Protein AF-A0A813VLD6-F1 (afdb_monomer)

Radius of gyration: 37.62 Å; Cα contacts (8 Å, |Δi|>4): 1801; chains: 1; bounding box: 99×88×98 Å

pLDDT: mean 92.69, std 9.96, range [33.44, 98.88]

Foldseek 3Di:
DDPVLVLALLPLFDLVLQQCVVVPPPQFQKFKKFKFQLFFPDQKWFQDDQLVLLVRHQFDQSDDPVSLVVSQVVSCVVPVHGSHPCVLQVCCCPVQVNHFQKWKWAFDGLAMAGGPATGMMMMGNGRSCNSVRVRCFNSNLVSLQLGVLLGQLLLLLLLLLVLCVQFHPSVCSQFQEAEPAQVQADDLVLLLSNLLSSLLRHAHYPSVSVQVSQCPRFVAVDRSHDYAAEDDLCLQCVCPPVCSLVSVVVQCVVPQAEEYEYEQVNPNNLCSLQPRCLPVCVVVLVPGNYAYEYEYADDDVQVVVVSSVVRQCVRQNADQDPSQATDGDRRYAYEYAYPDGSVSSSVNSVSCVVVRHGSNRYGYYYHCNSRPPDDSCSSNMDMDTQWIQGVPVGIDGDWDQDPVCNSRTDHHADWAWAQDPVRHIDIDHPPDDPCCVVVGDGSTDGQDRRSDGPDHHHSVNSSVNNYDPPVVSVVVVVVVCVVCCVVVVVVVVLLVVLLVLLLVLLLQALEPPDGPVVVVLVSVVVLLVVLVWDWDWADLDPPFIKIKTKDDAPDPAAAEEEEAERHFYDDPQVLAPDRQSRLDADPLKRWHTCQQRHSLSLSLLSSLSSVCVVVVHGFNHMYMYMYWYDVVVPCVSILLRVCVDVVNVVSNHAEYEFADFAALALAWEKAQAAWKKWKKKKKFFADKDFQVDPGPRAQVQLVVLLVVLLVVLQVVQVVQQVVQVPDPDHDDPLQTKHKDFDDKDFDDDPGMRTRMIMTIITIGHNQVCQVVVVVVVVVSLVPRDHPDSVRMDMDTPDTRDHFAGADQPDDDQLSVLLVVLCVVVVHHYDYGHHHHDGSVRSVVVVPHRYMHTDQHYSDDGQNVHHRDIGRSVSSVVSSVSSSSSSCSSRVDDD

Solvent-accessible surface area (backbone atoms only — not comparable to full-atom values): 46543 Å² total; per-residue (Å²): 133,62,78,73,61,79,67,30,53,86,68,48,44,59,73,71,49,55,51,41,67,79,68,52,67,82,61,44,36,32,27,32,30,36,29,31,32,70,28,60,86,45,74,51,38,26,41,38,53,56,65,49,51,38,64,76,60,45,43,42,68,41,45,48,72,69,48,49,54,50,41,46,55,51,46,27,66,75,69,74,46,90,54,70,63,56,67,47,54,51,47,33,35,71,77,46,62,12,17,48,51,36,37,32,30,26,49,62,57,16,37,71,40,48,47,65,29,65,46,33,38,35,28,29,73,38,51,79,36,17,54,52,38,68,38,46,41,56,58,59,55,56,33,47,54,24,18,50,27,25,26,54,39,42,53,43,48,52,53,53,41,53,46,13,62,62,32,43,58,53,87,56,54,44,58,38,48,26,36,56,22,47,87,49,36,95,40,72,68,51,24,16,46,30,38,34,21,31,44,47,59,26,34,29,40,74,28,60,51,6,43,52,42,34,40,75,65,17,63,35,88,58,84,63,53,45,77,64,63,63,56,51,62,70,72,41,57,75,55,34,81,93,29,42,62,56,40,54,49,46,53,48,66,79,47,57,53,47,59,36,36,41,63,38,53,84,83,45,44,64,55,36,46,50,50,35,48,37,52,78,40,30,69,62,46,72,70,37,65,33,25,44,25,46,23,44,65,73,80,58,68,60,64,51,50,55,53,48,52,52,46,45,38,71,54,67,33,57,50,67,48,99,67,70,14,41,36,50,33,82,37,49,36,37,29,46,47,47,90,36,35,67,68,52,50,53,51,42,54,50,50,33,51,76,72,40,31,19,48,73,34,50,32,37,26,23,21,35,62,58,59,42,78,71,59,58,62,53,39,38,51,46,71,45,67,9,26,38,25,27,74,94,72,46,79,41,66,34,63,58,70,46,88,94,42,65,88,67,44,55,70,44,26,56,77,38,28,33,76,44,98,84,76,44,65,47,59,43,38,66,73,55,94,71,63,52,58,80,73,51,66,56,57,44,42,67,34,32,46,56,20,38,74,69,59,85,67,38,42,67,57,25,24,62,50,52,55,80,57,67,68,56,53,44,53,50,46,49,49,46,45,49,57,37,42,66,55,42,51,52,49,53,49,51,51,51,53,51,52,50,51,47,27,57,56,31,46,47,61,18,32,54,96,72,46,40,54,68,62,48,52,51,52,52,47,54,50,23,56,76,68,71,30,51,72,50,74,47,76,58,56,99,90,42,56,30,42,38,36,33,48,81,30,94,45,88,58,61,14,41,34,43,48,24,54,62,43,30,73,69,79,67,65,91,69,36,94,54,66,54,46,60,28,52,72,55,98,60,26,32,30,15,62,27,36,66,47,35,50,42,60,49,45,28,54,54,48,16,52,48,54,38,53,73,70,67,58,80,50,46,30,26,38,34,42,37,39,32,39,45,50,83,81,67,18,66,77,17,53,58,48,38,70,73,38,65,78,48,57,72,57,41,70,57,37,36,43,25,70,44,44,56,16,69,42,84,42,34,44,36,20,36,33,43,23,27,51,37,28,38,36,38,39,30,43,29,49,58,47,57,60,91,54,93,73,67,69,29,9,63,62,41,48,51,51,52,51,50,54,50,49,48,52,26,50,53,36,51,50,54,40,62,64,24,62,83,45,102,72,50,55,53,76,31,72,37,46,45,56,42,83,77,45,77,53,65,58,88,49,96,59,43,41,31,45,37,34,38,41,29,33,51,30,34,30,17,39,92,44,41,69,62,49,55,48,47,54,56,54,49,65,72,67,48,82,69,96,55,83,85,36,54,47,78,44,76,78,37,74,67,61,79,51,48,66,39,76,83,83,63,90,45,76,61,56,53,23,48,53,49,35,29,60,78,68,68,56,44,76,42,83,44,36,33,79,51,77,63,71,49,55,56,43,26,64,74,71,43,47,32,34,18,55,31,66,30,48,66,28,74,80,34,66,91,45,75,68,17,49,32,43,50,67,44,53,54,50,29,20,55,51,44,36,49,35,50,50,48,57,15,71,62,82,133

Sequence (894 aa):
MNILMENNILLKTDSYKVSHYKQYPKETICVYAYLESRGGDYPEQVFFGLQYILKKHLVGKVITKEYLEQAIQFWNQHFGYDLVDREMWQYIIEKYDGHLPIRIKAIPEGTVVPTGNVLMTVENTDPKCASLTTYLETILLQVWYPITIATNSREIKKILLRSLKRTGDPRVIKTQLHDFGFRGVSSYETSAIGACAHLTSFYGTDTISGCVLAHKYYSAKEMAANSIPASEHSTMVSWTREKEAEAYCNMLDMYPKGIIACVSDSYDIYNACEHIWGEQLHDKILARDGTLVVRSDSGDPLEVLERLMNILYAKFGGYVNEKGFKVLDKHVRLIQGDGVNMNSIKNIVNSFELNGFSTDNIVFGSGGALLQKFDRDTMRFAMKCSYVEITGMGGLPVAKDPITDRAKRNKPGRLKLVKETNDSYRTLSSLEHNNEYDLAEDQLVTVFENGKLLCEYSFDTIRANCDIDINRLEFMHIISLLRFEIMNDNNNNQNKIAIQRFVEYIQIKTVQPEPDYDCAFKFLKNYAQELGLQYRLIKIDQDRQAAVLTWLSSSTDKSILLNSHIDVVPVFEEHWIVPPFSGEIRDGKIYGRGTQDMKCVGIQYLEAIRRLKTAKYEPKRTIHCLFVPDEEIGGIRGMKVLRTLDEFKDLNVGFVLDEGLASETDVFQVFYGDRCALWIEITVKGNTGHGSRLIENTAAEKAQFIINEMLKYRTNSKECLEKSQTTDKPLQLGNITTVNLTKMSGGVQINVVPDQYTLGFDCRIEPNSYDSFKKFLDDLIQRVPKENNNEITINYLQDSGPLVLTDIEKPSWWLNSFKRTCEEMKCKLNWTIFPAGTDARYLRNVGYPAIGFSPMINTPVLLHDHNEYLHKDVFLHGIEIYVKLIENLTSETI

InterPro domains:
  IPR001261 ArgE/DapE/ACY1/CPG2/YscS, conserved site [PS00758] (560-569)
  IPR002933 Peptidase M20 [PF01546] (561-888)
  IPR010159 N-acyl-L-amino-acid amidohydrolase [TIGR01880] (491-891)
  IPR011650 Peptidase M20, dimerisation domain [PF07687] (673-786)
  IPR013785 Aldolase-type TIM barrel [G3DSA:3.20.20.70] (142-398)
  IPR016471 Nicotinamide phosphoribosyl transferase [NF006629] (5-467)
  IPR016471 Nicotinamide phosphoribosyl transferase [PTHR43816] (5-472)
  IPR016471 Nicotinamide phosphoribosyl transferase [cd01569] (10-413)
  IPR036068 Nicotinate phosphoribosyltransferase-like, C-terminal [SSF51690] (145-474)
  IPR036264 Bacterial exopeptidase dimerisation domain [SSF55031] (678-796)
  IPR041525 Nicotinate/nicotinamide phosphoribosyltransferase [PF04095] (176-433)
  IPR041529 Nicotinamide phosphoribosyltransferase, N-terminal domain [PF18127] (8-104)

Nearest PDB structures (foldseek):
  7enq-assembly2_D  TM=9.693E-01  e=2.690E-62  Homo sapiens
  2gvg-assembly1_C  TM=9.700E-01  e=1.477E-61  Homo sapiens
  4o15-assembly1_B  TM=9.703E-01  e=1.658E-60  Homo sapiens
  4o28-assembly1_A  TM=9.698E-01  e=7.722E-60  Homo sapiens
  7yqo-assembly1_A  TM=9.574E-01  e=3.291E-55  Xanthomonas campestris pv. campestris str. 8004

Secondary structure (DSSP, 8-state):
--HHHHT-GGGSS-GGGGGGGGTSPTTEEEEEEEEEE--SS-SEEE--SHHHHHHHHTSS----HHHHHHHHHHHHHHHSS----HHHHHHHHHHHTT---EEEEEPPTT-EEETTSEEEEEEESSGGGTTHHHHTHHHHHTTHHHHHHHHHHHHHHHHHHHHHHHHS-GGGGGGSEEE--GGGSS-HHHHHHHHHHHTTT-SEES-HHHHHHHHHHH--SS-S-B---B--HHHHHTT-GGGHHHHHHHHHHH--EEEEEEE--SS-HHHIIIIIIIIITHHHHHT-EEEEEEEE-SS-HHHHHHHHHHHHHHHH-EEE-TTS-EEE-TTEEEEE-SS--HHHHHHHHHHHHHTTB-GGGEEEEESHHHHTS--TTTTTEEEEEEEEEETTTEEEE-----TT-GGG----S-EEEEE-TTS-EEEEETT-TTSHHHHSPP--EEEEETTEE-----HHHHHHHH---HHHHHHHHHHHHHHHHHHHHHHHHHHHHHHHHHHHHHTS--BTTS--HHHHHHHHHHHHHHTT-EEEEEE-SSS-EEEEEEE--S--SPEEEEEEE--B----GGG-SS-TTS--EETTEEESTTSSSSHHHHHHHHHHHHHHHHTT---SS-EEEEEES-GGGTSTTTHHHHTTSHHHHTT-EEEEEE-----SSSEEEEEEEEPEEEEEEEEEE---EETTS--SS-HHHHHHHHHHHHHHHHHHHHHHHHHHTTSSSPPPGGGS-EEEEEEEEE-SSTTEE-SEEEEEEEEEE-GGGHHHHHHHHHHHHHHS--SSGGGEEEEEEEE----PPP-SSS--HHHHHHHHHHHHTT-EEEEEEESS--THHHHHTTT--EEE-----S----TTSTT-EEEHHHHHHHHHHHHHHHHHHHS---

Organism: NCBI:txid392033

Mean predicted aligned error: 16.27 Å

Structure (mmCIF, N/CA/C/O backbone):
data_AF-A0A813VLD6-F1
#
_entry.id   AF-A0A813VLD6-F1
#
loop_
_atom_site.group_PDB
_atom_site.id
_atom_site.type_symbol
_atom_site.label_atom_id
_atom_site.label_alt_id
_atom_site.label_comp_id
_atom_site.label_asym_id
_atom_site.label_entity_id
_atom_site.label_seq_id
_atom_site.pdbx_PDB_ins_code
_atom_site.Cartn_x
_atom_site.Cartn_y
_atom_site.Cartn_z
_atom_site.occupancy
_atom_site.B_iso_or_equiv
_atom_site.auth_seq_id
_atom_site.auth_comp_id
_atom_site.auth_asym_id
_atom_site.auth_atom_id
_atom_site.pdbx_PDB_model_num
ATOM 1 N N . MET A 1 1 ? 6.098 -15.857 40.544 1.00 48.97 1 MET A N 1
ATOM 2 C CA . MET A 1 1 ? 5.010 -14.857 40.516 1.00 48.97 1 MET A CA 1
ATOM 3 C C . MET A 1 1 ? 3.717 -15.624 40.761 1.00 48.97 1 MET A C 1
ATOM 5 O O . MET A 1 1 ? 3.499 -16.616 40.082 1.00 48.97 1 MET A O 1
ATOM 9 N N . ASN A 1 2 ? 2.990 -15.317 41.837 1.00 52.06 2 ASN A N 1
ATOM 10 C CA . ASN A 1 2 ? 1.898 -16.159 42.350 1.00 52.06 2 ASN A CA 1
ATOM 11 C C . ASN A 1 2 ? 0.708 -16.161 41.366 1.00 52.06 2 ASN A C 1
ATOM 13 O O . ASN A 1 2 ? 0.367 -15.090 40.873 1.00 52.06 2 ASN A O 1
ATOM 17 N N . ILE A 1 3 ? 0.043 -17.304 41.133 1.00 52.53 3 ILE A N 1
ATOM 18 C CA . ILE A 1 3 ? -1.162 -17.436 40.266 1.00 52.53 3 ILE A CA 1
ATOM 19 C C . ILE A 1 3 ? -2.246 -16.396 40.627 1.00 52.53 3 ILE A C 1
ATOM 21 O O . ILE A 1 3 ? -3.002 -15.931 39.780 1.00 52.53 3 ILE A O 1
ATOM 25 N N . LEU A 1 4 ? -2.273 -15.957 41.889 1.00 55.00 4 LEU A N 1
ATOM 26 C CA . LEU A 1 4 ? -3.161 -14.908 42.395 1.00 55.00 4 LEU A CA 1
ATOM 27 C C . LEU A 1 4 ? -2.963 -13.527 41.733 1.00 55.00 4 LEU A C 1
ATOM 29 O O . LEU A 1 4 ? -3.928 -12.776 41.645 1.00 55.00 4 LEU A O 1
ATOM 33 N N . MET A 1 5 ? -1.764 -13.193 41.235 1.00 68.06 5 MET A N 1
ATOM 34 C CA . MET A 1 5 ? -1.506 -11.904 40.568 1.00 68.06 5 MET A CA 1
ATOM 35 C C . MET A 1 5 ? -2.098 -11.833 39.152 1.00 68.06 5 MET A C 1
ATOM 37 O O . MET A 1 5 ? -2.415 -10.744 38.686 1.00 68.06 5 MET A O 1
ATOM 41 N N . GLU A 1 6 ? -2.289 -12.969 38.474 1.00 74.25 6 GLU A N 1
ATOM 42 C CA . GLU A 1 6 ? -2.760 -13.016 37.079 1.00 74.25 6 GLU A CA 1
ATOM 43 C C . GLU A 1 6 ? -4.218 -12.540 36.922 1.00 74.25 6 GLU A C 1
ATOM 45 O O . GLU A 1 6 ? -4.598 -11.966 35.895 1.00 74.25 6 GLU A O 1
ATOM 50 N N . ASN A 1 7 ? -5.036 -12.728 37.962 1.00 83.81 7 ASN A N 1
ATOM 51 C CA . ASN A 1 7 ? -6.447 -12.331 37.981 1.00 83.81 7 ASN A CA 1
ATOM 52 C C . ASN A 1 7 ? -6.686 -10.928 38.554 1.00 83.81 7 ASN A C 1
ATOM 54 O O . ASN A 1 7 ? -7.815 -10.447 38.527 1.00 83.81 7 ASN A O 1
ATOM 58 N N . ASN A 1 8 ? -5.646 -10.251 39.044 1.00 93.31 8 ASN A N 1
ATOM 59 C CA . ASN A 1 8 ? -5.790 -8.946 39.672 1.00 93.31 8 ASN A CA 1
ATOM 60 C C . ASN A 1 8 ? -6.007 -7.848 38.616 1.00 93.31 8 ASN A C 1
ATOM 62 O O . ASN A 1 8 ? -5.092 -7.496 37.869 1.00 93.31 8 ASN A O 1
ATOM 66 N N . ILE A 1 9 ? -7.219 -7.287 38.557 1.00 95.56 9 ILE A N 1
ATOM 67 C CA . ILE A 1 9 ? -7.588 -6.266 37.564 1.00 95.56 9 ILE A CA 1
ATOM 68 C C . ILE A 1 9 ? -6.741 -4.985 37.675 1.00 95.56 9 ILE A C 1
ATOM 70 O O . ILE A 1 9 ? -6.510 -4.328 36.662 1.00 95.56 9 ILE A O 1
ATOM 74 N N . LEU A 1 10 ? -6.184 -4.676 38.857 1.00 95.25 10 LEU A N 1
ATOM 75 C CA . LEU A 1 10 ? -5.290 -3.523 39.069 1.00 95.25 10 LEU A CA 1
ATOM 76 C C . LEU A 1 10 ? -3.923 -3.681 38.388 1.00 95.25 10 LEU A C 1
ATOM 78 O O . LEU A 1 10 ? -3.129 -2.745 38.372 1.00 95.25 10 LEU A O 1
ATOM 82 N N . LEU A 1 11 ? -3.609 -4.867 37.868 1.00 95.44 11 LEU A N 1
ATOM 83 C CA . LEU A 1 11 ? -2.365 -5.137 37.147 1.00 95.44 11 LEU A CA 1
ATOM 84 C C . LEU A 1 11 ? -2.595 -5.304 35.637 1.00 95.44 11 LEU A C 1
ATOM 86 O O . LEU A 1 11 ? -1.644 -5.505 34.889 1.00 95.44 11 LEU A O 1
ATOM 90 N N . LYS A 1 12 ? -3.846 -5.199 35.165 1.00 95.69 12 LYS A N 1
ATOM 91 C CA . LYS A 1 12 ? -4.223 -5.338 33.745 1.00 95.69 12 LYS A CA 1
ATOM 92 C C . LYS A 1 12 ? -4.357 -3.977 33.064 1.00 95.69 12 LYS A C 1
ATOM 94 O O . LYS A 1 12 ? -5.317 -3.713 32.338 1.00 95.69 12 LYS A O 1
ATOM 99 N N . THR A 1 13 ? -3.404 -3.092 33.330 1.00 96.94 13 THR A N 1
ATOM 100 C CA . THR A 1 13 ? -3.372 -1.755 32.748 1.00 96.94 13 THR A CA 1
ATOM 101 C C . THR A 1 13 ? -1.948 -1.300 32.474 1.00 96.94 13 THR A C 1
ATOM 103 O O . THR A 1 13 ? -1.004 -1.806 33.079 1.00 96.94 13 THR A O 1
ATOM 106 N N . ASP A 1 14 ? -1.791 -0.324 31.588 1.00 97.88 14 ASP A N 1
ATOM 107 C CA . ASP A 1 14 ? -0.508 0.329 31.389 1.00 97.88 14 ASP A CA 1
ATOM 108 C C . ASP A 1 14 ? -0.110 1.153 32.623 1.00 97.88 14 ASP A C 1
ATOM 110 O O . ASP A 1 14 ? -0.930 1.889 33.177 1.00 97.88 14 ASP A O 1
ATOM 114 N N . SER A 1 15 ? 1.171 1.123 33.003 1.00 97.25 15 SER A N 1
ATOM 115 C CA . SER A 1 15 ? 1.675 1.764 34.228 1.00 97.25 15 SER A CA 1
ATOM 116 C C . SER A 1 15 ? 1.238 3.229 34.381 1.00 97.25 15 SER A C 1
ATOM 118 O O . SER A 1 15 ? 0.792 3.640 35.450 1.00 97.25 15 SER A O 1
ATOM 120 N N . TYR A 1 16 ? 1.296 4.032 33.312 1.00 97.06 16 TYR A N 1
ATOM 121 C CA . TYR A 1 16 ? 0.940 5.458 33.369 1.00 97.06 16 TYR A CA 1
ATOM 122 C C . TYR A 1 16 ? -0.515 5.705 33.815 1.00 97.06 16 TYR A C 1
ATOM 124 O O . TYR A 1 16 ? -0.773 6.677 34.535 1.00 97.06 16 TYR A O 1
ATOM 132 N N . LYS A 1 17 ? -1.438 4.777 33.515 1.00 97.69 17 LYS A N 1
ATOM 133 C CA . LYS A 1 17 ? -2.857 4.864 33.897 1.00 97.69 17 LYS A CA 1
ATOM 134 C C . LYS A 1 17 ? -3.083 4.807 35.404 1.00 97.69 17 LYS A C 1
ATOM 136 O O . LYS A 1 17 ? -4.061 5.381 35.878 1.00 97.69 17 LYS A O 1
ATOM 141 N N . VAL A 1 18 ? -2.158 4.217 36.167 1.00 97.00 18 VAL A N 1
ATOM 142 C CA . VAL A 1 18 ? -2.199 4.202 37.642 1.00 97.00 18 VAL A CA 1
ATOM 143 C C . VAL A 1 18 ? -2.201 5.624 38.210 1.00 97.00 18 VAL A C 1
ATOM 145 O O . VAL A 1 18 ? -2.869 5.891 39.202 1.00 97.00 18 VAL A O 1
ATOM 148 N N . SER A 1 19 ? -1.532 6.567 37.541 1.00 96.12 19 SER A N 1
ATOM 149 C CA . SER A 1 19 ? -1.440 7.964 37.982 1.00 96.12 19 SER A CA 1
ATOM 150 C C . SER A 1 19 ? -2.555 8.880 37.454 1.00 96.12 19 SER A C 1
ATOM 152 O O . SER A 1 19 ? -2.673 10.020 37.905 1.00 96.12 19 SER A O 1
ATOM 154 N N . HIS A 1 20 ? -3.383 8.423 36.505 1.00 97.25 20 HIS A N 1
ATOM 155 C CA . HIS A 1 20 ? -4.316 9.291 35.769 1.00 97.25 20 HIS A CA 1
ATOM 156 C C . HIS A 1 20 ? -5.427 9.895 36.624 1.00 97.25 20 HIS A C 1
ATOM 158 O O . HIS A 1 20 ? -5.910 10.978 36.302 1.00 97.25 20 HIS A O 1
ATOM 164 N N . TYR A 1 21 ? -5.817 9.244 37.721 1.00 96.00 21 TYR A N 1
ATOM 165 C CA . TYR A 1 21 ? -6.841 9.777 38.624 1.00 96.00 21 TYR A CA 1
ATOM 166 C C . TYR A 1 21 ? -6.480 11.171 39.171 1.00 96.00 21 TYR A C 1
ATOM 168 O O . TYR A 1 21 ? -7.362 11.999 39.367 1.00 96.00 21 TYR A O 1
ATOM 176 N N . LYS A 1 22 ? -5.180 11.470 39.318 1.00 96.06 22 LYS A N 1
ATOM 177 C CA . LYS A 1 22 ? -4.655 12.790 39.713 1.00 96.06 22 LYS A CA 1
ATOM 178 C C . LYS A 1 22 ? -4.550 13.799 38.561 1.00 96.06 22 LYS A C 1
ATOM 180 O O . LYS A 1 22 ? -4.298 14.971 38.821 1.00 96.06 22 LYS A O 1
ATOM 185 N N . GLN A 1 23 ? -4.668 13.352 37.310 1.00 97.19 23 GLN A N 1
ATOM 186 C CA . GLN A 1 23 ? -4.452 14.173 36.110 1.00 97.19 23 GLN A CA 1
ATOM 187 C C . GLN A 1 23 ? -5.753 14.703 35.505 1.00 97.19 23 GLN A C 1
ATOM 189 O O . GLN A 1 23 ? -5.736 15.718 34.808 1.00 97.19 23 GLN A O 1
ATOM 194 N N . TYR A 1 24 ? -6.877 14.026 35.751 1.00 96.56 24 TYR A N 1
ATOM 195 C CA . TYR A 1 24 ? -8.184 14.552 35.378 1.00 96.56 24 TYR A CA 1
ATOM 196 C C . TYR A 1 24 ? -8.443 15.905 36.058 1.00 96.56 24 TYR A C 1
ATOM 198 O O . TYR A 1 24 ? -7.936 16.147 37.159 1.00 96.56 24 TYR A O 1
ATOM 206 N N . PRO A 1 25 ? -9.242 16.794 35.437 1.00 96.12 25 PRO A N 1
ATOM 207 C CA . PRO A 1 25 ? -9.717 17.993 36.112 1.00 96.12 25 PRO A CA 1
ATOM 208 C C . PRO A 1 25 ? -10.298 17.650 37.488 1.00 96.12 25 PRO A C 1
ATOM 210 O O . PRO A 1 25 ? -10.985 16.636 37.648 1.00 96.12 25 PRO A O 1
ATOM 213 N N . LYS A 1 26 ? -10.016 18.488 38.490 1.00 92.44 26 LYS A N 1
ATOM 214 C CA . LYS A 1 26 ? -10.574 18.303 39.837 1.00 92.44 26 LYS A CA 1
ATOM 215 C C . LYS A 1 26 ? -12.098 18.216 39.758 1.00 92.44 26 LYS A C 1
ATOM 217 O O . LYS A 1 26 ? -12.702 18.923 38.958 1.00 92.44 26 LYS A O 1
ATOM 222 N N . GLU A 1 27 ? -12.692 17.368 40.594 1.00 94.00 27 GLU A N 1
ATOM 223 C CA . GLU A 1 27 ? -14.144 17.134 40.627 1.00 94.00 27 GLU A CA 1
ATOM 224 C C . GLU A 1 27 ? -14.731 16.561 39.319 1.00 94.00 27 GLU A C 1
ATOM 226 O O . GLU A 1 27 ? -15.905 16.776 39.011 1.00 94.00 27 GLU A O 1
ATOM 231 N N . THR A 1 28 ? -13.936 15.826 38.530 1.00 97.31 28 THR A N 1
ATOM 232 C CA . THR A 1 28 ? -14.467 15.021 37.416 1.00 97.31 28 THR A CA 1
ATOM 233 C C . THR A 1 28 ? -15.311 13.872 37.971 1.00 97.31 28 THR A C 1
ATOM 235 O O . THR A 1 28 ? -14.794 13.017 38.686 1.00 97.31 28 THR A O 1
ATOM 238 N N . ILE A 1 29 ? -16.594 13.834 37.609 1.00 97.69 29 ILE A N 1
ATOM 239 C CA . ILE A 1 29 ? -17.581 12.847 38.077 1.00 97.69 29 ILE A CA 1
ATOM 240 C C . ILE A 1 29 ? -17.993 11.845 36.993 1.00 97.69 29 ILE A C 1
ATOM 242 O O . ILE A 1 29 ? -18.506 10.772 37.298 1.00 97.69 29 ILE A O 1
ATOM 246 N N . CYS A 1 30 ? -17.756 12.148 35.718 1.00 98.06 30 CYS A N 1
ATOM 247 C CA . CYS A 1 30 ? -17.991 11.206 34.628 1.00 98.06 30 CYS A CA 1
ATOM 248 C C . CYS A 1 30 ? -16.863 11.278 33.608 1.00 98.06 30 CYS A C 1
ATOM 250 O O . CYS A 1 30 ? -16.437 12.363 33.213 1.00 98.06 30 CYS A O 1
ATOM 252 N N . VAL A 1 31 ? -16.415 10.116 33.153 1.00 98.44 31 VAL A N 1
ATOM 253 C CA . VAL A 1 31 ? -15.569 9.957 31.975 1.00 98.44 31 VAL A CA 1
ATOM 254 C C . VAL A 1 31 ? -16.246 8.938 31.076 1.00 98.44 31 VAL A C 1
ATOM 256 O O . VAL A 1 31 ? -16.531 7.817 31.499 1.00 98.44 31 VAL A O 1
ATOM 259 N N . TYR A 1 32 ? -16.462 9.327 29.825 1.00 98.62 32 TYR A N 1
ATOM 260 C CA . TYR A 1 32 ? -17.053 8.507 28.780 1.00 98.62 32 TYR A CA 1
ATOM 261 C C . TYR A 1 32 ? -16.042 8.340 27.644 1.00 98.62 32 TYR A C 1
ATOM 263 O O . TYR A 1 32 ? -15.501 9.311 27.099 1.00 98.62 32 TYR A O 1
ATOM 271 N N . ALA A 1 33 ? -15.786 7.089 27.282 1.00 98.50 33 ALA A N 1
ATOM 272 C CA . ALA A 1 33 ? -14.866 6.712 26.224 1.00 98.50 33 ALA A CA 1
ATOM 273 C C . ALA A 1 33 ? -15.526 5.759 25.229 1.00 98.50 33 ALA A C 1
ATOM 275 O O . ALA A 1 33 ? -16.508 5.091 25.540 1.00 98.50 33 ALA A O 1
ATOM 276 N N . TYR A 1 34 ? -14.961 5.669 24.032 1.00 98.56 34 TYR A N 1
ATOM 277 C CA . TYR A 1 34 ? -15.459 4.799 22.975 1.00 98.56 34 TYR A CA 1
ATOM 278 C C . TYR A 1 34 ? -14.319 4.103 22.238 1.00 98.56 34 TYR A C 1
ATOM 280 O O . TYR A 1 34 ? -13.198 4.609 22.239 1.00 98.56 34 TYR A O 1
ATOM 288 N N . LEU A 1 35 ? -14.607 2.969 21.600 1.00 98.44 35 LEU A N 1
ATOM 289 C CA . LEU A 1 35 ? -13.694 2.214 20.744 1.00 98.44 35 LEU A CA 1
ATOM 290 C C . LEU A 1 35 ? -14.189 2.213 19.296 1.00 98.44 35 LEU A C 1
ATOM 292 O O . LEU A 1 35 ? -15.370 1.979 19.032 1.00 98.44 35 LEU A O 1
ATOM 296 N N . GLU A 1 36 ? -13.263 2.433 18.365 1.00 97.12 36 GLU A N 1
ATOM 297 C CA . GLU A 1 36 ? -13.474 2.305 16.921 1.00 97.12 36 GLU A CA 1
ATOM 298 C C . GLU A 1 36 ? -12.223 1.734 16.234 1.00 97.12 36 GLU A C 1
ATOM 300 O O . GLU A 1 36 ? -11.099 1.902 16.719 1.00 97.12 36 GLU A O 1
ATOM 305 N N . SER A 1 37 ? -12.411 1.130 15.061 1.00 95.94 37 SER A N 1
ATOM 306 C CA . SER A 1 37 ? -11.375 1.073 14.021 1.00 95.94 37 SER A CA 1
ATOM 307 C C . SER A 1 37 ? -11.436 2.359 13.206 1.00 95.94 37 SER A C 1
ATOM 309 O O . SER A 1 37 ? -12.526 2.816 12.867 1.00 95.94 37 SER A O 1
ATOM 311 N N . ARG A 1 38 ? -10.287 2.930 12.840 1.00 89.81 38 ARG A N 1
ATOM 312 C CA . ARG A 1 38 ? -10.200 4.144 12.003 1.00 89.81 38 ARG A CA 1
ATOM 313 C C . ARG A 1 38 ? -9.948 3.836 10.520 1.00 89.81 38 ARG A C 1
ATOM 315 O O . ARG A 1 38 ? -9.474 4.705 9.793 1.00 89.81 38 ARG A O 1
ATOM 322 N N . GLY A 1 39 ? -10.206 2.600 10.095 1.00 86.56 39 GLY A N 1
ATOM 323 C CA . GLY A 1 39 ? -9.840 2.071 8.778 1.00 86.56 39 GLY A CA 1
ATOM 324 C C . GLY A 1 39 ? -8.565 1.232 8.834 1.00 86.56 39 GLY A C 1
ATOM 325 O O . GLY A 1 39 ? -8.098 0.884 9.914 1.00 86.56 39 GLY A O 1
ATOM 326 N N . GLY A 1 40 ? -7.987 0.922 7.678 1.00 88.75 40 GLY A N 1
ATOM 327 C CA . GLY A 1 40 ? -6.837 0.026 7.560 1.00 88.75 40 GLY A CA 1
ATOM 328 C C . GLY A 1 40 ? -6.993 -0.873 6.342 1.00 88.75 40 GLY A C 1
ATOM 329 O O . GLY A 1 40 ? -7.476 -0.409 5.309 1.00 88.75 40 GLY A O 1
ATOM 330 N N . ASP A 1 41 ? -6.632 -2.143 6.485 1.00 88.25 41 ASP A N 1
ATOM 331 C CA . ASP A 1 41 ? -6.627 -3.107 5.376 1.00 88.25 41 ASP A CA 1
ATOM 332 C C . ASP A 1 41 ? -8.035 -3.529 4.916 1.00 88.25 41 ASP A C 1
ATOM 334 O O . ASP A 1 41 ? -8.203 -4.027 3.802 1.00 88.25 41 ASP A O 1
ATOM 338 N N . TYR A 1 42 ? -9.059 -3.302 5.750 1.00 92.00 42 TYR A N 1
ATOM 339 C CA . TYR A 1 42 ? -10.437 -3.728 5.494 1.00 92.00 42 TYR A CA 1
ATOM 340 C C . TYR A 1 42 ? -11.434 -2.559 5.574 1.00 92.00 42 TYR A C 1
ATOM 342 O O . TYR A 1 42 ? -11.306 -1.697 6.449 1.00 92.00 42 TYR A O 1
ATOM 350 N N . PRO A 1 43 ? -12.460 -2.523 4.700 1.00 87.12 43 PRO A N 1
ATOM 351 C CA . PRO A 1 43 ? -13.473 -1.465 4.704 1.00 87.12 43 PRO A CA 1
ATOM 352 C C . PRO A 1 43 ? -14.520 -1.629 5.821 1.00 87.12 43 PRO A C 1
ATOM 354 O O . PRO A 1 43 ? -15.092 -0.642 6.288 1.00 87.12 43 PRO A O 1
ATOM 357 N N . GLU A 1 44 ? -14.754 -2.858 6.278 1.00 94.06 44 GLU A N 1
ATOM 358 C CA . GLU A 1 44 ? -15.693 -3.225 7.342 1.00 94.06 44 GLU A CA 1
ATOM 359 C C . GLU A 1 44 ? -15.052 -4.219 8.315 1.00 94.06 44 GLU A C 1
ATOM 361 O O . GLU A 1 44 ? -13.991 -4.771 8.032 1.00 94.06 44 GLU A O 1
ATOM 366 N N . GLN A 1 45 ? -15.682 -4.425 9.469 1.00 96.62 45 GLN A N 1
ATOM 367 C CA . GLN A 1 45 ? -15.155 -5.250 10.554 1.00 96.62 45 GLN A CA 1
ATOM 368 C C . GLN A 1 45 ? -16.243 -6.107 11.200 1.00 96.62 45 GLN A C 1
ATOM 370 O O . GLN A 1 45 ? -17.387 -5.670 11.325 1.00 96.62 45 GLN A O 1
ATOM 375 N N . VAL A 1 46 ? -15.878 -7.312 11.637 1.00 98.12 46 VAL A N 1
ATOM 376 C CA . VAL A 1 46 ? -16.743 -8.222 12.402 1.00 98.12 46 VAL A CA 1
ATOM 377 C C . VAL A 1 46 ? -16.495 -8.004 13.890 1.00 98.12 46 VAL A C 1
ATOM 379 O O . VAL A 1 46 ? -15.427 -8.347 14.394 1.00 98.12 46 VAL A O 1
ATOM 382 N N . PHE A 1 47 ? -17.465 -7.450 14.619 1.00 98.56 47 PHE A N 1
ATOM 383 C CA . PHE A 1 47 ? -17.298 -7.238 16.056 1.00 98.56 47 PHE A CA 1
ATOM 384 C C . PHE A 1 47 ? -17.362 -8.569 16.822 1.00 98.56 47 PHE A C 1
ATOM 386 O O . PHE A 1 47 ? -18.406 -9.211 16.849 1.00 98.56 47 PHE A O 1
ATOM 393 N N . PHE A 1 48 ? -16.264 -9.002 17.441 1.00 98.62 48 PHE A N 1
ATOM 394 C CA . PHE A 1 48 ? -16.181 -10.280 18.154 1.00 98.62 48 PHE A CA 1
ATOM 395 C C . PHE A 1 48 ? -15.128 -10.227 19.270 1.00 98.62 48 PHE A C 1
ATOM 397 O O . PHE A 1 48 ? -14.104 -9.562 19.123 1.00 98.62 48 PHE A O 1
ATOM 404 N N . GLY A 1 49 ? -15.358 -10.948 20.371 1.00 98.38 49 GLY A N 1
ATOM 405 C CA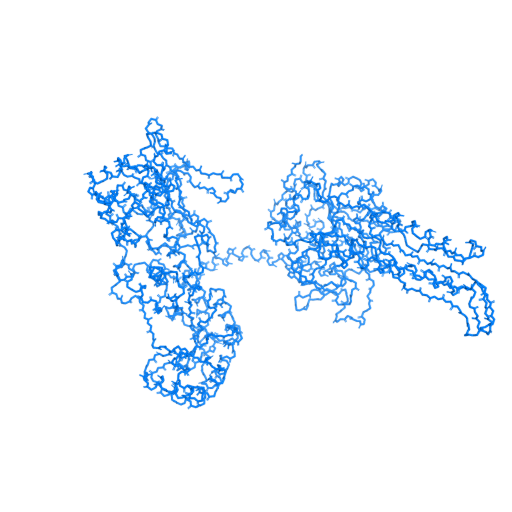 . GLY A 1 49 ? -14.369 -11.172 21.435 1.00 98.38 49 GLY A CA 1
ATOM 406 C C . GLY A 1 49 ? -14.556 -10.358 22.720 1.00 98.38 49 GLY A C 1
ATOM 407 O O . GLY A 1 49 ? -13.852 -10.607 23.700 1.00 98.38 49 GLY A O 1
ATOM 408 N N . LEU A 1 50 ? -15.494 -9.406 22.768 1.00 98.69 50 LEU A N 1
ATOM 409 C CA . LEU A 1 50 ? -15.718 -8.587 23.963 1.00 98.69 50 LEU A CA 1
ATOM 410 C C . LEU A 1 50 ? -16.271 -9.429 25.124 1.00 98.69 50 LEU A C 1
ATOM 412 O O . LEU A 1 50 ? -15.774 -9.331 26.238 1.00 98.69 50 LEU A O 1
ATOM 416 N N . GLN A 1 51 ? -17.249 -10.297 24.879 1.00 98.62 51 GLN A N 1
ATOM 417 C CA . GLN A 1 51 ? -17.864 -11.197 25.854 1.00 98.62 51 GLN A CA 1
ATOM 418 C C . GLN A 1 51 ? -16.828 -12.079 26.552 1.00 98.62 51 GLN A C 1
ATOM 420 O O . GLN A 1 51 ? -16.916 -12.271 27.766 1.00 98.62 51 GLN A O 1
ATOM 425 N N . TYR A 1 52 ? -15.825 -12.571 25.817 1.00 98.50 52 TYR A N 1
ATOM 426 C CA . TYR A 1 52 ? -14.682 -13.270 26.401 1.00 98.50 52 TYR A CA 1
ATOM 427 C C . TYR A 1 52 ? -13.945 -12.389 27.422 1.00 98.50 52 TYR A C 1
ATOM 429 O O . TYR A 1 52 ? -13.782 -12.793 28.576 1.00 98.50 52 TYR A O 1
ATOM 437 N N . ILE A 1 53 ? -13.562 -11.170 27.023 1.00 98.25 53 ILE A N 1
ATOM 438 C CA . ILE A 1 53 ? -12.851 -10.212 27.884 1.00 98.25 53 ILE A CA 1
ATOM 439 C C . ILE A 1 53 ? -13.694 -9.875 29.121 1.00 98.25 53 ILE A C 1
ATOM 441 O O . ILE A 1 53 ? -13.187 -9.913 30.243 1.00 98.25 53 ILE A O 1
ATOM 445 N N . LEU A 1 54 ? -14.990 -9.606 28.939 1.00 98.44 54 LEU A N 1
ATOM 446 C CA . LEU A 1 54 ? -15.910 -9.278 30.026 1.00 98.44 54 LEU A CA 1
ATOM 447 C C . LEU A 1 54 ? -16.015 -10.427 31.031 1.00 98.44 54 LEU A C 1
ATOM 449 O O . LEU A 1 54 ? -15.756 -10.228 32.217 1.00 98.44 54 LEU A O 1
ATOM 453 N N . LYS A 1 55 ? -16.341 -11.640 30.566 1.00 97.75 55 LYS A N 1
ATOM 454 C CA . LYS A 1 55 ? -16.495 -12.821 31.428 1.00 97.75 55 LYS A CA 1
ATOM 455 C C . LYS A 1 55 ? -15.201 -13.193 32.147 1.00 97.75 55 LYS A C 1
ATOM 457 O O . LYS A 1 55 ? -15.254 -13.607 33.300 1.00 97.75 55 LYS A O 1
ATOM 462 N N . LYS A 1 56 ? -14.051 -13.075 31.477 1.00 96.31 56 LYS A N 1
ATOM 463 C CA . LYS A 1 56 ? -12.760 -13.471 32.052 1.00 96.31 56 LYS A CA 1
ATOM 464 C C . LYS A 1 56 ? -12.201 -12.439 33.033 1.00 96.31 56 LYS A C 1
ATOM 466 O O . LYS A 1 56 ? -11.493 -12.827 33.960 1.00 96.31 56 LYS A O 1
ATOM 471 N N . HIS A 1 57 ? -12.455 -11.145 32.823 1.00 96.50 57 HIS A N 1
ATOM 472 C CA . HIS A 1 57 ? -11.719 -10.091 33.532 1.00 96.50 57 HIS A CA 1
ATOM 473 C C . HIS A 1 57 ? -12.572 -9.071 34.288 1.00 96.50 57 HIS A C 1
ATOM 475 O O . HIS A 1 57 ? -12.026 -8.410 35.167 1.00 96.50 57 HIS A O 1
ATOM 481 N N . LEU A 1 58 ? -13.852 -8.891 33.949 1.00 97.50 58 LEU A N 1
ATOM 482 C CA . LEU A 1 58 ? -14.674 -7.801 34.497 1.00 97.50 58 LEU A CA 1
ATOM 483 C C . LEU A 1 58 ? -15.915 -8.288 35.262 1.00 97.50 58 LEU A C 1
ATOM 485 O O . LEU A 1 58 ? -16.414 -7.562 36.120 1.00 97.50 58 LEU A O 1
ATOM 489 N N . VAL A 1 59 ? -16.438 -9.476 34.947 1.00 97.44 59 VAL A N 1
ATOM 490 C CA . VAL A 1 59 ? -17.633 -10.031 35.599 1.00 97.44 59 VAL A CA 1
ATOM 491 C C . VAL A 1 59 ? -17.314 -10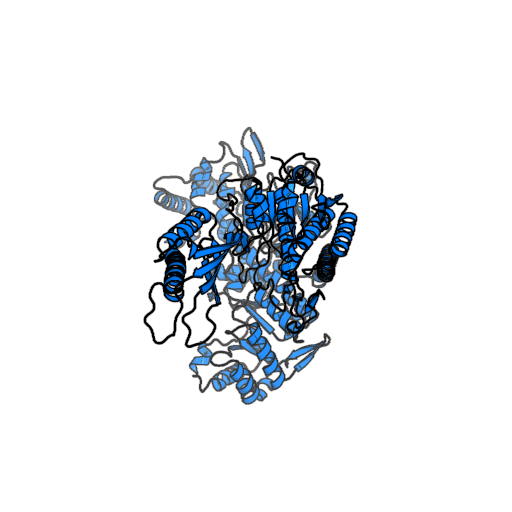.529 37.008 1.00 97.44 59 VAL A C 1
ATOM 493 O O . VAL A 1 59 ? -16.339 -11.243 37.230 1.00 97.44 59 VAL A O 1
ATOM 496 N N . GLY A 1 60 ? -18.200 -10.205 37.947 1.00 96.31 60 GLY A N 1
ATOM 497 C CA . GLY A 1 60 ? -18.121 -10.625 39.339 1.00 96.31 60 GLY A CA 1
ATOM 498 C C . GLY A 1 60 ? -17.189 -9.758 40.185 1.00 96.31 60 GLY A C 1
ATOM 499 O O . GLY A 1 60 ? -16.952 -8.581 39.904 1.00 96.31 60 GLY A O 1
ATOM 500 N N . LYS A 1 61 ? -16.672 -10.368 41.253 1.00 96.12 61 LYS A N 1
ATOM 501 C CA . LYS A 1 61 ? -15.767 -9.741 42.215 1.00 96.12 61 LYS A CA 1
ATOM 502 C C . LYS A 1 61 ? -14.329 -9.799 41.709 1.00 96.12 61 LYS A C 1
ATOM 504 O O . LYS A 1 61 ? -13.641 -10.803 41.886 1.00 96.12 61 LYS A O 1
ATOM 509 N N . VAL A 1 62 ? -13.885 -8.716 41.078 1.00 96.06 62 VAL A N 1
ATOM 510 C CA . VAL A 1 62 ? -12.573 -8.639 40.406 1.00 96.06 62 VAL A CA 1
ATOM 511 C C . VAL A 1 62 ? -11.509 -7.903 41.223 1.00 96.06 62 VAL A C 1
ATOM 513 O O . VAL A 1 62 ? -10.331 -7.922 40.869 1.00 96.06 62 VAL A O 1
ATOM 516 N N . ILE A 1 63 ? -11.908 -7.276 42.333 1.00 96.06 63 ILE A N 1
ATOM 517 C CA . ILE A 1 63 ? -11.007 -6.655 43.306 1.00 96.06 63 ILE A CA 1
ATOM 518 C C . ILE A 1 63 ? -11.397 -7.060 44.734 1.00 96.06 63 ILE A C 1
ATOM 520 O O . ILE A 1 63 ? -12.567 -7.057 45.112 1.00 96.06 63 ILE A O 1
ATOM 524 N N . THR A 1 64 ? -10.402 -7.432 45.535 1.00 96.06 64 THR A N 1
ATOM 525 C CA . THR A 1 64 ? -10.528 -7.765 46.962 1.00 96.06 64 THR A CA 1
ATOM 526 C C . THR A 1 64 ? -9.519 -6.951 47.773 1.00 96.06 64 THR A C 1
ATOM 528 O O . THR A 1 64 ? -8.645 -6.300 47.197 1.00 96.06 64 THR A O 1
ATOM 531 N N . LYS A 1 65 ? -9.601 -6.993 49.109 1.00 95.94 65 LYS A N 1
ATOM 532 C CA . LYS A 1 65 ? -8.611 -6.317 49.967 1.00 95.94 65 LYS A CA 1
ATOM 533 C C . LYS A 1 65 ? -7.203 -6.859 49.718 1.00 95.94 65 LYS A C 1
ATOM 535 O O . LYS A 1 65 ? -6.266 -6.087 49.553 1.00 95.94 65 LYS A O 1
ATOM 540 N N . GLU A 1 66 ? -7.082 -8.174 49.571 1.00 94.62 66 GLU A N 1
ATOM 541 C CA . GLU A 1 66 ? -5.819 -8.858 49.297 1.00 94.62 66 GLU A CA 1
ATOM 542 C C . GLU A 1 66 ? -5.250 -8.456 47.929 1.00 94.62 66 GLU A C 1
ATOM 544 O O . GLU A 1 66 ? -4.053 -8.210 47.800 1.00 94.62 66 GLU A O 1
ATOM 549 N N . TYR A 1 67 ? -6.096 -8.351 46.899 1.00 95.44 67 TYR A N 1
ATOM 550 C CA . TYR A 1 67 ? -5.673 -7.882 45.576 1.00 95.44 67 TYR A CA 1
ATOM 551 C C . TYR A 1 67 ? -5.250 -6.411 45.587 1.00 95.44 67 TYR A C 1
ATOM 553 O O . TYR A 1 67 ? -4.270 -6.064 44.925 1.00 95.44 67 TYR A O 1
ATOM 561 N N . LEU A 1 68 ? -5.933 -5.555 46.350 1.00 95.81 68 LEU A N 1
ATOM 562 C CA . LEU A 1 68 ? -5.543 -4.156 46.504 1.00 95.81 68 LEU A CA 1
ATOM 563 C C . LEU A 1 68 ? -4.174 -4.036 47.188 1.00 95.81 68 LEU A C 1
ATOM 565 O O . LEU A 1 68 ? -3.295 -3.352 46.669 1.00 95.81 68 LEU A O 1
ATOM 569 N N . GLU A 1 69 ? -3.954 -4.746 48.294 1.00 94.69 69 GLU A N 1
ATOM 570 C CA . GLU A 1 69 ? -2.666 -4.758 49.002 1.00 94.69 69 GLU A CA 1
ATOM 571 C C . GLU A 1 69 ? -1.521 -5.265 48.115 1.00 94.69 69 GLU A C 1
ATOM 573 O O . GLU A 1 69 ? -0.458 -4.643 48.051 1.00 94.69 69 GLU A O 1
ATOM 578 N N . GLN A 1 70 ? -1.752 -6.345 47.363 1.00 92.62 70 GLN A N 1
ATOM 579 C CA . GLN A 1 70 ? -0.773 -6.876 46.410 1.00 92.62 70 GLN A CA 1
ATOM 580 C C . GLN A 1 70 ? -0.449 -5.877 45.296 1.00 92.62 70 GLN A C 1
ATOM 582 O O . GLN A 1 70 ? 0.720 -5.695 44.953 1.00 92.62 70 GLN A O 1
ATOM 587 N N . ALA A 1 71 ? -1.466 -5.222 44.730 1.00 93.94 71 ALA A N 1
ATOM 588 C CA . ALA A 1 71 ? -1.269 -4.228 43.682 1.00 93.94 71 ALA A CA 1
ATOM 589 C C . ALA A 1 71 ? -0.503 -3.009 44.208 1.00 93.94 71 ALA A C 1
ATOM 591 O O . ALA A 1 71 ? 0.409 -2.535 43.540 1.00 93.94 71 ALA A O 1
ATOM 592 N N . ILE A 1 72 ? -0.811 -2.539 45.419 1.00 94.50 72 ILE A N 1
ATOM 593 C CA . ILE A 1 72 ? -0.065 -1.464 46.086 1.00 94.50 72 ILE A CA 1
ATOM 594 C C . ILE A 1 72 ? 1.402 -1.854 46.254 1.00 94.50 72 ILE A C 1
ATOM 596 O O . ILE A 1 72 ? 2.284 -1.075 45.905 1.00 94.50 72 ILE A O 1
ATOM 600 N N . GLN A 1 73 ? 1.684 -3.062 46.750 1.00 93.94 73 GLN A N 1
ATOM 601 C CA . GLN A 1 73 ? 3.060 -3.527 46.902 1.00 93.94 73 GLN A CA 1
ATOM 602 C C . GLN A 1 73 ? 3.799 -3.541 45.557 1.00 93.94 73 GLN A C 1
ATOM 604 O O . GLN A 1 73 ? 4.922 -3.042 45.473 1.00 93.94 73 GLN A O 1
ATOM 609 N N . PHE A 1 74 ? 3.162 -4.072 44.510 1.00 94.56 74 PHE A N 1
ATOM 610 C CA . PHE A 1 74 ? 3.726 -4.115 43.164 1.00 94.56 74 PHE A CA 1
ATOM 611 C C . PHE A 1 74 ? 3.999 -2.710 42.612 1.00 94.56 74 PHE A C 1
ATOM 613 O O . PHE A 1 74 ? 5.116 -2.419 42.187 1.00 94.56 74 PHE A O 1
ATOM 620 N N . TRP A 1 75 ? 3.010 -1.815 42.654 1.00 95.25 75 TRP A N 1
ATOM 621 C CA . TRP A 1 75 ? 3.137 -0.468 42.102 1.00 95.25 75 TRP A CA 1
ATOM 622 C C . TRP A 1 75 ? 4.137 0.389 42.882 1.00 95.25 75 TRP A C 1
ATOM 624 O O . TRP A 1 75 ? 4.926 1.098 42.262 1.00 95.25 75 TRP A O 1
ATOM 634 N N . ASN A 1 76 ? 4.192 0.266 44.210 1.00 94.69 76 ASN A N 1
ATOM 635 C CA . ASN A 1 76 ? 5.190 0.962 45.026 1.00 94.69 76 ASN A CA 1
ATOM 636 C C . ASN A 1 76 ? 6.614 0.532 44.665 1.00 94.69 76 ASN A C 1
ATOM 638 O O . ASN A 1 76 ? 7.511 1.369 44.617 1.00 94.69 76 ASN A O 1
ATOM 642 N N . GLN A 1 77 ? 6.827 -0.757 44.390 1.00 95.12 77 GLN A N 1
ATOM 643 C CA . GLN A 1 77 ? 8.118 -1.242 43.900 1.00 95.12 77 GLN A CA 1
ATOM 644 C C . GLN A 1 77 ? 8.403 -0.749 42.477 1.00 95.12 77 GLN A C 1
ATOM 646 O O . GLN A 1 77 ? 9.525 -0.344 42.192 1.00 95.12 77 GLN A O 1
ATOM 651 N N . HIS A 1 78 ? 7.396 -0.751 41.598 1.00 96.00 78 HIS A N 1
ATOM 652 C CA . HIS A 1 78 ? 7.542 -0.329 40.205 1.00 96.00 78 HIS A CA 1
ATOM 653 C C . HIS A 1 78 ? 7.875 1.165 40.061 1.00 96.00 78 HIS A C 1
ATOM 655 O O . HIS A 1 78 ? 8.704 1.525 39.230 1.00 96.00 78 HIS A O 1
ATOM 661 N N . PHE A 1 79 ? 7.258 2.032 40.870 1.00 95.81 79 PHE A N 1
ATOM 662 C CA . PHE A 1 79 ? 7.442 3.487 40.802 1.00 95.81 79 PHE A CA 1
ATOM 663 C C . PHE A 1 79 ? 8.423 4.051 41.836 1.00 95.81 79 PHE A C 1
ATOM 665 O O . PHE A 1 79 ? 8.883 5.181 41.685 1.00 95.81 79 PHE A O 1
ATOM 672 N N . GLY A 1 80 ? 8.735 3.300 42.894 1.00 94.19 80 GLY A N 1
ATOM 673 C CA . GLY A 1 80 ? 9.536 3.767 44.030 1.00 94.19 80 GLY A CA 1
ATOM 674 C C . GLY A 1 80 ? 8.768 4.633 45.040 1.00 94.19 80 GLY A C 1
ATOM 675 O O . GLY A 1 80 ? 9.360 5.092 46.014 1.00 94.19 80 GLY A O 1
ATOM 676 N N . TYR A 1 81 ? 7.470 4.874 44.828 1.00 91.19 81 TYR A N 1
ATOM 677 C CA . TYR A 1 81 ? 6.577 5.619 45.724 1.00 91.19 81 TYR A CA 1
ATOM 678 C C . TYR A 1 81 ? 5.102 5.278 45.444 1.00 91.19 81 TYR A C 1
ATOM 680 O O . TYR A 1 81 ? 4.786 4.649 44.434 1.00 91.19 81 TYR A O 1
ATOM 688 N N . ASP A 1 82 ? 4.199 5.681 46.345 1.00 90.50 82 ASP A N 1
ATOM 689 C CA . ASP A 1 82 ? 2.775 5.331 46.268 1.00 90.50 82 ASP A CA 1
ATOM 690 C C . ASP A 1 82 ? 1.984 6.223 45.301 1.00 90.50 82 ASP A C 1
ATOM 692 O O . ASP A 1 82 ? 1.835 7.435 45.498 1.00 90.50 82 ASP A O 1
ATOM 696 N N . LEU A 1 83 ? 1.465 5.591 44.249 1.00 93.38 83 LEU A N 1
ATOM 697 C CA . LEU A 1 83 ? 0.644 6.202 43.205 1.00 93.38 83 LEU A CA 1
ATOM 698 C C . LEU A 1 83 ? -0.750 5.587 43.089 1.00 93.38 83 LEU A C 1
ATOM 700 O O . LEU A 1 83 ? -1.527 6.052 42.261 1.00 93.38 83 LEU A O 1
ATOM 704 N N . VAL A 1 84 ? -1.078 4.557 43.867 1.00 94.38 84 VAL A N 1
ATOM 705 C CA . VAL A 1 84 ? -2.352 3.851 43.706 1.00 94.38 84 VAL A CA 1
ATOM 706 C C . VAL A 1 84 ? -3.485 4.693 44.290 1.00 94.38 84 VAL A C 1
ATOM 708 O O . VAL A 1 84 ? -3.389 5.199 45.407 1.00 94.38 84 VAL A O 1
ATOM 711 N N . ASP A 1 85 ? -4.594 4.808 43.558 1.00 95.75 85 ASP A N 1
ATOM 712 C CA . ASP A 1 85 ? -5.832 5.410 44.061 1.00 95.75 85 ASP A CA 1
ATOM 713 C C . ASP A 1 85 ? -6.519 4.481 45.078 1.00 95.75 85 ASP A C 1
ATOM 715 O O . ASP A 1 85 ? -7.485 3.773 44.779 1.00 95.75 85 ASP A O 1
ATOM 719 N N . ARG A 1 86 ? -5.960 4.426 46.291 1.00 95.69 86 ARG A N 1
ATOM 720 C CA . ARG A 1 86 ? -6.461 3.568 47.372 1.00 95.69 86 ARG A CA 1
ATOM 721 C C . ARG A 1 86 ? -7.911 3.883 47.710 1.00 95.69 86 ARG A C 1
ATOM 723 O O . ARG A 1 86 ? -8.662 2.965 48.015 1.00 95.69 86 ARG A O 1
ATOM 730 N N . GLU A 1 87 ? -8.293 5.155 47.654 1.00 96.00 87 GLU A N 1
ATOM 731 C CA . GLU A 1 87 ? -9.632 5.609 48.018 1.00 96.00 87 GLU A CA 1
ATOM 732 C C . GLU A 1 87 ? -10.681 5.065 47.051 1.00 96.00 87 GLU A C 1
ATOM 734 O O . GLU A 1 87 ? -11.646 4.445 47.499 1.00 96.00 87 GLU A O 1
ATOM 739 N N . MET A 1 88 ? -10.476 5.215 45.737 1.00 97.31 88 MET A N 1
ATOM 740 C CA . MET A 1 88 ? -11.399 4.667 44.741 1.00 97.31 88 MET A CA 1
ATOM 741 C C . MET A 1 88 ? -11.489 3.140 44.845 1.00 97.31 88 MET A C 1
ATOM 743 O O . MET A 1 88 ? -12.588 2.586 44.885 1.00 97.31 88 MET A O 1
ATOM 747 N N . TRP A 1 89 ? -10.353 2.437 44.905 1.00 97.88 89 TRP A N 1
ATOM 748 C CA . TRP A 1 89 ? -10.364 0.972 44.932 1.00 97.88 89 TRP A CA 1
ATOM 749 C C . TRP A 1 89 ? -10.965 0.410 46.223 1.00 97.88 89 TRP A C 1
ATOM 751 O O . TRP A 1 89 ? -11.752 -0.536 46.161 1.00 97.88 89 TRP A O 1
ATOM 761 N N . GLN A 1 90 ? -10.672 1.015 47.376 1.00 98.12 90 GLN A N 1
ATOM 762 C CA . GLN A 1 90 ? -11.304 0.655 48.645 1.00 98.12 90 GLN A CA 1
ATOM 763 C C . GLN A 1 90 ? -12.814 0.924 48.606 1.00 98.12 90 GLN A C 1
ATOM 765 O O . GLN A 1 90 ? -13.601 0.076 49.023 1.00 98.12 90 GLN A O 1
ATOM 770 N N . TYR A 1 91 ? -13.233 2.051 48.026 1.00 98.44 91 TYR A N 1
ATOM 771 C CA . TYR A 1 91 ? -14.645 2.376 47.841 1.00 98.44 91 TYR A CA 1
ATOM 772 C C . TYR A 1 91 ? -15.374 1.350 46.959 1.00 98.44 91 TYR A C 1
ATOM 774 O O . TYR A 1 91 ? -16.492 0.951 47.283 1.00 98.44 91 TYR A O 1
ATOM 782 N N . ILE A 1 92 ? -14.744 0.865 45.883 1.00 98.56 92 ILE A N 1
ATOM 783 C CA . ILE A 1 92 ? -15.301 -0.206 45.039 1.00 98.56 92 ILE A CA 1
ATOM 784 C C . ILE A 1 92 ? -15.448 -1.512 45.836 1.00 98.56 92 ILE A C 1
ATOM 786 O O . ILE A 1 92 ? -16.478 -2.182 45.737 1.00 98.56 92 ILE A O 1
ATOM 790 N N . ILE A 1 93 ? -14.457 -1.868 46.661 1.00 98.38 93 ILE A N 1
ATOM 791 C CA . ILE A 1 93 ? -14.528 -3.051 47.533 1.00 98.38 93 ILE A CA 1
ATOM 792 C C . ILE A 1 93 ? -15.693 -2.926 48.524 1.00 98.38 93 ILE A C 1
ATOM 794 O O . ILE A 1 93 ? -16.452 -3.874 48.695 1.00 98.38 93 ILE A O 1
ATOM 798 N N . GLU A 1 94 ? -15.847 -1.775 49.171 1.00 98.25 94 GLU A N 1
ATOM 799 C CA . GLU A 1 94 ? -16.822 -1.583 50.250 1.00 98.25 94 GLU A CA 1
ATOM 800 C C . GLU A 1 94 ? -18.253 -1.392 49.747 1.00 98.25 94 GLU A C 1
ATOM 802 O O . GLU A 1 94 ? -19.181 -1.988 50.291 1.00 98.25 94 GLU A O 1
ATOM 807 N N . LYS A 1 95 ? -18.448 -0.568 48.713 1.00 98.38 95 LYS A N 1
ATOM 808 C CA . LYS A 1 95 ? -19.783 -0.229 48.205 1.00 98.38 95 LYS A CA 1
ATOM 809 C C . LYS A 1 95 ? -20.317 -1.252 47.207 1.00 98.38 95 LYS A C 1
ATOM 811 O O . LYS A 1 95 ? -21.518 -1.510 47.191 1.00 98.38 95 LYS A O 1
ATOM 816 N N . TYR A 1 96 ? -19.444 -1.804 46.365 1.00 98.06 96 TYR A N 1
ATOM 817 C CA . TYR A 1 96 ? -19.827 -2.682 45.257 1.00 98.06 96 TYR A CA 1
ATOM 818 C C . TYR A 1 96 ? -19.368 -4.134 45.454 1.00 98.06 96 TYR A C 1
ATOM 820 O O . TYR A 1 96 ? -19.437 -4.926 44.519 1.00 98.06 96 TYR A O 1
ATOM 828 N N . ASP A 1 97 ? -18.882 -4.507 46.644 1.00 98.00 97 ASP A N 1
ATOM 829 C CA . ASP A 1 97 ? -18.299 -5.832 46.917 1.00 98.00 97 ASP A CA 1
ATOM 830 C C . ASP A 1 97 ? -17.247 -6.235 45.864 1.00 98.00 97 ASP A C 1
ATOM 832 O O . ASP A 1 97 ? -17.184 -7.372 45.399 1.00 98.00 97 ASP A O 1
ATOM 836 N N . GLY A 1 98 ? -16.453 -5.263 45.406 1.00 97.44 98 GLY A N 1
ATOM 837 C CA . GLY A 1 98 ? -15.420 -5.481 44.396 1.00 97.44 98 GLY A CA 1
ATOM 838 C C . GLY A 1 98 ? -15.918 -5.657 42.955 1.00 97.44 98 GLY A C 1
ATOM 839 O O . GLY A 1 98 ? -15.138 -6.065 42.093 1.00 97.44 98 GLY A O 1
ATOM 840 N N . HIS A 1 99 ? -17.188 -5.356 42.677 1.00 98.50 99 HIS A N 1
ATOM 841 C CA . HIS A 1 99 ? -17.743 -5.286 41.324 1.00 98.50 99 HIS A CA 1
ATOM 842 C C . HIS A 1 99 ? -17.479 -3.903 40.720 1.00 98.50 99 HIS A C 1
ATOM 844 O O . HIS A 1 99 ? -17.707 -2.884 41.367 1.00 98.50 99 HIS A O 1
ATOM 850 N N . LEU A 1 100 ? -17.009 -3.839 39.473 1.00 98.31 100 LEU A N 1
ATOM 851 C CA . LEU A 1 100 ? -16.634 -2.565 38.850 1.00 98.31 100 LEU A CA 1
ATOM 852 C C . LEU A 1 100 ? -17.872 -1.718 38.503 1.00 98.31 100 LEU A C 1
ATOM 854 O O . LEU A 1 100 ? -18.676 -2.176 37.685 1.00 98.31 100 LEU A O 1
ATOM 858 N N . PRO A 1 101 ? -18.016 -0.483 39.026 1.00 98.44 101 PRO A N 1
ATOM 859 C CA . PRO A 1 101 ? -19.123 0.421 38.704 1.00 98.44 101 PRO A CA 1
ATOM 860 C C . PRO A 1 101 ? -18.911 1.103 37.342 1.00 98.44 101 PRO A C 1
ATOM 862 O O . PRO A 1 101 ? -18.655 2.304 37.236 1.00 98.44 101 PRO A O 1
ATOM 865 N N . ILE A 1 102 ? -18.979 0.297 36.285 1.00 98.62 102 ILE A N 1
ATOM 866 C CA . ILE A 1 102 ? -18.833 0.691 34.883 1.00 98.62 102 ILE A CA 1
ATOM 867 C C . ILE A 1 102 ? -20.041 0.184 34.100 1.00 98.62 102 ILE A C 1
ATOM 869 O O . ILE A 1 102 ? -20.538 -0.914 34.361 1.00 98.62 102 ILE A O 1
ATOM 873 N N . ARG A 1 103 ? -20.465 0.956 33.102 1.00 98.81 103 ARG A N 1
ATOM 874 C CA . ARG A 1 103 ? -21.384 0.544 32.045 1.00 98.81 103 ARG A CA 1
ATOM 875 C C . ARG A 1 103 ? -20.620 0.432 30.732 1.00 98.81 103 ARG A C 1
ATOM 877 O O . ARG A 1 103 ? -19.915 1.360 30.339 1.00 98.81 103 ARG A O 1
ATOM 884 N N . ILE A 1 104 ? -20.799 -0.689 30.040 1.00 98.88 104 ILE A N 1
ATOM 885 C CA . ILE A 1 104 ? -20.290 -0.898 28.685 1.00 98.88 104 ILE A CA 1
ATOM 886 C C . ILE A 1 104 ? -21.475 -1.156 27.769 1.00 98.88 104 ILE A C 1
ATOM 888 O O . ILE A 1 104 ? -22.243 -2.098 27.986 1.00 98.88 104 ILE A O 1
ATOM 892 N N . LYS A 1 105 ? -21.597 -0.332 26.729 1.00 98.81 105 LYS A N 1
ATOM 893 C CA . LYS A 1 105 ? -22.461 -0.631 25.588 1.00 98.81 105 LYS A CA 1
ATOM 894 C C . LYS A 1 105 ? -21.618 -1.104 24.421 1.00 98.81 105 LYS A C 1
ATOM 896 O O . LYS A 1 105 ? -20.527 -0.576 24.220 1.00 98.81 105 LYS A O 1
ATOM 901 N N . ALA A 1 106 ? -22.113 -2.060 23.652 1.00 98.75 106 ALA A N 1
ATOM 902 C CA . ALA A 1 106 ? -21.449 -2.528 22.447 1.00 98.75 106 ALA A CA 1
ATOM 903 C C . ALA A 1 106 ? -22.465 -2.991 21.403 1.00 98.75 106 ALA A C 1
ATOM 905 O O . ALA A 1 106 ? -23.589 -3.362 21.744 1.00 98.75 106 ALA A O 1
ATOM 906 N N . ILE A 1 107 ? -22.063 -2.977 20.134 1.00 98.06 107 ILE A N 1
ATOM 907 C CA . ILE A 1 107 ? -22.828 -3.636 19.075 1.00 98.06 107 ILE A CA 1
ATOM 908 C C . ILE A 1 107 ? -22.863 -5.157 19.355 1.00 98.06 107 ILE A C 1
ATOM 910 O O . ILE A 1 107 ? -21.874 -5.695 19.863 1.00 98.06 107 ILE A O 1
ATOM 914 N N . PRO A 1 108 ? -23.968 -5.876 19.073 1.00 98.12 108 PRO A N 1
ATOM 915 C CA . PRO A 1 108 ? -24.018 -7.330 19.222 1.00 98.12 108 PRO A CA 1
ATOM 916 C C . PRO A 1 108 ? -22.860 -8.052 18.518 1.00 98.12 108 PRO A C 1
ATOM 918 O O . PRO A 1 108 ? -22.496 -7.701 17.392 1.00 98.12 108 PRO A O 1
ATOM 921 N N . GLU A 1 109 ? -22.287 -9.081 19.152 1.00 98.44 109 GLU A N 1
ATOM 922 C CA . GLU A 1 109 ? -21.184 -9.833 18.539 1.00 98.44 109 GLU A CA 1
ATOM 923 C C . GLU A 1 109 ? -21.619 -10.561 17.258 1.00 98.44 109 GLU A C 1
ATOM 925 O O . GLU A 1 109 ? -22.753 -11.023 17.120 1.00 98.44 109 GLU A O 1
ATOM 930 N N . GLY A 1 110 ? -20.702 -10.634 16.297 1.00 97.69 110 GLY A N 1
ATOM 931 C CA . GLY A 1 110 ? -20.930 -11.088 14.928 1.00 97.69 110 GLY A CA 1
ATOM 932 C C . GLY A 1 110 ? -21.469 -9.999 13.996 1.00 97.69 110 GLY A C 1
ATOM 933 O O . GLY A 1 110 ? -21.467 -10.189 12.784 1.00 97.69 110 GLY A O 1
ATOM 934 N N . THR A 1 111 ? -21.884 -8.836 14.507 1.00 97.12 111 THR A N 1
ATOM 935 C CA . THR A 1 111 ? -22.347 -7.746 13.635 1.00 97.12 111 THR A CA 1
ATOM 936 C C . THR A 1 111 ? -21.202 -7.203 12.783 1.00 97.12 111 THR A C 1
ATOM 938 O O . THR A 1 111 ? -20.093 -6.968 13.273 1.00 97.12 111 THR A O 1
ATOM 941 N N . VAL A 1 112 ? -21.489 -6.976 11.501 1.00 96.19 112 VAL A N 1
ATOM 942 C CA . VAL A 1 112 ? -20.557 -6.399 10.530 1.00 96.19 112 VAL A CA 1
ATOM 943 C C . VAL A 1 112 ? -20.793 -4.897 10.442 1.00 96.19 112 VAL A C 1
ATOM 945 O O . VAL A 1 112 ? -21.889 -4.461 10.099 1.00 96.19 112 VAL A O 1
ATOM 948 N N . VAL A 1 113 ? -19.770 -4.103 10.746 1.00 96.00 113 VAL A N 1
ATOM 949 C CA . VAL A 1 113 ? -19.870 -2.639 10.814 1.00 96.00 113 VAL A CA 1
ATOM 950 C C . VAL A 1 113 ? -18.783 -2.010 9.936 1.00 96.00 113 VAL A C 1
ATOM 952 O O . VAL A 1 113 ? -17.627 -2.424 10.029 1.00 96.00 113 VAL A O 1
ATOM 955 N N . PRO A 1 114 ? -19.082 -0.994 9.107 1.00 95.75 114 PRO A N 1
ATOM 956 C CA . PRO A 1 114 ? -18.047 -0.245 8.399 1.00 95.75 114 PRO A CA 1
ATOM 957 C C . PRO A 1 114 ? -17.028 0.367 9.367 1.00 95.75 114 PRO A C 1
ATOM 959 O O . PRO A 1 114 ? -17.386 0.810 10.464 1.00 95.75 114 PRO A O 1
ATOM 962 N N . THR A 1 115 ? -15.760 0.420 8.963 1.00 95.25 115 THR A N 1
ATOM 963 C CA . THR A 1 115 ? -14.720 1.100 9.749 1.00 95.25 115 THR A CA 1
ATOM 964 C C . THR A 1 115 ? -15.032 2.595 9.916 1.00 95.25 115 THR A C 1
ATOM 966 O O . THR A 1 115 ? -15.832 3.177 9.187 1.00 95.25 115 THR A O 1
ATOM 969 N N . GLY A 1 116 ? -14.445 3.228 10.932 1.00 94.38 116 GLY A N 1
ATOM 970 C CA . GLY A 1 116 ? -14.737 4.614 11.311 1.00 94.38 116 GLY A CA 1
ATOM 971 C C . GLY A 1 116 ? -15.984 4.783 12.184 1.00 94.38 116 GLY A C 1
ATOM 972 O O . GLY A 1 116 ? -16.353 5.923 12.481 1.00 94.38 116 GLY A O 1
ATOM 973 N N . ASN A 1 117 ? -16.614 3.680 12.602 1.00 97.19 117 ASN A N 1
ATOM 974 C CA . ASN A 1 117 ? -17.782 3.677 13.474 1.00 97.19 117 ASN A CA 1
ATOM 975 C C . ASN A 1 117 ? -17.483 3.191 14.897 1.00 97.19 117 ASN A C 1
ATOM 977 O O . ASN A 1 117 ? -16.623 2.333 15.107 1.00 97.19 117 ASN A O 1
ATOM 981 N N . VAL A 1 118 ? -18.236 3.723 15.865 1.00 98.19 118 VAL A N 1
ATOM 982 C CA . VAL A 1 118 ? -18.211 3.280 17.259 1.00 98.19 118 VAL A CA 1
ATOM 983 C C . VAL A 1 118 ? -18.711 1.840 17.368 1.00 98.19 118 VAL A C 1
ATOM 985 O O . VAL A 1 118 ? -19.755 1.490 16.827 1.00 98.19 118 VAL A O 1
ATOM 988 N N . LEU A 1 119 ? -17.954 1.006 18.077 1.00 98.56 119 LEU A N 1
ATOM 989 C CA . LEU A 1 119 ? -18.300 -0.397 18.333 1.00 98.56 119 LEU A CA 1
ATOM 990 C C . LEU A 1 119 ? -18.656 -0.646 19.794 1.00 98.56 119 LEU A C 1
ATOM 992 O O . LEU A 1 119 ? -19.441 -1.537 20.103 1.00 98.56 119 LEU A O 1
ATOM 996 N N . MET A 1 120 ? -18.042 0.124 20.690 1.00 98.62 120 MET A N 1
ATOM 997 C CA . MET A 1 120 ? -18.176 -0.017 22.131 1.00 98.62 120 MET A CA 1
ATOM 998 C C . MET A 1 120 ? -18.013 1.346 22.798 1.00 98.62 120 MET A C 1
ATOM 1000 O O . MET A 1 120 ? -17.172 2.142 22.382 1.00 98.62 120 MET A O 1
ATOM 1004 N N . THR A 1 121 ? -18.774 1.594 23.859 1.00 98.81 121 THR A N 1
ATOM 1005 C CA . THR A 1 121 ? -18.656 2.773 24.722 1.00 98.81 121 THR A CA 1
ATOM 1006 C C . THR A 1 121 ? -18.546 2.335 26.173 1.00 98.81 121 THR A C 1
ATOM 1008 O O . THR A 1 121 ? -19.219 1.386 26.571 1.00 98.81 121 THR A O 1
ATOM 1011 N N . VAL A 1 122 ? -17.737 3.033 26.961 1.00 98.81 122 VAL A N 1
ATOM 1012 C CA . VAL A 1 122 ? -17.435 2.724 28.361 1.00 98.81 122 VAL A CA 1
ATOM 1013 C C . VAL A 1 122 ? -17.626 3.993 29.181 1.00 98.81 122 VAL A C 1
ATOM 1015 O O . VAL A 1 122 ? -17.071 5.035 28.833 1.00 98.81 122 VAL A O 1
ATOM 1018 N N . GLU A 1 123 ? -18.390 3.910 30.263 1.00 98.56 123 GLU A N 1
ATOM 1019 C CA . GLU A 1 123 ? -18.577 5.013 31.209 1.00 98.56 123 GLU A CA 1
ATOM 1020 C C . GLU A 1 123 ? -18.652 4.505 32.648 1.00 98.56 123 GLU A C 1
ATOM 1022 O O . GLU A 1 123 ? -19.096 3.383 32.900 1.00 98.56 123 GLU A O 1
ATOM 1027 N N . ASN A 1 124 ? -18.235 5.328 33.606 1.00 98.75 124 ASN A N 1
ATOM 1028 C CA . ASN A 1 124 ? -18.426 5.036 35.019 1.00 98.75 124 ASN A CA 1
ATOM 1029 C C . ASN A 1 124 ? -19.877 5.294 35.436 1.00 98.75 124 ASN A C 1
ATOM 1031 O O . ASN A 1 124 ? -20.520 6.230 34.966 1.00 98.75 124 ASN A O 1
ATOM 1035 N N . THR A 1 125 ? -20.392 4.465 36.341 1.00 98.56 125 THR A N 1
ATOM 1036 C CA . THR A 1 125 ? -21.758 4.586 36.884 1.00 98.56 125 THR A CA 1
ATOM 1037 C C . THR A 1 125 ? -21.787 5.229 38.270 1.00 98.56 125 THR A C 1
ATOM 1039 O O . THR A 1 125 ? -22.859 5.592 38.752 1.00 98.56 125 THR A O 1
ATOM 1042 N N . ASP A 1 126 ? -20.623 5.394 38.907 1.00 98.38 126 ASP A N 1
ATOM 1043 C CA . ASP A 1 126 ? -20.459 6.105 40.174 1.00 98.38 126 ASP A CA 1
ATOM 1044 C C . ASP A 1 126 ? -19.494 7.294 40.010 1.00 98.38 126 ASP A C 1
ATOM 1046 O O . ASP A 1 126 ? -18.387 7.096 39.491 1.00 98.38 126 ASP A O 1
ATOM 1050 N N . PRO A 1 127 ? -19.862 8.504 40.477 1.00 97.56 127 PRO A N 1
ATOM 1051 C CA . PRO A 1 127 ? -19.013 9.694 40.443 1.00 97.56 127 PRO A CA 1
ATOM 1052 C C . PRO A 1 127 ? -17.606 9.524 41.020 1.00 97.56 127 PRO A C 1
ATOM 1054 O O . PRO A 1 127 ? -16.662 10.122 40.513 1.00 97.56 127 PRO A O 1
ATOM 1057 N N . LYS A 1 128 ? -17.431 8.681 42.046 1.00 97.31 128 LYS A N 1
ATOM 1058 C CA . LYS A 1 128 ? -16.117 8.440 42.667 1.00 97.31 128 LYS A CA 1
ATOM 1059 C C . LYS A 1 128 ? -15.194 7.553 41.834 1.00 97.31 128 LYS A C 1
ATOM 1061 O O . LYS A 1 128 ? -14.050 7.343 42.215 1.00 97.31 128 LYS A O 1
ATOM 1066 N N . CYS A 1 129 ? -15.689 7.004 40.728 1.00 97.88 129 CYS A N 1
ATOM 1067 C CA . CYS A 1 129 ? -14.976 6.036 39.897 1.00 97.88 129 CYS A CA 1
ATOM 1068 C C . CYS A 1 129 ? -14.705 6.571 38.484 1.00 97.88 129 CYS A C 1
ATOM 1070 O O . CYS A 1 129 ? -14.534 5.790 37.554 1.00 97.88 129 CYS A O 1
ATOM 1072 N N . ALA A 1 130 ? -14.677 7.893 38.291 1.00 97.19 130 ALA A N 1
ATOM 1073 C CA . ALA A 1 130 ? -14.509 8.512 36.976 1.00 97.19 130 ALA A CA 1
ATOM 1074 C C . ALA A 1 130 ? -13.228 8.062 36.243 1.00 97.19 130 ALA A C 1
ATOM 1076 O O . ALA A 1 130 ? -13.251 7.767 35.048 1.00 97.19 130 ALA A O 1
ATOM 1077 N N . SER A 1 131 ? -12.111 7.928 36.960 1.00 96.62 131 SER A N 1
ATOM 1078 C CA . SER A 1 131 ? -10.831 7.481 36.394 1.00 96.62 131 SER A CA 1
ATOM 1079 C C . SER A 1 131 ? -10.833 6.006 35.954 1.00 96.62 131 SER A C 1
ATOM 1081 O O . SER A 1 131 ? -10.032 5.624 35.095 1.00 96.62 131 SER A O 1
ATOM 1083 N N . LEU A 1 132 ? -11.759 5.185 36.470 1.00 98.25 132 LEU A N 1
ATOM 1084 C CA . LEU A 1 132 ? -11.863 3.758 36.153 1.00 98.25 132 LEU A CA 1
ATOM 1085 C C . LEU A 1 132 ? -12.154 3.515 34.663 1.00 98.25 132 LEU A C 1
ATOM 1087 O O . LEU A 1 132 ? -11.645 2.548 34.096 1.00 98.25 132 LEU A O 1
ATOM 1091 N N . THR A 1 133 ? -12.903 4.409 34.005 1.00 98.44 133 THR A N 1
ATOM 1092 C CA . THR A 1 133 ? -13.265 4.282 32.582 1.00 98.44 133 THR A CA 1
ATOM 1093 C C . THR A 1 133 ? -12.039 4.091 31.686 1.00 98.44 133 THR A C 1
ATOM 1095 O O . THR A 1 133 ? -12.005 3.175 30.864 1.00 98.44 133 THR A O 1
ATOM 1098 N N . THR A 1 134 ? -11.014 4.938 31.825 1.00 97.31 134 THR A N 1
ATOM 1099 C CA . THR A 1 134 ? -9.801 4.851 30.989 1.00 97.31 134 THR A CA 1
ATOM 1100 C C . THR A 1 134 ? -8.721 3.968 31.595 1.00 97.31 134 THR A C 1
ATOM 1102 O O . THR A 1 134 ? -7.803 3.566 30.875 1.00 97.31 134 THR A O 1
ATOM 1105 N N . TYR A 1 135 ? -8.837 3.610 32.876 1.00 98.38 135 TYR A N 1
ATOM 1106 C CA . TYR A 1 135 ? -8.010 2.577 33.494 1.00 98.38 135 TYR A CA 1
ATOM 1107 C C . TYR A 1 135 ? -8.206 1.220 32.801 1.00 98.38 135 TYR A C 1
ATOM 1109 O O . TYR A 1 135 ? -7.238 0.499 32.568 1.00 98.38 135 TYR A O 1
ATOM 1117 N N . LEU A 1 136 ? -9.443 0.908 32.396 1.00 98.44 136 LEU A N 1
ATOM 1118 C CA . LEU A 1 136 ? -9.803 -0.332 31.697 1.00 98.44 136 LEU A CA 1
ATOM 1119 C C . LEU A 1 136 ? -9.485 -0.330 30.193 1.00 98.44 136 LEU A C 1
ATOM 1121 O O . LEU A 1 136 ? -9.657 -1.358 29.540 1.00 98.44 136 LEU A O 1
ATOM 1125 N N . GLU A 1 137 ? -9.007 0.786 29.629 1.00 98.50 137 GLU A N 1
ATOM 1126 C CA . GLU A 1 137 ? -8.696 0.883 28.195 1.00 98.50 137 GLU A CA 1
ATOM 1127 C C . GLU A 1 137 ? -7.762 -0.238 27.739 1.00 98.50 137 GLU A C 1
ATOM 1129 O O . GLU A 1 137 ? -8.025 -0.866 26.722 1.00 98.50 137 GLU A O 1
ATOM 1134 N N . THR A 1 138 ? -6.703 -0.517 28.499 1.00 98.00 138 THR A N 1
ATOM 1135 C CA . THR A 1 138 ? -5.656 -1.469 28.110 1.00 98.00 138 THR A CA 1
ATOM 1136 C C . THR A 1 138 ? -6.217 -2.869 27.874 1.00 98.00 138 THR A C 1
ATOM 1138 O O . THR A 1 138 ? -5.943 -3.474 26.842 1.00 98.00 138 THR A O 1
ATOM 1141 N N . ILE A 1 139 ? -7.032 -3.372 28.809 1.00 97.94 139 ILE A N 1
ATOM 1142 C CA . ILE A 1 139 ? -7.604 -4.720 28.726 1.00 97.94 139 ILE A CA 1
ATOM 1143 C C . ILE A 1 139 ? -8.747 -4.793 27.710 1.00 97.94 139 ILE A C 1
ATOM 1145 O O . ILE A 1 139 ? -8.854 -5.771 26.978 1.00 97.94 139 ILE A O 1
ATOM 1149 N N . LEU A 1 140 ? -9.572 -3.747 27.609 1.00 98.56 140 LEU A N 1
ATOM 1150 C CA . LEU A 1 140 ? -10.684 -3.715 26.660 1.00 98.56 140 LEU A CA 1
ATOM 1151 C C . LEU A 1 140 ? -10.208 -3.540 25.214 1.00 98.56 140 LEU A C 1
ATOM 1153 O O . LEU A 1 140 ? -10.773 -4.144 24.305 1.00 98.56 140 LEU A O 1
ATOM 1157 N N . LEU A 1 141 ? -9.150 -2.757 24.983 1.00 98.44 141 LEU A N 1
ATOM 1158 C CA . LEU A 1 141 ? -8.612 -2.510 23.646 1.00 98.44 141 LEU A CA 1
ATOM 1159 C C . LEU A 1 141 ? -8.049 -3.783 23.008 1.00 98.44 141 LEU A C 1
ATOM 1161 O O . LEU A 1 141 ? -8.033 -3.857 21.784 1.00 98.44 141 LEU A O 1
ATOM 1165 N N . GLN A 1 142 ? -7.673 -4.804 23.790 1.00 98.44 142 GLN A N 1
ATOM 1166 C CA . GLN A 1 142 ? -7.243 -6.115 23.277 1.00 98.44 142 GLN A CA 1
ATOM 1167 C C . GLN A 1 142 ? -8.300 -6.810 22.403 1.00 98.44 142 GLN A C 1
ATOM 1169 O O . GLN A 1 142 ? -7.945 -7.691 21.622 1.00 98.44 142 GLN A O 1
ATOM 1174 N N . VAL A 1 143 ? -9.565 -6.367 22.444 1.00 98.62 143 VAL A N 1
ATOM 1175 C CA . VAL A 1 143 ? -10.618 -6.803 21.511 1.00 98.62 143 VAL A CA 1
ATOM 1176 C C . VAL A 1 143 ? -10.259 -6.547 20.038 1.00 98.62 143 VAL A C 1
ATOM 1178 O O . VAL A 1 143 ? -10.819 -7.191 19.155 1.00 98.62 143 VAL A O 1
ATOM 1181 N N . TRP A 1 144 ? -9.284 -5.672 19.750 1.00 98.62 144 TRP A N 1
ATOM 1182 C CA . TRP A 1 144 ? -8.757 -5.468 18.396 1.00 98.62 144 TRP A CA 1
ATOM 1183 C C . TRP A 1 144 ? -8.344 -6.790 17.729 1.00 98.62 144 TRP A C 1
ATOM 1185 O O . TRP A 1 144 ? -8.576 -6.971 16.534 1.00 98.62 144 TRP A O 1
ATOM 1195 N N . TYR A 1 145 ? -7.760 -7.718 18.497 1.00 98.81 145 TYR A N 1
ATOM 1196 C CA . TYR A 1 145 ? -7.226 -8.975 17.981 1.00 98.81 145 TYR A CA 1
ATOM 1197 C C . TYR A 1 145 ? -8.334 -9.900 17.450 1.00 98.81 145 TYR A C 1
ATOM 1199 O O . TYR A 1 145 ? -8.339 -10.162 16.245 1.00 98.81 145 TYR A O 1
ATOM 1207 N N . PRO A 1 146 ? -9.323 -10.343 18.258 1.00 98.75 146 PRO A N 1
ATOM 1208 C CA . PRO A 1 146 ? -10.412 -11.180 17.756 1.00 98.75 146 PRO A CA 1
ATOM 1209 C C . PRO A 1 146 ? -11.225 -10.512 16.639 1.00 98.75 146 PRO A C 1
ATOM 1211 O O . PRO A 1 146 ? -11.611 -11.204 15.698 1.00 98.75 146 PRO A O 1
ATOM 1214 N N . ILE A 1 147 ? -11.426 -9.186 16.677 1.00 98.75 147 ILE A N 1
ATOM 1215 C CA . ILE A 1 147 ? -12.094 -8.463 15.581 1.00 98.75 147 ILE A CA 1
ATOM 1216 C C . ILE A 1 147 ? -11.298 -8.590 14.277 1.00 98.75 147 ILE A C 1
ATOM 1218 O O . ILE A 1 147 ? -11.870 -8.895 13.229 1.00 98.75 147 ILE A O 1
ATOM 1222 N N . THR A 1 148 ? -9.980 -8.388 14.328 1.00 98.69 148 THR A N 1
ATOM 1223 C CA . THR A 1 148 ? -9.118 -8.448 13.138 1.00 98.69 148 THR A CA 1
ATOM 1224 C C . THR A 1 148 ? -9.102 -9.855 12.540 1.00 98.69 148 THR A C 1
ATOM 1226 O O . THR A 1 148 ? -9.286 -10.006 11.333 1.00 98.69 148 THR A O 1
ATOM 1229 N N . ILE A 1 149 ? -8.980 -10.900 13.368 1.00 98.69 149 ILE A N 1
ATOM 1230 C CA . ILE A 1 149 ? -8.964 -12.292 12.889 1.00 98.69 149 ILE A CA 1
ATOM 1231 C C . ILE A 1 149 ? -10.319 -12.716 12.301 1.00 98.69 149 ILE A C 1
ATOM 1233 O O . ILE A 1 149 ? -10.359 -13.333 11.229 1.00 98.69 149 ILE A O 1
ATOM 1237 N N . ALA A 1 150 ? -11.430 -12.370 12.963 1.00 98.69 150 ALA A N 1
ATOM 1238 C CA . ALA A 1 150 ? -12.775 -12.650 12.457 1.00 98.69 150 ALA A CA 1
ATOM 1239 C C . ALA A 1 150 ? -13.027 -11.925 11.124 1.00 98.69 150 ALA A C 1
ATOM 1241 O O . ALA A 1 150 ? -13.549 -12.518 10.179 1.00 98.69 150 ALA A O 1
ATOM 1242 N N . THR A 1 151 ? -12.581 -10.669 11.018 1.00 98.44 151 THR A N 1
ATOM 1243 C CA . THR A 1 151 ? -12.684 -9.865 9.792 1.00 98.44 151 THR A CA 1
ATOM 1244 C C . THR A 1 151 ? -11.861 -10.465 8.656 1.00 98.44 151 THR A C 1
ATOM 1246 O O . THR A 1 151 ? -12.411 -10.727 7.590 1.00 98.44 151 THR A O 1
ATOM 1249 N N . ASN A 1 152 ? -10.579 -10.764 8.885 1.00 98.06 152 ASN A N 1
ATOM 1250 C CA . ASN A 1 152 ? -9.708 -11.381 7.883 1.00 98.06 152 ASN A CA 1
ATOM 1251 C C . ASN A 1 152 ? -10.277 -12.719 7.382 1.00 98.06 152 ASN A C 1
ATOM 1253 O O . ASN A 1 152 ? -10.364 -12.954 6.177 1.00 98.06 152 ASN A O 1
ATOM 1257 N N . SER A 1 153 ? -10.733 -13.575 8.301 1.00 98.38 153 SER A N 1
ATOM 1258 C CA . SER A 1 153 ? -11.358 -14.852 7.944 1.00 98.38 153 SER A CA 1
ATOM 1259 C C . SER A 1 153 ? -12.607 -14.636 7.085 1.00 98.38 153 SER A C 1
ATOM 1261 O O . SER A 1 153 ? -12.782 -15.299 6.062 1.00 98.38 153 SER A O 1
ATOM 1263 N N . ARG A 1 154 ? -13.448 -13.659 7.432 1.00 97.56 154 ARG A N 1
ATOM 1264 C CA . ARG A 1 154 ? -14.642 -13.335 6.649 1.00 97.56 154 ARG A CA 1
ATOM 1265 C C . ARG A 1 154 ? -14.311 -12.771 5.265 1.00 97.56 154 ARG A C 1
ATOM 1267 O O . ARG A 1 154 ? -14.990 -13.117 4.300 1.00 97.56 154 ARG A O 1
ATOM 1274 N N . GLU A 1 155 ? -13.270 -11.954 5.125 1.00 95.94 155 GLU A N 1
ATOM 1275 C CA . GLU A 1 155 ? -12.820 -11.454 3.817 1.00 95.94 155 GLU A CA 1
ATOM 1276 C C . GLU A 1 155 ? -12.277 -12.574 2.926 1.00 95.94 155 GLU A C 1
ATOM 1278 O O . GLU A 1 155 ? -12.643 -12.664 1.750 1.00 95.94 155 GLU A O 1
ATOM 1283 N N . ILE A 1 156 ? -11.500 -13.505 3.487 1.00 97.50 156 ILE A N 1
ATOM 1284 C CA . ILE A 1 156 ? -11.072 -14.704 2.756 1.00 97.50 156 ILE A CA 1
ATOM 1285 C C . ILE A 1 156 ? -12.290 -15.541 2.340 1.00 97.50 156 ILE A C 1
ATOM 1287 O O . ILE A 1 156 ? -12.374 -15.981 1.191 1.00 97.50 156 ILE A O 1
ATOM 1291 N N . LYS A 1 157 ? -13.289 -15.690 3.222 1.00 97.31 157 LYS A N 1
ATOM 1292 C CA . LYS A 1 157 ? -14.554 -16.368 2.901 1.00 97.31 157 LYS A CA 1
ATOM 1293 C C . LYS A 1 157 ? -15.264 -15.713 1.716 1.00 97.31 157 LYS A C 1
ATOM 1295 O O . LYS A 1 157 ? -15.746 -16.432 0.848 1.00 97.31 157 LYS A O 1
ATOM 1300 N N . LYS A 1 158 ? -15.286 -14.376 1.608 1.00 95.06 158 LYS A N 1
ATOM 1301 C CA . LYS A 1 158 ? -15.849 -13.677 0.432 1.00 95.06 158 LYS A CA 1
ATOM 1302 C C . LYS A 1 158 ? -15.099 -14.010 -0.858 1.00 95.06 158 LYS A C 1
ATOM 1304 O O . LYS A 1 158 ? -15.741 -14.199 -1.889 1.00 95.06 158 LYS A O 1
ATOM 1309 N N . ILE A 1 159 ? -13.765 -14.062 -0.819 1.00 94.88 159 ILE A N 1
ATOM 1310 C CA . ILE A 1 159 ? -12.930 -14.396 -1.986 1.00 94.88 159 ILE A CA 1
ATOM 1311 C C . ILE A 1 159 ? -13.242 -15.818 -2.464 1.00 94.88 159 ILE A C 1
ATOM 1313 O O . ILE A 1 159 ? -13.582 -16.016 -3.631 1.00 94.88 159 ILE A O 1
ATOM 1317 N N . LEU A 1 160 ? -13.202 -16.782 -1.543 1.00 96.94 160 LEU A N 1
ATOM 1318 C CA . LEU A 1 160 ? -13.469 -18.192 -1.828 1.00 96.94 160 LEU A CA 1
ATOM 1319 C C . LEU A 1 160 ? -14.905 -18.414 -2.304 1.00 96.94 160 LEU A C 1
ATOM 1321 O O . LEU A 1 160 ? -15.121 -19.099 -3.297 1.00 96.94 160 LEU A O 1
ATOM 1325 N N . LEU A 1 161 ? -15.890 -17.783 -1.658 1.00 95.38 161 LEU A N 1
ATOM 1326 C CA . LEU A 1 161 ? -17.299 -17.928 -2.019 1.00 95.38 161 LEU A CA 1
ATOM 1327 C C . LEU A 1 161 ? -17.591 -17.395 -3.427 1.00 95.38 161 LEU A C 1
ATOM 1329 O O . LEU A 1 161 ? -18.355 -18.014 -4.165 1.00 95.38 161 LEU A O 1
ATOM 1333 N N . ARG A 1 162 ? -16.965 -16.279 -3.825 1.00 92.19 162 ARG A N 1
ATOM 1334 C CA . ARG A 1 162 ? -17.065 -15.760 -5.200 1.00 92.19 162 ARG A CA 1
ATOM 1335 C C . ARG A 1 162 ? -16.479 -16.739 -6.205 1.00 92.19 162 ARG A C 1
ATOM 1337 O O . ARG A 1 162 ? -17.117 -17.003 -7.219 1.00 92.19 162 ARG A O 1
ATOM 1344 N N . SER A 1 163 ? -15.293 -17.271 -5.920 1.00 94.44 163 SER A N 1
ATOM 1345 C CA . SER A 1 163 ? -14.642 -18.216 -6.823 1.00 94.44 163 SER A CA 1
ATOM 1346 C C . SER A 1 163 ? -15.445 -19.516 -6.937 1.00 94.44 163 SER A C 1
ATOM 1348 O O . SER A 1 163 ? -15.829 -19.879 -8.040 1.00 94.44 163 SER A O 1
ATOM 1350 N N . LEU A 1 164 ? -15.879 -20.117 -5.822 1.00 95.56 164 LEU A N 1
ATOM 1351 C CA . LEU A 1 164 ? -16.775 -21.282 -5.823 1.00 95.56 164 LEU A CA 1
ATOM 1352 C C . LEU A 1 164 ? -18.093 -21.012 -6.552 1.00 95.56 164 LEU A C 1
ATOM 1354 O O . LEU A 1 164 ? -18.586 -21.863 -7.284 1.00 95.56 164 LEU A O 1
ATOM 1358 N N . LYS A 1 165 ? -18.685 -19.822 -6.417 1.00 92.75 165 LYS A N 1
ATOM 1359 C CA . LYS A 1 165 ? -19.904 -19.504 -7.170 1.00 92.75 165 LYS A CA 1
ATOM 1360 C C . LYS A 1 165 ? -19.661 -19.483 -8.678 1.00 92.75 165 LYS A C 1
ATOM 1362 O O . LYS A 1 165 ? -20.541 -19.931 -9.410 1.00 92.75 165 LYS A O 1
ATOM 1367 N N . ARG A 1 166 ? -18.493 -19.037 -9.138 1.00 93.12 166 ARG A N 1
ATOM 1368 C CA . ARG A 1 166 ? -18.138 -19.037 -10.564 1.00 93.12 166 ARG A CA 1
ATOM 1369 C C . ARG A 1 166 ? -17.691 -20.402 -11.073 1.00 93.12 166 ARG A C 1
ATOM 1371 O O . ARG A 1 166 ? -18.063 -20.771 -12.177 1.00 93.12 166 ARG A O 1
ATOM 1378 N N . THR A 1 167 ? -16.945 -21.156 -10.271 1.00 95.88 167 THR A N 1
ATOM 1379 C CA . THR A 1 167 ? -16.187 -22.313 -10.764 1.00 95.88 167 THR A CA 1
ATOM 1380 C C . THR A 1 167 ? -16.588 -23.646 -10.134 1.00 95.88 167 THR A C 1
ATOM 1382 O O . THR A 1 167 ? -16.269 -24.686 -10.702 1.00 95.88 167 THR A O 1
ATOM 1385 N N . GLY A 1 168 ? -17.279 -23.664 -8.989 1.00 95.44 168 GLY A N 1
ATOM 1386 C CA . GLY A 1 168 ? -17.520 -24.876 -8.190 1.00 95.44 168 GLY A CA 1
ATOM 1387 C C . GLY A 1 168 ? -18.809 -24.869 -7.364 1.00 95.44 168 GLY A C 1
ATOM 1388 O O . GLY A 1 168 ? -19.831 -24.351 -7.816 1.00 95.44 168 GLY A O 1
ATOM 1389 N N . ASP A 1 169 ? -18.795 -25.432 -6.157 1.00 94.56 169 ASP A N 1
ATOM 1390 C CA . ASP A 1 169 ? -19.962 -25.550 -5.279 1.00 94.56 169 ASP A CA 1
ATOM 1391 C C . ASP A 1 169 ? -19.845 -24.670 -4.018 1.00 94.56 169 ASP A C 1
ATOM 1393 O O . ASP A 1 169 ? -19.150 -25.024 -3.067 1.00 94.56 169 ASP A O 1
ATOM 1397 N N . PRO A 1 170 ? -20.590 -23.553 -3.913 1.00 93.38 170 PRO A N 1
ATOM 1398 C CA . PRO A 1 170 ? -20.595 -22.702 -2.721 1.00 93.38 170 PRO A CA 1
ATOM 1399 C C . PRO A 1 170 ? -20.918 -23.419 -1.401 1.00 93.38 170 PRO A C 1
ATOM 1401 O O . PRO A 1 170 ? -20.565 -22.907 -0.338 1.00 93.38 170 PRO A O 1
ATOM 1404 N N . ARG A 1 171 ? -21.573 -24.589 -1.429 1.00 93.25 171 ARG A N 1
ATOM 1405 C CA . ARG A 1 171 ? -21.943 -25.342 -0.218 1.00 93.25 171 ARG A CA 1
ATOM 1406 C C . ARG A 1 171 ? -20.724 -25.841 0.562 1.00 93.25 171 ARG A C 1
ATOM 1408 O O . ARG A 1 171 ? -20.836 -26.046 1.770 1.00 93.25 171 ARG A O 1
ATOM 1415 N N . VAL A 1 172 ? -19.562 -25.977 -0.082 1.00 93.75 172 VAL A N 1
ATOM 1416 C CA . VAL A 1 172 ? -18.325 -26.451 0.568 1.00 93.75 172 VAL A CA 1
ATOM 1417 C C . VAL A 1 172 ? -17.578 -25.352 1.334 1.00 93.75 172 VAL A C 1
ATOM 1419 O O . VAL A 1 172 ? -16.606 -25.641 2.027 1.00 93.75 172 VAL A O 1
ATOM 1422 N N . ILE A 1 173 ? -18.033 -24.091 1.269 1.00 94.94 173 ILE A N 1
ATOM 1423 C CA . ILE A 1 173 ? -17.321 -22.921 1.818 1.00 94.94 173 ILE A CA 1
ATOM 1424 C C . ILE A 1 173 ? -16.893 -23.075 3.283 1.00 94.94 173 ILE A C 1
ATOM 1426 O O . ILE A 1 173 ? -15.854 -22.556 3.683 1.00 94.94 173 ILE A O 1
ATOM 1430 N N . LYS A 1 174 ? -17.674 -23.800 4.091 1.00 93.75 174 LYS A N 1
ATOM 1431 C CA . LYS A 1 174 ? -17.439 -23.951 5.534 1.00 93.75 174 LYS A CA 1
ATOM 1432 C C . LYS A 1 174 ? -16.082 -24.579 5.863 1.00 93.75 174 LYS A C 1
ATOM 1434 O O . LYS A 1 174 ? -15.560 -24.306 6.938 1.00 93.75 174 LYS A O 1
ATOM 1439 N N . THR A 1 175 ? -15.514 -25.381 4.966 1.00 93.69 175 THR A N 1
ATOM 1440 C CA . THR A 1 175 ? -14.273 -26.143 5.194 1.00 93.69 175 THR A CA 1
ATOM 1441 C C . THR A 1 175 ? -13.155 -25.765 4.220 1.00 93.69 175 THR A C 1
ATOM 1443 O O . THR A 1 175 ? -12.186 -26.500 4.080 1.00 93.69 175 THR A O 1
ATOM 1446 N N . GLN A 1 176 ? -13.290 -24.640 3.515 1.00 96.50 176 GLN A N 1
ATOM 1447 C CA . GLN A 1 176 ? -12.352 -24.232 2.461 1.00 96.50 176 GLN A CA 1
ATOM 1448 C C . GLN A 1 176 ? -11.100 -23.515 2.972 1.00 96.50 176 GLN A C 1
ATOM 1450 O O . GLN A 1 176 ? -10.107 -23.434 2.253 1.00 96.50 176 GLN A O 1
ATOM 1455 N N . LEU A 1 177 ? -11.132 -23.025 4.210 1.00 98.25 177 LEU A N 1
ATOM 1456 C CA . LEU A 1 177 ? -9.964 -22.526 4.920 1.00 98.25 177 LEU A CA 1
ATOM 1457 C C . LEU A 1 177 ? -9.886 -23.224 6.277 1.00 98.25 177 LEU A C 1
ATOM 1459 O O . LEU A 1 177 ? -10.839 -23.166 7.054 1.00 98.25 177 LEU A O 1
ATOM 1463 N N . HIS A 1 178 ? -8.759 -23.878 6.531 1.00 98.50 178 HIS A N 1
ATOM 1464 C CA . HIS A 1 178 ? -8.453 -24.615 7.746 1.00 98.50 178 HIS A CA 1
ATOM 1465 C C . HIS A 1 178 ? -7.375 -23.882 8.537 1.00 98.50 178 HIS A C 1
ATOM 1467 O O . HIS A 1 178 ? -6.366 -23.430 7.989 1.00 98.50 178 HIS A O 1
ATOM 1473 N N . ASP A 1 179 ? -7.587 -23.760 9.838 1.00 98.50 179 ASP A N 1
ATOM 1474 C CA . ASP A 1 179 ? -6.648 -23.100 10.735 1.00 98.50 179 ASP A CA 1
ATOM 1475 C C . ASP A 1 179 ? -5.523 -24.049 11.191 1.00 98.50 179 ASP A C 1
ATOM 1477 O O . ASP A 1 179 ? -5.765 -25.024 11.902 1.00 98.50 179 ASP A O 1
ATOM 1481 N N . PHE A 1 180 ? -4.284 -23.724 10.800 1.00 97.75 180 PHE A N 1
ATOM 1482 C CA . PHE A 1 180 ? -3.032 -24.393 11.195 1.00 97.75 180 PHE A CA 1
ATOM 1483 C C . PHE A 1 180 ? -2.200 -23.556 12.189 1.00 97.75 180 PHE A C 1
ATOM 1485 O O . PHE A 1 180 ? -0.999 -23.773 12.376 1.00 97.75 180 PHE A O 1
ATOM 1492 N N . GLY A 1 181 ? -2.805 -22.540 12.804 1.00 97.19 181 GLY A N 1
ATOM 1493 C CA . GLY A 1 181 ? -2.112 -21.453 13.486 1.00 97.19 181 GLY A CA 1
ATOM 1494 C C . GLY A 1 181 ? -1.632 -21.746 14.902 1.00 97.19 181 GLY A C 1
ATOM 1495 O O . GLY A 1 181 ? -0.831 -20.963 15.408 1.00 97.19 181 GLY A O 1
ATOM 1496 N N . PHE A 1 182 ? -2.040 -22.852 15.536 1.00 98.06 182 PHE A N 1
ATOM 1497 C CA . PHE A 1 182 ? -1.756 -23.112 16.956 1.00 98.06 182 PHE A CA 1
ATOM 1498 C C . PHE A 1 182 ? -0.272 -22.943 17.327 1.00 98.06 182 PHE A C 1
ATOM 1500 O O . PHE A 1 182 ? 0.066 -22.236 18.273 1.00 98.06 182 PHE A O 1
ATOM 1507 N N . ARG A 1 183 ? 0.636 -23.539 16.549 1.00 96.38 183 ARG A N 1
ATOM 1508 C CA . ARG A 1 183 ? 2.087 -23.463 16.804 1.00 96.38 183 ARG A CA 1
ATOM 1509 C C . ARG A 1 183 ? 2.712 -22.106 16.450 1.00 96.38 183 ARG A C 1
ATOM 1511 O O . ARG A 1 183 ? 3.845 -21.843 16.829 1.00 96.38 183 ARG A O 1
ATOM 1518 N N . GLY A 1 184 ? 2.008 -21.288 15.666 1.00 95.25 184 GLY A N 1
ATOM 1519 C CA . GLY A 1 184 ? 2.521 -20.052 15.076 1.00 95.25 184 GLY A CA 1
ATOM 1520 C C . GLY A 1 184 ? 2.136 -18.780 15.826 1.00 95.25 184 GLY A C 1
ATOM 1521 O O . GLY A 1 184 ? 2.499 -17.700 15.367 1.00 95.25 184 GLY A O 1
ATOM 1522 N N . VAL A 1 185 ? 1.391 -18.883 16.930 1.00 98.00 185 VAL A N 1
ATOM 1523 C CA . VAL A 1 185 ? 0.949 -17.728 17.723 1.00 98.00 185 VAL A CA 1
ATOM 1524 C C . VAL A 1 185 ? 1.804 -17.489 18.970 1.00 98.00 185 VAL A C 1
ATOM 1526 O O . VAL A 1 185 ? 2.513 -18.369 19.448 1.00 98.00 185 VAL A O 1
ATOM 1529 N N . SER A 1 186 ? 1.694 -16.286 19.532 1.00 97.44 186 SER A N 1
ATOM 1530 C CA . SER A 1 186 ? 2.507 -15.807 20.656 1.00 97.44 186 SER A CA 1
ATOM 1531 C C . SER A 1 186 ? 2.204 -16.445 22.015 1.00 97.44 186 SER A C 1
ATOM 1533 O O . SER A 1 186 ? 3.037 -16.373 22.917 1.00 97.44 186 SER A O 1
ATOM 1535 N N . SER A 1 187 ? 1.019 -17.032 22.208 1.00 97.75 187 SER A N 1
ATOM 1536 C CA . SER A 1 187 ? 0.638 -17.673 23.471 1.00 97.75 187 SER A CA 1
ATOM 1537 C C . SER A 1 187 ? -0.520 -18.659 23.297 1.00 97.75 187 SER A C 1
ATOM 1539 O O . SER A 1 187 ? -1.251 -18.617 22.304 1.00 97.75 187 SER A O 1
ATOM 1541 N N . TYR A 1 188 ? -0.744 -19.508 24.306 1.00 97.50 188 TYR A N 1
ATOM 1542 C CA . TYR A 1 188 ? -1.918 -20.383 24.349 1.00 97.50 188 TYR A CA 1
ATOM 1543 C C . TYR A 1 188 ? -3.231 -19.584 24.340 1.00 97.50 188 TYR A C 1
ATOM 1545 O O . TYR A 1 188 ? -4.165 -19.937 23.625 1.00 97.50 188 TYR A O 1
ATOM 1553 N N . GLU A 1 189 ? -3.309 -18.480 25.085 1.00 97.44 189 GLU A N 1
ATOM 1554 C CA . GLU A 1 189 ? -4.498 -17.624 25.093 1.00 97.44 189 GLU A CA 1
ATOM 1555 C C . GLU A 1 189 ? -4.744 -16.985 23.719 1.00 97.44 189 GLU A C 1
ATOM 1557 O O . GLU A 1 189 ? -5.871 -17.019 23.226 1.00 97.44 189 GLU A O 1
ATOM 1562 N N . THR A 1 190 ? -3.685 -16.507 23.058 1.00 98.44 190 THR A N 1
ATOM 1563 C CA . THR A 1 190 ? -3.745 -16.005 21.677 1.00 98.44 190 THR A CA 1
ATOM 1564 C C . THR A 1 190 ? -4.296 -17.077 20.736 1.00 98.44 190 THR A C 1
ATOM 1566 O O . THR A 1 190 ? -5.185 -16.783 19.942 1.00 98.44 190 THR A O 1
ATOM 1569 N N . SER A 1 191 ? -3.838 -18.332 20.868 1.00 98.44 191 SER A N 1
ATOM 1570 C CA . SER A 1 191 ? -4.326 -19.445 20.038 1.00 98.44 191 SER A CA 1
ATOM 1571 C C . SER A 1 191 ? -5.828 -19.659 20.202 1.00 98.44 191 SER A C 1
ATOM 1573 O O . SER A 1 191 ? -6.543 -19.800 19.217 1.00 98.44 191 SER A O 1
ATOM 1575 N N . ALA A 1 192 ? -6.315 -19.603 21.444 1.00 98.56 192 ALA A N 1
ATOM 1576 C CA . ALA A 1 192 ? -7.713 -19.836 21.759 1.00 98.56 192 ALA A CA 1
ATOM 1577 C C . ALA A 1 192 ? -8.602 -18.721 21.192 1.00 98.56 192 ALA A C 1
ATOM 1579 O O . ALA A 1 192 ? -9.623 -18.996 20.564 1.00 98.56 192 ALA A O 1
ATOM 1580 N N . ILE A 1 193 ? -8.205 -17.459 21.388 1.00 98.69 193 ILE A N 1
ATOM 1581 C CA . ILE A 1 193 ? -8.964 -16.291 20.922 1.00 98.69 193 ILE A CA 1
ATOM 1582 C C . ILE A 1 193 ? -8.959 -16.229 19.392 1.00 98.69 193 ILE A C 1
ATOM 1584 O O . ILE A 1 193 ? -10.019 -16.084 18.784 1.00 98.69 193 ILE A O 1
ATOM 1588 N N . GLY A 1 194 ? -7.782 -16.368 18.776 1.00 98.62 194 GLY A N 1
ATOM 1589 C CA . GLY A 1 194 ? -7.608 -16.282 17.329 1.00 98.62 194 GLY A CA 1
ATOM 1590 C C . GLY A 1 194 ? -8.358 -17.390 16.598 1.00 98.62 194 GLY A C 1
ATOM 1591 O O . GLY A 1 194 ? -9.149 -17.107 15.700 1.00 98.62 194 GLY A O 1
ATOM 1592 N N . ALA A 1 195 ? -8.194 -18.641 17.030 1.00 98.56 195 ALA A N 1
ATOM 1593 C CA . ALA A 1 195 ? -8.915 -19.759 16.433 1.00 98.56 195 ALA A CA 1
ATOM 1594 C C . ALA A 1 195 ? -10.429 -19.608 16.617 1.00 98.56 195 ALA A C 1
ATOM 1596 O O . ALA A 1 195 ? -11.175 -19.713 15.650 1.00 98.56 195 ALA A O 1
ATOM 1597 N N . CYS A 1 196 ? -10.908 -19.255 17.817 1.00 98.62 196 CYS A N 1
ATOM 1598 C CA . CYS A 1 196 ? -12.337 -19.017 18.033 1.00 98.62 196 CYS A CA 1
ATOM 1599 C C . CYS A 1 196 ? -12.889 -17.895 17.132 1.00 98.62 196 CYS A C 1
ATOM 1601 O O . CYS A 1 196 ? -14.014 -18.003 16.645 1.00 98.62 196 CYS A O 1
ATOM 1603 N N . ALA A 1 197 ? -12.102 -16.846 16.869 1.00 98.75 197 ALA A N 1
ATOM 1604 C CA . ALA A 1 197 ? -12.463 -15.772 15.947 1.00 98.75 197 ALA A CA 1
ATOM 1605 C C . ALA A 1 197 ? -12.520 -16.248 14.489 1.00 98.75 197 ALA A C 1
ATOM 1607 O O . ALA A 1 197 ? -13.477 -15.934 13.782 1.00 98.75 197 ALA A O 1
ATOM 1608 N N . HIS A 1 198 ? -11.558 -17.057 14.041 1.00 98.62 198 HIS A N 1
ATOM 1609 C CA . HIS A 1 198 ? -11.590 -17.684 12.718 1.00 98.62 198 HIS A CA 1
ATOM 1610 C C . HIS A 1 198 ? -12.838 -18.563 12.526 1.00 98.62 198 HIS A C 1
ATOM 1612 O O . HIS A 1 198 ? -13.514 -18.499 11.491 1.00 98.62 198 HIS A O 1
ATOM 1618 N N . LEU A 1 199 ? -13.206 -19.313 13.569 1.00 98.06 199 LEU A N 1
ATOM 1619 C CA . LEU A 1 199 ? -14.367 -20.197 13.567 1.00 98.06 199 LEU A CA 1
ATOM 1620 C C . LEU A 1 199 ? -15.712 -19.466 13.434 1.00 98.06 199 LEU A C 1
ATOM 1622 O O . LEU A 1 199 ? -16.725 -20.110 13.168 1.00 98.06 199 LEU A O 1
ATOM 1626 N N . THR A 1 200 ? -15.760 -18.138 13.550 1.00 97.38 200 THR A N 1
ATOM 1627 C CA . THR A 1 200 ? -16.966 -17.369 13.189 1.00 97.38 200 THR A CA 1
ATOM 1628 C C . THR A 1 200 ? -17.300 -17.493 11.696 1.00 97.38 200 THR A C 1
ATOM 1630 O O . THR A 1 200 ? -18.465 -17.431 11.313 1.00 97.38 200 THR A O 1
ATOM 1633 N N . SER A 1 201 ? -16.294 -17.730 10.846 1.00 97.00 201 SER A N 1
ATOM 1634 C CA . SER A 1 201 ? -16.442 -17.814 9.387 1.00 97.00 201 SER A CA 1
ATOM 1635 C C . SER A 1 201 ? -16.356 -19.243 8.842 1.00 97.00 201 SER A C 1
ATOM 1637 O O . SER A 1 201 ? -17.099 -19.575 7.911 1.00 97.00 201 SER A O 1
ATOM 1639 N N . PHE A 1 202 ? -15.489 -20.080 9.423 1.00 97.38 202 PHE A N 1
ATOM 1640 C CA . PHE A 1 202 ? -15.183 -21.439 8.956 1.00 97.38 202 PHE A CA 1
ATOM 1641 C C . PHE A 1 202 ? -15.348 -22.497 10.061 1.00 97.38 202 PHE A C 1
ATOM 1643 O O . PHE A 1 202 ? -15.608 -22.186 11.222 1.00 97.38 202 PHE A O 1
ATOM 1650 N N . TYR A 1 203 ? -15.246 -23.769 9.673 1.00 96.00 203 TYR A N 1
ATOM 1651 C CA . TYR A 1 203 ? -15.492 -24.947 10.512 1.00 96.00 203 TYR A CA 1
ATOM 1652 C C . TYR A 1 203 ? -14.294 -25.916 10.544 1.00 96.00 203 TYR A C 1
ATOM 1654 O O . TYR A 1 203 ? -14.439 -27.019 11.070 1.00 96.00 203 TYR A O 1
ATOM 1662 N N . GLY A 1 204 ? -13.139 -25.532 9.989 1.00 96.88 204 GLY A N 1
ATOM 1663 C CA . GLY A 1 204 ? -11.909 -26.331 9.988 1.00 96.88 204 GLY A CA 1
ATOM 1664 C C . GLY A 1 204 ? -10.827 -25.723 10.881 1.00 96.88 204 GLY A C 1
ATOM 1665 O O . GLY A 1 204 ? -10.457 -24.565 10.695 1.00 96.88 204 GLY A O 1
ATOM 1666 N N . THR A 1 205 ? -10.317 -26.474 11.859 1.00 97.94 205 THR A N 1
ATOM 1667 C CA . THR A 1 205 ? -9.182 -26.035 12.693 1.00 97.94 205 THR A CA 1
ATOM 1668 C C . THR A 1 205 ? -8.428 -27.217 13.295 1.00 97.94 205 THR A C 1
ATOM 1670 O O . THR A 1 205 ? -9.042 -28.190 13.734 1.00 97.94 205 THR A O 1
ATOM 1673 N N . ASP A 1 206 ? -7.105 -27.091 13.383 1.00 98.06 206 ASP A N 1
ATOM 1674 C CA . ASP A 1 206 ? -6.246 -27.926 14.234 1.00 98.06 206 ASP A CA 1
ATOM 1675 C C . ASP A 1 206 ? -5.887 -27.218 15.556 1.00 98.06 206 ASP A C 1
ATOM 1677 O O . ASP A 1 206 ? -5.304 -27.806 16.471 1.00 98.06 206 ASP A O 1
ATOM 1681 N N . THR A 1 207 ? -6.274 -25.949 15.703 1.00 98.00 207 THR A N 1
ATOM 1682 C CA . THR A 1 207 ? -6.088 -25.146 16.914 1.00 98.00 207 THR A CA 1
ATOM 1683 C C . THR A 1 207 ? -7.222 -25.414 17.907 1.00 98.00 207 THR A C 1
ATOM 1685 O O . THR A 1 207 ? -8.133 -24.607 18.108 1.00 98.00 207 THR A O 1
ATOM 1688 N N . ILE A 1 208 ? -7.164 -26.575 18.568 1.00 96.25 208 ILE A N 1
ATOM 1689 C CA . ILE A 1 208 ? -8.233 -27.082 19.451 1.00 96.25 208 ILE A CA 1
ATOM 1690 C C . ILE A 1 208 ? -8.651 -26.110 20.567 1.00 96.25 208 ILE A C 1
ATOM 1692 O O . ILE A 1 208 ? -9.801 -26.113 21.014 1.00 96.25 208 ILE A O 1
ATOM 1696 N N . SER A 1 209 ? -7.735 -25.245 21.006 1.00 97.75 209 SER A N 1
ATOM 1697 C CA . SER A 1 209 ? -7.987 -24.231 22.030 1.00 97.75 209 SER A CA 1
ATOM 1698 C C . SER A 1 209 ? -9.116 -23.263 21.638 1.00 97.75 209 SER A C 1
ATOM 1700 O O . SER A 1 209 ? -9.837 -22.790 22.520 1.00 97.75 209 SER A O 1
ATOM 1702 N N . GLY A 1 210 ? -9.342 -23.031 20.337 1.00 97.81 210 GLY A N 1
ATOM 1703 C CA . GLY A 1 210 ? -10.466 -22.243 19.826 1.00 97.81 210 GLY A CA 1
ATOM 1704 C C . GLY A 1 210 ? -11.826 -22.878 20.102 1.00 97.81 210 GLY A C 1
ATOM 1705 O O . GLY A 1 210 ? -12.732 -22.204 20.592 1.00 97.81 210 GLY A O 1
ATOM 1706 N N . CYS A 1 211 ? -11.959 -24.189 19.879 1.00 97.06 211 CYS A N 1
ATOM 1707 C CA . CYS A 1 211 ? -13.182 -24.936 20.193 1.00 97.06 211 CYS A CA 1
ATOM 1708 C C . CYS A 1 211 ? -13.487 -24.907 21.698 1.00 97.06 211 CYS A C 1
ATOM 1710 O O . CYS A 1 211 ? -14.636 -24.722 22.102 1.00 97.06 211 CYS A O 1
ATOM 1712 N N . VAL A 1 212 ? -12.449 -25.027 22.534 1.00 96.81 212 VAL A N 1
ATOM 1713 C CA . VAL A 1 212 ? -12.583 -24.942 23.996 1.00 96.81 212 VAL A CA 1
ATOM 1714 C C . VAL A 1 212 ? -13.076 -23.556 24.423 1.00 96.81 212 VAL A C 1
ATOM 1716 O O . VAL A 1 212 ? -13.959 -23.458 25.278 1.00 96.81 212 VAL A O 1
ATOM 1719 N N . LEU A 1 213 ? -12.546 -22.482 23.826 1.00 98.00 213 LEU A N 1
ATOM 1720 C CA . LEU A 1 213 ? -12.988 -21.116 24.117 1.00 98.00 213 LEU A CA 1
ATOM 1721 C C . LEU A 1 213 ? -14.441 -20.892 23.682 1.00 98.00 213 LEU A C 1
ATOM 1723 O O . LEU A 1 213 ? -15.226 -20.372 24.479 1.00 98.00 213 LEU A O 1
ATOM 1727 N N . ALA A 1 214 ? -14.813 -21.331 22.475 1.00 97.25 214 ALA A N 1
ATOM 1728 C CA . ALA A 1 214 ? -16.178 -21.235 21.957 1.00 97.25 214 ALA A CA 1
ATOM 1729 C C . ALA A 1 214 ? -17.188 -21.923 22.890 1.00 97.25 214 ALA A C 1
ATOM 1731 O O . ALA A 1 214 ? -18.223 -21.348 23.232 1.00 97.25 214 ALA A O 1
ATOM 1732 N N . HIS A 1 215 ? -16.864 -23.123 23.377 1.00 95.38 215 HIS A N 1
ATOM 1733 C CA . HIS A 1 215 ? -17.711 -23.830 24.332 1.00 95.38 215 HIS A CA 1
ATOM 1734 C C . HIS A 1 215 ? -17.792 -23.096 25.681 1.00 95.38 215 HIS A C 1
ATOM 1736 O O . HIS A 1 215 ? -18.884 -22.834 26.181 1.00 95.38 215 HIS A O 1
ATOM 1742 N N . LYS A 1 216 ? -16.644 -22.702 26.250 1.00 95.81 216 LYS A N 1
ATOM 1743 C CA . LYS A 1 216 ? -16.568 -22.110 27.595 1.00 95.81 216 LYS A CA 1
ATOM 1744 C C . LYS A 1 216 ? -17.196 -20.717 27.696 1.00 95.81 216 LYS A C 1
ATOM 1746 O O . LYS A 1 216 ? -17.821 -20.409 28.708 1.00 95.81 216 LYS A O 1
ATOM 1751 N N . TYR A 1 217 ? -16.990 -19.853 26.703 1.00 97.44 217 TYR A N 1
ATOM 1752 C CA . TYR A 1 217 ? -17.371 -18.437 26.791 1.00 97.44 217 TYR A CA 1
ATOM 1753 C C . TYR A 1 217 ? -18.557 -18.050 25.910 1.00 97.44 217 TYR A C 1
ATOM 1755 O O . TYR A 1 217 ? -19.180 -17.023 26.189 1.00 97.44 217 TYR A O 1
ATOM 1763 N N . TYR A 1 218 ? -18.898 -18.867 24.913 1.00 97.31 218 TYR A N 1
ATOM 1764 C CA . TYR A 1 218 ? -19.959 -18.593 23.940 1.00 97.31 218 TYR A CA 1
ATOM 1765 C C . TYR A 1 218 ? -21.010 -19.701 23.859 1.00 97.31 218 TYR A C 1
ATOM 1767 O O . TYR A 1 218 ? -21.836 -19.691 22.950 1.00 97.31 218 TYR A O 1
ATOM 1775 N N . SER A 1 219 ? -21.013 -20.641 24.808 1.00 92.94 219 SER A N 1
ATOM 1776 C CA . SER A 1 219 ? -22.078 -21.639 24.952 1.00 92.94 219 SER A CA 1
ATOM 1777 C C . SER A 1 219 ? -22.365 -22.396 23.643 1.00 92.94 219 SER A C 1
ATOM 1779 O O . SER A 1 219 ? -23.523 -22.644 23.305 1.00 92.94 219 SER A O 1
ATOM 1781 N N . ALA A 1 220 ? -21.314 -22.716 22.873 1.00 88.44 220 ALA A N 1
ATOM 1782 C CA . ALA A 1 220 ? -21.426 -23.499 21.642 1.00 88.44 220 ALA A CA 1
ATOM 1783 C C . ALA A 1 220 ? -22.067 -24.862 21.958 1.00 88.44 220 ALA A C 1
ATOM 1785 O O . ALA A 1 220 ? -21.506 -25.649 22.731 1.00 88.44 220 ALA A O 1
ATOM 1786 N N . LYS A 1 221 ? -23.267 -25.096 21.406 1.00 78.12 221 LYS A N 1
ATOM 1787 C CA . LYS A 1 221 ? -24.092 -26.282 21.695 1.00 78.12 221 LYS A CA 1
ATOM 1788 C C . LYS A 1 221 ? -23.517 -27.544 21.066 1.00 78.12 221 LYS A C 1
ATOM 1790 O O . LYS A 1 221 ? -23.559 -28.610 21.671 1.00 78.12 221 LYS A O 1
ATOM 1795 N N . GLU A 1 222 ? -22.985 -27.398 19.861 1.00 84.25 222 GLU A N 1
ATOM 1796 C CA . GLU A 1 222 ? -22.306 -28.447 19.113 1.00 84.25 222 GLU A CA 1
ATOM 1797 C C . GLU A 1 222 ? -20.806 -28.155 19.039 1.00 84.25 222 GLU A C 1
ATOM 1799 O O . GLU A 1 222 ? -20.337 -27.070 19.401 1.00 84.25 222 GLU A O 1
ATOM 1804 N N . MET A 1 223 ? -20.039 -29.138 18.566 1.00 90.12 223 MET A N 1
ATOM 1805 C CA . MET A 1 223 ? -18.620 -28.941 18.305 1.00 90.12 223 MET A CA 1
ATOM 1806 C C . MET A 1 223 ? -18.433 -27.771 17.330 1.00 90.12 223 MET A C 1
ATOM 1808 O O . MET A 1 223 ? -18.979 -27.772 16.227 1.00 90.12 223 MET A O 1
ATOM 1812 N N . ALA A 1 224 ? -17.655 -26.766 17.740 1.00 89.88 224 ALA A N 1
ATOM 1813 C CA . ALA A 1 224 ? -17.502 -25.543 16.961 1.00 89.88 224 ALA A CA 1
ATOM 1814 C C . ALA A 1 224 ? -16.849 -25.814 15.597 1.00 89.88 224 ALA A C 1
ATOM 1816 O O . ALA A 1 224 ? -17.214 -25.171 14.614 1.00 89.88 224 ALA A O 1
ATOM 1817 N N . ALA A 1 225 ? -15.918 -26.762 15.516 1.00 94.69 225 ALA A N 1
ATOM 1818 C CA . ALA A 1 225 ? -15.192 -27.085 14.296 1.00 94.69 225 ALA A CA 1
ATOM 1819 C C . ALA A 1 225 ? -14.633 -28.506 14.319 1.00 94.69 225 ALA A C 1
ATOM 1821 O O . ALA A 1 225 ? -14.480 -29.105 15.381 1.00 94.69 225 ALA A O 1
ATOM 1822 N N . ASN A 1 226 ? -14.314 -29.022 13.138 1.00 94.38 226 ASN A N 1
ATOM 1823 C CA . ASN A 1 226 ? -13.813 -30.374 12.944 1.00 94.38 226 ASN A CA 1
ATOM 1824 C C . ASN A 1 226 ? -12.409 -30.355 12.327 1.00 94.38 226 ASN A C 1
ATOM 1826 O O . ASN A 1 226 ? -11.973 -29.358 11.751 1.00 94.38 226 ASN A O 1
ATOM 1830 N N . SER A 1 227 ? -11.737 -31.499 12.415 1.00 96.38 227 SER A N 1
ATOM 1831 C CA . SER A 1 227 ? -10.526 -31.804 11.657 1.00 96.38 227 SER A CA 1
ATOM 1832 C C . SER A 1 227 ? -10.597 -33.231 11.110 1.00 96.38 227 SER A C 1
ATOM 1834 O O . SER A 1 227 ? -11.565 -33.955 11.364 1.00 96.38 227 SER A O 1
ATOM 1836 N N . ILE A 1 228 ? -9.599 -33.613 10.324 1.00 96.06 228 ILE A N 1
ATOM 1837 C CA . ILE A 1 228 ? -9.459 -34.930 9.705 1.00 96.06 228 ILE A CA 1
ATOM 1838 C C . ILE A 1 228 ? -8.092 -35.524 10.059 1.00 96.06 228 ILE A C 1
ATOM 1840 O O . ILE A 1 228 ? -7.165 -34.774 10.368 1.00 96.06 228 ILE A O 1
ATOM 1844 N N . PRO A 1 229 ? -7.918 -36.855 9.993 1.00 97.62 229 PRO A N 1
ATOM 1845 C CA . PRO A 1 229 ? -6.591 -37.447 10.066 1.00 97.62 229 PRO A CA 1
ATOM 1846 C C . PRO A 1 229 ? -5.674 -36.865 8.984 1.00 97.62 229 PRO A C 1
ATOM 1848 O O . PRO A 1 229 ? -5.982 -36.913 7.790 1.00 97.62 229 PRO A O 1
ATOM 1851 N N . ALA A 1 230 ? -4.541 -36.320 9.411 1.00 97.62 230 ALA A N 1
ATOM 1852 C CA . ALA A 1 230 ? -3.547 -35.722 8.538 1.00 97.62 230 ALA A CA 1
ATOM 1853 C C . ALA A 1 230 ? -2.147 -36.168 8.956 1.00 97.62 230 ALA A C 1
ATOM 1855 O O . ALA A 1 230 ? -1.852 -36.289 10.145 1.00 97.62 230 ALA A O 1
ATOM 1856 N N . SER A 1 231 ? -1.277 -36.406 7.982 1.00 97.62 231 SER A N 1
ATOM 1857 C CA . SER A 1 231 ? 0.140 -36.642 8.247 1.00 97.62 231 SER A CA 1
ATOM 1858 C C . SER A 1 231 ? 0.920 -35.335 8.378 1.00 97.62 231 SER A C 1
ATOM 1860 O O . SER A 1 231 ? 0.598 -34.347 7.716 1.00 97.62 231 SER A O 1
ATOM 1862 N N . GLU A 1 232 ? 2.040 -35.384 9.087 1.00 96.62 232 GLU A N 1
ATOM 1863 C CA . GLU A 1 232 ? 3.109 -34.383 9.007 1.00 96.62 232 GLU A CA 1
ATOM 1864 C C . GLU A 1 232 ? 4.424 -35.031 8.552 1.00 96.62 232 GLU A C 1
ATOM 1866 O O . GLU A 1 232 ? 4.535 -36.260 8.525 1.00 96.62 232 GLU A O 1
ATOM 1871 N N . HIS A 1 233 ? 5.439 -34.227 8.221 1.00 97.50 233 HIS A N 1
ATOM 1872 C CA . HIS A 1 233 ? 6.694 -34.750 7.672 1.00 97.50 233 HIS A CA 1
ATOM 1873 C C . HIS A 1 233 ? 7.334 -35.824 8.555 1.00 97.50 233 HIS A C 1
ATOM 1875 O O . HIS A 1 233 ? 7.822 -36.812 8.022 1.00 97.50 233 HIS A O 1
ATOM 1881 N N . SER A 1 234 ? 7.279 -35.700 9.888 1.00 97.81 234 SER A N 1
ATOM 1882 C CA . SER A 1 234 ? 7.849 -36.699 10.810 1.00 97.81 234 SER A CA 1
ATOM 1883 C C . SER A 1 234 ? 7.276 -38.108 10.581 1.00 97.81 234 SER A C 1
ATOM 1885 O O . SER A 1 234 ? 8.014 -39.096 10.566 1.00 97.81 234 SER A O 1
ATOM 1887 N N . THR A 1 235 ? 5.968 -38.200 10.326 1.00 98.00 235 THR A N 1
ATOM 1888 C CA . THR A 1 235 ? 5.257 -39.457 10.051 1.00 98.00 235 THR A CA 1
ATOM 1889 C C . THR A 1 235 ? 5.566 -40.044 8.674 1.00 98.00 235 THR A C 1
ATOM 1891 O O . THR A 1 235 ? 5.356 -41.236 8.482 1.00 98.00 235 THR A O 1
ATOM 1894 N N . MET A 1 236 ? 6.100 -39.239 7.747 1.00 97.94 236 MET A N 1
ATOM 1895 C CA . MET A 1 236 ? 6.537 -39.685 6.420 1.00 97.94 236 MET A CA 1
ATOM 1896 C C . MET A 1 236 ? 8.018 -40.064 6.415 1.00 97.94 236 MET A C 1
ATOM 1898 O O . MET A 1 236 ? 8.376 -41.183 6.059 1.00 97.94 236 MET A O 1
ATOM 1902 N N . VAL A 1 237 ? 8.892 -39.179 6.899 1.00 97.31 237 VAL A N 1
ATOM 1903 C CA . VAL A 1 237 ? 10.349 -39.381 6.827 1.00 97.31 237 VAL A CA 1
ATOM 1904 C C . VAL A 1 237 ? 10.864 -40.464 7.775 1.00 97.31 237 VAL A C 1
ATOM 1906 O O . VAL A 1 237 ? 11.937 -41.016 7.540 1.00 97.31 237 VAL A O 1
ATOM 1909 N N . SER A 1 238 ? 10.113 -40.803 8.831 1.00 97.88 238 SER A N 1
ATOM 1910 C CA . SER A 1 238 ? 10.457 -41.906 9.745 1.00 97.88 238 SER A CA 1
ATOM 1911 C C . SER A 1 238 ? 10.444 -43.284 9.077 1.00 97.88 238 SER A C 1
ATOM 1913 O O . SER A 1 238 ? 11.081 -44.202 9.590 1.00 97.88 238 SER A O 1
ATOM 1915 N N . TRP A 1 239 ? 9.790 -43.421 7.920 1.00 97.94 239 TRP A N 1
ATOM 1916 C CA . TRP A 1 239 ? 9.830 -44.636 7.105 1.00 97.94 239 TRP A CA 1
ATOM 1917 C C . TRP A 1 239 ? 11.068 -44.716 6.207 1.00 97.94 239 TRP A C 1
ATOM 1919 O O . TRP A 1 239 ? 11.348 -45.792 5.698 1.00 97.94 239 TRP A O 1
ATOM 1929 N N . THR A 1 240 ? 11.846 -43.633 6.107 1.00 97.25 240 THR A N 1
ATOM 1930 C CA . THR A 1 240 ? 12.919 -43.390 5.127 1.00 97.25 240 THR A CA 1
ATOM 1931 C C . THR A 1 240 ? 12.417 -43.106 3.711 1.00 97.25 240 THR A C 1
ATOM 1933 O O . THR A 1 240 ? 11.265 -43.361 3.360 1.00 97.25 240 THR A O 1
ATOM 1936 N N . ARG A 1 241 ? 13.303 -42.542 2.880 1.00 97.38 241 ARG A N 1
ATOM 1937 C CA . ARG A 1 241 ? 12.981 -42.114 1.512 1.00 97.38 241 ARG A CA 1
ATOM 1938 C C . ARG A 1 241 ? 12.581 -43.281 0.621 1.00 97.38 241 ARG A C 1
ATOM 1940 O O . ARG A 1 241 ? 11.670 -43.163 -0.187 1.00 97.38 241 ARG A O 1
ATOM 1947 N N . GLU A 1 242 ? 13.249 -44.413 0.790 1.00 97.19 242 GLU A N 1
ATOM 1948 C CA . GLU A 1 242 ? 13.030 -45.628 0.008 1.00 97.19 242 GLU A CA 1
ATOM 1949 C C . GLU A 1 242 ? 11.647 -46.241 0.262 1.00 97.19 242 GLU A C 1
ATOM 1951 O O . GLU A 1 242 ? 11.160 -47.004 -0.568 1.00 97.19 242 GLU A O 1
ATOM 1956 N N . LYS A 1 243 ? 11.010 -45.896 1.388 1.00 98.00 243 LYS A N 1
ATOM 1957 C CA . LYS A 1 243 ? 9.708 -46.424 1.805 1.00 98.00 243 LYS A CA 1
ATOM 1958 C C . LYS A 1 243 ? 8.621 -45.356 1.885 1.00 98.00 243 LYS A C 1
ATOM 1960 O O . LYS A 1 243 ? 7.609 -45.560 2.553 1.00 98.00 243 LYS A O 1
ATOM 1965 N N . GLU A 1 244 ? 8.789 -44.239 1.180 1.00 98.19 244 GLU A N 1
ATOM 1966 C CA . GLU A 1 244 ? 7.765 -43.190 1.091 1.00 98.19 244 GLU A CA 1
ATOM 1967 C C . GLU A 1 244 ? 6.413 -43.763 0.613 1.00 98.19 244 GLU A C 1
ATOM 1969 O O . GLU A 1 244 ? 5.370 -43.479 1.200 1.00 98.19 244 GLU A O 1
ATOM 1974 N N . ALA A 1 245 ? 6.431 -44.675 -0.366 1.00 98.25 245 ALA A N 1
ATOM 1975 C CA . ALA A 1 245 ? 5.232 -45.375 -0.829 1.00 98.25 245 ALA A CA 1
ATOM 1976 C C . ALA A 1 245 ? 4.594 -46.285 0.238 1.00 98.25 245 ALA A C 1
ATOM 1978 O O . ALA A 1 245 ? 3.368 -46.377 0.308 1.00 98.25 245 ALA A O 1
ATOM 1979 N N . GLU A 1 246 ? 5.390 -46.933 1.098 1.00 98.62 246 GLU A N 1
ATOM 1980 C CA . GLU A 1 246 ? 4.870 -47.738 2.215 1.00 98.62 246 GLU A CA 1
ATOM 1981 C C . GLU A 1 246 ? 4.212 -46.836 3.272 1.00 98.62 246 GLU A C 1
ATOM 1983 O O . GLU A 1 246 ? 3.133 -47.167 3.764 1.00 98.62 246 GLU A O 1
ATOM 1988 N N . ALA A 1 247 ? 4.801 -45.670 3.567 1.00 98.50 247 ALA A N 1
ATOM 1989 C CA . ALA A 1 247 ? 4.233 -44.684 4.491 1.00 98.50 247 ALA A CA 1
ATOM 1990 C C . ALA A 1 247 ? 2.869 -44.166 4.000 1.00 98.50 247 ALA A C 1
ATOM 1992 O O . ALA A 1 247 ? 1.885 -44.124 4.747 1.00 98.50 247 ALA A O 1
ATOM 1993 N N . TYR A 1 248 ? 2.795 -43.839 2.711 1.00 98.56 248 TYR A N 1
ATOM 1994 C CA . TYR A 1 248 ? 1.575 -43.452 2.010 1.00 98.56 248 TYR A CA 1
ATOM 1995 C C . TYR A 1 248 ? 0.523 -44.569 1.989 1.00 98.56 248 TYR A C 1
ATOM 1997 O O . TYR A 1 248 ? -0.640 -44.327 2.318 1.00 98.56 248 TYR A O 1
ATOM 2005 N N . CYS A 1 249 ? 0.916 -45.811 1.697 1.00 98.31 249 CYS A N 1
ATOM 2006 C CA . CYS A 1 249 ? 0.020 -46.967 1.753 1.00 98.31 249 CYS A CA 1
ATOM 2007 C C . CYS A 1 249 ? -0.536 -47.189 3.169 1.00 98.31 249 CYS A C 1
ATOM 2009 O O . CYS A 1 249 ? -1.739 -47.399 3.334 1.00 98.31 249 CYS A O 1
ATOM 2011 N N . ASN A 1 250 ? 0.306 -47.042 4.197 1.00 98.31 250 ASN A N 1
ATOM 2012 C CA . ASN A 1 250 ? -0.090 -47.171 5.596 1.00 98.31 250 ASN A CA 1
ATOM 2013 C C . ASN A 1 250 ? -1.152 -46.132 6.002 1.00 98.31 250 ASN A C 1
ATOM 2015 O O . ASN A 1 250 ? -2.091 -46.473 6.721 1.00 98.31 250 ASN A O 1
ATOM 2019 N N . MET A 1 251 ? -1.067 -44.889 5.508 1.00 98.00 251 MET A N 1
ATOM 2020 C CA . MET A 1 251 ? -2.135 -43.895 5.705 1.00 98.00 251 MET A CA 1
ATOM 2021 C C . MET A 1 251 ? -3.466 -44.357 5.102 1.00 98.00 251 MET A C 1
ATOM 2023 O O . MET A 1 251 ? -4.517 -44.191 5.723 1.00 98.00 251 MET A O 1
ATOM 2027 N N . LEU A 1 252 ? -3.437 -44.975 3.917 1.00 97.69 252 LEU A N 1
ATOM 2028 C CA . LEU A 1 252 ? -4.645 -45.514 3.292 1.00 97.69 252 LEU A CA 1
ATOM 2029 C C . LEU A 1 252 ? -5.210 -46.713 4.076 1.00 97.69 252 LEU A C 1
ATOM 2031 O O . LEU A 1 252 ? -6.430 -46.835 4.176 1.00 97.69 252 LEU A O 1
ATOM 2035 N N . ASP A 1 253 ? -4.349 -47.562 4.645 1.00 97.25 253 ASP A N 1
ATOM 2036 C CA . ASP A 1 253 ? -4.737 -48.762 5.399 1.00 97.25 253 ASP A CA 1
ATOM 2037 C C . ASP A 1 253 ? -5.298 -48.461 6.790 1.00 97.25 253 ASP A C 1
ATOM 2039 O O . ASP A 1 253 ? -6.298 -49.055 7.195 1.00 97.25 253 ASP A O 1
ATOM 2043 N N . MET A 1 254 ? -4.685 -47.531 7.524 1.00 97.38 254 MET A N 1
ATOM 2044 C CA . MET A 1 254 ? -5.142 -47.160 8.870 1.00 97.38 254 MET A CA 1
ATOM 2045 C C . MET A 1 254 ? -6.432 -46.340 8.841 1.00 97.38 254 MET A C 1
ATOM 2047 O O . MET A 1 254 ? -7.224 -46.388 9.783 1.00 97.38 254 MET A O 1
ATOM 2051 N N . TYR A 1 255 ? -6.674 -45.630 7.739 1.00 96.50 255 TYR A N 1
ATOM 2052 C CA . TYR A 1 255 ? -7.857 -44.800 7.542 1.00 96.50 255 TYR A CA 1
ATOM 2053 C C . TYR A 1 255 ? -8.576 -45.201 6.247 1.00 96.50 255 TYR A C 1
ATOM 2055 O O . TYR A 1 255 ? -8.563 -44.443 5.274 1.00 96.50 255 TYR A O 1
ATOM 2063 N N . PRO A 1 256 ? -9.218 -46.384 6.190 1.00 91.38 256 PRO A N 1
ATOM 2064 C CA . PRO A 1 256 ? -9.776 -46.943 4.952 1.00 91.38 256 PRO A CA 1
ATOM 2065 C C . PRO A 1 256 ? -11.023 -46.205 4.441 1.00 91.38 256 PRO A C 1
ATOM 2067 O O . PRO A 1 256 ? -11.444 -46.419 3.305 1.00 91.38 256 PRO A O 1
ATOM 2070 N N . LYS A 1 257 ? -11.622 -45.345 5.274 1.00 95.25 257 LYS A N 1
ATOM 2071 C CA . LYS A 1 257 ? -12.810 -44.547 4.958 1.00 95.25 257 LYS A CA 1
ATOM 2072 C C . LYS A 1 257 ? -12.604 -43.083 5.317 1.00 95.25 257 LYS A C 1
ATOM 2074 O O . LYS A 1 257 ? -11.802 -42.764 6.193 1.00 95.25 257 LYS A O 1
ATOM 2079 N N . GLY A 1 258 ? -13.398 -42.216 4.700 1.00 95.50 258 GLY A N 1
ATOM 2080 C CA . GLY A 1 258 ? -13.403 -40.786 4.986 1.00 95.50 258 GLY A CA 1
ATOM 2081 C C . GLY A 1 258 ? -12.242 -40.031 4.342 1.00 95.50 258 GLY A C 1
ATOM 2082 O O . GLY A 1 258 ? -11.546 -40.532 3.455 1.00 95.50 258 GLY A O 1
ATOM 2083 N N . ILE A 1 259 ? -12.080 -38.779 4.760 1.00 97.44 259 ILE A N 1
ATOM 2084 C CA . ILE A 1 259 ? -11.100 -37.857 4.189 1.00 97.44 259 ILE A CA 1
ATOM 2085 C C . ILE A 1 259 ? -9.801 -37.953 4.990 1.00 97.44 259 ILE A C 1
ATOM 2087 O O . ILE A 1 259 ? -9.840 -37.904 6.219 1.00 97.44 259 ILE A O 1
ATOM 2091 N N . ILE A 1 260 ? -8.668 -38.061 4.299 1.00 98.06 260 ILE A N 1
ATOM 2092 C CA . ILE A 1 260 ? -7.333 -37.973 4.900 1.00 98.06 260 ILE A CA 1
ATOM 2093 C C . ILE A 1 260 ? -6.488 -36.946 4.160 1.00 98.06 260 ILE A C 1
ATOM 2095 O O . ILE A 1 260 ? -6.631 -36.810 2.948 1.00 98.06 260 ILE A O 1
ATOM 2099 N N . ALA A 1 261 ? -5.589 -36.260 4.861 1.00 97.94 261 ALA A N 1
ATOM 2100 C CA . ALA A 1 261 ? -4.601 -35.386 4.232 1.00 97.94 261 ALA A CA 1
ATOM 2101 C C . ALA A 1 261 ? -3.186 -35.967 4.345 1.00 97.94 261 ALA A C 1
ATOM 2103 O O . ALA A 1 261 ? -2.748 -36.342 5.435 1.00 97.94 261 ALA A O 1
ATOM 2104 N N . CYS A 1 262 ? -2.454 -36.015 3.231 1.00 98.25 262 CYS A N 1
ATOM 2105 C CA . CYS A 1 262 ? -1.089 -36.539 3.194 1.00 98.25 262 CYS A CA 1
ATOM 2106 C C . CYS A 1 262 ? -0.103 -35.501 2.653 1.00 98.25 262 CYS A C 1
ATOM 2108 O O . CYS A 1 262 ? -0.206 -35.085 1.497 1.00 98.25 262 CYS A O 1
ATOM 2110 N N . VAL A 1 263 ? 0.869 -35.109 3.481 1.00 98.06 263 VAL A N 1
ATOM 2111 C CA . VAL A 1 263 ? 1.983 -34.244 3.070 1.00 98.06 263 VAL A CA 1
ATOM 2112 C C . VAL A 1 263 ? 2.851 -35.014 2.091 1.00 98.06 263 VAL A C 1
ATOM 2114 O O . VAL A 1 263 ? 3.341 -36.093 2.419 1.00 98.06 263 VAL A O 1
ATOM 2117 N N . SER A 1 264 ? 2.937 -34.503 0.866 1.00 98.06 264 SER A N 1
ATOM 2118 C CA . SER A 1 264 ? 3.476 -35.253 -0.271 1.00 98.06 264 SER A CA 1
ATOM 2119 C C . SER A 1 264 ? 4.787 -34.686 -0.814 1.00 98.06 264 SER A C 1
ATOM 2121 O O . SER A 1 264 ? 5.303 -35.185 -1.801 1.00 98.06 264 SER A O 1
ATOM 2123 N N . ASP A 1 265 ? 5.349 -33.659 -0.183 1.00 96.38 265 ASP A N 1
ATOM 2124 C CA . ASP A 1 265 ? 6.590 -32.984 -0.578 1.00 96.38 265 ASP A CA 1
ATOM 2125 C C . ASP A 1 265 ? 7.758 -33.257 0.379 1.00 96.38 265 ASP A C 1
ATOM 2127 O O . ASP A 1 265 ? 8.698 -32.473 0.463 1.00 96.38 265 ASP A O 1
ATOM 2131 N N . SER A 1 266 ? 7.736 -34.386 1.096 1.00 97.06 266 SER A N 1
ATOM 2132 C CA . SER A 1 266 ? 8.850 -34.744 1.988 1.00 97.06 266 SER A CA 1
ATOM 2133 C C . SER A 1 266 ? 10.168 -34.945 1.225 1.00 97.06 266 SER A C 1
ATOM 2135 O O . SER A 1 266 ? 11.237 -34.700 1.785 1.00 97.06 266 SER A O 1
ATOM 2137 N N . TYR A 1 267 ? 10.096 -35.364 -0.045 1.00 96.94 267 TYR A N 1
ATOM 2138 C CA . TYR A 1 267 ? 11.262 -35.509 -0.923 1.00 96.94 267 TYR A CA 1
ATOM 2139 C C . TYR A 1 267 ? 11.050 -34.893 -2.310 1.00 96.94 267 TYR A C 1
ATOM 2141 O O . TYR A 1 267 ? 11.870 -34.085 -2.739 1.00 96.94 267 TYR A O 1
ATOM 2149 N N . ASP A 1 268 ? 9.991 -35.289 -3.023 1.00 97.62 268 ASP A N 1
ATOM 2150 C CA . ASP A 1 268 ? 9.643 -34.767 -4.351 1.00 97.62 268 ASP A CA 1
ATOM 2151 C C . ASP A 1 268 ? 8.138 -34.932 -4.592 1.00 97.62 268 ASP A C 1
ATOM 2153 O O . ASP A 1 268 ? 7.643 -36.041 -4.816 1.00 97.62 268 ASP A O 1
ATOM 2157 N N . ILE A 1 269 ? 7.411 -33.814 -4.559 1.00 97.81 269 ILE A N 1
ATOM 2158 C CA . ILE A 1 269 ? 5.952 -33.820 -4.681 1.00 97.81 269 ILE A CA 1
ATOM 2159 C C . ILE A 1 269 ? 5.452 -34.259 -6.052 1.00 97.81 269 ILE A C 1
ATOM 2161 O O . ILE A 1 269 ? 4.370 -34.841 -6.157 1.00 97.81 269 ILE A O 1
ATOM 2165 N N . TYR A 1 270 ? 6.235 -34.022 -7.103 1.00 98.25 270 TYR A N 1
ATOM 2166 C CA . TYR A 1 270 ? 5.853 -34.404 -8.453 1.00 98.25 270 TYR A CA 1
ATOM 2167 C C . TYR A 1 270 ? 5.977 -35.913 -8.618 1.00 98.25 270 TYR A C 1
ATOM 2169 O O . TYR A 1 270 ? 5.029 -36.545 -9.075 1.00 98.25 270 TYR A O 1
ATOM 2177 N N . ASN A 1 271 ? 7.076 -36.505 -8.140 1.00 98.25 271 ASN A N 1
ATOM 2178 C CA . ASN A 1 271 ? 7.228 -37.959 -8.094 1.00 98.25 271 ASN A CA 1
ATOM 2179 C C . ASN A 1 271 ? 6.155 -38.621 -7.212 1.00 98.25 271 ASN A C 1
ATOM 2181 O O . ASN A 1 271 ? 5.554 -39.620 -7.613 1.00 98.25 271 ASN A O 1
ATOM 2185 N N . ALA A 1 272 ? 5.880 -38.053 -6.033 1.00 98.44 272 ALA A N 1
ATOM 2186 C CA . ALA A 1 272 ? 4.843 -38.558 -5.140 1.00 98.44 272 ALA A CA 1
ATOM 2187 C C . ALA A 1 272 ? 3.469 -38.580 -5.826 1.00 98.44 272 ALA A C 1
ATOM 2189 O O . ALA A 1 272 ? 2.777 -39.594 -5.779 1.00 98.44 272 ALA A O 1
ATOM 2190 N N . CYS A 1 273 ? 3.085 -37.501 -6.513 1.00 98.44 273 CYS A N 1
ATOM 2191 C CA . CYS A 1 273 ? 1.792 -37.420 -7.192 1.00 98.44 273 CYS A CA 1
ATOM 2192 C C . CYS A 1 273 ? 1.724 -38.260 -8.470 1.00 98.44 273 CYS A C 1
ATOM 2194 O O . CYS A 1 273 ? 0.709 -38.910 -8.712 1.00 98.44 273 CYS A O 1
ATOM 2196 N N . GLU A 1 274 ? 2.779 -38.259 -9.282 1.00 98.50 274 GLU A N 1
ATOM 2197 C CA . GLU A 1 274 ? 2.773 -38.907 -10.593 1.00 98.50 274 GLU A CA 1
ATOM 2198 C C . GLU A 1 274 ? 2.960 -40.424 -10.498 1.00 98.50 274 GLU A C 1
ATOM 2200 O O . GLU A 1 274 ? 2.207 -41.164 -11.130 1.00 98.50 274 GLU A O 1
ATOM 2205 N N . HIS A 1 275 ? 3.916 -40.883 -9.687 1.00 98.38 275 HIS A N 1
ATOM 2206 C CA . HIS A 1 275 ? 4.357 -42.280 -9.671 1.00 98.38 275 HIS A CA 1
ATOM 2207 C C . HIS A 1 275 ? 3.918 -43.046 -8.425 1.00 98.38 275 HIS A C 1
ATOM 2209 O O . HIS A 1 275 ? 3.646 -44.243 -8.497 1.00 98.38 275 HIS A O 1
ATOM 2215 N N . ILE A 1 276 ? 3.826 -42.400 -7.261 1.00 98.62 276 ILE A N 1
ATOM 2216 C CA . ILE A 1 276 ? 3.390 -43.112 -6.053 1.00 98.62 276 ILE A CA 1
ATOM 2217 C C . ILE A 1 276 ? 1.865 -43.118 -5.975 1.00 98.62 276 ILE A C 1
ATOM 2219 O O . ILE A 1 276 ? 1.246 -44.177 -6.062 1.00 98.62 276 ILE A O 1
ATOM 2223 N N . TRP A 1 277 ? 1.242 -41.945 -5.874 1.00 98.50 277 TRP A N 1
ATOM 2224 C CA . TRP A 1 277 ? -0.212 -41.818 -5.860 1.00 98.50 277 TRP A CA 1
ATOM 2225 C C . TRP A 1 277 ? -0.826 -42.203 -7.205 1.00 98.50 277 TRP A C 1
ATOM 2227 O O . TRP A 1 277 ? -1.757 -43.003 -7.235 1.00 98.50 277 TRP A O 1
ATOM 2237 N N . GLY A 1 278 ? -0.291 -41.670 -8.305 1.00 98.00 278 GLY A N 1
ATOM 2238 C CA . GLY A 1 278 ? -0.841 -41.846 -9.649 1.00 98.00 278 GLY A CA 1
ATOM 2239 C C . GLY A 1 278 ? -0.595 -43.207 -10.304 1.00 98.00 278 GLY A C 1
ATOM 2240 O O . GLY A 1 278 ? -1.246 -43.499 -11.303 1.00 98.00 278 GLY A O 1
ATOM 2241 N N . GLU A 1 279 ? 0.301 -44.046 -9.768 1.00 98.06 279 GLU A N 1
ATOM 2242 C CA . GLU A 1 279 ? 0.591 -45.379 -10.328 1.00 98.06 279 GLU A CA 1
ATOM 2243 C C . GLU A 1 279 ? 0.586 -46.465 -9.243 1.00 98.06 279 GLU A C 1
ATOM 2245 O O . GLU A 1 279 ? -0.306 -47.310 -9.236 1.00 98.06 279 GLU A O 1
ATOM 2250 N N . GLN A 1 280 ? 1.528 -46.442 -8.292 1.00 98.38 280 GLN A N 1
ATOM 2251 C CA . GLN A 1 280 ? 1.689 -47.533 -7.312 1.00 98.38 280 GLN A CA 1
ATOM 2252 C C . GLN A 1 280 ? 0.469 -47.734 -6.400 1.00 98.38 280 GLN A C 1
ATOM 2254 O O . GLN A 1 280 ? 0.121 -48.866 -6.065 1.00 98.38 280 GLN A O 1
ATOM 2259 N N . LEU A 1 281 ? -0.172 -46.640 -5.978 1.00 98.50 281 LEU A N 1
ATOM 2260 C CA . LEU A 1 281 ? -1.303 -46.639 -5.045 1.00 98.50 281 LEU A CA 1
ATOM 2261 C C . LEU A 1 281 ? -2.626 -46.227 -5.707 1.00 98.50 281 LEU A C 1
ATOM 2263 O O . LEU A 1 281 ? -3.640 -46.116 -5.016 1.00 98.50 281 LEU A O 1
ATOM 2267 N N . HIS A 1 282 ? -2.633 -46.047 -7.029 1.00 98.50 282 HIS A N 1
ATOM 2268 C CA . HIS A 1 282 ? -3.764 -45.529 -7.798 1.00 98.50 282 HIS A CA 1
ATOM 2269 C C . HIS A 1 282 ? -5.054 -46.326 -7.566 1.00 98.50 282 HIS A C 1
ATOM 2271 O O . HIS A 1 282 ? -6.058 -45.787 -7.095 1.00 98.50 282 HIS A O 1
ATOM 2277 N N . ASP A 1 283 ? -5.012 -47.638 -7.807 1.00 97.88 283 ASP A N 1
ATOM 2278 C CA . ASP A 1 283 ? -6.191 -48.504 -7.686 1.00 97.88 283 ASP A CA 1
ATOM 2279 C C . ASP A 1 283 ? -6.678 -48.599 -6.238 1.00 97.88 283 ASP A C 1
ATOM 2281 O O . ASP A 1 283 ? -7.879 -48.672 -5.972 1.00 97.88 283 ASP A O 1
ATOM 2285 N N . LYS A 1 284 ? -5.744 -48.530 -5.282 1.00 97.75 284 LYS A N 1
ATOM 2286 C CA . LYS A 1 284 ? -6.070 -48.498 -3.858 1.00 97.75 284 LYS A CA 1
ATOM 2287 C C . LYS A 1 284 ? -6.809 -47.214 -3.498 1.00 97.75 284 LYS A C 1
ATOM 2289 O O . LYS A 1 284 ? -7.737 -47.285 -2.704 1.00 97.75 284 LYS A O 1
ATOM 2294 N N . ILE A 1 285 ? -6.433 -46.068 -4.072 1.00 98.00 285 ILE A N 1
ATOM 2295 C CA . ILE A 1 285 ? -7.130 -44.792 -3.866 1.00 98.00 285 ILE A CA 1
ATOM 2296 C C . ILE A 1 285 ? -8.539 -44.843 -4.460 1.00 98.00 285 ILE A C 1
ATOM 2298 O O . ILE A 1 285 ? -9.492 -44.504 -3.761 1.00 98.00 285 ILE A O 1
ATOM 2302 N N . LEU A 1 286 ? -8.688 -45.311 -5.703 1.00 97.44 286 LEU A N 1
ATOM 2303 C CA . LEU A 1 286 ? -9.993 -45.394 -6.372 1.00 97.44 286 LEU A CA 1
ATOM 2304 C C . LEU A 1 286 ? -10.953 -46.405 -5.726 1.00 97.44 286 LEU A C 1
ATOM 2306 O O . LEU A 1 286 ? -12.168 -46.273 -5.859 1.00 97.44 286 LEU A O 1
ATOM 2310 N N . ALA A 1 287 ? -10.429 -47.403 -5.012 1.00 96.62 287 ALA A N 1
ATOM 2311 C CA . ALA A 1 287 ? -11.231 -48.368 -4.263 1.00 96.62 287 ALA A CA 1
ATOM 2312 C C . ALA A 1 287 ? -11.725 -47.846 -2.897 1.00 96.62 287 ALA A C 1
ATOM 2314 O O . ALA A 1 287 ? -12.465 -48.554 -2.207 1.00 96.62 287 ALA A O 1
ATOM 2315 N N . ARG A 1 288 ? -11.314 -46.645 -2.464 1.00 96.19 288 ARG A N 1
ATOM 2316 C CA . ARG A 1 288 ? -11.667 -46.106 -1.140 1.00 96.19 288 ARG A CA 1
ATOM 2317 C C . ARG A 1 288 ? -13.089 -45.574 -1.082 1.00 96.19 288 ARG A C 1
ATOM 2319 O O . ARG A 1 288 ? -13.562 -44.875 -1.967 1.00 96.19 288 ARG A O 1
ATOM 2326 N N . ASP A 1 289 ? -13.709 -45.765 0.076 1.00 95.94 289 ASP A N 1
ATOM 2327 C CA . ASP A 1 289 ? -14.895 -45.016 0.496 1.00 95.94 289 ASP A CA 1
ATOM 2328 C C . ASP A 1 289 ? -14.456 -43.707 1.181 1.00 95.94 289 ASP A C 1
ATOM 2330 O O . ASP A 1 289 ? -14.585 -43.529 2.396 1.00 95.94 289 ASP A O 1
ATOM 2334 N N . GLY A 1 290 ? -13.796 -42.827 0.421 1.00 95.50 290 GLY A N 1
ATOM 2335 C CA . GLY A 1 290 ? -13.155 -41.636 0.974 1.00 95.50 290 GLY A CA 1
ATOM 2336 C C . GLY A 1 290 ? -12.325 -40.832 -0.024 1.00 95.50 290 GLY A C 1
ATOM 2337 O O . GLY A 1 290 ? -12.214 -41.189 -1.192 1.00 95.50 290 GLY A O 1
ATOM 2338 N N . THR A 1 291 ? -11.712 -39.755 0.464 1.00 97.88 291 THR A N 1
ATOM 2339 C CA . THR A 1 291 ? -10.925 -38.817 -0.351 1.00 97.88 291 THR A CA 1
ATOM 2340 C C . THR A 1 291 ? -9.526 -38.662 0.233 1.00 97.88 291 THR A C 1
ATOM 2342 O O . THR A 1 291 ? -9.365 -38.378 1.419 1.00 97.88 291 THR A O 1
ATOM 2345 N N . LEU A 1 292 ? -8.508 -38.837 -0.601 1.00 98.38 292 LEU A N 1
ATOM 2346 C CA . LEU A 1 292 ? -7.142 -38.414 -0.331 1.00 98.38 292 LEU A CA 1
ATOM 2347 C C . LEU A 1 292 ? -7.007 -36.925 -0.661 1.00 98.38 292 LEU A C 1
ATOM 2349 O O . LEU A 1 292 ? -7.323 -36.490 -1.764 1.00 98.38 292 LEU A O 1
ATOM 2353 N N . VAL A 1 293 ? -6.500 -36.143 0.281 1.00 98.31 293 VAL A N 1
ATOM 2354 C CA . VAL A 1 293 ? -6.136 -34.745 0.073 1.00 98.31 293 VAL A CA 1
ATOM 2355 C C . VAL A 1 293 ? -4.615 -34.660 0.039 1.00 98.31 293 VAL A C 1
ATOM 2357 O O . VAL A 1 293 ? -3.949 -34.813 1.062 1.00 98.31 293 VAL A O 1
ATOM 2360 N N . VAL A 1 294 ? -4.053 -34.450 -1.145 1.00 98.38 294 VAL A N 1
ATOM 2361 C CA . VAL A 1 294 ? -2.610 -34.286 -1.323 1.00 98.38 294 VAL A CA 1
ATOM 2362 C C . VAL A 1 294 ? -2.218 -32.894 -0.836 1.00 98.38 294 VAL A C 1
ATOM 2364 O O . VAL A 1 294 ? -2.782 -31.892 -1.279 1.00 98.38 294 VAL A O 1
ATOM 2367 N N . ARG A 1 295 ? -1.273 -32.836 0.105 1.00 98.12 295 ARG A N 1
ATOM 2368 C CA . ARG A 1 295 ? -0.789 -31.594 0.706 1.00 98.12 295 ARG A CA 1
ATOM 2369 C C . ARG A 1 295 ? 0.586 -31.208 0.170 1.00 98.12 295 ARG A C 1
ATOM 2371 O O . ARG A 1 295 ? 1.529 -31.985 0.314 1.00 98.12 295 ARG A O 1
ATOM 2378 N N . SER A 1 296 ? 0.686 -29.989 -0.354 1.00 93.75 296 SER A N 1
ATOM 2379 C CA . SER A 1 296 ? 1.939 -29.277 -0.631 1.00 93.75 296 SER A CA 1
ATOM 2380 C C . SER A 1 296 ? 2.280 -28.317 0.513 1.00 93.75 296 SER A C 1
ATOM 2382 O O . SER A 1 296 ? 1.406 -27.593 1.007 1.00 93.75 296 SER A O 1
ATOM 2384 N N . ASP A 1 297 ? 3.547 -28.309 0.933 1.00 91.44 297 ASP A N 1
ATOM 2385 C CA . ASP A 1 297 ? 4.064 -27.515 2.058 1.00 91.44 297 ASP A CA 1
ATOM 2386 C C . ASP A 1 297 ? 5.373 -26.768 1.713 1.00 91.44 297 ASP A C 1
ATOM 2388 O O . ASP A 1 297 ? 6.053 -26.255 2.599 1.00 91.44 297 ASP A O 1
ATOM 2392 N N . SER A 1 298 ? 5.732 -26.685 0.426 1.00 89.75 298 SER A N 1
ATOM 2393 C CA . SER A 1 298 ? 6.934 -26.007 -0.070 1.00 89.75 298 SER A CA 1
ATOM 2394 C C . SER A 1 298 ? 6.824 -25.629 -1.556 1.00 89.75 298 SER A C 1
ATOM 2396 O O . SER A 1 298 ? 5.964 -26.133 -2.284 1.00 89.75 298 SER A O 1
ATOM 2398 N N . GLY A 1 299 ? 7.715 -24.739 -2.009 1.00 90.00 299 GLY A N 1
ATOM 2399 C CA . GLY A 1 299 ? 7.757 -24.222 -3.385 1.00 90.00 299 GLY A CA 1
ATOM 2400 C C . GLY A 1 299 ? 6.860 -23.001 -3.615 1.00 90.00 299 GLY A C 1
ATOM 2401 O O . GLY A 1 299 ? 6.198 -22.523 -2.695 1.00 90.00 299 GLY A O 1
ATOM 2402 N N . ASP A 1 300 ? 6.859 -22.465 -4.840 1.00 90.25 300 ASP A N 1
ATOM 2403 C CA . ASP A 1 300 ? 5.919 -21.403 -5.214 1.00 90.25 300 ASP A CA 1
ATOM 2404 C C . ASP A 1 300 ? 4.499 -21.987 -5.338 1.00 90.25 300 ASP A C 1
ATOM 2406 O O . ASP A 1 300 ? 4.285 -22.880 -6.163 1.00 90.25 300 ASP A O 1
ATOM 2410 N N . PRO A 1 301 ? 3.509 -21.511 -4.556 1.00 89.81 301 PRO A N 1
ATOM 2411 C CA . PRO A 1 301 ? 2.181 -22.112 -4.564 1.00 89.81 301 PRO A CA 1
ATOM 2412 C C . PRO A 1 301 ? 1.482 -22.080 -5.926 1.00 89.81 301 PRO A C 1
ATOM 2414 O O . PRO A 1 301 ? 0.694 -22.978 -6.205 1.00 89.81 301 PRO A O 1
ATOM 2417 N N . LEU A 1 302 ? 1.722 -21.073 -6.775 1.00 88.69 302 LEU A N 1
ATOM 2418 C CA . LEU A 1 302 ? 1.051 -20.991 -8.076 1.00 88.69 302 LEU A CA 1
ATOM 2419 C C . LEU A 1 302 ? 1.624 -22.026 -9.043 1.00 88.69 302 LEU A C 1
ATOM 2421 O O . LEU A 1 302 ? 0.856 -22.784 -9.634 1.00 88.69 302 LEU A O 1
ATOM 2425 N N . GLU A 1 303 ? 2.952 -22.095 -9.152 1.00 89.38 303 GLU A N 1
ATOM 2426 C CA . GLU A 1 303 ? 3.639 -23.054 -10.023 1.00 89.38 303 GLU A CA 1
ATOM 2427 C C . GLU A 1 303 ? 3.364 -24.501 -9.593 1.00 89.38 303 GLU A C 1
ATOM 2429 O O . GLU A 1 303 ? 2.982 -25.346 -10.410 1.00 89.38 303 GLU A O 1
ATOM 2434 N N . VAL A 1 304 ? 3.515 -24.782 -8.293 1.00 93.94 304 VAL A N 1
ATOM 2435 C CA . VAL A 1 304 ? 3.332 -26.127 -7.744 1.00 93.94 304 VAL A CA 1
ATOM 2436 C C . VAL A 1 304 ? 1.897 -26.590 -7.974 1.00 93.94 304 VAL A C 1
ATOM 2438 O O . VAL A 1 304 ? 1.689 -27.653 -8.557 1.00 93.94 304 VAL A O 1
ATOM 2441 N N . LEU A 1 305 ? 0.893 -25.803 -7.575 1.00 95.75 305 LEU A N 1
ATOM 2442 C CA . LEU A 1 305 ? -0.503 -26.238 -7.663 1.00 95.75 305 LEU A CA 1
ATOM 2443 C C . LEU A 1 305 ? -0.979 -26.420 -9.105 1.00 95.75 305 LEU A C 1
ATOM 2445 O O . LEU A 1 305 ? -1.722 -27.363 -9.370 1.00 95.75 305 LEU A O 1
ATOM 2449 N N . GLU A 1 306 ? -0.548 -25.574 -10.043 1.00 92.19 306 GLU A N 1
ATOM 2450 C CA . GLU A 1 306 ? -0.884 -25.746 -11.460 1.00 92.19 306 GLU A CA 1
ATOM 2451 C C . GLU A 1 306 ? -0.338 -27.075 -11.998 1.00 92.19 306 GLU A C 1
ATOM 2453 O O . GLU A 1 306 ? -1.065 -27.864 -12.616 1.00 92.19 306 GLU A O 1
ATOM 2458 N N . ARG A 1 307 ? 0.932 -27.374 -11.709 1.00 96.19 307 ARG A N 1
ATOM 2459 C CA . ARG A 1 307 ? 1.559 -28.626 -12.132 1.00 96.19 307 ARG A CA 1
ATOM 2460 C C . ARG A 1 307 ? 0.914 -29.842 -11.467 1.00 96.19 307 ARG A C 1
ATOM 2462 O O . ARG A 1 307 ? 0.654 -30.832 -12.150 1.00 96.19 307 ARG A O 1
ATOM 2469 N N . LEU A 1 308 ? 0.599 -29.767 -10.174 1.00 97.69 308 LEU A N 1
ATOM 2470 C CA . LEU A 1 308 ? -0.094 -30.842 -9.460 1.00 97.69 308 LEU A CA 1
ATOM 2471 C C . LEU A 1 308 ? -1.494 -31.093 -10.014 1.00 97.69 308 LEU A C 1
ATOM 2473 O O . LEU A 1 308 ? -1.863 -32.249 -10.209 1.00 97.69 308 LEU A O 1
ATOM 2477 N N . MET A 1 309 ? -2.255 -30.041 -10.323 1.00 97.31 309 MET A N 1
ATOM 2478 C CA . MET A 1 309 ? -3.569 -30.183 -10.952 1.00 97.31 309 MET A CA 1
ATOM 2479 C C . MET A 1 309 ? -3.475 -30.930 -12.283 1.00 97.31 309 MET A C 1
ATOM 2481 O O . MET A 1 309 ? -4.266 -31.840 -12.524 1.00 97.31 309 MET A O 1
ATOM 2485 N N . ASN A 1 310 ? -2.487 -30.606 -13.119 1.00 96.50 310 ASN A N 1
ATOM 2486 C CA . ASN A 1 310 ? -2.272 -31.300 -14.387 1.00 96.50 310 ASN A CA 1
ATOM 2487 C C . ASN A 1 310 ? -1.884 -32.775 -14.193 1.00 96.50 310 ASN A C 1
ATOM 2489 O O . ASN A 1 310 ? -2.463 -33.641 -14.850 1.00 96.50 310 ASN A O 1
ATOM 2493 N N . ILE A 1 311 ? -0.958 -33.075 -13.274 1.00 98.25 311 ILE A N 1
ATOM 2494 C CA . ILE A 1 311 ? -0.534 -34.454 -12.971 1.00 98.25 311 ILE A CA 1
ATOM 2495 C C . ILE A 1 311 ? -1.717 -35.276 -12.454 1.00 98.25 311 ILE A C 1
ATOM 2497 O O . ILE A 1 311 ? -2.025 -36.338 -12.994 1.00 98.25 311 ILE A O 1
ATOM 2501 N N . LEU A 1 312 ? -2.410 -34.782 -11.426 1.00 98.25 312 LEU A N 1
ATOM 2502 C CA . LEU A 1 312 ? -3.503 -35.516 -10.794 1.00 98.25 312 LEU A CA 1
ATOM 2503 C C . LEU A 1 312 ? -4.684 -35.695 -11.747 1.00 98.25 312 LEU A C 1
ATOM 2505 O O . LEU A 1 312 ? -5.255 -36.781 -11.796 1.00 98.25 312 LEU A O 1
ATOM 2509 N N . TYR A 1 313 ? -5.020 -34.683 -12.552 1.00 97.56 313 TYR A N 1
ATOM 2510 C CA . TYR A 1 313 ? -6.083 -34.811 -13.549 1.00 97.56 313 TYR A CA 1
ATOM 2511 C C . TYR A 1 313 ? -5.703 -35.798 -14.662 1.00 97.56 313 TYR A C 1
ATOM 2513 O O . TYR A 1 313 ? -6.565 -36.524 -15.145 1.00 97.56 313 TYR A O 1
ATOM 2521 N N . ALA A 1 314 ? -4.426 -35.875 -15.052 1.00 97.81 314 ALA A N 1
ATOM 2522 C CA . ALA A 1 314 ? -3.960 -36.859 -16.028 1.00 97.81 314 ALA A CA 1
ATOM 2523 C C . ALA A 1 314 ? -3.980 -38.299 -15.484 1.00 97.81 314 ALA A C 1
ATOM 2525 O O . ALA A 1 314 ? -4.296 -39.219 -16.235 1.00 97.81 314 ALA A O 1
ATOM 2526 N N . LYS A 1 315 ? -3.653 -38.499 -14.199 1.00 98.19 315 LYS A N 1
ATOM 2527 C CA . LYS A 1 315 ? -3.590 -39.832 -13.574 1.00 98.19 315 LYS A CA 1
ATOM 2528 C C . LYS A 1 315 ? -4.957 -40.347 -13.122 1.00 98.19 315 LYS A C 1
ATOM 2530 O O . LYS A 1 315 ? -5.307 -41.472 -13.444 1.00 98.19 315 LYS A O 1
ATOM 2535 N N . PHE A 1 316 ? -5.734 -39.524 -12.420 1.00 98.19 316 PHE A N 1
ATOM 2536 C CA . PHE A 1 316 ? -7.018 -39.924 -11.828 1.00 98.19 316 PHE A CA 1
ATOM 2537 C C . PHE A 1 316 ? -8.232 -39.540 -12.679 1.00 98.19 316 PHE A C 1
ATOM 2539 O O . PHE A 1 316 ? -9.327 -40.060 -12.468 1.00 98.19 316 PHE A O 1
ATOM 2546 N N . GLY A 1 317 ? -8.068 -38.618 -13.628 1.00 97.00 317 GLY A N 1
ATOM 2547 C CA . GLY A 1 317 ? -9.182 -38.059 -14.378 1.00 97.00 317 GLY A CA 1
ATOM 2548 C C . GLY A 1 317 ? -10.059 -37.125 -13.542 1.00 97.00 317 GLY A C 1
ATOM 2549 O O . GLY A 1 317 ? -9.660 -36.545 -12.527 1.00 97.00 317 GLY A O 1
ATOM 2550 N N . GLY A 1 318 ? -11.286 -36.949 -14.015 1.00 96.38 318 GLY A N 1
ATOM 2551 C CA . GLY A 1 318 ? -12.264 -36.054 -13.424 1.00 96.38 318 GLY A CA 1
ATOM 2552 C C . GLY A 1 318 ? -13.420 -35.801 -14.379 1.00 96.38 318 GLY A C 1
ATOM 2553 O O . GLY A 1 318 ? -13.635 -36.541 -15.338 1.00 96.38 318 GLY A O 1
ATOM 2554 N N . TYR A 1 319 ? -14.161 -34.729 -14.139 1.00 97.25 319 TYR A N 1
ATOM 2555 C CA . TYR A 1 319 ? -15.246 -34.288 -15.012 1.00 97.25 319 TYR A CA 1
ATOM 2556 C C . TYR A 1 319 ? -15.214 -32.770 -15.177 1.00 97.25 319 TYR A C 1
ATOM 2558 O O . TYR A 1 319 ? -14.505 -32.067 -14.461 1.00 97.25 319 TYR A O 1
ATOM 2566 N N . VAL A 1 320 ? -15.964 -32.256 -16.147 1.00 97.31 320 VAL A N 1
ATOM 2567 C CA . VAL A 1 320 ? -16.233 -30.821 -16.274 1.00 97.31 320 VAL A CA 1
ATOM 2568 C C . VAL A 1 320 ? -17.612 -30.571 -15.679 1.00 97.31 320 VAL A C 1
ATOM 2570 O O . VAL A 1 320 ? -18.573 -31.241 -16.057 1.00 97.31 320 VAL A O 1
ATOM 2573 N N . ASN A 1 321 ? -17.709 -29.674 -14.701 1.00 96.50 321 ASN A N 1
ATOM 2574 C CA . ASN A 1 321 ? -18.978 -29.373 -14.044 1.00 96.50 321 ASN A CA 1
ATOM 2575 C C . ASN A 1 321 ? -19.895 -28.507 -14.930 1.00 96.50 321 ASN A C 1
ATOM 2577 O O . ASN A 1 321 ? -19.510 -28.047 -16.004 1.00 96.50 321 ASN A O 1
ATOM 2581 N N . GLU A 1 322 ? -21.117 -28.245 -14.461 1.00 95.38 322 GLU A N 1
ATOM 2582 C CA . GLU A 1 322 ? -22.115 -27.429 -15.175 1.00 95.38 322 GLU A CA 1
ATOM 2583 C C . GLU A 1 322 ? -21.662 -25.986 -15.470 1.00 95.38 322 GLU A C 1
ATOM 2585 O O . GLU A 1 322 ? -22.253 -25.316 -16.313 1.00 95.38 322 GLU A O 1
ATOM 2590 N N . LYS A 1 323 ? -20.601 -25.513 -14.801 1.00 94.31 323 LYS A N 1
ATOM 2591 C CA . LYS A 1 323 ? -20.018 -24.176 -14.974 1.00 94.31 323 LYS A CA 1
ATOM 2592 C C . LYS A 1 323 ? -18.851 -24.159 -15.966 1.00 94.31 323 LYS A C 1
ATOM 2594 O O . LYS A 1 323 ? -18.275 -23.102 -16.193 1.00 94.31 323 LYS A O 1
ATOM 2599 N N . GLY A 1 324 ? -18.499 -25.304 -16.555 1.00 95.56 324 GLY A N 1
ATOM 2600 C CA . GLY A 1 324 ? -17.426 -25.420 -17.545 1.00 95.56 324 GLY A CA 1
ATOM 2601 C C . GLY A 1 324 ? -16.025 -25.622 -16.961 1.00 95.56 324 GLY A C 1
ATOM 2602 O O . GLY A 1 324 ? -15.053 -25.545 -17.707 1.00 95.56 324 GLY A O 1
ATOM 2603 N N . PHE A 1 325 ? -15.900 -25.914 -15.661 1.00 97.81 325 PHE A N 1
ATOM 2604 C CA . PHE A 1 325 ? -14.605 -26.076 -14.992 1.00 97.81 325 PHE A CA 1
ATOM 2605 C C . PHE A 1 325 ? -14.294 -27.537 -14.672 1.00 97.81 325 PHE A C 1
ATOM 2607 O O . PHE A 1 325 ? -15.171 -28.310 -14.279 1.00 97.81 325 PHE A O 1
ATOM 2614 N N . LYS A 1 326 ? -13.019 -27.910 -14.806 1.00 97.94 326 LYS A N 1
A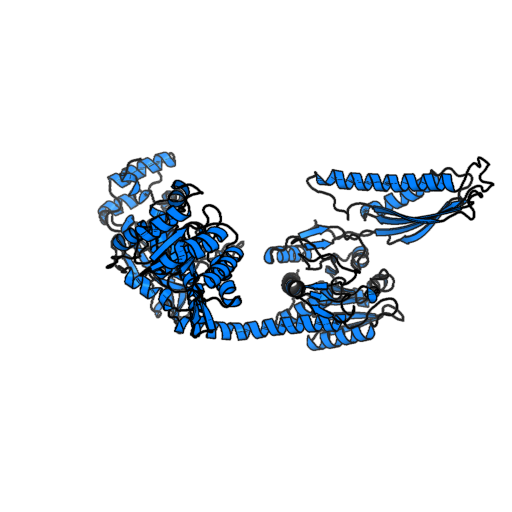TOM 2615 C CA . LYS A 1 326 ? -12.502 -29.240 -14.477 1.00 97.94 326 LYS A CA 1
ATOM 2616 C C . LYS A 1 326 ? -12.521 -29.468 -12.965 1.00 97.94 326 LYS A C 1
ATOM 2618 O O . LYS A 1 326 ? -11.964 -28.679 -12.199 1.00 97.94 326 LYS A O 1
ATOM 2623 N N . VAL A 1 327 ? -13.107 -30.583 -12.551 1.00 98.19 327 VAL A N 1
ATOM 2624 C CA . VAL A 1 327 ? -13.135 -31.097 -11.179 1.00 98.19 327 VAL A CA 1
ATOM 2625 C C . VAL A 1 327 ? -12.465 -32.470 -11.180 1.00 98.19 327 VAL A C 1
ATOM 2627 O O . VAL A 1 327 ? -12.822 -33.323 -11.991 1.00 98.19 327 VAL A O 1
ATOM 2630 N N . LEU A 1 328 ? -11.490 -32.676 -10.297 1.00 98.19 328 LEU A N 1
ATOM 2631 C CA . LEU A 1 328 ? -10.806 -33.948 -10.081 1.00 98.19 328 LEU A CA 1
ATOM 2632 C C . LEU A 1 328 ? -11.794 -35.027 -9.638 1.00 98.19 328 LEU A C 1
ATOM 2634 O O . LEU A 1 328 ? -12.805 -34.742 -8.978 1.00 98.19 328 LEU A O 1
ATOM 2638 N N . ASP A 1 329 ? -11.453 -36.279 -9.935 1.00 97.94 329 ASP A N 1
ATOM 2639 C CA . ASP A 1 329 ? -12.147 -37.432 -9.370 1.00 97.94 329 ASP A CA 1
ATOM 2640 C C . ASP A 1 329 ? -12.337 -37.276 -7.849 1.00 97.94 329 ASP A C 1
ATOM 2642 O O . ASP A 1 329 ? -11.467 -36.769 -7.140 1.00 97.94 329 ASP A O 1
ATOM 2646 N N . LYS A 1 330 ? -13.510 -37.655 -7.334 1.00 96.69 330 LYS A N 1
ATOM 2647 C CA . LYS A 1 330 ? -13.909 -37.424 -5.934 1.00 96.69 330 LYS A CA 1
ATOM 2648 C C . LYS A 1 330 ? -12.944 -38.026 -4.902 1.00 96.69 330 LYS A C 1
ATOM 2650 O O . LYS A 1 330 ? -12.957 -37.592 -3.749 1.00 96.69 330 LYS A O 1
ATOM 2655 N N . HIS A 1 331 ? -12.136 -39.014 -5.286 1.00 98.06 331 HIS A N 1
ATOM 2656 C CA . HIS A 1 331 ? -11.187 -39.661 -4.386 1.00 98.06 331 HIS A CA 1
ATOM 2657 C C . HIS A 1 331 ? -9.907 -38.840 -4.178 1.00 98.06 331 HIS A C 1
ATOM 2659 O O . HIS A 1 331 ? -9.150 -39.181 -3.273 1.00 98.06 331 HIS A O 1
ATOM 2665 N N . VAL A 1 332 ? -9.661 -37.761 -4.940 1.00 98.06 332 VAL A N 1
ATOM 2666 C CA . VAL A 1 332 ? -8.442 -36.939 -4.808 1.00 98.06 332 VAL A CA 1
ATOM 2667 C C . VAL A 1 332 ? -8.739 -35.437 -4.791 1.00 98.06 332 VAL A C 1
ATOM 2669 O O . VAL A 1 332 ? -9.456 -34.915 -5.641 1.00 98.06 332 VAL A O 1
ATOM 2672 N N . ARG A 1 333 ? -8.161 -34.710 -3.833 1.00 98.06 333 ARG A N 1
ATOM 2673 C CA . ARG A 1 333 ? -8.193 -33.239 -3.727 1.00 98.06 333 ARG A CA 1
ATOM 2674 C C . ARG A 1 333 ? -6.821 -32.691 -3.339 1.00 98.06 333 ARG A C 1
ATOM 2676 O O . ARG A 1 333 ? -5.931 -33.458 -2.984 1.00 98.06 333 ARG A O 1
ATOM 2683 N N . LEU A 1 334 ? -6.661 -31.372 -3.389 1.00 98.06 334 LEU A N 1
ATOM 2684 C CA . LEU A 1 334 ? -5.458 -30.664 -2.955 1.00 98.06 334 LEU A CA 1
ATOM 2685 C C . LEU A 1 334 ? -5.703 -29.871 -1.669 1.00 98.06 334 LEU A C 1
ATOM 2687 O O . LEU A 1 334 ? -6.784 -29.318 -1.462 1.00 98.06 334 LEU A O 1
ATOM 2691 N N . ILE A 1 335 ? -4.668 -29.755 -0.839 1.00 97.81 335 ILE A N 1
ATOM 2692 C CA . ILE A 1 335 ? -4.572 -28.725 0.197 1.00 97.81 335 ILE A CA 1
ATOM 2693 C C . ILE A 1 335 ? -3.223 -28.016 0.111 1.00 97.81 335 ILE A C 1
ATOM 2695 O O . ILE A 1 335 ? -2.178 -28.652 0.188 1.00 97.81 335 ILE A O 1
ATOM 2699 N N . GLN A 1 336 ? -3.242 -26.691 -0.003 1.00 96.88 336 GLN A N 1
ATOM 2700 C CA . GLN A 1 336 ? -2.031 -25.880 0.142 1.00 96.88 336 GLN A CA 1
ATOM 2701 C C . GLN A 1 336 ? -1.911 -25.446 1.603 1.00 96.88 336 GLN A C 1
ATOM 2703 O O . GLN A 1 336 ? -2.830 -24.802 2.110 1.00 96.88 336 GLN A O 1
ATOM 2708 N N . GLY A 1 337 ? -0.818 -25.813 2.277 1.00 90.19 337 GLY A N 1
ATOM 2709 C CA . GLY A 1 337 ? -0.587 -25.501 3.697 1.00 90.19 337 GLY A CA 1
ATOM 2710 C C . GLY A 1 337 ? 0.467 -24.422 3.959 1.00 90.19 337 GLY A C 1
ATOM 2711 O O . GLY A 1 337 ? 0.409 -23.750 4.991 1.00 90.19 337 GLY A O 1
ATOM 2712 N N . ASP A 1 338 ? 1.396 -24.225 3.022 1.00 89.44 338 ASP A N 1
ATOM 2713 C CA . ASP A 1 338 ? 2.503 -23.275 3.165 1.00 89.44 338 ASP A CA 1
ATOM 2714 C C . ASP A 1 338 ? 2.251 -21.950 2.429 1.00 89.44 338 ASP A C 1
ATOM 2716 O O . ASP A 1 338 ? 1.542 -21.894 1.422 1.00 89.44 338 ASP A O 1
ATOM 2720 N N . GLY A 1 339 ? 2.793 -20.852 2.963 1.00 86.44 339 GLY A N 1
ATOM 2721 C CA . GLY A 1 339 ? 2.691 -19.520 2.353 1.00 86.44 339 GLY A CA 1
ATOM 2722 C C . GLY A 1 339 ? 1.275 -18.921 2.288 1.00 86.44 339 GLY A C 1
ATOM 2723 O O . GLY A 1 339 ? 1.105 -17.802 1.797 1.00 86.44 339 GLY A O 1
ATOM 2724 N N . VAL A 1 340 ? 0.258 -19.610 2.816 1.00 95.00 340 VAL A N 1
ATOM 2725 C CA . VAL A 1 340 ? -1.153 -19.242 2.646 1.00 95.00 340 VAL A CA 1
ATOM 2726 C C . VAL A 1 340 ? -1.538 -18.018 3.470 1.00 95.00 340 VAL A C 1
ATOM 2728 O O . VAL A 1 340 ? -1.537 -18.026 4.699 1.00 95.00 340 VAL A O 1
ATOM 2731 N N . ASN A 1 341 ? -1.961 -16.977 2.768 1.00 94.62 341 ASN A N 1
ATOM 2732 C CA . ASN A 1 341 ? -2.580 -15.748 3.255 1.00 94.62 341 ASN A CA 1
ATOM 2733 C C . ASN A 1 341 ? -3.657 -15.261 2.261 1.00 94.62 341 ASN A C 1
ATOM 2735 O O . ASN A 1 341 ? -3.772 -15.792 1.154 1.00 94.62 341 ASN A O 1
ATOM 2739 N N . MET A 1 342 ? -4.413 -14.216 2.613 1.00 93.75 342 MET A N 1
ATOM 2740 C CA . MET A 1 342 ? -5.502 -13.685 1.778 1.00 93.75 342 MET A CA 1
ATOM 2741 C C . MET A 1 342 ? -5.085 -13.380 0.324 1.00 93.75 342 MET A C 1
ATOM 2743 O O . MET A 1 342 ? -5.815 -13.733 -0.604 1.00 93.75 342 MET A O 1
ATOM 2747 N N . ASN A 1 343 ? -3.911 -12.776 0.109 1.00 91.06 343 ASN A N 1
ATOM 2748 C CA . ASN A 1 343 ? -3.424 -12.434 -1.232 1.00 91.06 343 ASN A CA 1
ATOM 2749 C C . ASN A 1 343 ? -3.044 -13.685 -2.030 1.00 91.06 343 ASN A C 1
ATOM 2751 O O . ASN A 1 343 ? -3.443 -13.814 -3.184 1.00 91.06 343 ASN A O 1
ATOM 2755 N N . SER A 1 344 ? -2.334 -14.633 -1.412 1.00 93.88 344 SER A N 1
ATOM 2756 C CA . SER A 1 344 ? -1.999 -15.899 -2.079 1.00 93.88 344 SER A CA 1
ATOM 2757 C C . SER A 1 344 ? -3.252 -16.702 -2.444 1.00 93.88 344 SER A C 1
ATOM 2759 O O . SER A 1 344 ? -3.340 -17.181 -3.566 1.00 93.88 344 SER A O 1
ATOM 2761 N N . ILE A 1 345 ? -4.270 -16.760 -1.570 1.00 97.06 345 ILE A N 1
ATOM 2762 C CA . ILE A 1 345 ? -5.541 -17.439 -1.859 1.00 97.06 345 ILE A CA 1
ATOM 2763 C C . ILE A 1 345 ? -6.207 -16.792 -3.069 1.00 97.06 345 ILE A C 1
ATOM 2765 O O . ILE A 1 345 ? -6.594 -17.494 -3.997 1.00 97.06 345 ILE A O 1
ATOM 2769 N N . LYS A 1 346 ? -6.295 -15.455 -3.092 1.00 92.94 346 LYS A N 1
ATOM 2770 C CA . LYS A 1 346 ? -6.845 -14.707 -4.228 1.00 92.94 346 LYS A CA 1
ATOM 2771 C C . LYS A 1 346 ? -6.118 -15.043 -5.533 1.00 92.94 346 LYS A C 1
ATOM 2773 O O . LYS A 1 346 ? -6.772 -15.274 -6.544 1.00 92.94 346 LYS A O 1
ATOM 2778 N N . ASN A 1 347 ? -4.788 -15.086 -5.509 1.00 91.12 347 ASN A N 1
ATOM 2779 C CA . ASN A 1 347 ? -3.989 -15.393 -6.693 1.00 91.12 347 ASN A CA 1
ATOM 2780 C C . ASN A 1 347 ? -4.181 -16.846 -7.149 1.00 91.12 347 ASN A C 1
ATOM 2782 O O . ASN A 1 347 ? -4.373 -17.082 -8.338 1.00 91.12 347 ASN A O 1
ATOM 2786 N N . ILE A 1 348 ? -4.199 -17.801 -6.213 1.00 94.69 348 ILE A N 1
ATOM 2787 C CA . ILE A 1 348 ? -4.375 -19.228 -6.507 1.00 94.69 348 ILE A CA 1
ATOM 2788 C C . ILE A 1 348 ? -5.745 -19.482 -7.130 1.00 94.69 348 ILE A C 1
ATOM 2790 O O . ILE A 1 348 ? -5.823 -20.088 -8.195 1.00 94.69 348 ILE A O 1
ATOM 2794 N N . VAL A 1 349 ? -6.828 -18.979 -6.529 1.00 95.81 349 VAL A N 1
ATOM 2795 C CA . VAL A 1 349 ? -8.172 -19.224 -7.076 1.00 95.81 349 VAL A CA 1
ATOM 2796 C C . VAL A 1 349 ? -8.392 -18.536 -8.425 1.00 95.81 349 VAL A C 1
ATOM 2798 O O . VAL A 1 349 ? -9.088 -19.084 -9.274 1.00 95.81 349 VAL A O 1
ATOM 2801 N N . ASN A 1 350 ? -7.760 -17.379 -8.658 1.00 90.44 350 ASN A N 1
ATOM 2802 C CA . ASN A 1 350 ? -7.770 -16.731 -9.970 1.00 90.44 350 ASN A CA 1
ATOM 2803 C C . ASN A 1 350 ? -6.988 -17.545 -11.013 1.00 90.44 350 ASN A C 1
ATOM 2805 O O . ASN A 1 350 ? -7.448 -17.669 -12.143 1.00 90.44 350 ASN A O 1
ATOM 2809 N N . SER A 1 351 ? -5.832 -18.110 -10.648 1.00 90.12 351 SER A N 1
ATOM 2810 C CA . SER A 1 351 ? -5.063 -18.988 -11.541 1.00 90.12 351 SER A CA 1
ATOM 2811 C C . SER A 1 351 ? -5.845 -20.257 -11.889 1.00 90.12 351 SER A C 1
ATOM 2813 O O . SER A 1 351 ? -5.924 -20.627 -13.058 1.00 90.12 351 SER A O 1
ATOM 2815 N N . PHE A 1 352 ? -6.497 -20.883 -10.904 1.00 94.50 352 PHE A N 1
ATOM 2816 C CA . PHE A 1 352 ? -7.369 -22.037 -11.138 1.00 94.50 352 PHE A CA 1
ATOM 2817 C C . PHE A 1 352 ? -8.471 -21.688 -12.140 1.00 94.50 352 PHE A C 1
ATOM 2819 O O . PHE A 1 352 ? -8.658 -22.411 -13.114 1.00 94.50 352 PHE A O 1
ATOM 2826 N N . GLU A 1 353 ? -9.139 -20.549 -11.950 1.00 91.12 353 GLU A N 1
ATOM 2827 C CA . GLU A 1 353 ? -10.186 -20.077 -12.855 1.00 91.12 353 GLU A CA 1
ATOM 2828 C C . GLU A 1 353 ? -9.655 -19.832 -14.282 1.00 91.12 353 GLU A C 1
ATOM 2830 O O . GLU A 1 353 ? -10.235 -20.331 -15.244 1.00 91.12 353 GLU A O 1
ATOM 2835 N N . LEU A 1 354 ? -8.519 -19.145 -14.439 1.00 88.81 354 LEU A N 1
ATOM 2836 C CA . LEU A 1 354 ? -7.905 -18.887 -15.751 1.00 88.81 354 LEU A CA 1
ATOM 2837 C C . LEU A 1 354 ? -7.483 -20.171 -16.478 1.00 88.81 354 LEU A C 1
ATOM 2839 O O . LEU A 1 354 ? -7.609 -20.258 -17.697 1.00 88.81 354 LEU A O 1
ATOM 2843 N N . ASN A 1 355 ? -7.031 -21.175 -15.729 1.00 88.25 355 ASN A N 1
ATOM 2844 C CA . ASN A 1 355 ? -6.612 -22.472 -16.256 1.00 88.25 355 ASN A CA 1
ATOM 2845 C C . ASN A 1 355 ? -7.771 -23.484 -16.390 1.00 88.25 355 ASN A C 1
ATOM 2847 O O . ASN A 1 355 ? -7.557 -24.654 -16.720 1.00 88.25 355 ASN A O 1
ATOM 2851 N N . GLY A 1 356 ? -9.017 -23.052 -16.157 1.00 93.44 356 GLY A N 1
ATOM 2852 C CA . GLY A 1 356 ? -10.211 -23.882 -16.321 1.00 93.44 356 GLY A CA 1
ATOM 2853 C C . GLY 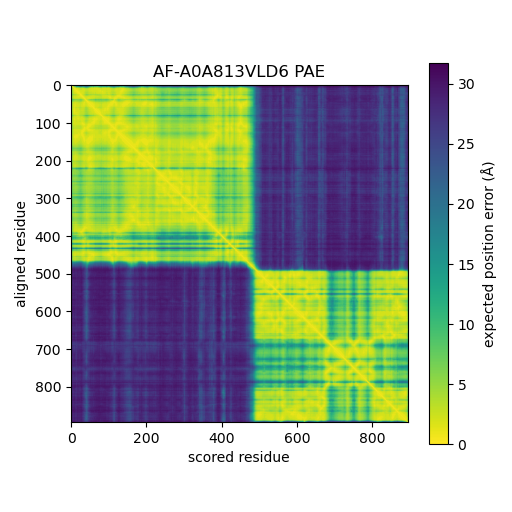A 1 356 ? -10.399 -24.944 -15.233 1.00 93.44 356 GLY A C 1
ATOM 2854 O O . GLY A 1 356 ? -11.122 -25.919 -15.446 1.00 93.44 356 GLY A O 1
ATOM 2855 N N . PHE A 1 357 ? -9.775 -24.776 -14.067 1.00 97.06 357 PHE A N 1
ATOM 2856 C CA . PHE A 1 357 ? -9.952 -25.623 -12.890 1.00 97.06 357 PHE A CA 1
ATOM 2857 C C . PHE A 1 357 ? -10.967 -25.035 -11.912 1.00 97.06 357 PHE A C 1
ATOM 2859 O O . PHE A 1 357 ? -11.013 -23.835 -11.650 1.00 97.06 357 PHE A O 1
ATOM 2866 N N . SER A 1 358 ? -11.775 -25.914 -11.328 1.00 98.00 358 SER A N 1
ATOM 2867 C CA . SER A 1 358 ? -12.707 -25.538 -10.274 1.00 98.00 358 SER A CA 1
ATOM 2868 C C . SER A 1 358 ? -11.993 -25.319 -8.942 1.00 98.00 358 SER A C 1
ATOM 2870 O O . SER A 1 358 ? -11.070 -26.060 -8.593 1.00 98.00 358 SER A O 1
ATOM 2872 N N . THR A 1 359 ? -12.483 -24.371 -8.144 1.00 97.44 359 THR A N 1
ATOM 2873 C CA . THR A 1 359 ? -12.073 -24.206 -6.741 1.00 97.44 359 THR A CA 1
ATOM 2874 C C . THR A 1 359 ? -12.478 -25.403 -5.875 1.00 97.44 359 THR A C 1
ATOM 2876 O O . THR A 1 359 ? -11.874 -25.618 -4.832 1.00 97.44 359 THR A O 1
ATOM 2879 N N . ASP A 1 360 ? -13.412 -26.253 -6.325 1.00 96.81 360 ASP A N 1
ATOM 2880 C CA . ASP A 1 360 ? -13.772 -27.511 -5.644 1.00 96.81 360 ASP A CA 1
ATOM 2881 C C . ASP A 1 360 ? -12.579 -28.458 -5.440 1.00 96.81 360 ASP A C 1
ATOM 2883 O O . ASP A 1 360 ? -12.639 -29.379 -4.624 1.00 96.81 360 ASP A O 1
ATOM 2887 N N . ASN A 1 361 ? -11.511 -28.266 -6.216 1.00 97.81 361 ASN A N 1
ATOM 2888 C CA . ASN A 1 361 ? -10.330 -29.119 -6.201 1.00 97.81 361 ASN A CA 1
ATOM 2889 C C . ASN A 1 361 ? -9.380 -28.839 -5.041 1.00 97.81 361 ASN A C 1
ATOM 2891 O O . ASN A 1 361 ? -8.535 -29.686 -4.753 1.00 97.81 361 ASN A O 1
ATOM 2895 N N . ILE A 1 362 ? -9.493 -27.676 -4.399 1.00 97.38 362 ILE A N 1
ATOM 2896 C CA . ILE A 1 362 ? -8.517 -27.210 -3.421 1.00 97.38 362 ILE A CA 1
ATOM 2897 C C . ILE A 1 362 ? -9.188 -26.731 -2.136 1.00 97.38 362 ILE A C 1
ATOM 2899 O O . ILE A 1 362 ? -10.266 -26.143 -2.151 1.00 97.38 362 ILE A O 1
ATOM 2903 N N . VAL A 1 363 ? -8.523 -26.988 -1.015 1.00 97.31 363 VAL A N 1
ATOM 2904 C CA . VAL A 1 363 ? -8.753 -26.319 0.268 1.00 97.31 363 VAL A CA 1
ATOM 2905 C C . VAL A 1 363 ? -7.450 -25.663 0.726 1.00 97.31 363 VAL A C 1
ATOM 2907 O O . VAL A 1 363 ? -6.365 -25.991 0.247 1.00 97.31 363 VAL A O 1
ATOM 2910 N N . PHE A 1 364 ? -7.532 -24.716 1.650 1.00 98.25 364 PHE A N 1
ATOM 2911 C CA . PHE A 1 364 ? -6.372 -23.959 2.111 1.00 98.25 364 PHE A CA 1
ATOM 2912 C C . PHE A 1 364 ? -6.135 -24.198 3.596 1.00 98.25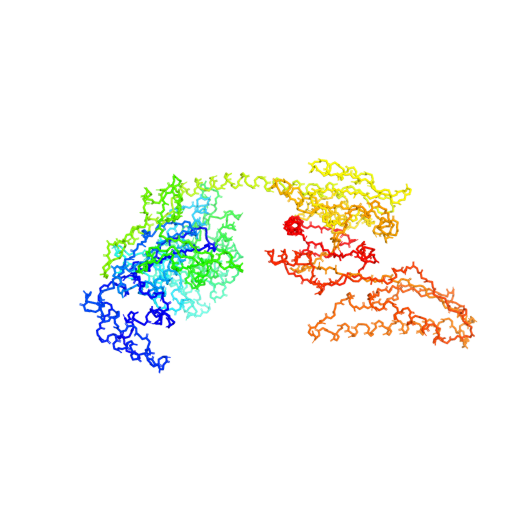 364 PHE A C 1
ATOM 2914 O O . PHE A 1 364 ? -7.075 -24.143 4.379 1.00 98.25 364 PHE A O 1
ATOM 2921 N N . GLY A 1 365 ? -4.888 -24.420 3.996 1.00 97.38 365 GLY A N 1
ATOM 2922 C CA . GLY A 1 365 ? -4.454 -24.406 5.388 1.00 97.38 365 GLY A CA 1
ATOM 2923 C C . GLY A 1 365 ? -3.623 -23.158 5.651 1.00 97.38 365 GLY A C 1
ATOM 2924 O O . GLY A 1 365 ? -2.682 -22.894 4.913 1.00 97.38 365 GLY A O 1
ATOM 2925 N N . SER A 1 366 ? -3.953 -22.365 6.671 1.00 97.62 366 SER A N 1
ATOM 2926 C CA . SER A 1 366 ? -3.187 -21.154 6.997 1.00 97.62 366 SER A CA 1
ATOM 2927 C C . SER A 1 366 ? -2.849 -21.086 8.480 1.00 97.62 366 SER A C 1
ATOM 2929 O O . SER A 1 366 ? -3.705 -21.280 9.339 1.00 97.62 366 SER A O 1
ATOM 2931 N N . GLY A 1 367 ? -1.571 -20.831 8.772 1.00 96.06 367 GLY A N 1
ATOM 2932 C CA . GLY A 1 367 ? -1.031 -20.792 10.129 1.00 96.06 367 GLY A CA 1
ATOM 2933 C C . GLY A 1 367 ? -0.780 -19.373 10.642 1.00 96.06 367 GLY A C 1
ATOM 2934 O O . GLY A 1 367 ? -1.701 -18.615 10.938 1.00 96.06 367 GLY A O 1
ATOM 2935 N N . GLY A 1 368 ? 0.495 -18.985 10.748 1.00 93.06 368 GLY A N 1
ATOM 2936 C CA . GLY A 1 368 ? 0.886 -17.682 11.304 1.00 93.06 368 GLY A CA 1
ATOM 2937 C C . GLY A 1 368 ? 0.316 -16.477 10.542 1.00 93.06 368 GLY A C 1
ATOM 2938 O O . GLY A 1 368 ? 0.022 -15.451 11.149 1.00 93.06 368 GLY A O 1
ATOM 2939 N N . ALA A 1 369 ? 0.098 -16.593 9.229 1.00 95.00 369 ALA A N 1
ATOM 2940 C CA . ALA A 1 369 ? -0.549 -15.539 8.446 1.00 95.00 369 ALA A CA 1
ATOM 2941 C C . ALA A 1 369 ? -2.057 -15.397 8.728 1.00 95.00 369 ALA A C 1
ATOM 2943 O O . ALA A 1 369 ? -2.614 -14.338 8.456 1.00 95.00 369 ALA A O 1
ATOM 2944 N N . LEU A 1 370 ? -2.703 -16.428 9.283 1.00 97.88 370 LEU A N 1
ATOM 2945 C CA . LEU A 1 370 ? -4.106 -16.386 9.688 1.00 97.88 370 LEU A CA 1
ATOM 2946 C C . LEU A 1 370 ? -4.286 -15.824 11.094 1.00 97.88 370 LEU A C 1
ATOM 2948 O O . LEU A 1 370 ? -5.240 -15.087 11.305 1.00 97.88 370 LEU A O 1
ATOM 2952 N N . LEU A 1 371 ? -3.398 -16.172 12.036 1.00 98.19 371 LEU A N 1
ATOM 2953 C CA . LEU A 1 371 ? -3.596 -15.870 13.461 1.00 98.19 371 LEU A CA 1
ATOM 2954 C C . LEU A 1 371 ? -2.566 -14.919 14.093 1.00 98.19 371 LEU A C 1
ATOM 2956 O O . LEU A 1 371 ? -2.841 -14.407 15.174 1.00 98.19 371 LEU A O 1
ATOM 2960 N N . GLN A 1 372 ? -1.395 -14.678 13.493 1.00 97.50 372 GLN A N 1
ATOM 2961 C CA . GLN A 1 372 ? -0.281 -13.988 14.174 1.00 97.50 372 GLN A CA 1
ATOM 2962 C C . GLN A 1 372 ? 0.258 -12.750 13.448 1.00 97.50 372 GLN A C 1
ATOM 2964 O O . GLN A 1 372 ? 0.712 -11.821 14.114 1.00 97.50 372 GLN A O 1
ATOM 2969 N N . LYS A 1 373 ? 0.244 -12.708 12.111 1.00 95.75 373 LYS A N 1
ATOM 2970 C CA . LYS A 1 373 ? 0.797 -11.590 11.316 1.00 95.75 373 LYS A CA 1
ATOM 2971 C C . LYS A 1 373 ? -0.138 -10.367 11.272 1.00 95.75 373 LYS A C 1
ATOM 2973 O O . LYS A 1 373 ? -0.374 -9.809 10.207 1.00 95.75 373 LYS A O 1
ATOM 2978 N N . PHE A 1 374 ? -0.659 -9.971 12.430 1.00 96.19 374 PHE A N 1
ATOM 2979 C CA . PHE A 1 374 ? -1.542 -8.824 12.614 1.00 96.19 374 PHE A CA 1
ATOM 2980 C C . PHE A 1 374 ? -1.117 -8.021 13.837 1.00 96.19 374 PHE A C 1
ATOM 2982 O O . PHE A 1 374 ? -0.649 -8.581 14.831 1.00 96.19 374 PHE A O 1
ATOM 2989 N N . ASP A 1 375 ? -1.347 -6.716 13.783 1.00 97.06 375 ASP A N 1
ATOM 2990 C CA . ASP A 1 375 ? -1.191 -5.816 14.916 1.00 97.06 375 ASP A CA 1
ATOM 2991 C C . ASP A 1 375 ? -2.422 -4.904 15.053 1.00 97.06 375 ASP A C 1
ATOM 2993 O O . ASP A 1 375 ? -3.335 -4.902 14.223 1.00 97.06 375 ASP A O 1
ATOM 2997 N N . ARG A 1 376 ? -2.476 -4.125 16.138 1.00 96.69 376 ARG A N 1
ATOM 2998 C CA . ARG A 1 376 ? -3.595 -3.207 16.410 1.00 96.69 376 ARG A CA 1
ATOM 2999 C C . ARG A 1 376 ? -3.801 -2.194 15.274 1.00 96.69 376 ARG A C 1
ATOM 3001 O O . ARG A 1 376 ? -4.920 -1.707 15.076 1.00 96.69 376 ARG A O 1
ATOM 3008 N N . ASP A 1 377 ? -2.733 -1.836 14.568 1.00 93.62 377 ASP A N 1
ATOM 3009 C CA . ASP A 1 377 ? -2.731 -0.821 13.524 1.00 93.62 377 ASP A CA 1
ATOM 3010 C C . ASP A 1 377 ? -3.128 -1.354 12.143 1.00 93.62 377 ASP A C 1
ATOM 3012 O O . ASP A 1 377 ? -3.581 -0.538 11.337 1.00 93.62 377 ASP A O 1
ATOM 3016 N N . THR A 1 378 ? -3.141 -2.676 11.918 1.00 94.31 378 THR A N 1
ATOM 3017 C CA . THR A 1 378 ? -3.778 -3.319 10.744 1.00 94.31 378 THR A CA 1
ATOM 3018 C C . THR A 1 378 ? -5.175 -2.742 10.478 1.00 94.31 378 THR A C 1
ATOM 3020 O O . THR A 1 378 ? -5.538 -2.445 9.341 1.00 94.31 378 THR A O 1
ATOM 3023 N N . MET A 1 379 ? -5.953 -2.519 11.542 1.00 95.38 379 MET A N 1
ATOM 3024 C CA . MET A 1 379 ? -7.266 -1.864 11.492 1.00 95.38 379 MET A CA 1
ATOM 3025 C C . MET A 1 379 ? -7.320 -0.582 12.341 1.00 95.38 379 MET A C 1
ATOM 3027 O O . MET A 1 379 ? -8.399 -0.108 12.704 1.00 95.38 379 MET A O 1
ATOM 3031 N N . ARG A 1 380 ? -6.161 -0.007 12.692 1.00 95.25 380 ARG A N 1
ATOM 3032 C CA . ARG A 1 380 ? -6.016 1.288 13.389 1.00 95.25 380 ARG A CA 1
ATOM 3033 C C . ARG A 1 380 ? -6.941 1.447 14.605 1.00 95.25 380 ARG A C 1
ATOM 3035 O O . ARG A 1 380 ? -7.536 2.512 14.801 1.00 95.25 380 ARG A O 1
ATOM 3042 N N . PHE A 1 381 ? -7.084 0.394 15.414 1.00 97.44 381 PHE A N 1
ATOM 3043 C CA . PHE A 1 381 ? -8.014 0.377 16.548 1.00 97.44 381 PHE A CA 1
ATOM 3044 C C . PHE A 1 381 ? -7.614 1.363 17.635 1.00 97.44 381 PHE A C 1
ATOM 3046 O O . PHE A 1 381 ? -6.465 1.391 18.066 1.00 97.44 381 PHE A O 1
ATOM 3053 N N . ALA A 1 382 ? -8.561 2.139 18.145 1.00 95.00 382 ALA A N 1
ATOM 3054 C CA . ALA A 1 382 ? -8.298 3.063 19.234 1.00 95.00 382 ALA A CA 1
ATOM 3055 C C . ALA A 1 382 ? -9.504 3.188 20.160 1.00 95.00 382 ALA A C 1
ATOM 3057 O O . ALA A 1 382 ? -10.629 3.338 19.694 1.00 95.00 382 ALA A O 1
ATOM 3058 N N . MET A 1 383 ? -9.241 3.233 21.468 1.00 97.12 383 MET A N 1
ATOM 3059 C CA . MET A 1 383 ? -10.212 3.676 22.465 1.00 97.12 383 MET A CA 1
ATOM 3060 C C . MET A 1 383 ? -9.890 5.105 22.908 1.00 97.12 383 MET A C 1
ATOM 3062 O O . MET A 1 383 ? -8.719 5.436 23.087 1.00 97.12 383 MET A O 1
ATOM 3066 N N . LYS A 1 384 ? -10.870 6.005 22.997 1.00 96.12 384 LYS A N 1
ATOM 3067 C CA . LYS A 1 384 ? -10.634 7.426 23.300 1.00 96.12 384 LYS A CA 1
ATOM 3068 C C . LYS A 1 384 ? -11.741 7.999 24.174 1.00 96.12 384 LYS A C 1
ATOM 3070 O O . LYS A 1 384 ? -12.906 7.692 23.961 1.00 96.12 384 LYS A O 1
ATOM 3075 N N . CYS A 1 385 ? -11.368 8.870 25.110 1.00 97.62 385 CYS A N 1
ATOM 3076 C CA . CYS A 1 385 ? -12.319 9.725 25.816 1.00 97.62 385 CYS A CA 1
ATOM 3077 C C . CYS A 1 385 ? -12.964 10.701 24.820 1.00 97.62 385 CYS A C 1
ATOM 3079 O O . CYS A 1 385 ? -12.246 11.315 24.022 1.00 97.62 385 CYS A O 1
ATOM 3081 N N . SER A 1 386 ? -14.289 10.818 24.858 1.00 97.44 386 SER A N 1
ATOM 3082 C CA . SER A 1 386 ? -15.056 11.741 24.010 1.00 97.44 386 SER A CA 1
ATOM 3083 C C . SER A 1 386 ? -15.987 12.664 24.795 1.00 97.44 386 SER A C 1
ATOM 3085 O O . SER A 1 386 ? -16.421 13.686 24.265 1.00 97.44 386 SER A O 1
ATOM 3087 N N . TYR A 1 387 ? -16.268 12.361 26.064 1.00 98.00 387 TYR A N 1
ATOM 3088 C CA . TYR A 1 387 ? -17.090 13.199 26.934 1.00 98.00 387 TYR A CA 1
ATOM 3089 C C . TYR A 1 387 ? -16.639 13.073 28.393 1.00 98.00 387 TYR A C 1
ATOM 3091 O O . TYR A 1 387 ? -16.269 11.987 28.844 1.00 98.00 387 TYR A O 1
ATOM 3099 N N . VAL A 1 388 ? -16.680 14.179 29.132 1.00 97.75 388 VAL A N 1
ATOM 3100 C CA . VAL A 1 388 ? -16.458 14.215 30.584 1.00 97.75 388 VAL A CA 1
ATOM 3101 C C . VAL A 1 388 ? -17.530 15.059 31.260 1.00 97.75 388 VAL A C 1
ATOM 3103 O O . VAL A 1 388 ? -18.105 15.944 30.637 1.00 97.75 388 VAL A O 1
ATOM 3106 N N . GLU A 1 389 ? -17.779 14.821 32.540 1.00 97.56 389 GLU A N 1
ATOM 3107 C CA . GLU A 1 389 ? -18.628 15.680 33.365 1.00 97.56 389 GLU A CA 1
ATOM 3108 C C . GLU A 1 389 ? -17.865 16.102 34.612 1.00 97.56 389 GLU A C 1
ATOM 3110 O O . GLU A 1 389 ? -17.267 15.262 35.290 1.00 97.56 389 GLU A O 1
ATOM 3115 N N . ILE A 1 390 ? -17.864 17.404 34.889 1.00 96.62 390 ILE A N 1
ATOM 3116 C CA . ILE A 1 390 ? -17.109 18.009 35.988 1.00 96.62 390 ILE A CA 1
ATOM 3117 C C . ILE A 1 390 ? -18.077 18.825 36.839 1.00 96.62 390 ILE A C 1
ATOM 3119 O O . ILE A 1 390 ? -18.853 19.631 36.310 1.00 96.62 390 ILE A O 1
ATOM 3123 N N . THR A 1 391 ? -18.024 18.644 38.158 1.00 94.25 391 THR A N 1
ATOM 3124 C CA . THR A 1 391 ? -18.869 19.393 39.097 1.00 94.25 391 THR A CA 1
ATOM 3125 C C . THR A 1 391 ? -18.713 20.898 38.869 1.00 94.25 391 THR A C 1
ATOM 3127 O O . THR A 1 391 ? -17.609 21.436 38.878 1.00 94.25 391 THR A O 1
ATOM 3130 N N . GLY A 1 392 ? -19.831 21.590 38.640 1.00 90.44 392 GLY A N 1
ATOM 3131 C CA . GLY A 1 392 ? -19.863 23.033 38.376 1.00 90.44 392 GLY A CA 1
ATOM 3132 C C . GLY A 1 392 ? -19.613 23.453 36.919 1.00 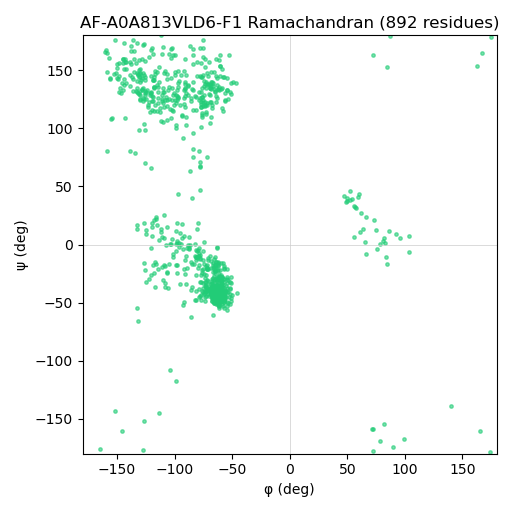90.44 392 GLY A C 1
ATOM 3133 O O . GLY A 1 392 ? -19.981 24.569 36.568 1.00 90.44 392 GLY A O 1
ATOM 3134 N N . MET A 1 393 ? -19.063 22.585 36.058 1.00 90.12 393 MET A N 1
ATOM 3135 C CA . MET A 1 393 ? -18.918 22.846 34.611 1.00 90.12 393 MET A CA 1
ATOM 3136 C C . MET A 1 393 ? -19.924 22.066 33.752 1.00 90.12 393 MET A C 1
ATOM 3138 O O . MET A 1 393 ? -20.133 22.411 32.592 1.00 90.12 393 MET A O 1
ATOM 3142 N N . GLY A 1 394 ? -20.552 21.030 34.315 1.00 91.94 394 GLY A N 1
ATOM 3143 C CA . GLY A 1 394 ? -21.487 20.170 33.597 1.00 91.94 394 GLY A CA 1
ATOM 3144 C C . GLY A 1 394 ? -20.790 19.253 32.590 1.00 91.94 394 GLY A C 1
ATOM 3145 O O . GLY A 1 394 ? -19.601 18.945 32.714 1.00 91.94 394 GLY A O 1
ATOM 3146 N N . GLY A 1 395 ? -21.564 18.779 31.615 1.00 92.06 395 GLY A N 1
ATOM 3147 C CA . GLY A 1 395 ? -21.109 17.875 30.566 1.00 92.06 395 GLY A CA 1
ATOM 3148 C C . GLY A 1 395 ? -20.317 18.579 29.472 1.00 92.06 395 GLY A C 1
ATOM 3149 O O . GLY A 1 395 ? -20.816 19.515 28.851 1.00 92.06 395 GLY A O 1
ATOM 3150 N N . LEU A 1 396 ? -19.109 18.095 29.191 1.00 93.81 396 LEU A N 1
ATOM 3151 C CA . LEU A 1 396 ? -18.195 18.667 28.210 1.00 93.81 396 LEU A CA 1
ATOM 3152 C C . LEU A 1 396 ? -17.814 17.626 27.146 1.00 93.81 396 LEU A C 1
ATOM 3154 O O . LEU A 1 396 ? -17.249 16.578 27.478 1.00 93.81 396 LEU A O 1
ATOM 3158 N N . PRO A 1 397 ? -18.060 17.898 25.852 1.00 94.31 397 PRO A N 1
ATOM 3159 C CA . PRO A 1 397 ? -17.482 17.101 24.781 1.00 94.31 397 PRO A CA 1
ATOM 3160 C C . PRO A 1 397 ? -15.967 17.334 24.704 1.00 94.31 397 PRO A C 1
ATOM 3162 O O . PRO A 1 397 ? -15.500 18.470 24.767 1.00 94.31 397 PRO A O 1
ATOM 3165 N N . VAL A 1 398 ? -15.187 16.270 24.513 1.00 94.25 398 VAL A N 1
ATOM 3166 C CA . VAL A 1 398 ? -13.724 16.354 24.391 1.00 94.25 398 VAL A CA 1
ATOM 3167 C C . VAL A 1 398 ? -13.228 15.624 23.149 1.00 94.25 398 VAL A C 1
ATOM 3169 O O . VAL A 1 398 ? -13.730 14.563 22.788 1.00 94.25 398 VAL A O 1
ATOM 3172 N N . ALA A 1 399 ? -12.222 16.184 22.481 1.00 89.06 399 ALA A N 1
ATOM 3173 C CA . ALA A 1 399 ? -11.548 15.548 21.356 1.00 89.06 399 ALA A CA 1
ATOM 3174 C C . ALA A 1 399 ? -10.091 16.016 21.255 1.00 89.06 399 ALA A C 1
ATOM 3176 O O . ALA A 1 399 ? -9.761 17.157 21.567 1.00 89.06 399 ALA A O 1
ATOM 3177 N N . LYS A 1 400 ? -9.224 15.123 20.784 1.00 83.94 400 LYS A N 1
ATOM 3178 C CA . LYS A 1 400 ? -7.898 15.427 20.260 1.00 83.94 400 LYS A CA 1
ATOM 3179 C C . LYS A 1 400 ? -7.994 15.719 18.761 1.00 83.94 400 LYS A C 1
ATOM 3181 O O . LYS A 1 400 ? -8.636 14.971 18.023 1.00 83.94 400 LYS A O 1
ATOM 3186 N N . ASP A 1 401 ? -7.287 16.749 18.311 1.00 83.56 401 ASP A N 1
ATOM 3187 C CA . ASP A 1 401 ? -7.186 17.125 16.896 1.00 83.56 401 ASP A CA 1
ATOM 3188 C C . ASP A 1 401 ? -5.740 17.537 16.553 1.00 83.56 401 ASP A C 1
ATOM 3190 O O . ASP A 1 401 ? -5.394 18.718 16.605 1.00 83.56 401 ASP A O 1
ATOM 3194 N N . PRO A 1 402 ? -4.834 16.567 16.317 1.00 72.19 402 PRO A N 1
ATOM 3195 C CA . PRO A 1 402 ? -3.429 16.868 16.059 1.00 72.19 402 PRO A CA 1
ATOM 3196 C C . PRO A 1 402 ? -3.241 17.576 14.711 1.00 72.19 402 PRO A C 1
ATOM 3198 O O . PRO A 1 402 ? -3.560 17.017 13.663 1.00 72.19 402 PRO A O 1
ATOM 3201 N N . ILE A 1 403 ? -2.639 18.770 14.725 1.00 66.81 403 ILE A N 1
ATOM 3202 C CA . ILE A 1 403 ? -2.379 19.574 13.513 1.00 66.81 403 ILE A CA 1
ATOM 3203 C C . ILE A 1 403 ? -1.516 18.810 12.495 1.00 66.81 403 ILE A C 1
ATOM 3205 O O . ILE A 1 403 ? -1.725 18.934 11.291 1.00 66.81 403 ILE A O 1
ATOM 3209 N N . THR A 1 404 ? -0.579 17.993 12.977 1.00 51.66 404 THR A N 1
ATOM 3210 C CA . THR A 1 404 ? 0.364 17.213 12.163 1.00 51.66 404 THR A CA 1
ATOM 3211 C C . THR A 1 404 ? -0.218 15.915 11.603 1.00 51.66 404 THR A C 1
ATOM 3213 O O . THR A 1 404 ? 0.420 15.278 10.772 1.00 51.66 404 THR A O 1
ATOM 3216 N N . ASP A 1 405 ? -1.405 15.495 12.054 1.00 58.81 405 ASP A N 1
ATOM 3217 C CA . ASP A 1 405 ? -2.041 14.250 11.621 1.00 58.81 405 ASP A CA 1
ATOM 3218 C C . ASP A 1 405 ? -3.554 14.306 11.882 1.00 58.81 405 ASP A C 1
ATOM 3220 O O . ASP A 1 405 ? -4.077 13.767 12.868 1.00 58.81 405 ASP A O 1
ATOM 3224 N N . ARG A 1 406 ? -4.276 14.967 10.969 1.00 72.69 406 ARG A N 1
ATOM 3225 C CA . ARG A 1 406 ? -5.738 15.102 11.055 1.00 72.69 406 ARG A CA 1
ATOM 3226 C C . ARG A 1 406 ? -6.467 13.756 10.999 1.00 72.69 406 ARG A C 1
ATOM 3228 O O . ARG A 1 406 ? -7.575 13.655 11.523 1.00 72.69 406 ARG A O 1
ATOM 3235 N N . ALA A 1 407 ? -5.853 12.698 10.456 1.00 63.19 407 ALA A N 1
ATOM 3236 C CA . ALA A 1 407 ? -6.437 11.354 10.457 1.00 63.19 407 ALA A CA 1
ATOM 3237 C C . ALA A 1 407 ? -6.541 10.760 11.876 1.00 63.19 407 ALA A C 1
ATOM 3239 O O . ALA A 1 407 ? -7.283 9.803 12.109 1.00 63.19 407 ALA A O 1
ATOM 3240 N N . LYS A 1 408 ? -5.836 11.336 12.864 1.00 73.12 408 LYS A N 1
ATOM 3241 C CA . LYS A 1 408 ? -5.932 10.926 14.269 1.00 73.12 408 LYS A CA 1
ATOM 3242 C C . LYS A 1 408 ? -7.038 11.621 15.064 1.00 73.12 408 LYS A C 1
ATOM 3244 O O . LYS A 1 408 ? -7.208 11.224 16.230 1.00 73.12 408 LYS A O 1
ATOM 3249 N N . ARG A 1 409 ? -7.784 12.567 14.478 1.00 81.50 409 ARG A N 1
ATOM 3250 C CA . ARG A 1 409 ? -8.922 13.244 15.121 1.00 81.50 409 ARG A CA 1
ATOM 3251 C C . ARG A 1 409 ? -9.945 12.221 15.633 1.00 81.50 409 ARG A C 1
ATOM 3253 O O . ARG A 1 409 ? -10.261 11.262 14.935 1.00 81.50 409 ARG A O 1
ATOM 3260 N N . ASN A 1 410 ? -10.410 12.363 16.874 1.00 84.81 410 ASN A N 1
ATOM 3261 C CA . ASN A 1 410 ? -11.461 11.509 17.450 1.00 84.81 410 ASN A CA 1
ATOM 3262 C C . ASN A 1 410 ? -12.802 12.251 17.523 1.00 84.81 410 ASN A C 1
ATOM 3264 O O . ASN A 1 410 ? -12.865 13.474 17.399 1.00 84.81 410 ASN A O 1
ATOM 3268 N N . LYS A 1 411 ? -13.876 11.485 17.710 1.00 92.31 411 LYS A N 1
ATOM 3269 C CA . LYS A 1 411 ? -15.245 11.994 17.762 1.00 92.31 411 LYS A CA 1
ATOM 3270 C C . LYS A 1 411 ? -15.520 12.609 19.144 1.00 92.31 411 LYS A C 1
ATOM 3272 O O . LYS A 1 411 ? -15.314 11.906 20.132 1.00 92.31 411 LYS A O 1
ATOM 3277 N N . PRO A 1 412 ? -15.943 13.882 19.236 1.00 93.75 412 PRO A N 1
ATOM 3278 C CA . PRO A 1 412 ? -16.367 14.500 20.493 1.00 93.75 412 PRO A CA 1
ATOM 3279 C C . PRO A 1 412 ? -17.812 14.132 20.866 1.00 93.75 412 PRO A C 1
ATOM 3281 O O . PRO A 1 412 ? -18.626 13.832 19.994 1.00 93.75 412 PRO A O 1
ATOM 3284 N N . GLY A 1 413 ? -18.145 14.222 22.155 1.00 95.25 413 GLY A N 1
ATOM 3285 C CA . GLY A 1 413 ? -19.495 14.031 22.697 1.00 95.25 413 GLY A CA 1
ATOM 3286 C C . GLY A 1 413 ? -19.831 12.588 23.090 1.00 95.25 413 GLY A C 1
ATOM 3287 O O . GLY A 1 413 ? -18.980 11.692 23.066 1.00 95.25 413 GLY A O 1
ATOM 3288 N N . ARG A 1 414 ? -21.093 12.369 23.47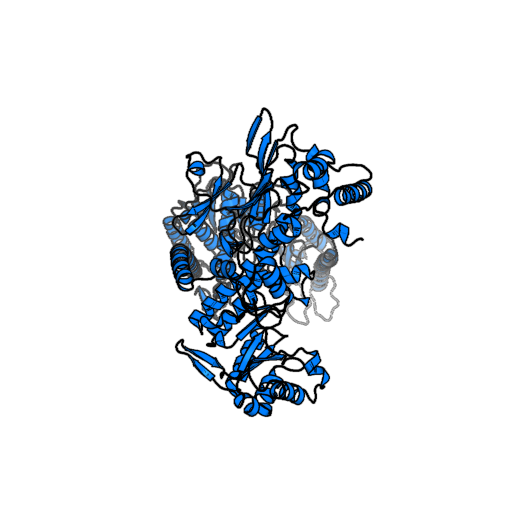4 1.00 96.38 414 ARG A N 1
ATOM 3289 C CA . ARG A 1 414 ? -21.660 11.019 23.622 1.00 96.38 414 ARG A CA 1
ATOM 3290 C C . ARG A 1 414 ? -22.004 10.481 22.235 1.00 96.38 414 ARG A C 1
ATOM 3292 O O . ARG A 1 414 ? -22.380 11.256 21.357 1.00 96.38 414 ARG A O 1
ATOM 3299 N N . LEU A 1 415 ? -21.837 9.178 22.029 1.00 96.94 415 LEU A N 1
ATOM 3300 C CA . LEU A 1 415 ? -21.977 8.552 20.718 1.00 96.94 415 LEU A CA 1
ATOM 3301 C C . LEU A 1 415 ? -23.098 7.512 20.723 1.00 96.94 415 LEU A C 1
ATOM 3303 O O . LEU A 1 415 ? -23.236 6.750 21.682 1.00 96.94 415 LEU A O 1
ATOM 3307 N N . LYS A 1 416 ? -23.841 7.460 19.618 1.00 97.00 416 LYS A N 1
ATOM 3308 C CA . LYS A 1 416 ? -24.738 6.360 19.250 1.00 97.00 416 LYS A CA 1
ATOM 3309 C C . LYS A 1 416 ? -24.246 5.732 17.955 1.00 97.00 416 LYS A C 1
ATOM 3311 O O . LYS A 1 416 ? -23.685 6.425 17.103 1.00 97.00 416 LYS A O 1
ATOM 3316 N N . LEU A 1 417 ? -24.482 4.438 17.788 1.00 97.38 417 LEU A N 1
ATOM 3317 C CA . LEU A 1 417 ? -24.401 3.809 16.473 1.00 97.38 417 LEU A CA 1
ATOM 3318 C C . LEU A 1 417 ? -25.819 3.724 15.919 1.00 97.38 417 LEU A C 1
ATOM 3320 O O . LEU A 1 417 ? -26.693 3.216 16.607 1.00 97.38 417 LEU A O 1
ATOM 3324 N N . VAL A 1 418 ? -26.060 4.207 14.707 1.00 95.50 418 VAL A N 1
ATOM 3325 C CA . VAL A 1 418 ? -27.390 4.193 14.084 1.00 95.50 418 VAL A CA 1
ATOM 3326 C C . VAL A 1 418 ? -27.368 3.332 12.830 1.00 95.50 418 VAL A C 1
ATOM 3328 O O . VAL A 1 418 ? -26.343 3.248 12.145 1.00 95.50 418 VAL A O 1
ATOM 3331 N N . LYS A 1 419 ? -28.490 2.668 12.548 1.00 92.31 419 LYS A N 1
ATOM 3332 C CA . LYS A 1 419 ? -28.672 1.883 11.327 1.00 92.31 419 LYS A CA 1
ATOM 3333 C C . LYS A 1 419 ? -29.304 2.762 10.250 1.00 92.31 419 LYS A C 1
ATOM 3335 O O . LYS A 1 419 ? -30.341 3.377 10.475 1.00 92.31 419 LYS A O 1
ATOM 3340 N N . GLU A 1 420 ? -28.669 2.816 9.092 1.00 86.31 420 GLU A N 1
ATOM 3341 C CA . GLU A 1 420 ? -29.116 3.573 7.927 1.00 86.31 420 GLU A CA 1
ATOM 3342 C C . GLU A 1 420 ? -30.132 2.767 7.099 1.00 86.31 420 GLU A C 1
ATOM 3344 O O . GLU A 1 420 ? -30.224 1.541 7.194 1.00 86.31 420 GLU A O 1
ATOM 3349 N N . THR A 1 421 ? -30.873 3.451 6.224 1.00 76.81 421 THR A N 1
ATOM 3350 C CA . THR A 1 421 ? -31.917 2.841 5.367 1.00 76.81 421 THR A CA 1
ATOM 3351 C C . THR A 1 421 ? -31.399 1.759 4.414 1.00 76.81 421 THR A C 1
ATOM 3353 O O . THR A 1 421 ? -32.163 0.910 3.964 1.00 76.81 421 THR A O 1
ATOM 3356 N N . ASN A 1 422 ? -30.101 1.765 4.112 1.00 72.00 422 ASN A N 1
ATOM 3357 C CA . ASN A 1 422 ? -29.425 0.768 3.283 1.00 72.00 422 ASN A CA 1
ATOM 3358 C C . ASN A 1 422 ? -28.790 -0.373 4.101 1.00 72.00 422 ASN A C 1
ATOM 3360 O O . ASN A 1 422 ? -27.900 -1.049 3.582 1.00 72.00 422 ASN A O 1
ATOM 3364 N N . ASP A 1 423 ? -29.196 -0.550 5.366 1.00 74.56 423 ASP A N 1
ATOM 3365 C CA . ASP A 1 423 ? -28.603 -1.470 6.349 1.00 74.56 423 ASP A CA 1
ATOM 3366 C C . ASP A 1 423 ? -27.121 -1.197 6.689 1.00 74.56 423 ASP A C 1
ATOM 3368 O O . ASP A 1 423 ? -26.480 -2.017 7.347 1.00 74.56 423 ASP A O 1
ATOM 3372 N N . SER A 1 424 ? -26.555 -0.064 6.264 1.00 85.81 424 SER A N 1
ATOM 3373 C CA . SER A 1 424 ? -25.240 0.390 6.730 1.00 85.81 424 SER A CA 1
ATOM 3374 C C . SER A 1 424 ? -25.339 0.952 8.149 1.00 85.81 424 SER A C 1
ATOM 3376 O O . SER A 1 424 ? -26.426 1.217 8.656 1.00 85.81 424 SER A O 1
ATOM 3378 N N . TYR A 1 425 ? -24.193 1.195 8.779 1.00 94.06 425 TYR A N 1
ATOM 3379 C CA . TYR A 1 425 ? -24.118 1.873 10.069 1.00 94.06 425 TYR A CA 1
ATOM 3380 C C . TYR A 1 425 ? -23.404 3.217 9.963 1.00 94.06 425 TYR A C 1
ATOM 3382 O O . TYR A 1 425 ? -22.462 3.369 9.174 1.00 94.06 425 TYR A O 1
ATOM 3390 N N . ARG A 1 426 ? -23.820 4.163 10.807 1.00 94.81 426 ARG A N 1
ATOM 3391 C CA . ARG A 1 426 ? -23.153 5.451 11.006 1.00 94.81 426 ARG A CA 1
ATOM 3392 C C . ARG A 1 426 ? -23.090 5.799 12.490 1.00 94.81 426 ARG A C 1
ATOM 3394 O O . ARG A 1 426 ? -24.002 5.507 13.254 1.00 94.81 426 ARG A O 1
ATOM 3401 N N . THR A 1 427 ? -22.000 6.429 12.908 1.00 96.00 427 THR A N 1
ATOM 3402 C CA . THR A 1 427 ? -21.846 6.960 14.263 1.00 96.00 427 THR A CA 1
ATOM 3403 C C . THR A 1 427 ? -22.388 8.368 14.322 1.00 96.00 427 THR A C 1
ATOM 3405 O O . THR A 1 427 ? -21.975 9.212 13.529 1.00 96.00 427 THR A O 1
ATOM 3408 N N . LEU A 1 428 ? -23.254 8.604 15.297 1.00 94.12 428 LEU A N 1
ATOM 3409 C CA . LEU A 1 428 ? -23.911 9.874 15.539 1.00 94.12 428 LEU A CA 1
ATOM 3410 C C . LEU A 1 428 ? -23.372 10.486 16.835 1.00 94.12 428 LEU A C 1
ATOM 3412 O O . LEU A 1 428 ? -23.332 9.811 17.868 1.00 94.12 428 LEU A O 1
ATOM 3416 N N . SER A 1 429 ? -22.940 11.747 16.784 1.00 94.19 429 SER A N 1
ATOM 3417 C CA . SER A 1 429 ? -22.466 12.482 17.967 1.00 94.19 429 SER A CA 1
ATOM 3418 C C . SER A 1 429 ? -23.588 13.304 18.599 1.00 94.19 429 SER A C 1
ATOM 3420 O O . SER A 1 429 ? -24.405 13.899 17.901 1.00 94.19 429 SER A O 1
ATOM 3422 N N . SER A 1 430 ? -23.571 13.429 19.928 1.00 91.38 430 SER A N 1
ATOM 3423 C CA . SER A 1 430 ? -24.474 14.310 20.681 1.00 91.38 430 SER A CA 1
ATOM 3424 C C . SER A 1 430 ? -24.313 15.804 20.362 1.00 91.38 430 SER A C 1
ATOM 3426 O O . SER A 1 430 ? -25.012 16.624 20.946 1.00 91.38 430 SER A O 1
ATOM 3428 N N . LEU A 1 431 ? -23.361 16.179 19.502 1.00 87.44 431 LEU A N 1
ATOM 3429 C CA . LEU A 1 431 ? -23.154 17.553 19.036 1.00 87.44 431 LEU A CA 1
ATOM 3430 C C . LEU A 1 431 ? -23.821 17.858 17.690 1.00 87.44 431 LEU A C 1
ATOM 3432 O O . LEU A 1 431 ? -23.718 18.984 17.210 1.00 87.44 431 LEU A O 1
ATOM 3436 N N . GLU A 1 432 ? -24.467 16.883 17.051 1.00 80.00 432 GLU A N 1
ATOM 3437 C CA . GLU A 1 432 ? -25.123 17.106 15.761 1.00 80.00 432 GLU A CA 1
ATOM 3438 C C . GLU A 1 432 ? -26.376 17.990 15.911 1.00 80.00 432 GLU A C 1
ATOM 3440 O O . GLU A 1 432 ? -27.242 17.750 16.750 1.00 80.00 432 GLU A O 1
ATOM 3445 N N . HIS A 1 433 ? -26.472 19.045 15.093 1.00 57.72 433 HIS A N 1
ATOM 3446 C CA . HIS A 1 433 ? -27.339 20.211 15.332 1.00 57.72 433 HIS A CA 1
ATOM 3447 C C . HIS A 1 433 ? -28.839 20.047 14.990 1.00 57.72 433 HIS A C 1
ATOM 3449 O O . HIS A 1 433 ? -29.547 21.045 14.892 1.00 57.72 433 HIS A O 1
ATOM 3455 N N . ASN A 1 434 ? -29.359 18.822 14.859 1.00 68.75 434 ASN A N 1
ATOM 3456 C CA . ASN A 1 434 ? -30.692 18.576 14.277 1.00 68.75 434 ASN A CA 1
ATOM 3457 C C . ASN A 1 434 ? -31.651 17.730 15.145 1.00 68.75 434 ASN A C 1
ATOM 3459 O O . ASN A 1 434 ? -32.599 17.163 14.609 1.00 68.75 434 ASN A O 1
ATOM 3463 N N . ASN A 1 435 ? -31.412 17.582 16.457 1.00 75.81 435 ASN A N 1
ATOM 3464 C CA . ASN A 1 435 ? -32.138 16.653 17.360 1.00 75.81 435 ASN A CA 1
ATOM 3465 C C . ASN A 1 435 ? -32.125 15.173 16.915 1.00 75.81 435 ASN A C 1
ATOM 3467 O O . ASN A 1 435 ? -32.769 14.324 17.530 1.00 75.81 435 ASN A O 1
ATOM 3471 N N . GLU A 1 436 ? -31.372 14.843 15.864 1.00 85.44 436 GLU A N 1
ATOM 3472 C CA . GLU A 1 436 ? -31.250 13.494 15.320 1.00 85.44 436 GLU A CA 1
ATOM 3473 C C . GLU A 1 436 ? -30.709 12.531 16.376 1.00 85.44 436 GLU A C 1
ATOM 3475 O O . GLU A 1 436 ? -31.194 11.410 16.504 1.00 85.44 436 GLU A O 1
ATOM 3480 N N . TYR A 1 437 ? -29.762 13.000 17.195 1.00 88.69 437 TYR A N 1
ATOM 3481 C CA . TYR A 1 437 ? -29.188 12.211 18.275 1.00 88.69 437 TYR A CA 1
ATOM 3482 C C . TYR A 1 437 ? -30.236 11.718 19.267 1.00 88.69 437 TYR A C 1
ATOM 3484 O O . TYR A 1 437 ? -30.198 10.552 19.656 1.00 88.69 437 TYR A O 1
ATOM 3492 N N . ASP A 1 438 ? -31.184 12.563 19.660 1.00 87.56 438 ASP A N 1
ATOM 3493 C CA . ASP A 1 438 ? -32.189 12.203 20.660 1.00 87.56 438 ASP A CA 1
ATOM 3494 C C . ASP A 1 438 ? -33.239 11.243 20.094 1.00 87.56 438 ASP A C 1
ATOM 3496 O O . ASP A 1 438 ? -33.668 10.325 20.792 1.00 87.56 438 ASP A O 1
ATOM 3500 N N . LEU A 1 439 ? -33.595 11.410 18.817 1.00 88.69 439 LEU A N 1
ATOM 3501 C CA . LEU A 1 439 ? -34.599 10.595 18.129 1.00 88.69 439 LEU A CA 1
ATOM 3502 C C . LEU A 1 439 ? -34.060 9.249 17.630 1.00 88.69 439 LEU A C 1
ATOM 3504 O O . LEU A 1 439 ? -34.834 8.306 17.474 1.00 88.69 439 LEU A O 1
ATOM 3508 N N . ALA A 1 440 ? -32.758 9.148 17.358 1.00 90.44 440 ALA A N 1
ATOM 3509 C CA . ALA A 1 440 ? -32.183 7.952 16.765 1.00 90.44 440 ALA A CA 1
ATOM 3510 C C . ALA A 1 440 ? -32.093 6.777 17.752 1.00 90.44 440 ALA A C 1
ATOM 3512 O O . ALA A 1 440 ? -31.670 6.922 18.909 1.00 90.44 440 ALA A O 1
ATOM 3513 N N . GLU A 1 441 ? -32.433 5.588 17.254 1.00 94.00 441 GLU A N 1
ATOM 3514 C CA . GLU A 1 441 ? -32.271 4.326 17.968 1.00 94.00 441 GLU A CA 1
ATOM 3515 C C . GLU A 1 441 ? -30.791 3.924 18.012 1.00 94.00 441 GLU A C 1
ATOM 3517 O O . GLU A 1 441 ? -30.147 3.718 16.980 1.00 94.00 441 GLU A O 1
ATOM 3522 N N . ASP A 1 442 ? -30.257 3.802 19.226 1.00 96.75 442 ASP A N 1
ATOM 3523 C CA . ASP A 1 442 ? -28.888 3.352 19.458 1.00 96.75 442 ASP A CA 1
ATOM 3524 C C . ASP A 1 442 ? -28.794 1.838 19.253 1.00 96.75 442 ASP A C 1
ATOM 3526 O O . ASP A 1 442 ? -29.433 1.060 19.957 1.00 96.75 442 ASP A O 1
ATOM 3530 N N . GLN A 1 443 ? -27.974 1.425 18.295 1.00 97.62 443 GLN A N 1
ATOM 3531 C CA . GLN A 1 443 ? -27.693 0.023 18.002 1.00 97.62 443 GLN A CA 1
ATOM 3532 C C . GLN A 1 443 ? -26.698 -0.582 19.005 1.00 97.62 443 GLN A C 1
ATOM 3534 O O . GLN A 1 443 ? -26.525 -1.801 19.043 1.00 97.62 443 GLN A O 1
ATOM 3539 N N . LEU A 1 444 ? -26.030 0.244 19.822 1.00 98.31 444 LEU A N 1
ATOM 3540 C CA . LEU A 1 444 ? -25.219 -0.246 20.931 1.00 98.31 444 LEU A CA 1
ATOM 3541 C C . LEU A 1 444 ? -26.127 -0.658 22.095 1.00 98.31 444 LEU A C 1
ATOM 3543 O O . LEU A 1 444 ? -26.851 0.159 22.666 1.00 98.31 444 LEU A O 1
ATOM 3547 N N . VAL A 1 445 ? -26.024 -1.916 22.516 1.00 98.06 445 VAL A N 1
ATOM 3548 C CA . VAL A 1 445 ? -26.774 -2.447 23.660 1.00 98.06 445 VAL A CA 1
ATOM 3549 C C . VAL A 1 445 ? -25.894 -2.488 24.901 1.00 98.06 445 VAL A C 1
ATOM 3551 O O . VAL A 1 445 ? -24.690 -2.724 24.805 1.00 98.06 445 VAL A O 1
ATOM 3554 N N . THR A 1 446 ? -26.466 -2.262 26.084 1.00 98.62 446 THR A N 1
ATOM 3555 C CA . THR A 1 446 ? -25.718 -2.389 27.342 1.00 98.62 446 THR A CA 1
ATOM 3556 C C . THR A 1 446 ? -25.386 -3.856 27.594 1.00 98.62 446 THR A C 1
ATOM 3558 O O . THR A 1 446 ? -26.248 -4.628 27.998 1.00 98.62 446 THR A O 1
ATOM 3561 N N . VAL A 1 447 ? -24.128 -4.236 27.376 1.00 98.56 447 VAL A N 1
ATOM 3562 C CA . VAL A 1 447 ? -23.653 -5.620 27.527 1.00 98.56 447 VAL A CA 1
ATOM 3563 C C . VAL A 1 447 ? -23.124 -5.908 28.928 1.00 98.56 447 VAL A C 1
ATOM 3565 O O . VAL A 1 447 ? -23.151 -7.054 29.371 1.00 98.56 447 VAL A O 1
ATOM 3568 N N . PHE A 1 448 ? -22.664 -4.882 29.644 1.00 98.75 448 PHE A N 1
ATOM 3569 C CA . PHE A 1 448 ? -22.128 -5.002 30.996 1.00 98.75 448 PHE A CA 1
ATOM 3570 C C . PHE A 1 448 ? -22.506 -3.786 31.831 1.00 98.75 448 PHE A C 1
ATOM 3572 O O . PHE A 1 448 ? -22.395 -2.650 31.367 1.00 98.75 448 PHE A O 1
ATOM 3579 N N . GLU A 1 449 ? -22.905 -4.020 33.076 1.00 98.62 449 GLU A N 1
ATOM 3580 C CA . GLU A 1 449 ? -23.131 -2.957 34.049 1.00 98.62 449 GLU A CA 1
ATOM 3581 C C . GLU A 1 449 ? -22.816 -3.447 35.465 1.00 98.62 449 GLU A C 1
ATOM 3583 O O . GLU A 1 449 ? -23.290 -4.503 35.886 1.00 98.62 449 GLU A O 1
ATOM 3588 N N . ASN A 1 450 ? -22.030 -2.670 36.214 1.00 98.31 450 ASN A N 1
ATOM 3589 C CA . ASN A 1 450 ? -21.797 -2.867 37.650 1.00 98.31 450 ASN A CA 1
ATOM 3590 C C . ASN A 1 450 ? -21.349 -4.299 38.020 1.00 98.31 450 ASN A C 1
ATOM 3592 O O . ASN A 1 450 ? -21.883 -4.912 38.945 1.00 98.31 450 ASN A O 1
ATOM 3596 N N . GLY A 1 451 ? -20.395 -4.856 37.264 1.00 97.62 451 GLY A N 1
ATOM 3597 C CA . GLY A 1 451 ? -19.855 -6.206 37.477 1.00 97.62 451 GLY A CA 1
ATOM 3598 C C . GLY A 1 451 ? -20.700 -7.351 36.919 1.00 97.62 451 GLY A C 1
ATOM 3599 O O . GLY A 1 451 ? -20.340 -8.511 37.115 1.00 97.62 451 GLY A O 1
ATOM 3600 N N . LYS A 1 452 ? -21.811 -7.070 36.231 1.00 98.25 452 LYS A N 1
ATOM 3601 C CA . LYS A 1 452 ? -22.705 -8.094 35.673 1.00 98.25 452 LYS A CA 1
ATOM 3602 C C . LYS A 1 452 ? -22.720 -8.042 34.154 1.00 98.25 452 LYS A C 1
ATOM 3604 O O . LYS A 1 452 ? -22.821 -6.970 33.563 1.00 98.25 452 LYS A O 1
ATOM 3609 N N . LEU A 1 453 ? -22.669 -9.218 33.533 1.00 98.06 453 LEU A N 1
ATOM 3610 C CA . LEU A 1 453 ? -22.968 -9.380 32.114 1.00 98.06 453 LEU A CA 1
ATOM 3611 C C . LEU A 1 453 ? -24.491 -9.328 31.929 1.00 98.06 453 LEU A C 1
ATOM 3613 O O . LEU A 1 453 ? -25.212 -10.050 32.615 1.00 98.06 453 LEU A O 1
ATOM 3617 N N . LEU A 1 454 ? -24.970 -8.467 31.034 1.00 98.06 454 LEU A N 1
ATOM 3618 C CA . LEU A 1 454 ? -26.400 -8.260 30.773 1.00 98.06 454 LEU A CA 1
ATOM 3619 C C . LEU A 1 454 ? -26.858 -8.870 29.445 1.00 98.06 454 LEU A C 1
ATOM 3621 O O . LEU A 1 454 ? -28.037 -9.181 29.286 1.00 98.06 454 LEU A O 1
ATOM 3625 N N . CYS A 1 455 ? -25.935 -9.056 28.503 1.00 95.00 455 CYS A N 1
ATOM 3626 C CA . CYS A 1 455 ? -26.202 -9.705 27.226 1.00 95.00 455 CYS A CA 1
ATOM 3627 C C . CYS A 1 455 ? -25.188 -10.820 27.001 1.00 95.00 455 CYS A C 1
ATOM 3629 O O . CYS A 1 455 ? -23.985 -10.606 27.152 1.00 95.00 455 CYS A O 1
ATOM 3631 N N . GLU A 1 456 ? -25.678 -11.990 26.604 1.00 95.38 456 GLU A N 1
ATOM 3632 C CA . GLU A 1 456 ? -24.842 -13.122 26.229 1.00 95.38 456 GLU A CA 1
ATOM 3633 C C . GLU A 1 456 ? -25.234 -13.618 24.837 1.00 95.38 456 GLU A C 1
ATOM 3635 O O . GLU A 1 456 ? -26.395 -13.939 24.581 1.00 95.38 456 GLU A O 1
ATOM 3640 N N . TYR A 1 457 ? -24.255 -13.684 23.941 1.00 96.38 457 TYR A N 1
ATOM 3641 C CA . TYR A 1 457 ? -24.411 -14.198 22.589 1.00 96.38 457 TYR A CA 1
ATOM 3642 C C . TYR A 1 457 ? -23.876 -15.624 22.518 1.00 96.38 457 TYR A C 1
ATOM 3644 O O . TYR A 1 457 ? -22.751 -15.904 22.950 1.00 96.38 457 TYR A O 1
ATOM 3652 N N . SER A 1 458 ? -24.686 -16.526 21.960 1.00 96.94 458 SER A N 1
ATOM 3653 C CA . SER A 1 458 ? -24.230 -17.877 21.642 1.00 96.94 458 SER A CA 1
ATOM 3654 C C . SER A 1 458 ? -23.315 -17.859 20.418 1.00 96.94 458 SER A C 1
ATOM 3656 O O . SER A 1 458 ? -23.461 -17.001 19.544 1.00 96.94 458 SER A O 1
ATOM 3658 N N . PHE A 1 459 ? -22.401 -18.821 20.318 1.00 96.94 459 PHE A N 1
ATOM 3659 C CA . PHE A 1 459 ? -21.493 -18.910 19.175 1.00 96.94 459 PHE A CA 1
ATOM 3660 C C . PHE A 1 459 ? -22.248 -19.070 17.843 1.00 96.94 459 PHE A C 1
ATOM 3662 O O . PHE A 1 459 ? -21.860 -18.481 16.834 1.00 96.94 459 PHE A O 1
ATOM 3669 N N . ASP A 1 460 ? -23.377 -19.784 17.853 1.00 94.12 460 ASP A N 1
ATOM 3670 C CA . ASP A 1 460 ? -24.241 -19.956 16.680 1.00 94.12 460 ASP A CA 1
ATOM 3671 C C . ASP A 1 460 ? -24.910 -18.639 16.261 1.00 94.12 460 ASP A C 1
ATOM 3673 O O . ASP A 1 460 ? -24.986 -18.329 15.073 1.00 94.12 460 ASP A O 1
ATOM 3677 N N . THR A 1 461 ? -25.336 -17.823 17.232 1.00 95.12 461 THR A N 1
ATOM 3678 C CA . THR A 1 461 ? -25.861 -16.473 16.971 1.00 95.12 461 THR A CA 1
ATOM 3679 C C . THR A 1 461 ? -24.798 -15.589 16.324 1.00 95.12 461 THR A C 1
ATOM 3681 O O . THR A 1 461 ? -25.085 -14.902 15.349 1.00 95.12 461 THR A O 1
ATOM 3684 N N . ILE A 1 462 ? -23.562 -15.635 16.824 1.00 97.00 462 ILE A N 1
ATOM 3685 C CA . ILE A 1 462 ? -22.445 -14.846 16.286 1.00 97.00 462 ILE A CA 1
ATOM 3686 C C . ILE A 1 462 ? -22.155 -15.247 14.839 1.00 97.00 462 ILE A C 1
ATOM 3688 O O . ILE A 1 462 ? -22.060 -14.377 13.975 1.00 97.00 462 ILE A O 1
ATOM 3692 N N . ARG A 1 463 ? -22.081 -16.555 14.561 1.00 95.56 463 ARG A N 1
ATOM 3693 C CA . ARG A 1 463 ? -21.917 -17.085 13.200 1.00 95.56 463 ARG A CA 1
ATOM 3694 C C . ARG A 1 463 ? -23.017 -16.605 12.263 1.00 95.56 463 ARG A C 1
ATOM 3696 O O . ARG A 1 463 ? -22.709 -16.165 11.162 1.00 95.56 463 ARG A O 1
ATOM 3703 N N . ALA A 1 464 ? -24.274 -16.666 12.702 1.00 94.06 464 ALA A N 1
ATOM 3704 C CA . ALA A 1 464 ? -25.411 -16.205 11.911 1.00 94.06 464 ALA A CA 1
ATOM 3705 C C . ALA A 1 464 ? -25.342 -14.695 11.626 1.00 94.06 464 ALA A C 1
ATOM 3707 O O . ALA A 1 464 ? -25.596 -14.276 10.500 1.00 94.06 464 ALA A O 1
ATOM 3708 N N . ASN A 1 465 ? -24.941 -13.889 12.614 1.00 94.50 465 ASN A N 1
ATOM 3709 C CA . ASN A 1 465 ? -24.810 -12.438 12.469 1.00 94.50 465 ASN A CA 1
ATOM 3710 C C . ASN A 1 465 ? -23.729 -12.042 11.449 1.00 94.50 465 ASN A C 1
ATOM 3712 O O . ASN A 1 465 ? -23.913 -11.070 10.715 1.00 94.50 465 ASN A O 1
ATOM 3716 N N . CYS A 1 466 ? -22.615 -12.783 11.390 1.00 93.12 466 CYS A N 1
ATOM 3717 C CA . CYS A 1 466 ? -21.510 -12.483 10.477 1.00 93.12 466 CYS A CA 1
ATOM 3718 C C . CYS A 1 466 ? -21.536 -13.282 9.169 1.00 93.12 466 CYS A C 1
ATOM 3720 O O . CYS A 1 466 ? -20.616 -13.128 8.355 1.00 93.12 466 CYS A O 1
ATOM 3722 N N . ASP A 1 467 ? -22.530 -14.147 8.949 1.00 90.62 467 ASP A N 1
ATOM 3723 C CA . ASP A 1 467 ? -22.567 -14.962 7.739 1.00 90.62 467 ASP A CA 1
ATOM 3724 C C . ASP A 1 467 ? -22.721 -14.094 6.482 1.00 90.62 467 ASP A C 1
ATOM 3726 O O . ASP A 1 467 ? -23.095 -12.917 6.513 1.00 90.62 467 ASP A O 1
ATOM 3730 N N . ILE A 1 468 ? -22.350 -14.668 5.346 1.00 88.75 468 ILE A N 1
ATOM 3731 C CA . ILE A 1 468 ? -22.402 -13.980 4.063 1.00 88.75 468 ILE A CA 1
ATOM 3732 C C . ILE A 1 468 ? -23.624 -14.490 3.315 1.00 88.75 468 ILE A C 1
ATOM 3734 O O . ILE A 1 468 ? -23.623 -15.608 2.804 1.00 88.75 468 ILE A O 1
ATOM 3738 N N . ASP A 1 469 ? -24.642 -13.641 3.186 1.00 79.75 469 ASP A N 1
ATOM 3739 C CA . ASP A 1 469 ? -25.696 -13.872 2.204 1.00 79.75 469 ASP A CA 1
ATOM 3740 C C . ASP A 1 469 ? -25.099 -13.700 0.802 1.00 79.75 469 ASP A C 1
ATOM 3742 O O . ASP A 1 469 ? -24.737 -12.599 0.382 1.00 79.75 469 ASP A O 1
ATOM 3746 N N . ILE A 1 470 ? -24.970 -14.812 0.082 1.00 71.12 470 ILE A N 1
ATOM 3747 C CA . ILE A 1 470 ? -24.353 -14.860 -1.243 1.00 71.12 470 ILE A CA 1
ATOM 3748 C C . ILE A 1 470 ? -25.133 -14.056 -2.293 1.00 71.12 470 ILE A C 1
ATOM 3750 O O . ILE A 1 470 ? -24.529 -13.518 -3.221 1.00 71.12 470 ILE A O 1
ATOM 3754 N N . ASN A 1 471 ? -26.456 -13.941 -2.144 1.00 67.25 471 ASN A N 1
ATOM 3755 C CA . ASN A 1 471 ? -27.305 -13.177 -3.056 1.00 67.25 471 ASN A CA 1
ATOM 3756 C C . ASN A 1 471 ? -27.150 -11.682 -2.780 1.00 67.25 471 ASN A C 1
ATOM 3758 O O . ASN A 1 471 ? -27.023 -10.881 -3.705 1.00 67.25 471 ASN A O 1
ATOM 3762 N N . ARG A 1 472 ? -27.057 -11.306 -1.501 1.00 65.69 472 ARG A N 1
ATOM 3763 C CA . ARG A 1 472 ? -26.733 -9.936 -1.095 1.00 65.69 472 ARG A CA 1
ATOM 3764 C C . ARG A 1 472 ? -25.305 -9.547 -1.468 1.00 65.69 472 ARG A C 1
ATOM 3766 O O . ARG A 1 472 ? -25.092 -8.413 -1.880 1.00 65.69 472 ARG A O 1
ATOM 3773 N N . LEU A 1 473 ? -24.338 -10.464 -1.376 1.00 63.81 473 LEU A N 1
ATOM 3774 C CA . LEU A 1 473 ? -22.962 -10.243 -1.829 1.00 63.81 473 LEU A CA 1
ATOM 3775 C C . LEU A 1 473 ? -22.934 -9.908 -3.324 1.00 63.81 473 LEU A C 1
ATOM 3777 O O . LEU A 1 473 ? -22.175 -9.032 -3.722 1.00 63.81 473 LEU A O 1
ATOM 3781 N N . GLU A 1 474 ? -23.770 -10.559 -4.135 1.00 57.56 474 GLU A N 1
ATOM 3782 C CA . GLU A 1 474 ? -23.935 -10.229 -5.550 1.00 57.56 474 GLU A CA 1
ATOM 3783 C C . GLU A 1 474 ? -24.689 -8.935 -5.774 1.00 57.56 474 GLU A C 1
ATOM 3785 O O . GLU A 1 474 ? -24.229 -8.138 -6.568 1.00 57.56 474 GLU A O 1
ATOM 3790 N N . PHE A 1 475 ? -25.787 -8.668 -5.072 1.00 53.69 475 PHE A N 1
ATOM 3791 C CA . PHE A 1 475 ? -26.495 -7.397 -5.212 1.00 53.69 475 PHE A CA 1
ATOM 3792 C C . PHE A 1 475 ? -25.610 -6.215 -4.798 1.00 53.69 475 PHE A C 1
ATOM 3794 O O . PHE A 1 475 ? -25.575 -5.198 -5.477 1.00 53.69 475 PHE A O 1
ATOM 3801 N N . MET A 1 476 ? -24.816 -6.365 -3.734 1.00 50.31 476 MET A N 1
ATOM 3802 C CA . MET A 1 476 ? -23.798 -5.397 -3.330 1.00 50.31 476 MET A CA 1
ATOM 3803 C C . MET A 1 476 ? -22.601 -5.388 -4.273 1.00 50.31 476 MET A C 1
ATOM 3805 O O . MET A 1 476 ? -22.010 -4.332 -4.432 1.00 50.31 476 MET A O 1
ATOM 3809 N N . HIS A 1 477 ? -22.235 -6.504 -4.911 1.00 46.59 477 HIS A N 1
ATOM 3810 C CA . HIS A 1 477 ? -21.213 -6.524 -5.955 1.00 46.59 477 HIS A CA 1
ATOM 3811 C C . HIS A 1 477 ? -21.724 -5.891 -7.239 1.00 46.59 477 HIS A C 1
ATOM 3813 O O . HIS A 1 477 ? -20.938 -5.214 -7.854 1.00 46.59 477 HIS A O 1
ATOM 3819 N N . ILE A 1 478 ? -22.999 -6.024 -7.599 1.00 45.59 478 ILE A N 1
ATOM 3820 C CA . ILE A 1 478 ? -23.668 -5.399 -8.743 1.00 45.59 478 ILE A CA 1
ATOM 3821 C C . ILE A 1 478 ? -23.898 -3.922 -8.453 1.00 45.59 478 ILE A C 1
ATOM 3823 O O . ILE A 1 478 ? -23.655 -3.112 -9.319 1.00 45.59 478 ILE A O 1
ATOM 3827 N N . ILE A 1 479 ? -24.272 -3.520 -7.236 1.00 43.69 479 ILE A N 1
ATOM 3828 C CA . ILE A 1 479 ? -24.330 -2.106 -6.829 1.00 43.69 479 ILE A CA 1
ATOM 3829 C C . ILE A 1 479 ? -22.928 -1.520 -6.705 1.00 43.69 479 ILE A C 1
ATOM 3831 O O . ILE A 1 479 ? -22.715 -0.373 -7.077 1.00 43.69 479 ILE A O 1
ATOM 3835 N N . SER A 1 480 ? -21.965 -2.282 -6.190 1.00 39.59 480 SER A N 1
ATOM 3836 C CA . SER A 1 480 ? -20.558 -1.900 -6.191 1.00 39.59 480 SER A CA 1
ATOM 3837 C C . SER A 1 480 ? -20.035 -1.868 -7.607 1.00 39.59 480 SER A C 1
ATOM 3839 O O . SER A 1 480 ? -19.253 -0.987 -7.854 1.00 39.59 480 SER A O 1
ATOM 3841 N N . LEU A 1 481 ? -20.444 -2.752 -8.513 1.00 37.72 481 LEU A N 1
ATOM 3842 C CA . LEU A 1 481 ? -20.095 -2.780 -9.929 1.00 37.72 481 LEU A CA 1
ATOM 3843 C C . LEU A 1 481 ? -20.872 -1.726 -10.685 1.00 37.72 481 LEU A C 1
ATOM 3845 O O . LEU A 1 481 ? -20.344 -1.292 -11.663 1.00 37.72 481 LEU A O 1
ATOM 3849 N N . LEU A 1 482 ? -22.031 -1.249 -10.243 1.00 34.81 482 LEU A N 1
ATOM 3850 C CA . LEU A 1 482 ? -22.752 -0.132 -10.851 1.00 34.81 482 LEU A CA 1
ATOM 3851 C C . LEU A 1 482 ? -22.154 1.183 -10.354 1.00 34.81 482 LEU A C 1
ATOM 3853 O O . LEU A 1 482 ? -21.948 2.096 -11.133 1.00 34.81 482 LEU A O 1
ATOM 3857 N N . ARG A 1 483 ? -21.794 1.290 -9.069 1.00 36.34 483 ARG A N 1
ATOM 3858 C CA . ARG A 1 483 ? -21.027 2.425 -8.522 1.00 36.34 483 ARG A CA 1
ATOM 3859 C C . ARG A 1 483 ? -19.593 2.439 -9.049 1.00 36.34 483 ARG A C 1
ATOM 3861 O O . ARG A 1 483 ? -19.060 3.511 -9.300 1.00 36.34 483 ARG A O 1
ATOM 3868 N N . PHE A 1 484 ? -18.992 1.267 -9.233 1.00 37.81 484 PHE A N 1
ATOM 3869 C CA . PHE A 1 484 ? -17.674 1.084 -9.821 1.00 37.81 484 PHE A CA 1
ATOM 3870 C C . PHE A 1 484 ? -17.774 1.249 -11.330 1.00 37.81 484 PHE A C 1
ATOM 3872 O O . PHE A 1 484 ? -17.056 2.080 -11.800 1.00 37.81 484 PHE A O 1
ATOM 3879 N N . GLU A 1 485 ? -18.692 0.670 -12.096 1.00 33.44 485 GLU A N 1
ATOM 3880 C CA . GLU A 1 485 ? -18.918 0.950 -13.534 1.00 33.44 485 GLU A CA 1
ATOM 3881 C C . GLU A 1 485 ? -19.188 2.438 -13.755 1.00 33.44 485 GLU A C 1
ATOM 3883 O O . GLU A 1 485 ? -18.520 3.041 -14.578 1.00 33.44 485 GLU A O 1
ATOM 3888 N N . ILE A 1 486 ? -20.002 3.108 -12.935 1.00 36.88 486 ILE A N 1
ATOM 3889 C CA . ILE A 1 486 ? -20.168 4.570 -13.026 1.00 36.88 486 ILE A CA 1
ATOM 3890 C C . ILE A 1 486 ? -18.845 5.327 -12.747 1.00 36.88 486 ILE A C 1
ATOM 3892 O O . ILE A 1 486 ? -18.616 6.391 -13.322 1.00 36.88 486 ILE A O 1
ATOM 3896 N N . MET A 1 487 ? -17.931 4.802 -11.921 1.00 35.22 487 MET A N 1
ATOM 3897 C CA . MET A 1 487 ? -16.599 5.392 -11.664 1.00 35.22 487 MET A CA 1
ATOM 3898 C C . MET A 1 487 ? -15.475 4.864 -12.593 1.00 35.22 487 MET A C 1
ATOM 3900 O O . MET A 1 487 ? -14.465 5.533 -12.790 1.00 35.22 487 MET A O 1
ATOM 3904 N N . ASN A 1 488 ? -15.645 3.696 -13.203 1.00 37.44 488 ASN A N 1
ATOM 3905 C CA . ASN A 1 488 ? -14.612 2.842 -13.787 1.00 37.44 488 ASN A CA 1
ATOM 3906 C C . ASN A 1 488 ? -14.836 2.674 -15.295 1.00 37.44 488 ASN A C 1
ATOM 3908 O O . ASN A 1 488 ? -13.849 2.535 -16.004 1.00 37.44 488 ASN A O 1
ATOM 3912 N N . ASP A 1 489 ? -16.059 2.829 -15.822 1.00 39.69 489 ASP A N 1
ATOM 3913 C CA . ASP A 1 489 ? -16.257 3.239 -17.223 1.00 39.69 489 ASP A CA 1
ATOM 3914 C C . ASP A 1 489 ? -15.684 4.634 -17.438 1.00 39.69 489 ASP A C 1
ATOM 3916 O O . ASP A 1 489 ? -15.025 4.878 -18.443 1.00 39.69 489 ASP A O 1
ATOM 3920 N N . ASN A 1 490 ? -15.839 5.536 -16.464 1.00 44.50 490 ASN A N 1
ATOM 3921 C CA . ASN A 1 490 ? -15.216 6.853 -16.539 1.00 44.50 490 ASN A CA 1
ATOM 3922 C C . ASN A 1 490 ? -13.680 6.749 -16.546 1.00 44.50 490 ASN A C 1
ATOM 3924 O O . ASN A 1 490 ? -13.055 7.293 -17.452 1.00 44.50 490 ASN A O 1
ATOM 3928 N N . ASN A 1 491 ? -13.055 5.988 -15.638 1.00 49.09 491 ASN A N 1
ATOM 3929 C CA . ASN A 1 491 ? -11.592 5.824 -15.636 1.00 49.09 491 ASN A CA 1
ATOM 3930 C C . ASN A 1 491 ? -11.046 4.964 -16.797 1.00 49.09 491 ASN A C 1
ATOM 3932 O O . ASN A 1 491 ? -10.038 5.339 -17.395 1.00 49.09 491 ASN A O 1
ATOM 3936 N N . ASN A 1 492 ? -11.692 3.858 -17.187 1.00 56.31 492 ASN A N 1
ATOM 3937 C CA . ASN A 1 492 ? -11.244 3.041 -18.325 1.00 56.31 492 ASN A CA 1
ATOM 3938 C C . ASN A 1 492 ? -11.415 3.771 -19.658 1.00 56.31 492 ASN A C 1
ATOM 3940 O O . ASN A 1 492 ? -10.548 3.653 -20.525 1.00 56.31 492 ASN A O 1
ATOM 3944 N N . ASN A 1 493 ? -12.490 4.543 -19.834 1.00 68.44 493 ASN A N 1
ATOM 3945 C CA . ASN A 1 493 ? -12.646 5.387 -21.014 1.00 68.44 493 ASN A CA 1
ATOM 3946 C C . ASN A 1 493 ? -11.592 6.506 -21.021 1.00 68.44 493 ASN A C 1
ATOM 3948 O O . ASN A 1 493 ? -10.928 6.718 -22.031 1.00 68.44 493 ASN A O 1
ATOM 3952 N N . GLN A 1 494 ? -11.338 7.153 -19.876 1.00 76.25 494 GLN A N 1
ATOM 3953 C CA . GLN A 1 494 ? -10.265 8.146 -19.760 1.00 76.25 494 GLN A CA 1
ATOM 3954 C C . GLN A 1 494 ? -8.877 7.569 -20.077 1.00 76.25 494 GLN A C 1
ATOM 3956 O O . GLN A 1 494 ? -8.104 8.247 -20.751 1.00 76.25 494 GLN A O 1
ATOM 3961 N N . ASN A 1 495 ? -8.566 6.346 -19.637 1.00 87.31 495 ASN A N 1
ATOM 3962 C CA . ASN A 1 495 ? -7.297 5.673 -19.924 1.00 87.31 495 ASN A CA 1
ATOM 3963 C C . ASN A 1 495 ? -7.169 5.284 -21.405 1.00 87.31 495 ASN A C 1
ATOM 3965 O O . ASN A 1 495 ? -6.117 5.502 -22.003 1.00 87.31 495 ASN A O 1
ATOM 3969 N N . LYS A 1 496 ? -8.239 4.758 -22.020 1.00 85.06 496 LYS A N 1
ATOM 3970 C CA . LYS A 1 496 ? -8.258 4.436 -23.457 1.00 85.06 496 LYS A CA 1
ATOM 3971 C C . LYS A 1 496 ? -8.051 5.679 -24.320 1.00 85.06 496 LYS A C 1
ATOM 3973 O O . LYS A 1 496 ? -7.235 5.640 -25.232 1.00 85.06 496 LYS A O 1
ATOM 3978 N N . ILE A 1 497 ? -8.735 6.780 -23.999 1.00 89.56 497 ILE A N 1
ATOM 3979 C CA . ILE A 1 497 ? -8.580 8.065 -24.697 1.00 89.56 497 ILE A CA 1
ATOM 3980 C C . ILE A 1 497 ? -7.139 8.580 -24.573 1.00 89.56 497 ILE A C 1
ATOM 3982 O O . ILE A 1 497 ? -6.559 9.001 -25.570 1.00 89.56 497 ILE A O 1
ATOM 3986 N N . ALA A 1 498 ? -6.547 8.504 -23.376 1.00 94.62 498 ALA A N 1
ATOM 3987 C CA . ALA A 1 498 ? -5.174 8.950 -23.147 1.00 94.62 498 ALA A CA 1
ATOM 3988 C C . ALA A 1 498 ? -4.156 8.169 -23.993 1.00 94.62 498 ALA A C 1
ATOM 3990 O O . ALA A 1 498 ? -3.302 8.769 -24.642 1.00 94.62 498 ALA A O 1
ATOM 3991 N N . ILE A 1 499 ? -4.275 6.836 -24.026 1.00 95.06 499 ILE A N 1
ATOM 3992 C CA . ILE A 1 499 ? -3.414 5.976 -24.851 1.00 95.06 499 ILE A CA 1
ATOM 3993 C C . ILE A 1 499 ? -3.619 6.280 -26.339 1.00 95.06 499 ILE A C 1
ATOM 3995 O O . ILE A 1 499 ? -2.645 6.437 -27.068 1.00 95.06 499 ILE A O 1
ATOM 3999 N N . GLN A 1 500 ? -4.871 6.404 -26.784 1.00 94.62 500 GLN A N 1
ATOM 4000 C CA . GLN A 1 500 ? -5.195 6.680 -28.182 1.00 94.62 500 GLN A CA 1
ATOM 4001 C C . GLN A 1 500 ? -4.591 8.010 -28.655 1.00 94.62 500 GLN A C 1
ATOM 4003 O O . GLN A 1 500 ? -3.969 8.057 -29.711 1.00 94.62 500 GLN A O 1
ATOM 4008 N N . ARG A 1 501 ? -4.692 9.075 -27.853 1.00 95.94 501 ARG A N 1
ATOM 4009 C CA . ARG A 1 501 ? -4.090 10.377 -28.181 1.00 95.94 501 ARG A CA 1
ATOM 4010 C C . ARG A 1 501 ? -2.575 10.346 -28.211 1.00 95.94 501 ARG A C 1
ATOM 4012 O O . ARG A 1 501 ? -1.965 11.033 -29.023 1.00 95.94 501 ARG A O 1
ATOM 4019 N N . PHE A 1 502 ? -1.968 9.565 -27.327 1.00 98.12 502 PHE A N 1
ATOM 4020 C CA . PHE A 1 502 ? -0.528 9.380 -27.351 1.00 98.12 502 PHE A CA 1
ATOM 4021 C C . PHE A 1 502 ? -0.083 8.671 -28.637 1.00 98.12 502 PHE A C 1
ATOM 4023 O O . PHE A 1 502 ? 0.825 9.153 -29.309 1.00 98.12 502 PHE A O 1
ATOM 4030 N N . VAL A 1 503 ? -0.784 7.606 -29.036 1.00 97.50 503 VAL A N 1
ATOM 4031 C CA . VAL A 1 503 ? -0.568 6.912 -30.318 1.00 97.50 503 VAL A CA 1
ATOM 4032 C C . VAL A 1 503 ? -0.744 7.861 -31.507 1.00 97.50 503 VAL A C 1
ATOM 4034 O O . VAL A 1 503 ? 0.123 7.917 -32.375 1.00 97.50 503 VAL A O 1
ATOM 4037 N N . GLU A 1 504 ? -1.812 8.659 -31.531 1.00 97.19 504 GLU A N 1
ATOM 4038 C CA . GLU A 1 504 ? -2.048 9.658 -32.584 1.00 97.19 504 GLU A CA 1
ATOM 4039 C C . GLU A 1 504 ? -0.921 10.693 -32.665 1.00 97.19 504 GLU A C 1
ATOM 4041 O O . GLU A 1 504 ? -0.493 11.059 -33.758 1.00 97.19 504 GLU A O 1
ATOM 4046 N N . TYR A 1 505 ? -0.393 11.141 -31.524 1.00 97.69 505 TYR A N 1
ATOM 4047 C CA . TYR A 1 505 ? 0.695 12.115 -31.497 1.00 97.69 505 TYR A CA 1
ATOM 4048 C C . TYR A 1 505 ? 2.048 11.518 -31.929 1.00 97.69 505 TYR A C 1
ATOM 4050 O O . TYR A 1 505 ? 2.849 12.201 -32.577 1.00 97.69 505 TYR A O 1
ATOM 4058 N N . ILE A 1 506 ? 2.296 10.232 -31.645 1.00 97.25 506 ILE A N 1
ATOM 4059 C CA . ILE A 1 506 ? 3.456 9.481 -32.165 1.00 97.25 506 ILE A CA 1
ATOM 4060 C C . ILE A 1 506 ? 3.421 9.420 -33.698 1.00 97.25 506 ILE A C 1
ATOM 4062 O O . ILE A 1 506 ? 4.461 9.577 -34.336 1.00 97.25 506 ILE A O 1
ATOM 4066 N N . GLN A 1 507 ? 2.235 9.251 -34.292 1.00 97.31 507 GLN A N 1
ATOM 4067 C CA . GLN A 1 507 ? 2.062 9.137 -35.746 1.00 97.31 507 GLN A CA 1
ATOM 4068 C C . GLN A 1 507 ? 2.402 10.413 -36.525 1.00 97.31 507 GLN A C 1
ATOM 4070 O O . GLN A 1 507 ? 2.653 10.352 -37.731 1.00 97.31 507 GLN A O 1
ATOM 4075 N N . ILE A 1 508 ? 2.459 11.566 -35.855 1.00 97.50 508 ILE A N 1
ATOM 4076 C CA . ILE A 1 508 ? 2.880 12.828 -36.468 1.00 97.50 508 ILE A CA 1
ATOM 4077 C C . ILE A 1 508 ? 4.404 12.829 -36.616 1.00 97.50 508 ILE A C 1
ATOM 4079 O O . ILE A 1 508 ? 5.132 12.890 -35.627 1.00 97.50 508 ILE A O 1
ATOM 4083 N N . LYS A 1 509 ? 4.916 12.777 -37.845 1.00 95.75 509 LYS A N 1
ATOM 4084 C CA . LYS A 1 509 ? 6.356 12.639 -38.113 1.00 95.75 509 LYS A CA 1
ATOM 4085 C C . LYS A 1 509 ? 7.107 13.966 -37.958 1.00 95.75 509 LYS A C 1
ATOM 4087 O O . LYS A 1 509 ? 7.455 14.623 -38.931 1.00 95.75 509 LYS A O 1
ATOM 4092 N N . THR A 1 510 ? 7.413 14.334 -36.721 1.00 96.06 510 THR A N 1
ATOM 4093 C CA . THR A 1 510 ? 8.250 15.495 -36.366 1.00 96.06 510 THR A CA 1
ATOM 4094 C C . THR A 1 510 ? 9.741 15.143 -36.385 1.00 96.06 510 THR A C 1
ATOM 4096 O O . THR A 1 510 ? 10.501 15.547 -35.514 1.00 96.06 510 THR A O 1
ATOM 4099 N N . VAL A 1 511 ? 10.161 14.342 -37.367 1.00 95.56 511 VAL A N 1
ATOM 4100 C CA . VAL A 1 511 ? 11.520 13.798 -37.450 1.00 95.56 511 VAL A CA 1
ATOM 4101 C C . VAL A 1 511 ? 12.481 14.785 -38.112 1.00 95.56 511 VAL A C 1
ATOM 4103 O O . VAL A 1 511 ? 12.183 15.343 -39.166 1.00 95.56 511 VAL A O 1
ATOM 4106 N N . GLN A 1 512 ? 13.650 14.989 -37.514 1.00 92.44 512 GLN A N 1
ATOM 4107 C CA . GLN A 1 512 ? 14.704 15.814 -38.107 1.00 92.44 512 GLN A CA 1
ATOM 4108 C C . GLN A 1 512 ? 15.255 15.172 -39.400 1.00 92.44 512 GLN A C 1
ATOM 4110 O O . GLN A 1 512 ? 15.294 13.944 -39.499 1.00 92.44 512 GLN A O 1
ATOM 4115 N N . PRO A 1 513 ? 15.710 15.954 -40.402 1.00 91.19 513 PRO A N 1
ATOM 4116 C CA . PRO A 1 513 ? 15.848 17.417 -40.421 1.00 91.19 513 PRO A CA 1
ATOM 4117 C C . PRO A 1 513 ? 14.605 18.195 -40.905 1.00 91.19 513 PRO A C 1
ATOM 4119 O O . PRO A 1 513 ? 14.633 19.424 -40.914 1.00 91.19 513 PRO A O 1
ATOM 4122 N N . GLU A 1 514 ? 13.535 17.514 -41.329 1.0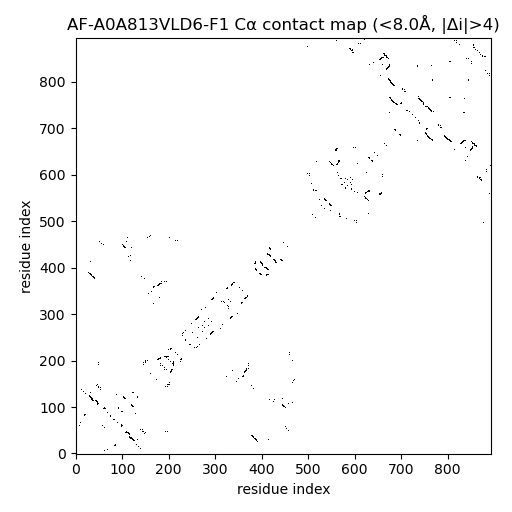0 91.88 514 GLU A N 1
ATOM 4123 C CA . GLU A 1 514 ? 12.316 18.130 -41.888 1.00 91.88 514 GLU A CA 1
ATOM 4124 C C . GLU A 1 514 ? 11.067 17.762 -41.057 1.00 91.88 514 GLU A C 1
ATOM 4126 O O . GLU A 1 514 ? 10.186 17.040 -41.528 1.00 91.88 514 GLU A O 1
ATOM 4131 N N . PRO A 1 515 ? 10.980 18.221 -39.796 1.00 94.25 515 PRO A N 1
ATOM 4132 C CA . PRO A 1 515 ? 9.887 17.868 -38.898 1.00 94.25 515 PRO A CA 1
ATOM 4133 C C . PRO A 1 515 ? 8.550 18.490 -39.328 1.00 94.25 515 PRO A C 1
ATOM 4135 O O . PRO A 1 515 ? 8.452 19.692 -39.577 1.00 94.25 515 PRO A O 1
ATOM 4138 N N . ASP A 1 516 ? 7.481 17.689 -39.317 1.00 95.31 516 ASP A N 1
ATOM 4139 C CA . ASP A 1 516 ? 6.108 18.144 -39.576 1.00 95.31 516 ASP A CA 1
ATOM 4140 C C . ASP A 1 516 ? 5.493 18.858 -38.354 1.00 95.31 516 ASP A C 1
ATOM 4142 O O . ASP A 1 516 ? 4.616 18.342 -37.647 1.00 95.31 516 ASP A O 1
ATOM 4146 N N . TYR A 1 517 ? 5.993 20.063 -38.070 1.00 95.06 517 TYR A N 1
ATOM 4147 C CA . TYR A 1 517 ? 5.496 20.893 -36.973 1.00 95.06 517 TYR A CA 1
ATOM 4148 C C . TYR A 1 517 ? 4.058 21.369 -37.190 1.00 95.06 517 TYR A C 1
ATOM 4150 O O . TYR A 1 517 ? 3.318 21.521 -36.219 1.00 95.06 517 TYR A O 1
ATOM 4158 N N . ASP A 1 518 ? 3.625 21.561 -38.437 1.00 94.81 518 ASP A N 1
ATOM 4159 C CA . ASP A 1 518 ? 2.279 22.048 -38.746 1.00 94.81 518 ASP A CA 1
ATOM 4160 C C . ASP A 1 518 ? 1.204 21.055 -38.292 1.00 94.81 518 ASP A C 1
ATOM 4162 O O . ASP A 1 518 ? 0.221 21.443 -37.644 1.00 94.81 518 ASP A O 1
ATOM 4166 N N . CYS A 1 519 ? 1.396 19.758 -38.561 1.00 96.31 519 CYS A N 1
ATOM 4167 C CA . CYS A 1 519 ? 0.491 18.725 -38.064 1.00 96.31 519 CYS A CA 1
ATOM 4168 C C . CYS A 1 519 ? 0.509 18.643 -36.532 1.00 96.31 519 CYS A C 1
ATOM 4170 O O . CYS A 1 519 ? -0.559 18.521 -35.920 1.00 96.31 519 CYS A O 1
ATOM 4172 N N . ALA A 1 520 ? 1.680 18.780 -35.901 1.00 96.94 520 ALA A N 1
ATOM 4173 C CA . ALA A 1 520 ? 1.798 18.785 -34.444 1.00 96.94 520 ALA A CA 1
ATOM 4174 C C . ALA A 1 520 ? 1.057 19.982 -33.822 1.00 96.94 520 ALA A C 1
ATOM 4176 O O . ALA A 1 520 ? 0.240 19.812 -32.916 1.00 96.94 520 ALA A O 1
ATOM 4177 N N . PHE A 1 521 ? 1.241 21.190 -34.358 1.00 97.75 521 PHE A N 1
ATOM 4178 C CA . PHE A 1 521 ? 0.536 22.389 -33.906 1.00 97.75 521 PHE A CA 1
ATOM 4179 C C . PHE A 1 521 ? -0.971 22.288 -34.110 1.00 97.75 521 PHE A C 1
ATOM 4181 O O . PHE A 1 521 ? -1.732 22.707 -33.234 1.00 97.75 521 PHE A O 1
ATOM 4188 N N . LYS A 1 522 ? -1.423 21.694 -35.218 1.00 97.19 522 LYS A N 1
ATOM 4189 C CA . LYS A 1 522 ? -2.844 21.430 -35.462 1.00 97.19 522 LYS A CA 1
ATOM 4190 C C . LYS A 1 522 ? -3.425 20.461 -34.431 1.00 97.19 522 LYS A C 1
ATOM 4192 O O . LYS A 1 522 ? -4.499 20.737 -33.896 1.00 97.19 522 LYS A O 1
ATOM 4197 N N . PHE A 1 523 ? -2.723 19.369 -34.126 1.00 97.88 523 PHE A N 1
ATOM 4198 C CA . PHE A 1 523 ? -3.122 18.420 -33.082 1.00 97.88 523 PHE A CA 1
ATOM 4199 C C . PHE A 1 523 ? -3.241 19.117 -31.721 1.00 97.88 523 PHE A C 1
ATOM 4201 O O . PHE A 1 523 ? -4.298 19.075 -31.090 1.00 97.88 523 PHE A O 1
ATOM 4208 N N . LEU A 1 524 ? -2.201 19.851 -31.316 1.00 98.06 524 LEU A N 1
ATOM 4209 C CA . LEU A 1 524 ? -2.164 20.577 -30.046 1.00 98.06 524 LEU A CA 1
ATOM 4210 C C . LEU A 1 524 ? -3.252 21.654 -29.958 1.00 98.06 524 LEU A C 1
ATOM 4212 O O . LEU A 1 524 ? -3.877 21.813 -28.912 1.00 98.06 524 LEU A O 1
ATOM 4216 N N . LYS A 1 525 ? -3.532 22.369 -31.054 1.00 97.69 525 LYS A N 1
ATOM 4217 C CA . LYS A 1 525 ? -4.612 23.363 -31.121 1.00 97.69 525 LYS A CA 1
ATOM 4218 C C . LYS A 1 525 ? -5.982 22.730 -30.908 1.00 97.69 525 LYS A C 1
ATOM 4220 O O . LYS A 1 525 ? -6.766 23.249 -30.114 1.00 97.69 525 LYS A O 1
ATOM 4225 N N . ASN A 1 526 ? -6.268 21.627 -31.599 1.00 96.12 526 ASN A N 1
ATOM 4226 C CA . ASN A 1 526 ? -7.527 20.901 -31.437 1.00 96.12 526 ASN A CA 1
ATOM 4227 C C . ASN A 1 526 ? -7.675 20.403 -29.997 1.00 96.12 526 ASN A C 1
ATOM 4229 O O . ASN A 1 526 ? -8.740 20.541 -29.395 1.00 96.12 526 ASN A O 1
ATOM 4233 N N . TYR A 1 527 ? -6.585 19.896 -29.421 1.00 95.88 527 TYR A N 1
ATOM 4234 C CA . TYR A 1 527 ? -6.611 19.394 -28.060 1.00 95.88 527 TYR A CA 1
ATOM 4235 C C . TYR A 1 527 ? -6.820 20.528 -27.034 1.00 95.88 527 TYR A C 1
ATOM 4237 O O . TYR A 1 527 ? -7.652 20.421 -26.133 1.00 95.88 527 TYR A O 1
ATOM 4245 N N . ALA A 1 528 ? -6.162 21.675 -27.220 1.00 96.62 528 ALA A N 1
ATOM 4246 C CA . ALA A 1 528 ? -6.380 22.865 -26.401 1.00 96.62 528 ALA A CA 1
ATOM 4247 C C . ALA A 1 528 ? -7.845 23.325 -26.423 1.00 96.62 528 ALA A C 1
ATOM 4249 O O . ALA A 1 528 ? -8.403 23.653 -25.376 1.00 96.62 528 ALA A O 1
ATOM 4250 N N . GLN A 1 529 ? -8.473 23.325 -27.604 1.00 95.31 529 GLN A N 1
ATOM 4251 C CA . GLN A 1 529 ? -9.879 23.693 -27.768 1.00 95.31 529 GLN A CA 1
ATOM 4252 C C . GLN A 1 529 ? -10.807 22.740 -27.014 1.00 95.31 529 GLN A C 1
ATOM 4254 O O . GLN A 1 529 ? -11.701 23.207 -26.311 1.00 95.31 529 GLN A O 1
ATOM 4259 N N . GLU A 1 530 ? -10.567 21.430 -27.104 1.00 93.06 530 GLU A N 1
ATOM 4260 C CA . GLU A 1 530 ? -11.350 20.425 -26.379 1.00 93.06 530 GLU A CA 1
ATOM 4261 C C . GLU A 1 530 ? -11.266 20.623 -24.859 1.00 93.06 530 GLU A C 1
ATOM 4263 O O . GLU A 1 530 ? -12.270 20.557 -24.152 1.00 93.06 530 GLU A O 1
ATOM 4268 N N . LEU A 1 531 ? -10.070 20.929 -24.352 1.00 94.19 531 LEU A N 1
ATOM 4269 C CA . LEU A 1 531 ? -9.844 21.179 -22.930 1.00 94.19 531 LEU A CA 1
ATOM 4270 C C . LEU A 1 531 ? -10.280 22.582 -22.484 1.00 94.19 531 LEU A C 1
ATOM 4272 O O . LEU A 1 531 ? -10.234 22.882 -21.290 1.00 94.19 531 LEU A O 1
ATOM 4276 N N . GLY A 1 532 ? -10.672 23.471 -23.398 1.00 95.75 532 GLY A N 1
ATOM 4277 C CA . GLY A 1 532 ? -10.940 24.876 -23.088 1.00 95.75 532 GLY A CA 1
ATOM 4278 C C . GLY A 1 532 ? -9.709 25.596 -22.521 1.00 95.75 532 GLY A C 1
ATOM 4279 O O . GLY A 1 532 ? -9.805 26.279 -21.499 1.00 95.75 532 GLY A O 1
ATOM 4280 N N . LEU A 1 533 ? -8.540 25.367 -23.119 1.00 97.62 533 LEU A N 1
ATOM 4281 C CA . LEU A 1 533 ? -7.287 26.074 -22.845 1.00 97.62 533 LEU A CA 1
ATOM 4282 C C . LEU A 1 533 ? -7.080 27.183 -23.880 1.00 97.62 533 LEU A C 1
ATOM 4284 O O . LEU A 1 533 ? -7.478 27.051 -25.038 1.00 97.62 533 LEU A O 1
ATOM 4288 N N . GLN A 1 534 ? -6.423 28.274 -23.485 1.00 97.81 534 GLN A N 1
ATOM 4289 C CA . GLN A 1 534 ? -6.002 29.281 -24.460 1.00 97.81 534 GLN A CA 1
ATOM 4290 C C . GLN A 1 534 ? -4.836 28.732 -25.277 1.00 97.81 534 GLN A C 1
ATOM 4292 O O . GLN A 1 534 ? -3.896 28.193 -24.704 1.00 97.81 534 GLN A O 1
ATOM 4297 N N . TYR A 1 535 ? -4.880 28.897 -26.595 1.00 98.19 535 TYR A N 1
ATOM 4298 C CA . TYR A 1 535 ? -3.839 28.428 -27.504 1.00 98.19 535 TYR A CA 1
ATOM 4299 C C . TYR A 1 535 ? -3.244 29.600 -28.280 1.00 98.19 535 TYR A C 1
ATOM 4301 O O . TYR A 1 535 ? -3.985 30.387 -28.875 1.00 98.19 535 TYR A O 1
ATOM 4309 N N . ARG A 1 536 ? -1.912 29.690 -28.322 1.00 97.31 536 ARG A N 1
ATOM 4310 C CA . ARG A 1 536 ? -1.194 30.638 -29.182 1.00 97.31 536 ARG A CA 1
ATOM 4311 C C . ARG A 1 536 ? 0.094 30.036 -29.729 1.00 97.31 536 ARG A C 1
ATOM 4313 O O . ARG A 1 536 ? 0.720 29.210 -29.070 1.00 97.31 536 ARG A O 1
ATOM 4320 N N . LEU A 1 537 ? 0.495 30.507 -30.905 1.00 97.75 537 LEU A N 1
ATOM 4321 C CA . LEU A 1 537 ? 1.814 30.254 -31.476 1.00 97.75 537 LEU A CA 1
ATOM 4322 C C . LEU A 1 537 ? 2.696 31.482 -31.257 1.00 97.75 537 LEU A C 1
ATOM 4324 O O . LEU A 1 537 ? 2.293 32.595 -31.593 1.00 97.75 537 LEU A O 1
ATOM 4328 N N . ILE A 1 538 ? 3.890 31.275 -30.711 1.00 97.44 538 ILE A N 1
ATOM 4329 C CA . ILE A 1 538 ? 4.933 32.295 -30.601 1.00 97.44 538 ILE A CA 1
ATOM 4330 C C . ILE A 1 538 ? 5.903 32.069 -31.753 1.00 97.44 538 ILE A C 1
ATOM 4332 O O . ILE A 1 538 ? 6.455 30.980 -31.899 1.00 97.44 538 ILE A O 1
ATOM 4336 N N . LYS A 1 539 ? 6.092 33.084 -32.597 1.00 96.88 539 LYS A N 1
ATOM 4337 C CA . LYS A 1 539 ? 7.053 33.020 -33.698 1.00 96.88 539 LYS A CA 1
ATOM 4338 C C . LYS A 1 539 ? 8.467 33.168 -33.138 1.00 96.88 539 LYS A C 1
ATOM 4340 O O . LYS A 1 539 ? 8.748 34.171 -32.493 1.00 96.88 539 LYS A O 1
ATOM 4345 N N . ILE A 1 540 ? 9.333 32.187 -33.387 1.00 94.62 540 ILE A N 1
ATOM 4346 C CA . ILE A 1 540 ? 10.724 32.212 -32.912 1.00 94.62 540 ILE A CA 1
ATOM 4347 C C . ILE A 1 540 ? 11.623 32.843 -33.974 1.00 94.62 540 ILE A C 1
ATOM 4349 O O . ILE A 1 540 ? 12.377 33.771 -33.689 1.00 94.62 540 ILE A O 1
ATOM 4353 N N . ASP A 1 541 ? 11.504 32.371 -35.214 1.00 91.94 541 ASP A N 1
ATOM 4354 C CA . ASP A 1 541 ? 12.193 32.930 -36.374 1.00 91.94 541 ASP A CA 1
ATOM 4355 C C . ASP A 1 541 ? 11.321 32.826 -37.642 1.00 91.94 541 ASP A C 1
ATOM 4357 O O . ASP A 1 541 ? 10.095 32.761 -37.549 1.00 91.94 541 ASP A O 1
ATOM 4361 N N . GLN A 1 542 ? 11.916 32.916 -38.838 1.00 86.19 542 GLN A N 1
ATOM 4362 C CA . GLN A 1 542 ? 11.166 32.845 -40.099 1.00 86.19 542 GLN A CA 1
ATOM 4363 C C . GLN A 1 542 ? 10.465 31.495 -40.310 1.00 86.19 542 GLN A C 1
ATOM 4365 O O . GLN A 1 542 ? 9.370 31.500 -40.870 1.00 86.19 542 GLN A O 1
ATOM 4370 N N . ASP A 1 543 ? 11.042 30.404 -39.801 1.00 86.75 543 ASP A N 1
ATOM 4371 C CA . ASP A 1 543 ? 10.654 29.026 -40.123 1.00 86.75 543 ASP A CA 1
ATOM 4372 C C . ASP A 1 543 ? 10.122 28.255 -38.902 1.00 86.75 543 ASP A C 1
ATOM 4374 O O . ASP A 1 543 ? 9.524 27.194 -39.055 1.00 86.75 543 ASP A O 1
ATOM 4378 N N . ARG A 1 544 ? 10.346 28.757 -37.677 1.00 91.50 544 ARG A N 1
ATOM 4379 C CA . ARG A 1 544 ? 9.992 28.066 -36.427 1.00 91.50 544 ARG A CA 1
ATOM 4380 C C . ARG A 1 544 ? 9.019 28.844 -35.556 1.00 91.50 544 ARG A C 1
ATOM 4382 O O . ARG A 1 544 ? 9.096 30.068 -35.401 1.00 91.50 544 ARG A O 1
ATOM 4389 N N . GLN A 1 545 ? 8.151 28.090 -34.891 1.00 96.25 545 GLN A N 1
ATOM 4390 C CA . GLN A 1 545 ? 7.206 28.583 -33.896 1.00 96.25 545 GLN A CA 1
ATOM 4391 C C . GLN A 1 545 ? 7.204 27.659 -32.674 1.00 96.25 545 GLN A C 1
ATOM 4393 O O . GLN A 1 545 ? 7.595 26.504 -32.780 1.00 96.25 545 GLN A O 1
ATOM 4398 N N . ALA A 1 546 ? 6.742 28.153 -31.529 1.00 97.75 546 ALA A N 1
ATOM 4399 C CA . ALA A 1 546 ? 6.417 27.338 -30.360 1.00 97.75 546 ALA A CA 1
ATOM 4400 C C . ALA A 1 546 ? 4.930 27.465 -30.026 1.00 97.75 546 ALA A C 1
ATOM 4402 O O . ALA A 1 546 ? 4.355 28.551 -30.147 1.00 97.75 546 ALA A O 1
ATOM 4403 N N . ALA A 1 547 ? 4.307 26.378 -29.574 1.00 98.31 547 ALA A N 1
ATOM 4404 C CA . ALA A 1 547 ? 2.912 26.386 -29.148 1.00 98.31 547 ALA A CA 1
ATOM 4405 C C . ALA A 1 547 ? 2.799 26.518 -27.630 1.00 98.31 547 ALA A C 1
ATOM 4407 O O . ALA A 1 547 ? 3.454 25.799 -26.882 1.00 98.31 547 ALA A O 1
ATOM 4408 N N . VAL A 1 548 ? 1.925 27.417 -27.175 1.00 98.56 548 VAL A N 1
ATOM 4409 C CA . VAL A 1 548 ? 1.604 27.598 -25.756 1.00 98.56 548 VAL A CA 1
ATOM 4410 C C . VAL A 1 548 ? 0.130 27.312 -25.530 1.00 98.56 548 VAL A C 1
ATOM 4412 O O . VAL A 1 548 ? -0.731 27.961 -26.131 1.00 98.56 548 VAL A O 1
ATOM 4415 N N . LEU A 1 549 ? -0.146 26.367 -24.633 1.00 98.56 549 LEU A N 1
ATOM 4416 C CA . LEU A 1 549 ? -1.477 26.041 -24.136 1.00 98.56 549 LEU A CA 1
ATOM 4417 C C . LEU A 1 549 ? -1.582 26.508 -22.683 1.00 98.56 549 LEU A C 1
ATOM 4419 O O . LEU A 1 549 ? -0.841 26.036 -21.824 1.00 98.56 549 LEU A O 1
ATOM 4423 N N . THR A 1 550 ? -2.498 27.427 -22.394 1.00 98.44 550 THR A N 1
ATOM 4424 C CA . THR A 1 550 ? -2.599 28.071 -21.079 1.00 98.44 550 THR A CA 1
ATOM 4425 C C . THR A 1 550 ? -3.895 27.705 -20.371 1.00 98.44 550 THR A C 1
ATOM 4427 O O . THR A 1 550 ? -4.992 27.942 -20.889 1.00 98.44 550 THR A O 1
ATOM 4430 N N . TRP A 1 551 ? -3.765 27.208 -19.139 1.00 97.75 551 TRP A N 1
ATOM 4431 C CA . TRP A 1 551 ? -4.850 27.132 -18.168 1.00 97.75 551 TRP A CA 1
ATOM 4432 C C . TRP A 1 551 ? -4.740 28.313 -17.203 1.00 97.75 551 TRP A C 1
ATOM 4434 O O . TRP A 1 551 ? -3.890 28.336 -16.312 1.00 97.75 551 TRP A O 1
ATOM 4444 N N . LEU A 1 552 ? -5.586 29.320 -17.418 1.00 95.06 552 LEU A N 1
ATOM 4445 C CA . LEU A 1 552 ? -5.604 30.519 -16.587 1.00 95.06 552 LEU A CA 1
ATOM 4446 C C . LEU A 1 552 ? -6.160 30.233 -15.191 1.00 95.06 552 LEU A C 1
ATOM 4448 O O . LEU A 1 552 ? -7.181 29.561 -15.048 1.00 95.06 552 LEU A O 1
ATOM 4452 N N . SER A 1 553 ? -5.508 30.825 -14.194 1.00 92.19 553 SER A N 1
ATOM 4453 C CA . SER A 1 553 ? -6.059 31.005 -12.849 1.00 92.19 553 SER A CA 1
ATOM 4454 C C . SER A 1 553 ? -6.539 32.443 -12.653 1.00 92.19 553 SER A C 1
ATOM 4456 O O . SER A 1 553 ? -6.219 33.328 -13.447 1.00 92.19 553 SER A O 1
ATOM 4458 N N . SER A 1 554 ? -7.261 32.701 -11.565 1.00 83.06 554 SER A N 1
ATOM 4459 C CA . SER A 1 554 ? -7.616 34.062 -11.144 1.00 83.06 554 SER A CA 1
ATOM 4460 C C . SER A 1 554 ? -6.478 34.809 -10.428 1.00 83.06 554 SER A C 1
ATOM 4462 O O . SER A 1 554 ? -6.664 35.962 -10.048 1.00 83.06 554 SER A O 1
ATOM 4464 N N . SER A 1 555 ? -5.328 34.166 -10.196 1.00 85.50 555 SER A N 1
ATOM 4465 C CA . SER A 1 555 ? -4.177 34.750 -9.497 1.00 85.50 555 SER A CA 1
ATOM 4466 C C . SER A 1 555 ? -3.187 35.402 -10.465 1.00 85.50 555 SER A C 1
ATOM 4468 O O . SER A 1 555 ? -3.008 34.944 -11.594 1.00 85.50 555 SER A O 1
ATOM 4470 N N . THR A 1 556 ? -2.494 36.445 -10.000 1.00 86.38 556 THR A N 1
ATOM 4471 C CA . THR A 1 556 ? -1.363 37.084 -10.701 1.00 86.38 556 THR A CA 1
ATOM 4472 C C . THR A 1 556 ? -0.005 36.519 -10.281 1.00 86.38 556 THR A C 1
ATOM 4474 O O . THR A 1 556 ? 1.039 37.050 -10.669 1.00 86.38 556 THR A O 1
ATOM 4477 N N . ASP A 1 557 ? -0.002 35.476 -9.453 1.00 91.69 557 ASP A N 1
ATOM 4478 C CA . ASP A 1 557 ? 1.221 34.842 -8.992 1.00 91.69 557 ASP A CA 1
ATOM 4479 C C . ASP A 1 557 ? 2.057 34.269 -10.149 1.00 91.69 557 ASP A C 1
ATOM 4481 O O . ASP A 1 557 ? 1.579 34.043 -11.264 1.00 91.69 557 ASP A O 1
ATOM 4485 N N . LYS A 1 558 ? 3.333 33.985 -9.859 1.00 94.75 558 LYS A N 1
ATOM 4486 C CA . LYS A 1 558 ? 4.225 33.296 -10.794 1.00 94.75 558 LYS A CA 1
ATOM 4487 C C . LYS A 1 558 ? 3.631 31.960 -11.263 1.00 94.75 558 LYS A C 1
ATOM 4489 O O . LYS A 1 558 ? 3.167 31.167 -10.437 1.00 94.75 558 LYS A O 1
ATOM 4494 N N . SER A 1 559 ? 3.678 31.736 -12.576 1.00 96.94 559 SER A N 1
ATOM 4495 C CA . SER A 1 559 ? 3.087 30.585 -13.265 1.00 96.94 559 SER A CA 1
ATOM 4496 C C . SER A 1 559 ? 3.998 29.353 -13.246 1.00 96.94 559 SER A C 1
ATOM 4498 O O . SER A 1 559 ? 5.182 29.429 -12.899 1.00 96.94 559 SER A O 1
ATOM 4500 N N . ILE A 1 560 ? 3.435 28.207 -13.627 1.00 97.75 560 ILE A N 1
ATOM 4501 C CA . ILE A 1 560 ? 4.168 26.954 -13.839 1.00 97.75 560 ILE A CA 1
ATOM 4502 C C . ILE A 1 560 ? 4.277 26.709 -15.340 1.00 97.75 560 ILE A C 1
ATOM 4504 O O . ILE A 1 560 ? 3.276 26.799 -16.054 1.00 97.75 560 ILE A O 1
ATOM 4508 N N . LEU A 1 561 ? 5.477 26.372 -15.803 1.00 98.56 561 LEU A N 1
ATOM 4509 C CA . LEU A 1 561 ? 5.741 25.977 -17.180 1.00 98.56 561 LEU A CA 1
ATOM 4510 C C . LEU A 1 561 ? 5.988 24.466 -17.240 1.00 98.56 561 LEU A C 1
ATOM 4512 O O . LEU A 1 561 ? 6.923 23.968 -16.622 1.00 98.56 561 LEU A O 1
ATOM 4516 N N . LEU A 1 562 ? 5.153 23.751 -17.983 1.00 98.62 562 LEU A N 1
ATOM 4517 C CA . LEU A 1 562 ? 5.331 22.346 -18.336 1.00 98.62 562 LEU A CA 1
ATOM 4518 C C . LEU A 1 562 ? 5.910 22.315 -19.756 1.00 98.62 562 LEU A C 1
ATOM 4520 O O . LEU A 1 562 ? 5.181 22.570 -20.718 1.00 98.62 562 LEU A O 1
ATOM 4524 N N . ASN A 1 563 ? 7.221 22.116 -19.878 1.00 98.25 563 ASN A N 1
ATOM 4525 C CA . ASN A 1 563 ? 7.941 22.162 -21.149 1.00 98.25 563 ASN A CA 1
ATOM 4526 C C . ASN A 1 563 ? 8.009 20.776 -21.802 1.00 98.25 563 ASN A C 1
ATOM 4528 O O . ASN A 1 563 ? 8.196 19.771 -21.118 1.00 98.25 563 ASN A O 1
ATOM 4532 N N . SER A 1 564 ? 7.845 20.734 -23.122 1.00 97.12 564 SER A N 1
ATOM 4533 C CA . SER A 1 564 ? 8.063 19.549 -23.947 1.00 97.12 564 SER A CA 1
ATOM 4534 C C . SER A 1 564 ? 8.593 19.974 -25.310 1.00 97.12 564 SER A C 1
ATOM 4536 O O . SER A 1 564 ? 7.984 20.815 -25.967 1.00 97.12 564 SER A O 1
ATOM 4538 N N . HIS A 1 565 ? 9.676 19.379 -25.792 1.00 96.75 565 HIS A N 1
ATOM 4539 C CA . HIS A 1 565 ? 10.048 19.515 -27.193 1.00 96.75 565 HIS A CA 1
ATOM 4540 C C . HIS A 1 565 ? 9.141 18.660 -28.097 1.00 96.75 565 HIS A C 1
ATOM 4542 O O . HIS A 1 565 ? 8.367 17.816 -27.620 1.00 96.75 565 HIS A O 1
ATOM 4548 N N . ILE A 1 566 ? 9.115 18.990 -29.390 1.00 95.19 566 ILE A N 1
ATOM 4549 C CA . ILE A 1 566 ? 8.196 18.410 -30.386 1.00 95.19 566 ILE A CA 1
ATOM 4550 C C . ILE A 1 566 ? 8.928 17.468 -31.344 1.00 95.19 566 ILE A C 1
ATOM 4552 O O . ILE A 1 566 ? 8.334 16.493 -31.824 1.00 95.19 566 ILE A O 1
ATOM 4556 N N . ASP A 1 567 ? 10.159 17.814 -31.704 1.00 95.75 567 ASP A N 1
ATOM 4557 C CA . ASP A 1 567 ? 10.962 17.090 -32.675 1.00 95.75 567 ASP A CA 1
ATOM 4558 C C . ASP A 1 567 ? 11.509 15.772 -32.133 1.00 95.75 567 ASP A C 1
ATOM 4560 O O . ASP A 1 567 ? 11.525 15.523 -30.938 1.00 95.75 567 ASP A O 1
ATOM 4564 N N . VAL A 1 568 ? 11.873 14.878 -33.047 1.00 96.56 568 VAL A N 1
ATOM 4565 C CA . VAL A 1 568 ? 12.501 13.597 -32.722 1.00 96.56 568 VAL A CA 1
ATOM 4566 C C . VAL A 1 568 ? 13.646 13.303 -33.686 1.00 96.56 568 VAL A C 1
ATOM 4568 O O . VAL A 1 568 ? 13.644 13.753 -34.840 1.00 96.56 568 VAL A O 1
ATOM 4571 N N . VAL A 1 569 ? 14.609 12.494 -33.251 1.00 94.00 569 VAL A N 1
ATOM 4572 C CA . VAL A 1 569 ? 15.727 12.055 -34.103 1.00 94.00 569 VAL A CA 1
ATOM 4573 C C . VAL A 1 569 ? 15.320 11.074 -35.223 1.00 94.00 569 VAL A C 1
ATOM 4575 O O . VAL A 1 569 ? 14.328 10.342 -35.090 1.00 94.00 569 VAL A O 1
ATOM 4578 N N . PRO A 1 570 ? 16.115 10.986 -36.315 1.00 93.75 570 PRO A N 1
ATOM 4579 C CA . PRO A 1 570 ? 15.965 9.972 -37.361 1.00 93.75 570 PRO A CA 1
ATOM 4580 C C . PRO A 1 570 ? 15.933 8.519 -36.857 1.00 93.75 570 PRO A C 1
ATOM 4582 O O . PRO A 1 570 ? 16.352 8.184 -35.746 1.00 93.75 570 PRO A O 1
ATOM 4585 N N . VAL A 1 571 ? 15.452 7.622 -37.719 1.00 93.94 571 VAL A N 1
ATOM 4586 C CA . VAL A 1 571 ? 15.333 6.181 -37.457 1.00 93.94 571 VAL A CA 1
ATOM 4587 C C . VAL A 1 571 ? 15.910 5.375 -38.618 1.00 93.94 571 VAL A C 1
ATOM 4589 O O . VAL A 1 571 ? 15.772 5.763 -39.775 1.00 93.94 571 VAL A O 1
ATOM 4592 N N . PHE A 1 572 ? 16.510 4.228 -38.308 1.00 91.00 572 PHE A N 1
ATOM 4593 C CA . PHE A 1 572 ? 16.855 3.194 -39.288 1.00 91.00 572 PHE A CA 1
ATOM 4594 C C . PHE A 1 572 ? 15.694 2.202 -39.360 1.00 91.00 572 PHE A C 1
ATOM 4596 O O . PHE A 1 572 ? 15.617 1.304 -38.521 1.00 91.00 572 PHE A O 1
ATOM 4603 N N . GLU A 1 573 ? 14.737 2.418 -40.269 1.00 92.00 573 GLU A N 1
ATOM 4604 C CA . GLU A 1 573 ? 13.468 1.668 -40.312 1.00 92.00 573 GLU A CA 1
ATOM 4605 C C . GLU A 1 573 ? 13.671 0.143 -40.368 1.00 92.00 573 GLU A C 1
ATOM 4607 O O . GLU A 1 573 ? 12.905 -0.604 -39.764 1.00 92.00 573 GLU A O 1
ATOM 4612 N N . GLU A 1 574 ? 14.742 -0.322 -41.013 1.00 93.31 574 GLU A N 1
ATOM 4613 C CA . GLU A 1 574 ? 15.120 -1.731 -41.151 1.00 93.31 574 GLU A CA 1
ATOM 4614 C C . GLU A 1 574 ? 15.433 -2.447 -39.825 1.00 93.31 574 GLU A C 1
ATOM 4616 O O . GLU A 1 574 ? 15.429 -3.678 -39.772 1.00 93.31 574 GLU A O 1
ATOM 4621 N N . HIS A 1 575 ? 15.705 -1.700 -38.753 1.00 93.38 575 HIS A N 1
ATOM 4622 C CA . HIS A 1 575 ? 16.013 -2.242 -37.426 1.00 93.38 575 HIS A CA 1
ATOM 4623 C C . HIS A 1 575 ? 14.809 -2.254 -36.478 1.00 93.38 575 HIS A C 1
ATOM 4625 O O . HIS A 1 575 ? 14.927 -2.692 -35.328 1.00 93.38 575 HIS A O 1
ATOM 4631 N N . TRP A 1 576 ? 13.642 -1.806 -36.947 1.00 96.06 576 TRP A N 1
ATOM 4632 C CA . TRP A 1 576 ? 12.429 -1.794 -36.146 1.00 96.06 576 TRP A CA 1
ATOM 4633 C C . TRP A 1 576 ? 11.530 -3.004 -36.414 1.00 96.06 576 TRP A C 1
ATOM 4635 O O . TRP A 1 576 ? 11.298 -3.410 -37.549 1.00 96.06 576 TRP A O 1
ATOM 4645 N N . ILE A 1 577 ? 10.961 -3.559 -35.345 1.00 93.38 577 ILE A N 1
ATOM 4646 C CA . ILE A 1 577 ? 10.014 -4.686 -35.387 1.00 93.38 577 ILE A CA 1
ATOM 4647 C C . ILE A 1 577 ? 8.578 -4.257 -35.741 1.00 93.38 577 ILE A C 1
ATOM 4649 O O . ILE A 1 577 ? 7.711 -5.104 -35.982 1.00 93.38 577 ILE A O 1
ATOM 4653 N N . VAL A 1 578 ? 8.329 -2.944 -35.728 1.00 93.81 578 VAL A N 1
ATOM 4654 C CA . VAL A 1 578 ? 7.102 -2.251 -36.147 1.00 93.81 578 VAL A CA 1
ATOM 4655 C C . VAL A 1 578 ? 7.480 -0.939 -36.841 1.00 93.81 578 VAL A C 1
ATOM 4657 O O . VAL A 1 578 ? 8.554 -0.413 -36.560 1.00 93.81 578 VAL A O 1
ATOM 4660 N N . PRO A 1 579 ? 6.635 -0.343 -37.702 1.00 96.44 579 PRO A N 1
ATOM 4661 C CA . PRO A 1 579 ? 6.953 0.958 -38.282 1.00 96.44 579 PRO A CA 1
ATOM 4662 C C . PRO A 1 579 ? 7.216 2.010 -37.178 1.00 96.44 579 PRO A C 1
ATOM 4664 O O . PRO A 1 579 ? 6.371 2.146 -36.285 1.00 96.44 579 PRO A O 1
ATOM 4667 N N . PRO A 1 580 ? 8.324 2.780 -37.224 1.00 95.25 580 PRO A N 1
ATOM 4668 C CA . PRO A 1 580 ? 8.788 3.607 -36.096 1.00 95.25 580 PRO A CA 1
ATOM 4669 C C . PRO A 1 580 ? 7.838 4.720 -35.646 1.00 95.25 580 PRO A C 1
ATOM 4671 O O . PRO A 1 580 ? 7.971 5.248 -34.549 1.00 95.25 580 PRO A O 1
ATOM 4674 N N . PHE A 1 581 ? 6.874 5.083 -36.488 1.00 96.56 581 PHE A N 1
ATOM 4675 C CA . PHE A 1 581 ? 5.875 6.118 -36.216 1.00 96.56 581 PHE A CA 1
ATOM 4676 C C . PHE A 1 581 ? 4.452 5.544 -36.215 1.00 96.56 581 PHE A C 1
ATOM 4678 O O . PHE A 1 581 ? 3.495 6.263 -36.454 1.00 96.56 581 PHE A O 1
ATOM 4685 N N . SER A 1 582 ? 4.284 4.232 -36.028 1.00 94.31 582 SER A N 1
ATOM 4686 C CA . SER A 1 582 ? 2.954 3.604 -36.015 1.00 94.31 582 SER A CA 1
ATOM 4687 C C . SER A 1 582 ? 2.192 3.832 -34.709 1.00 94.31 582 SER A C 1
ATOM 4689 O O . SER A 1 582 ? 0.962 3.895 -34.731 1.00 94.31 582 SER A O 1
ATOM 4691 N N . GLY A 1 583 ? 2.905 3.928 -33.579 1.00 93.88 583 GLY A N 1
ATOM 4692 C CA . GLY A 1 583 ? 2.296 3.842 -32.252 1.00 93.88 583 GLY A CA 1
ATOM 4693 C C . GLY A 1 583 ? 1.707 2.453 -31.964 1.00 93.88 583 GLY A C 1
ATOM 4694 O O . GLY A 1 583 ? 0.773 2.335 -31.172 1.00 93.88 583 GLY A O 1
ATOM 4695 N N . GLU A 1 584 ? 2.186 1.404 -32.644 1.00 95.88 584 GLU A N 1
ATOM 4696 C CA . GLU A 1 584 ? 1.648 0.051 -32.502 1.00 95.88 584 GLU A CA 1
ATOM 4697 C C . GLU A 1 584 ? 1.801 -0.465 -31.064 1.00 95.88 584 GLU A C 1
ATOM 4699 O O . GLU A 1 584 ? 2.858 -0.336 -30.443 1.00 95.88 584 GLU A O 1
ATOM 4704 N N . ILE A 1 585 ? 0.737 -1.077 -30.535 1.00 95.00 585 ILE A N 1
ATOM 4705 C CA . ILE A 1 585 ? 0.718 -1.629 -29.180 1.00 95.00 585 ILE A CA 1
ATOM 4706 C C . ILE A 1 585 ? 0.880 -3.150 -29.244 1.00 95.00 585 ILE A C 1
ATOM 4708 O O . ILE A 1 585 ? -0.011 -3.842 -29.737 1.00 95.00 585 ILE A O 1
ATOM 4712 N N . ARG A 1 586 ? 1.977 -3.683 -28.692 1.00 90.00 586 ARG A N 1
ATOM 4713 C CA . ARG A 1 586 ? 2.227 -5.131 -28.540 1.00 90.00 586 ARG A CA 1
ATOM 4714 C C . ARG A 1 586 ? 2.633 -5.442 -27.105 1.00 90.00 586 ARG A C 1
ATOM 4716 O O . ARG A 1 586 ? 3.465 -4.740 -26.544 1.00 90.00 586 ARG A O 1
ATOM 4723 N N . ASP A 1 587 ? 2.016 -6.453 -26.495 1.00 88.75 587 ASP A N 1
ATOM 4724 C CA . ASP A 1 587 ? 2.298 -6.882 -25.112 1.00 88.75 587 ASP A CA 1
ATOM 4725 C C . ASP A 1 587 ? 2.290 -5.729 -24.092 1.00 88.75 587 ASP A C 1
ATOM 4727 O O . ASP A 1 587 ? 3.141 -5.622 -23.214 1.00 88.75 587 ASP A O 1
ATOM 4731 N N . GLY A 1 588 ? 1.338 -4.802 -24.255 1.00 89.75 588 GLY A N 1
ATOM 4732 C CA . GLY A 1 588 ? 1.200 -3.619 -23.401 1.00 89.75 588 GLY A CA 1
ATOM 4733 C C . GLY A 1 588 ? 2.215 -2.500 -23.661 1.00 89.75 588 GLY A C 1
ATOM 4734 O O . GLY A 1 588 ? 2.078 -1.427 -23.076 1.00 89.75 588 GLY A O 1
ATOM 4735 N N . LYS A 1 589 ? 3.182 -2.692 -24.560 1.00 97.00 589 LYS A N 1
ATOM 4736 C CA . LYS A 1 589 ? 4.176 -1.692 -24.965 1.00 97.00 589 LYS A CA 1
ATOM 4737 C C . LYS A 1 589 ? 3.675 -0.903 -26.165 1.00 97.00 589 LYS A C 1
ATOM 4739 O O . LYS A 1 589 ? 3.274 -1.495 -27.162 1.00 97.00 589 LYS A O 1
ATOM 4744 N N . ILE A 1 590 ? 3.699 0.419 -26.055 1.00 97.75 590 ILE A N 1
ATOM 4745 C CA . ILE A 1 590 ? 3.406 1.350 -27.144 1.00 97.75 590 ILE A CA 1
ATOM 4746 C C . ILE A 1 590 ? 4.738 1.636 -27.827 1.00 97.75 590 ILE A C 1
ATOM 4748 O O . ILE A 1 590 ? 5.606 2.255 -27.213 1.00 97.75 590 ILE A O 1
ATOM 4752 N N . TYR A 1 591 ? 4.916 1.142 -29.048 1.00 97.75 591 TYR A N 1
ATOM 4753 C CA . TYR A 1 591 ? 6.152 1.299 -29.808 1.00 97.75 591 TYR A CA 1
ATOM 4754 C C . TYR A 1 591 ? 6.108 2.548 -30.682 1.00 97.75 591 TYR A C 1
ATOM 4756 O O . TYR A 1 591 ? 5.139 2.787 -31.407 1.00 97.75 591 TYR A O 1
ATOM 4764 N N . GLY A 1 592 ? 7.194 3.311 -30.666 1.00 97.12 592 GLY A N 1
ATOM 4765 C CA . GLY A 1 592 ? 7.382 4.429 -31.574 1.00 97.12 592 GLY A CA 1
ATOM 4766 C C . GLY A 1 592 ? 8.469 5.394 -31.122 1.00 97.12 592 GLY A C 1
ATOM 4767 O O . GLY A 1 592 ? 8.748 5.529 -29.931 1.00 97.12 592 GLY A O 1
ATOM 4768 N N . ARG A 1 593 ? 9.069 6.091 -32.085 1.00 97.19 593 ARG A N 1
ATOM 4769 C CA . ARG A 1 593 ? 10.006 7.181 -31.820 1.00 97.19 593 ARG A CA 1
ATOM 4770 C C . ARG A 1 593 ? 9.264 8.322 -31.115 1.00 97.19 593 ARG A C 1
ATOM 4772 O O . ARG A 1 593 ? 8.222 8.775 -31.595 1.00 97.19 593 ARG A O 1
ATOM 4779 N N . GLY A 1 594 ? 9.794 8.769 -29.980 1.00 95.06 594 GLY A N 1
ATOM 4780 C CA . GLY A 1 594 ? 9.144 9.758 -29.119 1.00 95.06 594 GLY A CA 1
ATOM 4781 C C . GLY A 1 594 ? 8.342 9.161 -27.965 1.00 95.06 594 GLY A C 1
ATOM 4782 O O . GLY A 1 594 ? 7.663 9.893 -27.243 1.00 95.06 594 GLY A O 1
ATOM 4783 N N . THR A 1 595 ? 8.387 7.840 -27.774 1.00 97.00 595 THR A N 1
ATOM 4784 C CA . THR A 1 595 ? 7.696 7.195 -26.653 1.00 97.00 595 THR A CA 1
ATOM 4785 C C . THR A 1 595 ? 8.398 7.393 -25.312 1.00 97.00 595 THR A C 1
ATOM 4787 O O . THR A 1 595 ? 7.734 7.306 -24.280 1.00 97.00 595 THR A O 1
ATOM 4790 N N . GLN A 1 596 ? 9.692 7.717 -25.316 1.00 95.81 596 GLN A N 1
ATOM 4791 C CA . GLN A 1 596 ? 10.456 8.153 -24.146 1.00 95.81 596 GLN A CA 1
ATOM 4792 C C . GLN A 1 596 ? 10.981 9.587 -24.286 1.00 95.81 596 GLN A C 1
ATOM 4794 O O . GLN A 1 596 ? 10.960 10.306 -23.289 1.00 95.81 596 GLN A O 1
ATOM 4799 N N . ASP A 1 597 ? 11.389 10.006 -25.492 1.00 92.56 597 ASP A N 1
ATOM 4800 C CA . ASP A 1 597 ? 11.997 11.323 -25.747 1.00 92.56 597 ASP A CA 1
ATOM 4801 C C . ASP A 1 597 ? 11.353 12.058 -26.946 1.00 92.56 597 ASP A C 1
ATOM 4803 O O . ASP A 1 597 ? 11.596 11.734 -28.104 1.00 92.56 597 ASP A O 1
ATOM 4807 N N . MET A 1 598 ? 10.429 12.991 -26.716 1.00 89.94 598 MET A N 1
ATOM 4808 C CA . MET A 1 598 ? 9.774 13.200 -25.412 1.00 89.94 598 MET A CA 1
ATOM 4809 C C . MET A 1 598 ? 8.258 13.335 -25.480 1.00 89.94 598 MET A C 1
ATOM 4811 O O . MET A 1 598 ? 7.610 13.773 -24.525 1.00 89.94 598 MET A O 1
ATOM 4815 N N . LYS A 1 599 ? 7.651 12.925 -26.597 1.00 96.75 599 LYS A N 1
ATOM 4816 C CA . LYS A 1 599 ? 6.214 13.106 -26.853 1.00 96.75 599 LYS A CA 1
ATOM 4817 C C . LYS A 1 599 ? 5.317 12.546 -25.748 1.00 96.75 599 LYS A C 1
ATOM 4819 O O . LYS A 1 599 ? 4.229 13.081 -25.528 1.00 96.75 599 LYS A O 1
ATOM 4824 N N . CYS A 1 600 ? 5.749 11.495 -25.049 1.00 96.81 600 CYS A N 1
ATOM 4825 C CA . CYS A 1 600 ? 5.010 10.926 -23.925 1.00 96.81 600 CYS A CA 1
ATOM 4826 C C . CYS A 1 600 ? 4.738 11.955 -22.822 1.00 96.81 600 CYS A C 1
ATOM 4828 O O . CYS A 1 600 ? 3.583 12.124 -22.437 1.00 96.81 600 CYS A O 1
ATOM 4830 N N . VAL A 1 601 ? 5.757 12.693 -22.382 1.00 97.19 601 VAL A N 1
ATOM 4831 C CA . VAL A 1 601 ? 5.676 13.671 -21.290 1.00 97.19 601 VAL A CA 1
ATOM 4832 C C . VAL A 1 601 ? 4.695 14.790 -21.642 1.00 97.19 601 VAL A C 1
ATOM 4834 O O . VAL A 1 601 ? 3.780 15.083 -20.868 1.00 97.19 601 VAL A O 1
ATOM 4837 N N . GLY A 1 602 ? 4.801 15.339 -22.856 1.00 97.44 602 GLY A N 1
ATOM 4838 C CA . GLY A 1 602 ? 3.884 16.365 -23.352 1.00 97.44 602 GLY A CA 1
ATOM 4839 C C . GLY A 1 602 ? 2.416 15.921 -23.340 1.00 97.44 602 GLY A C 1
ATOM 4840 O O . GLY A 1 602 ? 1.539 16.673 -22.907 1.00 97.44 602 GLY A O 1
ATOM 4841 N N . ILE A 1 603 ? 2.127 14.679 -23.746 1.00 98.31 603 ILE A N 1
ATOM 4842 C CA . ILE A 1 603 ? 0.762 14.136 -23.683 1.00 98.31 603 ILE A CA 1
ATOM 4843 C C . ILE A 1 603 ? 0.335 13.852 -22.240 1.00 98.31 603 ILE A C 1
ATOM 4845 O O . ILE A 1 603 ? -0.815 14.126 -21.892 1.00 98.31 603 ILE A O 1
ATOM 4849 N N . GLN A 1 604 ? 1.230 13.367 -21.376 1.00 98.38 604 GLN A N 1
ATOM 4850 C CA . GLN A 1 604 ? 0.905 13.137 -19.969 1.00 98.38 604 GLN A CA 1
ATOM 4851 C C . GLN A 1 604 ? 0.499 14.435 -19.253 1.00 98.38 604 GLN A C 1
ATOM 4853 O O . GLN A 1 604 ? -0.450 14.413 -18.465 1.00 98.38 604 GLN A O 1
ATOM 4858 N N . TYR A 1 605 ? 1.131 15.572 -19.570 1.00 98.56 605 TYR A N 1
ATOM 4859 C CA . TYR A 1 605 ? 0.720 16.886 -19.063 1.00 98.56 605 TYR A CA 1
ATOM 4860 C C . TYR A 1 605 ? -0.712 17.249 -19.466 1.00 98.56 605 TYR A C 1
ATOM 4862 O O . TYR A 1 605 ? -1.529 17.616 -18.616 1.00 98.56 605 TYR A O 1
ATOM 4870 N N . LEU A 1 606 ? -1.044 17.118 -20.754 1.00 98.44 606 LEU A N 1
ATOM 4871 C CA . LEU A 1 606 ? -2.379 17.449 -21.261 1.00 98.44 606 LEU A CA 1
ATOM 4872 C C . LEU A 1 606 ? -3.452 16.510 -20.695 1.00 98.44 606 LEU A C 1
ATOM 4874 O O . LEU A 1 606 ? -4.542 16.957 -20.334 1.00 98.44 606 LEU A O 1
ATOM 4878 N N . GLU A 1 607 ? -3.135 15.226 -20.542 1.00 98.06 607 GLU A N 1
ATOM 4879 C CA . GLU A 1 607 ? -4.029 14.244 -19.929 1.00 98.06 607 GLU A CA 1
ATOM 4880 C C . GLU A 1 607 ? -4.234 14.488 -18.430 1.00 98.06 607 GLU A C 1
ATOM 4882 O O . GLU A 1 607 ? -5.358 14.359 -17.938 1.00 98.06 607 GLU A O 1
ATOM 4887 N N . ALA A 1 608 ? -3.195 14.905 -17.703 1.00 98.25 608 ALA A N 1
ATOM 4888 C CA . ALA A 1 608 ? -3.327 15.297 -16.304 1.00 98.25 608 ALA A CA 1
ATOM 4889 C C . ALA A 1 608 ? -4.253 16.515 -16.155 1.00 98.25 608 ALA A C 1
ATOM 4891 O O . ALA A 1 608 ? -5.188 16.495 -15.349 1.00 98.25 608 ALA A O 1
ATOM 4892 N N . ILE A 1 609 ? -4.075 17.533 -17.005 1.00 98.06 609 ILE A N 1
ATOM 4893 C CA . ILE A 1 609 ? -4.968 18.698 -17.072 1.00 98.06 609 ILE A CA 1
ATOM 4894 C C . ILE A 1 609 ? -6.404 18.273 -17.394 1.00 98.06 609 ILE A C 1
ATOM 4896 O O . ILE A 1 609 ? -7.344 18.740 -16.748 1.00 98.06 609 ILE A O 1
ATOM 4900 N N . ARG A 1 610 ? -6.604 17.360 -18.349 1.00 96.38 610 ARG A N 1
ATOM 4901 C CA . ARG A 1 610 ? -7.936 16.855 -18.701 1.00 96.38 610 ARG A CA 1
ATOM 4902 C C . ARG A 1 610 ? -8.630 16.176 -17.527 1.00 96.38 610 ARG A C 1
ATOM 4904 O O . ARG A 1 610 ? -9.819 16.422 -17.302 1.00 96.38 610 ARG A O 1
ATOM 4911 N N . ARG A 1 611 ? -7.914 15.336 -16.775 1.00 95.12 611 ARG A N 1
ATOM 4912 C CA . ARG A 1 611 ? -8.453 14.663 -15.581 1.00 95.12 611 ARG A CA 1
ATOM 4913 C C . ARG A 1 611 ? -8.847 15.678 -14.512 1.00 95.12 611 ARG A C 1
ATOM 4915 O O . ARG A 1 611 ? -9.962 15.609 -14.001 1.00 95.12 611 ARG A O 1
ATOM 4922 N N . LEU A 1 612 ? -7.998 16.674 -14.260 1.00 95.38 612 LEU A N 1
ATOM 4923 C CA . LEU A 1 612 ? -8.279 17.751 -13.308 1.00 95.38 612 LEU A CA 1
ATOM 4924 C C . LEU A 1 612 ? -9.483 18.605 -13.725 1.00 95.38 612 LEU A C 1
ATOM 4926 O O . LEU A 1 612 ? -10.370 18.857 -12.910 1.00 95.38 612 LEU A O 1
ATOM 4930 N N . LYS A 1 613 ? -9.583 18.983 -15.004 1.00 93.12 613 LYS A N 1
ATOM 4931 C CA . LYS A 1 613 ? -10.760 19.690 -15.530 1.00 93.12 613 LYS A CA 1
ATOM 4932 C C . LYS A 1 613 ? -12.035 18.859 -15.428 1.00 93.12 613 LYS A C 1
ATOM 4934 O O . LYS A 1 613 ? -13.077 19.389 -15.051 1.00 93.12 613 LYS A O 1
ATOM 4939 N N . THR A 1 614 ? -11.957 17.558 -15.704 1.00 89.06 614 THR A N 1
ATOM 4940 C CA . THR A 1 614 ? -13.098 16.638 -15.552 1.00 89.06 614 THR A CA 1
ATOM 4941 C C . THR A 1 614 ? -13.543 16.542 -14.091 1.00 89.06 614 THR A C 1
ATOM 4943 O O . THR A 1 614 ? -14.740 16.529 -13.807 1.00 89.06 614 THR A O 1
ATOM 4946 N N . ALA A 1 615 ? -12.588 16.565 -13.157 1.00 87.25 615 ALA A N 1
ATOM 4947 C CA . ALA A 1 615 ? -12.832 16.637 -11.718 1.00 87.25 615 ALA A CA 1
ATOM 4948 C C . ALA A 1 615 ? -13.278 18.031 -11.227 1.00 87.25 615 ALA A C 1
ATOM 4950 O O . ALA A 1 615 ? -13.492 18.211 -10.030 1.00 87.25 615 ALA A O 1
ATOM 4951 N N . LYS A 1 616 ? -13.448 19.008 -12.134 1.00 92.75 616 LYS A N 1
ATOM 4952 C CA . LYS A 1 616 ? -13.806 20.406 -11.835 1.00 92.75 616 LYS A CA 1
ATOM 4953 C C . LYS A 1 616 ? -12.823 21.091 -10.878 1.00 92.75 616 LYS A C 1
ATOM 4955 O O . LYS A 1 616 ? -13.218 21.938 -10.082 1.00 92.75 616 LYS A O 1
ATOM 4960 N N . TYR A 1 617 ? -11.548 20.717 -10.949 1.00 93.88 617 TYR A N 1
ATOM 4961 C CA . TYR A 1 617 ? -10.487 21.395 -10.219 1.00 93.88 617 TYR A CA 1
ATOM 4962 C C . TYR A 1 617 ? -10.213 22.773 -10.832 1.00 93.88 617 TYR A C 1
ATOM 4964 O O . TYR A 1 617 ? -10.148 22.909 -12.054 1.00 93.88 617 TYR A O 1
ATOM 4972 N N . GLU A 1 618 ? -10.011 23.782 -9.986 1.00 92.81 618 GLU A N 1
ATOM 4973 C CA . GLU A 1 618 ? -9.614 25.131 -10.392 1.00 92.81 618 GLU A CA 1
ATOM 4974 C C . GLU A 1 618 ? -8.217 25.444 -9.828 1.00 92.81 618 GLU A C 1
ATOM 4976 O O . GLU A 1 618 ? -8.055 25.511 -8.604 1.00 92.81 618 GLU A O 1
ATOM 4981 N N . PRO A 1 619 ? -7.188 25.621 -10.680 1.00 94.06 619 PRO A N 1
ATOM 4982 C CA . PRO A 1 619 ? -5.839 25.904 -10.209 1.00 94.06 619 PRO A CA 1
ATOM 4983 C C . PRO A 1 619 ? -5.744 27.340 -9.680 1.00 94.06 619 PRO A C 1
ATOM 4985 O O . PRO A 1 619 ? -6.265 28.273 -10.293 1.00 94.06 619 PRO A O 1
ATOM 4988 N N . LYS A 1 620 ? -5.017 27.554 -8.576 1.00 92.75 620 LYS A N 1
ATOM 4989 C CA . LYS A 1 620 ? -4.758 28.907 -8.041 1.00 92.75 620 LYS A CA 1
ATOM 4990 C C . LYS A 1 620 ? -3.543 29.596 -8.662 1.00 92.75 620 LYS A C 1
ATOM 4992 O O . LYS A 1 620 ? -3.234 30.722 -8.289 1.00 92.75 620 LYS A O 1
ATOM 4997 N N . ARG A 1 621 ? -2.847 28.931 -9.585 1.00 94.06 621 ARG A N 1
ATOM 4998 C CA . ARG A 1 621 ? -1.741 29.483 -10.379 1.00 94.06 621 ARG A CA 1
ATOM 4999 C C . ARG A 1 621 ? -1.953 29.139 -11.838 1.00 94.06 621 ARG A C 1
ATOM 5001 O O . ARG A 1 621 ? -2.473 28.073 -12.154 1.00 94.06 621 ARG A O 1
ATOM 5008 N N . THR A 1 622 ? -1.536 30.035 -12.720 1.00 97.50 622 THR A N 1
ATOM 5009 C CA . THR A 1 622 ? -1.606 29.794 -14.159 1.00 97.50 622 THR A CA 1
ATOM 5010 C C . THR A 1 622 ? -0.616 28.699 -14.551 1.00 97.50 622 THR A C 1
ATOM 5012 O O . THR A 1 622 ? 0.526 28.691 -14.086 1.00 97.50 622 THR A O 1
ATOM 5015 N N . ILE A 1 623 ? -1.061 27.781 -15.408 1.00 98.25 623 ILE A N 1
ATOM 5016 C CA . ILE A 1 623 ? -0.245 26.691 -15.953 1.00 98.25 623 ILE A CA 1
ATOM 5017 C C . ILE A 1 623 ? -0.089 26.920 -17.456 1.00 98.25 623 ILE A C 1
ATOM 5019 O O . ILE A 1 623 ? -1.082 27.126 -18.158 1.00 98.25 623 ILE A O 1
ATOM 5023 N N . HIS A 1 624 ? 1.142 26.842 -17.952 1.00 98.56 624 HIS A N 1
ATOM 5024 C CA . HIS A 1 624 ? 1.465 26.867 -19.375 1.00 98.56 624 HIS A CA 1
ATOM 5025 C C . HIS A 1 624 ? 2.064 25.521 -19.780 1.00 98.56 624 HIS A C 1
ATOM 5027 O O . HIS A 1 624 ? 3.092 25.135 -19.240 1.00 98.56 624 HIS A O 1
ATOM 5033 N N . CYS A 1 625 ? 1.457 24.824 -20.739 1.00 98.56 625 CYS A N 1
ATOM 5034 C CA . CYS A 1 625 ? 2.129 23.747 -21.466 1.00 98.56 625 CYS A CA 1
ATOM 5035 C C . CYS A 1 625 ? 2.794 24.360 -22.697 1.00 98.56 625 CYS A C 1
ATOM 5037 O O . CYS A 1 625 ? 2.107 24.944 -23.541 1.00 98.56 625 CYS A O 1
ATOM 5039 N N . LEU A 1 626 ? 4.115 24.262 -22.773 1.00 98.50 626 LEU A N 1
ATOM 5040 C CA . LEU A 1 626 ? 4.920 24.829 -23.843 1.00 98.50 626 LEU A CA 1
ATOM 5041 C C . LEU A 1 626 ? 5.506 23.700 -24.685 1.00 98.50 626 LEU A C 1
ATOM 5043 O O . LEU A 1 626 ? 6.174 22.819 -24.159 1.00 98.50 626 LEU A O 1
ATOM 5047 N N . PHE A 1 627 ? 5.242 23.764 -25.987 1.00 98.25 627 PHE A N 1
ATOM 5048 C CA . PHE A 1 627 ? 5.731 22.821 -26.981 1.00 98.25 627 PHE A CA 1
ATOM 5049 C C . PHE A 1 627 ? 6.727 23.527 -27.907 1.00 98.25 627 PHE A C 1
ATOM 5051 O O . PHE A 1 627 ? 6.336 24.456 -28.628 1.00 98.25 627 PHE A O 1
ATOM 5058 N N . VAL A 1 628 ? 8.001 23.126 -27.859 1.00 96.88 628 VAL A N 1
ATOM 5059 C CA . VAL A 1 628 ? 9.134 23.848 -28.476 1.00 96.88 628 VAL A CA 1
ATOM 5060 C C . VAL A 1 628 ? 9.810 22.999 -29.559 1.00 96.88 628 VAL A C 1
ATOM 5062 O O . VAL A 1 628 ? 9.909 21.790 -29.399 1.00 96.88 628 VAL A O 1
ATOM 5065 N N . PRO A 1 629 ? 10.248 23.590 -30.681 1.00 95.50 629 PRO A N 1
ATOM 5066 C CA . PRO A 1 629 ? 11.045 22.884 -31.678 1.00 95.50 629 PRO A CA 1
ATOM 5067 C C . PRO A 1 629 ? 12.544 22.923 -31.346 1.00 95.50 629 PRO A C 1
ATOM 5069 O O . PRO A 1 629 ? 12.995 23.792 -30.599 1.00 95.50 629 PRO A O 1
ATOM 5072 N N . ASP A 1 630 ? 13.321 22.142 -32.096 1.00 93.06 630 ASP A N 1
ATOM 5073 C CA . ASP A 1 630 ? 14.774 22.268 -32.276 1.00 93.06 630 ASP A CA 1
ATOM 5074 C C . ASP A 1 630 ? 15.631 21.639 -31.166 1.00 93.06 630 ASP A C 1
ATOM 5076 O O . ASP A 1 630 ? 16.853 21.758 -31.256 1.00 93.06 630 ASP A O 1
ATOM 5080 N N . GLU A 1 631 ? 15.049 21.007 -30.138 1.00 93.50 631 GLU A N 1
ATOM 5081 C CA . GLU A 1 631 ? 15.810 20.456 -28.998 1.00 93.50 631 GLU A CA 1
ATOM 5082 C C . GLU A 1 631 ? 16.808 19.395 -29.476 1.00 93.50 631 GLU A C 1
ATOM 5084 O O . GLU A 1 631 ? 18.006 19.539 -29.220 1.00 93.50 631 GLU A O 1
ATOM 5089 N N . GLU A 1 632 ? 16.360 18.472 -30.334 1.00 91.44 632 GLU A N 1
ATOM 5090 C CA . GLU A 1 632 ? 17.137 17.322 -30.827 1.00 91.44 632 GLU A CA 1
ATOM 5091 C C . GLU A 1 632 ? 18.343 17.722 -31.697 1.00 91.44 632 GLU A C 1
ATOM 5093 O O . GLU A 1 632 ? 19.226 16.916 -32.001 1.00 91.44 632 GLU A O 1
ATOM 5098 N N . ILE A 1 633 ? 18.407 18.990 -32.119 1.00 88.44 633 ILE A N 1
ATOM 5099 C CA . ILE A 1 633 ? 19.556 19.576 -32.829 1.00 88.44 633 ILE A CA 1
ATOM 5100 C C . ILE A 1 633 ? 20.250 20.686 -32.026 1.00 88.44 633 ILE A C 1
ATOM 5102 O O . ILE A 1 633 ? 21.050 21.462 -32.557 1.00 88.44 633 ILE A O 1
ATOM 5106 N N . GLY A 1 634 ? 19.981 20.741 -30.722 1.00 84.62 634 GLY A N 1
ATOM 5107 C CA . GLY A 1 634 ? 20.671 21.564 -29.739 1.00 84.62 634 GLY A CA 1
ATOM 5108 C C . GLY A 1 634 ? 19.917 22.810 -29.277 1.00 84.62 634 GLY A C 1
ATOM 5109 O O . GLY A 1 634 ? 20.517 23.620 -28.575 1.00 84.62 634 GLY A O 1
ATOM 5110 N N . GLY A 1 635 ? 18.652 23.016 -29.644 1.00 89.56 635 GLY A N 1
ATOM 5111 C CA . GLY A 1 635 ? 17.764 24.072 -29.130 1.00 89.56 635 GLY A CA 1
ATOM 5112 C C . GLY A 1 635 ? 18.203 25.512 -29.434 1.00 89.56 635 GLY A C 1
ATOM 5113 O O . GLY A 1 635 ? 17.691 26.470 -28.842 1.00 89.56 635 GLY A O 1
ATOM 5114 N N . ILE A 1 636 ? 19.172 25.701 -30.341 1.00 90.19 636 ILE A N 1
ATOM 5115 C CA . ILE A 1 636 ? 19.809 27.001 -30.611 1.00 90.19 636 ILE A CA 1
ATOM 5116 C C . ILE A 1 636 ? 18.831 27.967 -31.275 1.00 90.19 636 ILE A C 1
ATOM 5118 O O . ILE A 1 636 ? 18.826 29.143 -30.912 1.00 90.19 636 ILE A O 1
ATOM 5122 N N . ARG A 1 637 ? 18.021 27.490 -32.229 1.00 92.44 637 ARG A N 1
ATOM 5123 C 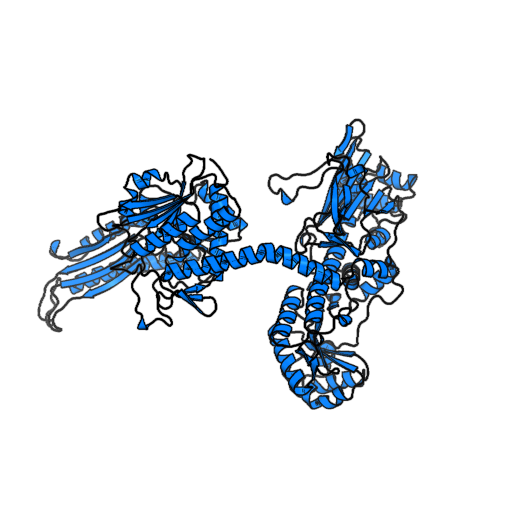CA . ARG A 1 637 ? 16.952 28.268 -32.879 1.00 92.44 637 ARG A CA 1
ATOM 5124 C C . ARG A 1 637 ? 15.576 27.982 -32.261 1.00 92.44 637 ARG A C 1
ATOM 5126 O O . ARG A 1 637 ? 14.588 28.537 -32.726 1.00 92.44 637 ARG A O 1
ATOM 5133 N N . GLY A 1 638 ? 15.523 27.148 -31.220 1.00 95.06 638 GLY A N 1
ATOM 5134 C CA . GLY A 1 638 ? 14.345 26.845 -30.407 1.00 95.06 638 GLY A CA 1
ATOM 5135 C C . GLY A 1 638 ? 14.326 27.638 -29.099 1.00 95.06 638 GLY A C 1
ATOM 5136 O O . GLY A 1 638 ? 14.304 28.876 -29.101 1.00 95.06 638 GLY A O 1
ATOM 5137 N N . MET A 1 639 ? 14.369 26.927 -27.966 1.00 96.06 639 MET A N 1
ATOM 5138 C CA . MET A 1 639 ? 14.267 27.505 -26.619 1.00 96.06 639 MET A CA 1
ATOM 5139 C C . MET A 1 639 ? 15.252 28.650 -26.361 1.00 96.06 639 MET A C 1
ATOM 5141 O O . MET A 1 639 ? 14.895 29.644 -25.720 1.00 96.06 639 MET A O 1
ATOM 5145 N N . LYS A 1 640 ? 16.487 28.562 -26.880 1.00 94.56 640 LYS A N 1
ATOM 5146 C CA . LYS A 1 640 ? 17.524 29.586 -26.665 1.00 94.56 640 LYS A CA 1
ATOM 5147 C C . LYS A 1 640 ? 17.108 30.965 -27.181 1.00 94.56 640 LYS A C 1
ATOM 5149 O O . LYS A 1 640 ? 17.426 31.961 -26.529 1.00 94.56 640 LYS A O 1
ATOM 5154 N N . VAL A 1 641 ? 16.415 31.028 -28.320 1.00 96.31 641 VAL A N 1
ATOM 5155 C CA . VAL A 1 641 ? 15.867 32.278 -28.871 1.00 96.31 641 VAL A CA 1
ATOM 5156 C C . VAL A 1 641 ? 14.549 32.607 -28.183 1.00 96.31 641 VAL A C 1
ATOM 5158 O O . VAL A 1 641 ? 14.388 33.728 -27.703 1.00 96.31 641 VAL A O 1
ATOM 5161 N N . LEU A 1 642 ? 13.647 31.627 -28.060 1.00 96.75 642 LEU A N 1
ATOM 5162 C CA . LEU A 1 642 ? 12.307 31.809 -27.495 1.00 96.75 642 LEU A CA 1
ATOM 5163 C C . LEU A 1 642 ? 12.331 32.512 -26.132 1.00 96.75 642 LEU A C 1
ATOM 5165 O O . LEU A 1 642 ? 11.602 33.480 -25.931 1.00 96.75 642 LEU A O 1
ATOM 5169 N N . ARG A 1 643 ? 13.222 32.099 -25.222 1.00 94.88 643 ARG A N 1
ATOM 5170 C CA . ARG A 1 643 ? 13.326 32.685 -23.874 1.00 94.88 643 ARG A CA 1
ATOM 5171 C C . ARG A 1 643 ? 13.692 34.176 -23.849 1.00 94.88 643 ARG A C 1
ATOM 5173 O O . ARG A 1 643 ? 13.623 34.807 -22.797 1.00 94.88 643 ARG A O 1
ATOM 5180 N N . THR A 1 644 ? 14.178 34.725 -24.964 1.00 95.25 644 THR A N 1
ATOM 5181 C CA . THR A 1 644 ? 14.579 36.138 -25.075 1.00 95.25 644 THR A CA 1
ATOM 5182 C C . THR A 1 644 ? 13.428 37.049 -25.496 1.00 95.25 644 THR A C 1
ATOM 5184 O O . THR A 1 644 ? 13.490 38.255 -25.234 1.00 95.25 644 THR A O 1
ATOM 5187 N N . LEU A 1 645 ? 12.383 36.468 -26.092 1.00 96.81 645 LEU A N 1
ATOM 5188 C CA . LEU A 1 645 ? 11.216 37.170 -26.616 1.00 96.81 645 LEU A CA 1
ATOM 5189 C C . LEU A 1 645 ? 10.326 37.691 -25.484 1.00 96.81 645 LEU A C 1
ATOM 5191 O O . LEU A 1 645 ? 10.215 37.070 -24.422 1.00 96.81 645 LEU A O 1
ATOM 5195 N N . ASP A 1 646 ? 9.675 38.829 -25.711 1.00 96.69 646 ASP A N 1
ATOM 5196 C CA . ASP A 1 646 ? 8.786 39.428 -24.712 1.00 96.69 646 ASP A CA 1
ATOM 5197 C C . ASP A 1 646 ? 7.543 38.556 -24.496 1.00 96.69 646 ASP A C 1
ATOM 5199 O O . ASP A 1 646 ? 7.122 38.357 -23.360 1.00 96.69 646 ASP A O 1
ATOM 5203 N N . GLU A 1 647 ? 7.062 37.882 -25.543 1.00 96.25 647 GLU A N 1
ATOM 5204 C CA . GLU A 1 647 ? 5.948 36.939 -25.460 1.00 96.25 647 GLU A CA 1
ATOM 5205 C C . GLU A 1 647 ? 6.221 35.769 -24.502 1.00 96.25 647 GLU A C 1
ATOM 5207 O O . GLU A 1 647 ? 5.278 35.239 -23.904 1.00 96.25 647 GLU A O 1
ATOM 5212 N N . PHE A 1 648 ? 7.488 35.360 -24.349 1.00 96.44 648 PHE A N 1
ATOM 5213 C CA . PHE A 1 648 ? 7.892 34.360 -23.359 1.00 96.44 648 PHE A CA 1
ATOM 5214 C C . PHE A 1 648 ? 7.949 34.963 -21.952 1.00 96.44 648 PHE A C 1
ATOM 5216 O O . PHE A 1 648 ? 7.455 34.355 -21.004 1.00 96.44 648 PHE A O 1
ATOM 5223 N N . LYS A 1 649 ? 8.503 36.173 -21.798 1.00 95.12 649 LYS A N 1
ATOM 5224 C CA . LYS A 1 649 ? 8.551 36.871 -20.498 1.00 95.12 649 LYS A CA 1
ATOM 5225 C C . LYS A 1 649 ? 7.145 37.112 -19.938 1.00 95.12 649 LYS A C 1
ATOM 5227 O O . LYS A 1 649 ? 6.937 36.945 -18.735 1.00 95.12 649 LYS A O 1
ATOM 5232 N N . ASP A 1 650 ? 6.182 37.398 -20.812 1.00 95.62 650 ASP A N 1
ATOM 5233 C CA . ASP A 1 650 ? 4.764 37.587 -20.485 1.00 95.62 650 ASP A CA 1
ATOM 5234 C C . ASP A 1 650 ? 4.092 36.337 -19.893 1.00 95.62 650 ASP A C 1
ATOM 5236 O O . ASP A 1 650 ? 3.036 36.442 -19.271 1.00 95.62 650 ASP A O 1
ATOM 5240 N N . LEU A 1 651 ? 4.699 35.150 -20.025 1.00 96.56 651 LEU A N 1
ATOM 5241 C CA . LEU A 1 651 ? 4.222 33.936 -19.353 1.00 96.56 651 LEU A CA 1
ATOM 5242 C C . LEU A 1 651 ? 4.397 34.004 -17.826 1.00 96.56 651 LEU A C 1
ATOM 5244 O O . LEU A 1 651 ? 3.809 33.197 -17.115 1.00 96.56 651 LEU A O 1
ATOM 5248 N N . ASN A 1 652 ? 5.189 34.947 -17.297 1.00 96.00 652 ASN A N 1
ATOM 5249 C CA . ASN A 1 652 ? 5.391 35.161 -15.857 1.00 96.00 652 ASN A CA 1
ATOM 5250 C C . ASN A 1 652 ? 5.835 33.895 -15.085 1.00 96.00 652 ASN A C 1
ATOM 5252 O O . ASN A 1 652 ? 5.398 33.647 -13.958 1.00 96.00 652 ASN A O 1
ATOM 5256 N N . VAL A 1 653 ? 6.710 33.093 -15.694 1.00 97.25 653 VAL A N 1
ATOM 5257 C CA . VAL A 1 653 ? 7.139 31.781 -15.179 1.00 97.25 653 VAL A CA 1
ATOM 5258 C C . VAL A 1 653 ? 7.861 31.895 -13.834 1.00 97.25 653 VAL A C 1
ATOM 5260 O O . VAL A 1 653 ? 8.740 32.739 -13.652 1.00 97.25 653 VAL A O 1
ATOM 5263 N N . GLY A 1 654 ? 7.488 31.030 -12.886 1.00 95.94 654 GLY A N 1
ATOM 5264 C CA . GLY A 1 654 ? 8.137 30.871 -11.579 1.00 95.94 654 GLY A CA 1
ATOM 5265 C C . GLY A 1 654 ? 8.809 29.526 -11.351 1.00 95.94 654 GLY A C 1
ATOM 5266 O O . GLY A 1 654 ? 9.662 29.440 -10.472 1.00 95.94 654 GLY A O 1
ATOM 5267 N N . PHE A 1 655 ? 8.419 28.495 -12.098 1.00 97.56 655 PHE A N 1
ATOM 5268 C CA . PHE A 1 655 ? 9.000 27.158 -12.037 1.00 97.56 655 PHE A CA 1
ATOM 5269 C C . PHE A 1 655 ? 8.763 26.417 -13.354 1.00 97.56 655 PHE A C 1
ATOM 5271 O O . PHE A 1 655 ? 7.698 26.569 -13.958 1.00 97.56 655 PHE A O 1
ATOM 5278 N N . VAL A 1 656 ? 9.752 25.629 -13.778 1.00 98.50 656 VAL A N 1
ATOM 5279 C CA . VAL A 1 656 ? 9.719 24.848 -15.016 1.00 98.50 656 VAL A CA 1
ATOM 5280 C C . VAL A 1 656 ? 9.893 23.365 -14.707 1.00 98.50 656 VAL A C 1
ATOM 5282 O O . VAL A 1 656 ? 10.832 22.973 -14.011 1.00 98.50 656 VAL A O 1
ATOM 5285 N N . LEU A 1 657 ? 9.007 22.552 -15.267 1.00 98.12 657 LEU A N 1
ATOM 5286 C CA . LEU A 1 657 ? 9.159 21.108 -15.346 1.00 98.12 657 LEU A CA 1
ATOM 5287 C C . LEU A 1 657 ? 9.500 20.743 -16.787 1.00 98.12 657 LEU A C 1
ATOM 5289 O O . LEU A 1 657 ? 8.772 21.136 -17.699 1.00 98.12 657 LEU A O 1
ATOM 5293 N N . ASP A 1 658 ? 10.607 20.041 -16.970 1.00 96.88 658 ASP A N 1
ATOM 5294 C CA . ASP A 1 658 ? 11.151 19.682 -18.276 1.00 96.88 658 ASP A CA 1
ATOM 5295 C C . ASP A 1 658 ? 11.403 18.173 -18.380 1.00 96.88 658 ASP A C 1
ATOM 5297 O O . ASP A 1 658 ? 11.095 17.412 -17.454 1.00 96.88 658 ASP A O 1
ATOM 5301 N N . GLU A 1 659 ? 11.953 17.736 -19.507 1.00 92.25 659 GLU A N 1
ATOM 5302 C CA . GLU A 1 659 ? 12.258 16.335 -19.775 1.00 92.25 659 GLU A CA 1
ATOM 5303 C C . GLU A 1 659 ? 13.210 15.699 -18.755 1.00 92.25 659 GLU A C 1
ATOM 5305 O O . GLU A 1 659 ? 14.130 16.316 -18.219 1.00 92.25 659 GLU A O 1
ATOM 5310 N N . GLY A 1 660 ? 12.971 14.424 -18.469 1.00 93.06 660 GLY A N 1
ATOM 5311 C CA . GLY A 1 660 ? 13.861 13.573 -17.696 1.00 93.06 660 GLY A CA 1
ATOM 5312 C C . GLY A 1 660 ? 14.201 12.292 -18.450 1.00 93.06 660 GLY A C 1
ATOM 5313 O O . GLY A 1 660 ? 14.202 12.239 -19.672 1.00 93.06 660 GLY A O 1
ATOM 5314 N N . LEU A 1 661 ? 14.478 11.229 -17.702 1.00 92.88 661 LEU A N 1
ATOM 5315 C CA . LEU A 1 661 ? 14.971 9.963 -18.229 1.00 92.88 661 LEU A CA 1
ATOM 5316 C C . LEU A 1 661 ? 14.136 8.818 -17.670 1.00 92.88 661 LEU A C 1
ATOM 5318 O O . LEU A 1 661 ? 13.725 8.862 -16.507 1.00 92.88 661 LEU A O 1
ATOM 5322 N N . ALA A 1 662 ? 13.952 7.770 -18.470 1.00 94.19 662 ALA A N 1
ATOM 5323 C CA . ALA A 1 662 ? 13.511 6.488 -17.945 1.00 94.19 662 ALA A CA 1
ATOM 5324 C C . ALA A 1 662 ? 14.517 5.927 -16.925 1.00 94.19 662 ALA A C 1
ATOM 5326 O O . ALA A 1 662 ? 15.712 6.230 -16.951 1.00 94.19 662 ALA A O 1
ATOM 5327 N N . SER A 1 663 ? 14.016 5.101 -16.013 1.00 93.94 663 SER A N 1
ATOM 5328 C CA . SER A 1 663 ? 14.808 4.387 -15.019 1.00 93.94 663 SER A CA 1
ATOM 5329 C C . SER A 1 663 ? 14.533 2.897 -15.107 1.00 93.94 663 SER A C 1
ATOM 5331 O O . SER A 1 663 ? 13.382 2.466 -15.056 1.00 93.94 663 SER A O 1
ATOM 5333 N N . GLU A 1 664 ? 15.597 2.100 -15.156 1.00 94.44 664 GLU A N 1
ATOM 5334 C CA . GLU A 1 664 ? 15.509 0.634 -15.160 1.00 94.44 664 GLU A CA 1
ATOM 5335 C C . GLU A 1 664 ? 15.077 0.064 -13.799 1.00 94.44 664 GLU A C 1
ATOM 5337 O O . GLU A 1 664 ? 14.735 -1.110 -13.688 1.00 94.44 664 GLU A O 1
ATOM 5342 N N . THR A 1 665 ? 15.078 0.902 -12.761 1.00 94.38 665 THR A N 1
ATOM 5343 C CA . THR A 1 665 ? 14.736 0.549 -11.377 1.00 94.38 665 THR A CA 1
ATOM 5344 C C . THR A 1 665 ? 13.426 1.203 -10.947 1.00 94.38 665 THR A C 1
ATOM 5346 O O . THR A 1 665 ? 12.831 1.982 -11.692 1.00 94.38 665 THR A O 1
ATOM 5349 N N . ASP A 1 666 ? 13.004 0.958 -9.707 1.00 94.00 666 ASP A N 1
ATOM 5350 C CA . ASP A 1 666 ? 11.838 1.596 -9.089 1.00 94.00 666 ASP A CA 1
ATOM 5351 C C . ASP A 1 666 ? 12.114 3.019 -8.547 1.00 94.00 666 ASP A C 1
ATOM 5353 O O . ASP A 1 666 ? 11.308 3.566 -7.791 1.00 94.00 666 ASP A O 1
ATOM 5357 N N . VAL A 1 667 ? 13.248 3.625 -8.923 1.00 94.88 667 VAL A N 1
ATOM 5358 C CA . VAL A 1 667 ? 13.686 4.961 -8.490 1.00 94.88 667 VAL A CA 1
ATOM 5359 C C . VAL A 1 667 ? 13.611 5.951 -9.650 1.00 94.88 667 VAL A C 1
ATOM 5361 O O . VAL A 1 667 ? 14.279 5.765 -10.667 1.00 94.88 667 VAL A O 1
ATOM 5364 N N . PHE A 1 668 ? 12.848 7.033 -9.495 1.00 96.38 668 PHE A N 1
ATOM 5365 C CA . PHE A 1 668 ? 12.759 8.105 -10.488 1.00 96.38 668 PHE A CA 1
ATOM 5366 C C . PHE A 1 668 ? 14.017 8.975 -10.491 1.00 96.38 668 PHE A C 1
ATOM 5368 O O . PHE A 1 668 ? 14.539 9.333 -9.433 1.00 96.38 668 PHE A O 1
ATOM 5375 N N . GLN A 1 669 ? 14.460 9.375 -11.681 1.00 94.12 669 GLN A N 1
ATOM 5376 C CA . GLN A 1 669 ? 15.546 10.337 -11.846 1.00 94.12 669 GLN A CA 1
ATOM 5377 C C . GLN A 1 669 ? 14.979 11.759 -11.907 1.00 94.12 669 GLN A C 1
ATOM 5379 O O . GLN A 1 669 ? 14.037 12.024 -12.655 1.00 94.12 669 GLN A O 1
ATOM 5384 N N . VAL A 1 670 ? 15.548 12.668 -11.115 1.00 96.69 670 VAL A N 1
ATOM 5385 C CA . VAL A 1 670 ? 15.181 14.088 -11.094 1.00 96.69 670 VAL A CA 1
ATOM 5386 C C . VAL A 1 670 ? 16.421 14.915 -11.384 1.00 96.69 670 VAL A C 1
ATOM 5388 O O . VAL A 1 670 ? 17.407 14.855 -10.645 1.00 96.69 670 VAL A O 1
ATOM 5391 N N . PHE A 1 671 ? 16.375 15.701 -12.451 1.00 95.75 671 PHE A N 1
ATOM 5392 C CA . PHE A 1 671 ? 17.541 16.408 -12.954 1.00 95.75 671 PHE A CA 1
ATOM 5393 C C . PHE A 1 671 ? 17.490 17.883 -12.592 1.00 95.75 671 PHE A C 1
ATOM 5395 O O . PHE A 1 671 ? 16.609 18.608 -13.031 1.00 95.75 671 PHE A O 1
ATOM 5402 N N . TYR A 1 672 ? 18.446 18.350 -11.795 1.00 95.12 672 TYR A N 1
ATOM 5403 C CA . TYR A 1 672 ? 18.578 19.772 -11.435 1.00 95.12 672 TYR A CA 1
ATOM 5404 C C . TYR A 1 672 ? 19.712 20.468 -12.216 1.00 95.12 672 TYR A C 1
ATOM 5406 O O . TYR A 1 672 ? 19.992 21.660 -12.033 1.00 95.12 672 TYR A O 1
ATOM 5414 N N . GLY A 1 673 ? 20.371 19.698 -13.084 1.00 93.38 673 GLY A N 1
ATOM 5415 C CA . GLY A 1 673 ? 21.630 19.959 -13.770 1.00 93.38 673 GLY A CA 1
ATOM 5416 C C . GLY A 1 673 ? 21.632 19.374 -15.178 1.00 93.38 673 GLY A C 1
ATOM 5417 O O . GLY A 1 673 ? 20.970 18.369 -15.391 1.00 93.38 673 GLY A O 1
ATOM 5418 N N . ASP A 1 674 ? 22.456 19.914 -16.077 1.00 90.75 674 ASP A N 1
ATOM 5419 C CA . ASP A 1 674 ? 22.839 19.278 -17.351 1.00 90.75 674 ASP A CA 1
ATOM 5420 C C . ASP A 1 674 ? 24.362 19.329 -17.458 1.00 90.75 674 ASP A C 1
ATOM 5422 O O . ASP A 1 674 ? 24.965 20.269 -16.934 1.00 90.75 674 ASP A O 1
ATOM 5426 N N . ARG A 1 675 ? 24.999 18.373 -18.141 1.00 88.50 675 ARG A N 1
ATOM 5427 C CA . ARG A 1 675 ? 26.432 18.486 -18.457 1.00 88.50 675 ARG A CA 1
ATOM 5428 C C . ARG A 1 675 ? 26.649 19.381 -19.672 1.00 88.50 675 ARG A C 1
ATOM 5430 O O . ARG A 1 675 ? 25.891 19.357 -20.637 1.00 88.50 675 ARG A O 1
ATOM 5437 N N . CYS A 1 676 ? 27.739 20.142 -19.660 1.00 88.31 676 CYS A N 1
ATOM 5438 C CA . CYS A 1 676 ? 28.110 20.968 -20.802 1.00 88.31 676 CYS A CA 1
ATOM 5439 C C . CYS A 1 676 ? 28.734 20.095 -21.897 1.00 88.31 676 CYS A C 1
ATOM 5441 O O . CYS A 1 676 ? 29.771 19.464 -21.687 1.00 88.31 676 CYS A O 1
ATOM 5443 N N . ALA A 1 677 ? 28.103 20.051 -23.072 1.00 88.12 677 ALA A N 1
ATOM 5444 C CA . ALA A 1 677 ? 28.703 19.441 -24.250 1.00 88.12 677 ALA A CA 1
ATOM 5445 C C . ALA A 1 677 ? 29.752 20.392 -24.841 1.00 88.12 677 ALA A C 1
ATOM 5447 O O . ALA A 1 677 ? 29.412 21.505 -25.262 1.00 88.12 677 ALA A O 1
ATOM 5448 N N . LEU A 1 678 ? 31.006 19.933 -24.870 1.00 91.44 678 LEU A N 1
ATOM 5449 C CA . LEU A 1 678 ? 32.142 20.599 -25.492 1.00 91.44 678 LEU A CA 1
ATOM 5450 C C . LEU A 1 678 ? 32.821 19.618 -26.456 1.00 91.44 678 LEU A C 1
ATOM 5452 O O . LEU A 1 678 ? 33.545 18.713 -26.039 1.00 91.44 678 LEU A O 1
ATOM 5456 N N . TRP A 1 679 ? 32.595 19.788 -27.753 1.00 93.81 679 TRP A N 1
ATOM 5457 C CA . TRP A 1 679 ? 33.241 18.973 -28.780 1.00 93.81 679 TRP A CA 1
ATOM 5458 C C . TRP A 1 679 ? 34.363 19.768 -29.414 1.00 93.81 679 TRP A C 1
ATOM 5460 O O . TRP A 1 679 ? 34.147 20.873 -29.918 1.00 93.81 679 TRP A O 1
ATOM 5470 N N . ILE A 1 680 ? 35.565 19.205 -29.388 1.00 95.94 680 ILE A N 1
ATOM 5471 C CA . ILE A 1 680 ? 36.762 19.878 -29.882 1.00 95.94 680 ILE A CA 1
ATOM 5472 C C . ILE A 1 680 ? 37.479 19.019 -30.906 1.00 95.94 680 ILE A C 1
ATOM 5474 O O . ILE A 1 680 ? 37.557 17.799 -30.778 1.00 95.94 680 ILE A O 1
ATOM 5478 N N . GLU A 1 681 ? 38.047 19.676 -31.904 1.00 96.94 681 GLU A N 1
ATOM 5479 C CA . GLU A 1 681 ? 38.949 19.076 -32.870 1.00 96.94 681 GLU A CA 1
ATOM 5480 C C . GLU A 1 681 ? 40.300 19.785 -32.779 1.00 96.94 681 GLU A C 1
ATOM 5482 O O . GLU A 1 681 ? 40.416 20.985 -33.025 1.00 96.94 681 GLU A O 1
ATOM 5487 N N . ILE A 1 682 ? 41.330 19.045 -32.380 1.00 96.31 682 ILE A N 1
ATOM 5488 C CA . ILE A 1 682 ? 42.687 19.552 -32.223 1.00 96.31 682 ILE A CA 1
ATOM 5489 C C . ILE A 1 682 ? 43.496 19.122 -33.440 1.00 96.31 682 ILE A C 1
ATOM 5491 O O . ILE A 1 682 ? 43.725 17.932 -33.655 1.00 96.31 682 ILE A O 1
ATOM 5495 N N . THR A 1 683 ? 43.941 20.090 -34.233 1.00 96.06 683 THR A N 1
ATOM 5496 C CA . THR A 1 683 ? 44.861 19.854 -35.347 1.00 96.06 683 THR A CA 1
ATOM 5497 C C . THR A 1 683 ? 46.279 20.154 -34.896 1.00 96.06 683 THR A C 1
ATOM 5499 O O . THR A 1 683 ? 46.547 21.242 -34.386 1.00 96.06 683 THR A O 1
ATOM 5502 N N . VAL A 1 684 ? 47.181 19.197 -35.099 1.00 95.50 684 VAL A N 1
ATOM 5503 C CA . VAL A 1 684 ? 48.615 19.336 -34.838 1.00 95.50 684 VAL A CA 1
ATOM 5504 C C . VAL A 1 684 ? 49.400 19.181 -36.131 1.00 95.50 684 VAL A C 1
ATOM 5506 O O . VAL A 1 684 ? 49.135 18.276 -36.920 1.00 95.50 684 VAL A O 1
ATOM 5509 N N . LYS A 1 685 ? 50.382 20.055 -36.339 1.00 94.75 685 LYS A N 1
ATOM 5510 C CA . LYS A 1 685 ? 51.301 20.050 -37.480 1.00 94.75 685 LYS A CA 1
ATOM 5511 C C . LYS A 1 685 ? 52.721 19.748 -37.024 1.00 94.75 685 LYS A C 1
ATOM 5513 O O . LYS A 1 685 ? 53.101 20.055 -35.893 1.00 94.75 685 LYS A O 1
ATOM 5518 N N . GLY A 1 686 ? 53.526 19.175 -37.903 1.00 93.00 686 GLY A N 1
ATOM 5519 C CA . GLY A 1 686 ? 54.934 18.916 -37.634 1.00 93.00 686 GLY A CA 1
ATOM 5520 C C . GLY A 1 686 ? 55.722 18.600 -38.892 1.00 93.00 686 GLY A C 1
ATOM 5521 O O . GLY A 1 686 ? 55.205 18.659 -40.007 1.00 93.00 686 GLY A O 1
ATOM 5522 N N . ASN A 1 687 ? 56.994 18.275 -38.700 1.00 92.44 687 ASN A N 1
ATOM 5523 C CA . ASN A 1 687 ? 57.903 18.018 -39.808 1.00 92.44 687 ASN A CA 1
ATOM 5524 C C . ASN A 1 687 ? 57.555 16.704 -40.530 1.00 92.44 687 ASN A C 1
ATOM 5526 O O . ASN A 1 687 ? 57.293 15.680 -39.897 1.00 92.44 687 ASN A O 1
ATOM 5530 N N . THR A 1 688 ? 57.595 16.734 -41.866 1.00 92.31 688 THR A N 1
ATOM 5531 C CA . THR A 1 688 ? 57.383 15.573 -42.747 1.00 92.31 688 THR A CA 1
ATOM 5532 C C . THR A 1 688 ? 58.708 15.052 -43.315 1.00 92.31 688 THR A C 1
ATOM 5534 O O . THR A 1 688 ? 59.718 15.756 -43.346 1.00 92.31 688 THR A O 1
ATOM 5537 N N . GLY A 1 689 ? 58.724 13.804 -43.780 1.00 90.38 689 GLY A N 1
ATOM 5538 C CA . GLY A 1 689 ? 59.902 13.182 -44.372 1.00 90.38 689 GLY A CA 1
ATOM 5539 C C . GLY A 1 689 ? 59.693 11.709 -44.708 1.00 90.38 689 GLY A C 1
ATOM 5540 O O . GLY A 1 689 ? 58.635 11.135 -44.461 1.00 90.38 689 GLY A O 1
ATOM 5541 N N . HIS A 1 690 ? 60.720 11.077 -45.276 1.00 91.94 690 HIS A N 1
ATOM 5542 C CA . HIS A 1 690 ? 60.704 9.637 -45.531 1.00 91.94 690 HIS A CA 1
ATOM 5543 C C . HIS A 1 690 ? 60.775 8.862 -44.205 1.00 91.94 690 HIS A C 1
ATOM 5545 O O . HIS A 1 690 ? 61.641 9.152 -43.380 1.00 91.94 690 HIS A O 1
ATOM 5551 N N . GLY A 1 691 ? 59.940 7.834 -44.026 1.00 88.00 691 GLY A N 1
ATOM 5552 C CA . GLY A 1 691 ? 59.823 7.054 -42.780 1.00 88.00 691 GLY A CA 1
ATOM 5553 C C . GLY A 1 691 ? 61.076 6.270 -42.355 1.00 88.00 691 GLY A C 1
ATOM 5554 O O . GLY A 1 691 ? 61.079 5.641 -41.306 1.00 88.00 691 GLY A O 1
ATOM 5555 N N . SER A 1 692 ? 62.152 6.308 -43.146 1.00 89.31 692 SER A N 1
ATOM 5556 C CA . SER A 1 692 ? 63.465 5.751 -42.784 1.00 89.31 692 SER A CA 1
ATOM 5557 C C . SER A 1 692 ? 64.359 6.729 -42.010 1.00 89.31 692 SER A C 1
ATOM 5559 O O . SER A 1 692 ? 65.477 6.369 -41.646 1.00 89.31 692 SER A O 1
ATOM 5561 N N . ARG A 1 693 ? 63.911 7.974 -41.805 1.00 88.81 693 ARG A N 1
ATOM 5562 C CA . ARG A 1 693 ? 64.645 9.015 -41.077 1.00 88.81 693 ARG A CA 1
ATOM 5563 C C . ARG A 1 693 ? 64.010 9.256 -39.710 1.00 88.81 693 ARG A C 1
ATOM 5565 O O . ARG A 1 693 ? 62.793 9.206 -39.575 1.00 88.81 693 ARG A O 1
ATOM 5572 N N . LEU A 1 694 ? 64.842 9.581 -38.723 1.00 89.75 694 LEU A N 1
ATOM 5573 C CA . LEU A 1 694 ? 64.405 10.043 -37.406 1.00 89.75 694 LEU A CA 1
ATOM 5574 C C . LEU A 1 694 ? 64.132 11.549 -37.485 1.00 89.75 694 LEU A C 1
ATOM 5576 O O . LEU A 1 694 ? 65.016 12.361 -37.231 1.00 89.75 694 LEU A O 1
ATOM 5580 N N . ILE A 1 695 ? 62.944 11.905 -37.969 1.00 91.75 695 ILE A N 1
ATOM 5581 C CA . ILE A 1 695 ? 62.504 13.300 -38.069 1.00 91.75 695 ILE A CA 1
ATOM 5582 C C . ILE A 1 695 ? 62.095 13.780 -36.673 1.00 91.75 695 ILE A C 1
ATOM 5584 O O . ILE A 1 695 ? 61.345 13.086 -35.997 1.00 91.75 695 ILE A O 1
ATOM 5588 N N . GLU A 1 696 ? 62.580 14.948 -36.254 1.00 89.88 696 GLU A N 1
ATOM 5589 C CA . GLU A 1 696 ? 62.202 15.597 -34.991 1.00 89.88 696 GLU A CA 1
ATOM 5590 C C . GLU A 1 696 ? 61.007 16.545 -35.190 1.00 89.88 696 GLU A C 1
ATOM 5592 O O . GLU A 1 696 ? 60.748 17.010 -36.306 1.00 89.88 696 GLU A O 1
ATOM 5597 N N . ASN A 1 697 ? 60.305 16.879 -34.102 1.00 89.44 697 ASN A N 1
ATOM 5598 C CA . ASN A 1 697 ? 59.165 17.805 -34.095 1.00 89.44 697 ASN A CA 1
ATOM 5599 C C . ASN A 1 697 ? 58.013 17.337 -35.014 1.00 89.44 697 ASN A C 1
ATOM 5601 O O . ASN A 1 697 ? 57.392 18.123 -35.741 1.00 89.44 697 ASN A O 1
ATOM 5605 N N . THR A 1 698 ? 57.727 16.032 -35.008 1.00 93.38 698 THR A N 1
ATOM 5606 C CA . THR A 1 698 ? 56.707 15.423 -35.876 1.00 93.38 698 THR A CA 1
ATOM 5607 C C . THR A 1 698 ? 55.289 15.681 -35.368 1.00 93.38 698 THR A C 1
ATOM 5609 O O . THR A 1 698 ? 55.047 15.879 -34.174 1.00 93.38 698 THR A O 1
ATOM 5612 N N . ALA A 1 699 ? 54.302 15.625 -36.270 1.00 93.94 699 ALA A N 1
ATOM 5613 C CA . ALA A 1 699 ? 52.896 15.717 -35.875 1.00 93.94 699 ALA A CA 1
ATOM 5614 C C . ALA A 1 699 ? 52.482 14.553 -34.947 1.00 93.94 699 ALA A C 1
ATOM 5616 O O . ALA A 1 699 ? 51.622 14.727 -34.084 1.00 93.94 699 ALA A O 1
ATOM 5617 N N . ALA A 1 700 ? 53.113 13.379 -35.097 1.00 93.50 700 ALA A N 1
ATOM 5618 C CA . ALA A 1 700 ? 52.836 12.187 -34.296 1.00 93.50 700 ALA A CA 1
ATOM 5619 C C . ALA A 1 700 ? 53.234 12.359 -32.821 1.00 93.50 700 ALA A C 1
ATOM 5621 O O . ALA A 1 700 ? 52.437 12.039 -31.942 1.00 93.50 700 ALA A O 1
ATOM 5622 N N . GLU A 1 701 ? 54.424 12.899 -32.539 1.00 92.62 701 GLU A N 1
ATOM 5623 C CA . GLU A 1 701 ? 54.907 13.130 -31.165 1.00 92.62 701 GLU A CA 1
ATOM 5624 C C . GLU A 1 701 ? 53.995 14.106 -30.405 1.00 92.62 701 GLU A C 1
ATOM 5626 O O . GLU A 1 701 ? 53.634 13.876 -29.249 1.00 92.62 701 GLU A O 1
ATOM 5631 N N . LYS A 1 702 ? 53.542 15.167 -31.082 1.00 94.19 702 LYS A N 1
ATOM 5632 C CA . LYS A 1 702 ? 52.598 16.145 -30.518 1.00 94.19 702 LYS A CA 1
ATOM 5633 C C . LYS A 1 702 ? 51.225 15.532 -30.281 1.00 94.19 702 LYS A C 1
ATOM 5635 O O . LYS A 1 702 ? 50.653 15.715 -29.207 1.00 94.19 702 LYS A O 1
ATOM 5640 N N . ALA A 1 703 ? 50.708 14.783 -31.258 1.00 95.25 703 ALA A N 1
ATOM 5641 C CA . ALA A 1 703 ? 49.443 14.069 -31.117 1.00 95.25 703 ALA A CA 1
ATOM 5642 C C . ALA A 1 703 ? 49.495 13.095 -29.932 1.00 95.25 703 ALA A C 1
ATOM 5644 O O . ALA A 1 703 ? 48.584 13.090 -29.108 1.00 95.25 703 ALA A O 1
ATOM 5645 N N . GLN A 1 704 ? 50.584 12.331 -29.797 1.00 95.38 704 GLN A N 1
ATOM 5646 C CA . GLN A 1 704 ? 50.801 11.415 -28.680 1.00 95.38 704 GLN A CA 1
ATOM 5647 C C . GLN A 1 704 ? 50.766 12.147 -27.332 1.00 95.38 704 GLN A C 1
ATOM 5649 O O . GLN A 1 704 ? 50.093 11.687 -26.410 1.00 95.38 704 GLN A O 1
ATOM 5654 N N . PHE A 1 705 ? 51.443 13.294 -27.213 1.00 95.38 705 PHE A N 1
ATOM 5655 C CA . PHE A 1 705 ? 51.427 14.095 -25.987 1.00 95.38 705 PHE A CA 1
ATOM 5656 C C . PHE A 1 705 ? 50.008 14.548 -25.612 1.00 95.38 705 PHE A C 1
ATOM 5658 O O . PHE A 1 705 ? 49.581 14.363 -24.472 1.00 95.38 705 PHE A O 1
ATOM 5665 N N . ILE A 1 706 ? 49.253 15.087 -26.576 1.00 96.19 706 ILE A N 1
ATOM 5666 C CA . ILE A 1 706 ? 47.874 15.554 -26.359 1.00 96.19 706 ILE A CA 1
ATOM 5667 C C . ILE A 1 706 ? 46.957 14.394 -25.967 1.00 96.19 706 ILE A C 1
ATOM 5669 O O . ILE A 1 706 ? 46.210 14.512 -24.997 1.00 96.19 706 ILE A O 1
ATOM 5673 N N . ILE A 1 707 ? 47.037 13.263 -26.676 1.00 97.00 707 ILE A N 1
ATOM 5674 C CA . ILE A 1 707 ? 46.258 12.058 -26.362 1.00 97.00 707 ILE A CA 1
ATOM 5675 C C . ILE A 1 707 ? 46.550 11.604 -24.930 1.00 97.00 707 ILE A C 1
ATOM 5677 O O . ILE A 1 707 ? 45.616 11.382 -24.162 1.00 97.00 707 ILE A O 1
ATOM 5681 N N . ASN A 1 708 ? 47.824 11.519 -24.542 1.00 96.50 708 ASN A N 1
ATOM 5682 C CA . ASN A 1 708 ? 48.214 11.074 -23.206 1.00 96.50 708 ASN A CA 1
ATOM 5683 C C . ASN A 1 708 ? 47.661 11.987 -22.107 1.00 96.50 708 ASN A C 1
ATOM 5685 O O . ASN A 1 708 ? 47.123 11.491 -21.121 1.00 96.50 708 ASN A O 1
ATOM 5689 N N . GLU A 1 709 ? 47.745 13.307 -22.269 1.00 97.06 709 GLU A N 1
ATOM 5690 C CA . GLU A 1 709 ? 47.260 14.253 -21.260 1.00 97.06 709 GLU A CA 1
ATOM 5691 C C . GLU A 1 709 ? 45.727 14.287 -21.170 1.00 97.06 709 GLU A C 1
ATOM 5693 O O . GLU A 1 709 ? 45.174 14.305 -20.068 1.00 97.06 709 GLU A O 1
ATOM 5698 N N . MET A 1 710 ? 45.027 14.214 -22.306 1.00 97.00 710 MET A N 1
ATOM 5699 C CA . MET A 1 710 ? 43.562 14.128 -22.344 1.00 97.00 710 MET A CA 1
ATOM 5700 C C . MET A 1 710 ? 43.057 12.817 -21.723 1.00 97.00 710 MET A C 1
ATOM 5702 O O . MET A 1 710 ? 42.110 12.817 -20.932 1.00 97.00 710 MET A O 1
ATOM 5706 N N . LEU A 1 711 ? 43.709 11.687 -22.020 1.00 96.12 711 LEU A N 1
ATOM 5707 C CA . LEU A 1 711 ? 43.368 10.393 -21.423 1.00 96.12 711 LEU A CA 1
ATOM 5708 C C . LEU A 1 711 ? 43.764 10.313 -19.946 1.00 96.12 711 LEU A C 1
ATOM 5710 O O . LEU A 1 711 ? 43.058 9.682 -19.164 1.00 96.12 711 LEU A O 1
ATOM 5714 N N . LYS A 1 712 ? 44.833 10.993 -19.528 1.00 96.56 712 LYS A N 1
ATOM 5715 C CA . LYS A 1 712 ? 45.176 11.134 -18.110 1.00 96.56 712 LYS A CA 1
ATOM 5716 C C . LYS A 1 712 ? 44.099 11.906 -17.351 1.00 96.56 712 LYS A C 1
ATOM 5718 O O . LYS A 1 712 ? 43.715 11.476 -16.266 1.00 96.56 712 LYS A O 1
ATOM 5723 N N . TYR A 1 713 ? 43.563 12.987 -17.928 1.00 95.94 713 TYR A N 1
ATOM 5724 C CA . TYR A 1 713 ? 42.412 13.693 -17.355 1.00 95.94 713 TYR A CA 1
ATOM 5725 C C . TYR A 1 713 ? 41.225 12.736 -17.175 1.00 95.94 713 TYR A C 1
ATOM 5727 O O . TYR A 1 713 ? 40.685 12.627 -16.076 1.00 95.94 713 TYR A O 1
ATOM 5735 N N . ARG A 1 714 ? 40.880 11.968 -18.221 1.00 95.19 714 ARG A N 1
ATOM 5736 C CA . ARG A 1 714 ? 39.823 10.942 -18.166 1.00 95.19 714 ARG A CA 1
ATOM 5737 C C . ARG A 1 714 ? 40.045 9.935 -17.035 1.00 95.19 714 ARG A C 1
ATOM 5739 O O . ARG A 1 714 ? 39.107 9.651 -16.292 1.00 95.19 714 ARG A O 1
ATOM 5746 N N . THR A 1 715 ? 41.248 9.373 -16.919 1.00 95.56 715 THR A N 1
ATOM 5747 C CA . THR A 1 715 ? 41.575 8.388 -15.878 1.00 95.56 715 THR A CA 1
ATOM 5748 C C . THR A 1 715 ? 41.391 8.984 -14.487 1.00 95.56 715 THR A C 1
ATOM 5750 O O . THR A 1 715 ? 40.739 8.366 -13.652 1.00 95.56 715 THR A O 1
ATOM 5753 N N . ASN A 1 716 ? 41.852 10.218 -14.265 1.00 94.62 716 ASN A N 1
ATOM 5754 C CA . ASN A 1 716 ? 41.654 10.911 -12.992 1.00 94.62 716 ASN A CA 1
ATOM 5755 C C . ASN A 1 716 ? 40.163 11.115 -12.677 1.00 94.62 716 ASN A C 1
ATOM 5757 O O . ASN A 1 716 ? 39.734 10.854 -11.556 1.00 94.62 716 ASN A O 1
ATOM 5761 N N . SER A 1 717 ? 39.353 11.531 -13.658 1.00 92.88 717 SER A N 1
ATOM 5762 C CA . SER A 1 717 ? 37.902 11.679 -13.479 1.00 92.88 717 SER A CA 1
ATOM 5763 C C . SER A 1 717 ? 37.222 10.350 -13.135 1.00 92.88 717 SER A C 1
ATOM 5765 O O . SER A 1 717 ? 36.364 10.316 -12.253 1.00 92.88 717 SER A O 1
ATOM 5767 N N . LYS A 1 718 ? 37.632 9.250 -13.782 1.00 92.88 718 LYS A N 1
ATOM 5768 C CA . LYS A 1 718 ? 37.142 7.898 -13.478 1.00 92.88 718 LYS A CA 1
ATOM 5769 C C . LYS A 1 718 ? 37.511 7.474 -12.055 1.00 92.88 718 LYS A C 1
ATOM 5771 O O . LYS A 1 718 ? 36.639 7.031 -11.315 1.00 92.88 718 LYS A O 1
ATOM 5776 N N . GLU A 1 719 ? 38.766 7.653 -11.653 1.00 92.69 719 GLU A N 1
ATOM 5777 C CA . GLU A 1 719 ? 39.205 7.325 -10.295 1.00 92.69 719 GLU A CA 1
ATOM 5778 C C . GLU A 1 719 ? 38.468 8.143 -9.230 1.00 92.69 719 GLU A C 1
ATOM 5780 O O . GLU A 1 719 ? 38.121 7.603 -8.183 1.00 92.69 719 GLU A O 1
ATOM 5785 N N . CYS A 1 720 ? 38.216 9.435 -9.475 1.00 89.69 720 CYS A N 1
ATOM 5786 C CA . CYS A 1 720 ? 37.423 10.271 -8.572 1.00 89.69 720 CYS A CA 1
ATOM 5787 C C . CYS A 1 720 ? 36.003 9.718 -8.395 1.00 89.69 720 CYS A C 1
ATOM 5789 O O . CYS A 1 720 ? 35.516 9.636 -7.266 1.00 89.69 720 CYS A O 1
ATOM 5791 N N . LEU A 1 721 ? 35.358 9.294 -9.487 1.00 89.88 721 LEU A N 1
ATOM 5792 C CA . LEU A 1 721 ? 34.035 8.674 -9.437 1.00 89.88 721 LEU A CA 1
ATOM 5793 C C . LEU A 1 721 ? 34.057 7.365 -8.638 1.00 89.88 721 LEU A C 1
ATOM 5795 O O . LEU A 1 721 ? 33.244 7.206 -7.729 1.00 89.88 721 LEU A O 1
ATOM 5799 N N . GLU A 1 722 ? 34.997 6.462 -8.926 1.00 90.62 722 GLU A N 1
ATOM 5800 C CA . GLU A 1 722 ? 35.126 5.165 -8.246 1.00 90.62 722 GLU A CA 1
ATOM 5801 C C . GLU A 1 722 ? 35.419 5.328 -6.747 1.00 90.62 722 GLU A C 1
ATOM 5803 O O . GLU A 1 722 ? 34.745 4.722 -5.915 1.00 90.62 722 GLU A O 1
ATOM 5808 N N . LYS A 1 723 ? 36.363 6.205 -6.381 1.00 89.81 723 LYS A N 1
ATOM 5809 C CA . LYS A 1 723 ? 36.711 6.492 -4.977 1.00 89.81 723 LYS A CA 1
ATOM 5810 C C . LYS A 1 723 ? 35.551 7.115 -4.201 1.00 89.81 723 LYS A C 1
ATOM 5812 O O . LYS A 1 723 ? 35.445 6.905 -2.997 1.00 89.81 723 LYS A O 1
ATOM 5817 N N . SER A 1 724 ? 34.677 7.873 -4.865 1.00 90.12 724 SER A N 1
ATOM 5818 C CA . SER A 1 724 ? 33.529 8.492 -4.196 1.00 90.12 724 SER A CA 1
ATOM 5819 C C . SER A 1 724 ? 32.437 7.494 -3.801 1.00 90.12 724 SER A C 1
ATOM 5821 O O . SER A 1 724 ? 31.658 7.795 -2.899 1.00 90.12 724 SER A O 1
ATOM 5823 N N . GLN A 1 725 ? 32.389 6.303 -4.417 1.00 87.56 725 GLN A N 1
ATOM 5824 C CA . GLN A 1 725 ? 31.309 5.332 -4.188 1.00 87.56 725 GLN A CA 1
ATOM 5825 C C . GLN A 1 725 ? 31.250 4.815 -2.743 1.00 87.56 725 GLN A C 1
ATOM 5827 O O . GLN A 1 725 ? 30.205 4.359 -2.295 1.00 87.56 725 GLN A O 1
ATOM 5832 N N . THR A 1 726 ? 32.355 4.900 -1.998 1.00 83.44 726 THR A N 1
ATOM 5833 C CA . THR A 1 726 ? 32.439 4.493 -0.586 1.00 83.44 726 THR A CA 1
ATOM 5834 C C . THR A 1 726 ? 32.240 5.652 0.396 1.00 83.44 726 THR A C 1
ATOM 5836 O O . THR A 1 726 ? 32.537 5.501 1.579 1.00 83.44 726 THR A O 1
ATOM 5839 N N . THR A 1 727 ? 31.823 6.829 -0.075 1.00 83.81 727 THR A N 1
ATOM 5840 C CA . THR A 1 727 ? 31.610 8.018 0.766 1.00 83.81 727 THR A CA 1
ATOM 5841 C C . THR A 1 727 ? 30.125 8.223 1.073 1.00 83.81 727 THR A C 1
ATOM 5843 O O . THR A 1 727 ? 29.267 7.707 0.363 1.00 83.81 727 THR A O 1
ATOM 5846 N N . ASP A 1 728 ? 29.811 9.038 2.085 1.00 75.19 728 ASP A N 1
ATOM 5847 C CA . ASP A 1 728 ? 28.426 9.362 2.476 1.00 75.19 728 ASP A CA 1
ATOM 5848 C C . ASP A 1 728 ? 27.635 10.120 1.386 1.00 75.19 728 ASP A C 1
ATOM 5850 O O . ASP A 1 728 ? 26.412 10.238 1.463 1.00 75.19 728 ASP A O 1
ATOM 5854 N N . LYS A 1 729 ? 28.331 10.658 0.374 1.00 75.94 729 LYS A N 1
ATOM 5855 C CA . LYS A 1 729 ? 27.763 11.343 -0.795 1.00 75.94 729 LYS A CA 1
ATOM 5856 C C . LYS A 1 729 ? 28.452 10.840 -2.073 1.00 75.94 729 LYS A C 1
ATOM 5858 O O . LYS A 1 729 ? 29.341 11.526 -2.584 1.00 75.94 729 LYS A O 1
ATOM 5863 N N . PRO A 1 730 ? 28.080 9.653 -2.582 1.00 83.56 730 PRO A N 1
ATOM 5864 C CA . PRO A 1 730 ? 28.693 9.102 -3.783 1.00 83.56 730 PRO A CA 1
ATOM 5865 C C . PRO A 1 730 ? 28.442 10.016 -4.984 1.00 83.56 730 PRO A C 1
ATOM 5867 O O . PRO A 1 730 ? 27.319 10.478 -5.202 1.00 83.56 730 PRO A O 1
ATOM 5870 N N . LEU A 1 731 ? 29.493 10.283 -5.765 1.00 84.81 731 LEU A N 1
ATOM 5871 C CA . LEU A 1 731 ? 29.351 11.025 -7.013 1.00 84.81 731 LEU A CA 1
ATOM 5872 C C . LEU A 1 731 ? 28.643 10.139 -8.032 1.00 84.81 731 LEU A C 1
ATOM 5874 O O . LEU A 1 731 ? 28.854 8.927 -8.101 1.00 84.81 731 LEU A O 1
ATOM 5878 N N . GLN A 1 732 ? 27.827 10.772 -8.858 1.00 85.19 732 GLN A N 1
ATOM 5879 C CA . GLN A 1 732 ? 27.196 10.152 -10.009 1.00 85.19 732 GLN A CA 1
ATOM 5880 C C . GLN A 1 732 ? 27.919 10.597 -11.279 1.00 85.19 732 GLN A C 1
ATOM 5882 O O . GLN A 1 732 ? 28.718 11.537 -11.271 1.00 85.19 732 GLN A O 1
ATOM 5887 N N . LEU A 1 733 ? 27.632 9.940 -12.403 1.00 83.38 733 LEU A N 1
ATOM 5888 C CA . LEU A 1 733 ? 28.284 10.242 -13.680 1.00 83.38 733 LEU A CA 1
ATOM 5889 C C . LEU A 1 733 ? 28.114 11.714 -14.104 1.00 83.38 733 LEU A C 1
ATOM 5891 O O . LEU A 1 733 ? 29.018 12.295 -14.701 1.00 83.38 733 LEU A O 1
ATOM 5895 N N . GLY A 1 734 ? 26.982 12.332 -13.757 1.00 82.81 734 GLY A N 1
ATOM 5896 C CA . GLY A 1 734 ? 26.719 13.750 -14.005 1.00 82.81 734 GLY A CA 1
ATOM 5897 C C . GLY A 1 734 ? 27.629 14.711 -13.222 1.00 82.81 734 GLY A C 1
ATOM 5898 O O . GLY A 1 734 ? 27.792 15.858 -13.627 1.00 82.81 734 GLY A O 1
ATOM 5899 N N . ASN A 1 735 ? 28.262 14.246 -12.139 1.00 87.00 735 ASN A N 1
ATOM 5900 C CA . ASN A 1 735 ? 29.158 15.038 -11.289 1.00 87.00 735 ASN A CA 1
ATOM 5901 C C . ASN A 1 735 ? 30.636 14.952 -11.708 1.00 87.00 735 ASN A C 1
ATOM 5903 O O . ASN A 1 735 ? 31.501 15.435 -10.980 1.00 87.00 735 ASN A O 1
ATOM 5907 N N . ILE A 1 736 ? 30.947 14.321 -12.845 1.00 90.06 736 ILE A N 1
ATOM 5908 C CA . ILE A 1 736 ? 32.311 14.246 -13.372 1.00 90.06 736 ILE A CA 1
ATOM 5909 C C . ILE A 1 736 ? 32.380 14.642 -14.848 1.00 90.06 736 ILE A C 1
ATOM 5911 O O . ILE A 1 736 ? 31.480 14.364 -15.645 1.00 90.06 736 ILE A O 1
ATOM 5915 N N . THR A 1 737 ? 33.504 15.249 -15.230 1.00 92.25 737 THR A N 1
ATOM 5916 C CA . THR A 1 737 ? 33.824 15.515 -16.634 1.00 92.25 737 THR A CA 1
ATOM 5917 C C . THR A 1 737 ? 34.286 14.232 -17.319 1.00 92.25 737 THR A C 1
ATOM 5919 O O . THR A 1 737 ? 35.223 13.579 -16.862 1.00 92.25 737 THR A O 1
ATOM 5922 N N . THR A 1 738 ? 33.666 13.873 -18.442 1.00 93.31 738 THR A N 1
ATOM 5923 C CA . THR A 1 738 ? 34.114 12.751 -19.279 1.00 93.31 738 THR A CA 1
ATOM 5924 C C . THR A 1 738 ? 34.797 13.264 -20.533 1.00 93.31 738 THR A C 1
ATOM 5926 O O . THR A 1 738 ? 34.258 14.146 -21.192 1.00 93.31 738 THR A O 1
ATOM 5929 N N . VAL A 1 739 ? 35.935 12.668 -20.887 1.00 95.62 739 VAL A N 1
ATOM 5930 C CA . VAL A 1 739 ? 36.720 12.989 -22.089 1.00 95.62 739 VAL A CA 1
ATOM 5931 C C . VAL A 1 739 ? 36.918 11.710 -22.896 1.00 95.62 739 VAL A C 1
ATOM 5933 O O . VAL A 1 739 ? 37.402 10.712 -22.352 1.00 95.62 739 VAL A O 1
ATOM 5936 N N . ASN A 1 740 ? 36.543 11.716 -24.174 1.00 95.38 740 ASN A N 1
ATOM 5937 C CA . ASN A 1 740 ? 36.702 10.579 -25.084 1.00 95.38 740 ASN A CA 1
ATOM 5938 C C . ASN A 1 740 ? 37.342 11.038 -26.398 1.00 95.38 740 ASN A C 1
ATOM 5940 O O . ASN A 1 740 ? 36.837 11.973 -27.007 1.00 95.38 740 ASN A O 1
ATOM 5944 N N . LEU A 1 741 ? 38.405 10.366 -26.858 1.00 95.88 741 LEU A N 1
ATOM 5945 C CA . LEU A 1 741 ? 38.899 10.512 -28.233 1.00 95.88 741 LEU A CA 1
ATOM 5946 C C . LEU A 1 741 ? 37.963 9.724 -29.156 1.00 95.88 741 LEU A C 1
ATOM 5948 O O . LEU A 1 741 ? 37.902 8.501 -29.062 1.00 95.88 741 LEU A O 1
ATOM 5952 N N . THR A 1 742 ? 37.225 10.417 -30.015 1.00 93.12 742 THR A N 1
ATOM 5953 C CA . THR A 1 742 ? 36.183 9.821 -30.867 1.00 93.12 742 THR A CA 1
ATOM 5954 C C . THR A 1 742 ? 36.558 9.811 -32.345 1.00 93.12 742 THR A C 1
ATOM 5956 O O . THR A 1 742 ? 36.011 9.020 -33.108 1.00 93.12 742 THR A O 1
ATOM 5959 N N . LYS A 1 743 ? 37.519 10.646 -32.762 1.00 93.06 743 LYS A N 1
ATOM 5960 C CA . LYS A 1 743 ? 38.009 10.716 -34.144 1.00 93.06 743 LYS A CA 1
ATOM 5961 C C . LYS A 1 743 ? 39.518 10.944 -34.170 1.00 93.06 743 LYS A C 1
ATOM 5963 O O . LYS A 1 743 ? 40.036 11.761 -33.415 1.00 93.06 743 LYS A O 1
ATOM 5968 N N . MET A 1 744 ? 40.221 10.264 -35.070 1.00 95.31 744 MET A N 1
ATOM 5969 C CA . MET A 1 744 ? 41.634 10.516 -35.350 1.00 95.31 744 MET A CA 1
ATOM 5970 C C . MET A 1 744 ? 41.914 10.291 -36.836 1.00 95.31 744 MET A C 1
ATOM 5972 O O . MET A 1 744 ? 41.501 9.277 -37.393 1.00 95.31 744 MET A O 1
ATOM 5976 N N . SER A 1 745 ? 42.613 11.223 -37.482 1.00 94.94 745 SER A N 1
ATOM 5977 C CA . SER A 1 745 ? 42.979 11.113 -38.900 1.00 94.94 745 SER A CA 1
ATOM 5978 C C . SER A 1 745 ? 44.310 11.797 -39.204 1.00 94.94 745 SER A C 1
ATOM 5980 O O . SER A 1 745 ? 44.612 12.840 -38.625 1.00 94.94 745 SER A O 1
ATOM 5982 N N . GLY A 1 746 ? 45.085 11.233 -40.134 1.00 92.31 746 GLY A N 1
ATOM 5983 C CA . GLY A 1 746 ? 46.336 11.803 -40.637 1.00 92.31 746 GLY A CA 1
ATOM 5984 C C . GLY A 1 746 ? 47.149 10.790 -41.446 1.00 92.31 746 GLY A C 1
ATOM 5985 O O . GLY A 1 746 ? 46.897 9.587 -41.382 1.00 92.31 746 GLY A O 1
ATOM 5986 N N . GLY A 1 747 ? 48.126 11.289 -42.202 1.00 90.31 747 GLY A N 1
ATOM 5987 C CA . GLY A 1 747 ? 48.980 10.487 -43.079 1.00 90.31 747 GLY A CA 1
ATOM 5988 C C . GLY A 1 747 ? 48.386 10.200 -44.458 1.00 90.31 747 GLY A C 1
ATOM 5989 O O . GLY A 1 747 ? 47.176 10.182 -44.656 1.00 90.31 747 GLY A O 1
ATOM 5990 N N . VAL A 1 748 ? 49.281 10.009 -45.429 1.00 90.31 748 VAL A N 1
ATOM 5991 C CA . VAL A 1 748 ? 48.929 9.806 -46.847 1.00 90.31 748 VAL A CA 1
ATOM 5992 C C . VAL A 1 748 ? 49.456 8.486 -47.405 1.00 90.31 748 VAL A C 1
ATOM 5994 O O . VAL A 1 748 ? 48.848 7.904 -48.297 1.00 90.31 748 VAL A O 1
ATOM 5997 N N . GLN A 1 749 ? 50.582 7.995 -46.881 1.00 89.50 749 GLN A N 1
ATOM 5998 C CA . GLN A 1 749 ? 51.233 6.766 -47.322 1.00 89.50 749 GLN A CA 1
ATOM 5999 C C . GLN A 1 749 ? 52.145 6.236 -46.211 1.00 89.50 749 GLN A C 1
ATOM 6001 O O . GLN A 1 749 ? 52.730 7.012 -45.461 1.00 89.50 749 GLN A O 1
ATOM 6006 N N . ILE A 1 750 ? 52.306 4.913 -46.124 1.00 90.81 750 ILE A N 1
ATOM 6007 C CA . ILE A 1 750 ? 53.002 4.240 -45.014 1.00 90.81 750 ILE A CA 1
ATOM 6008 C C . ILE A 1 750 ? 54.474 4.652 -44.824 1.00 90.81 750 ILE A C 1
ATOM 6010 O O . ILE A 1 750 ? 54.989 4.594 -43.713 1.00 90.81 750 ILE A O 1
ATOM 6014 N N . ASN A 1 751 ? 55.164 5.071 -45.888 1.00 93.00 751 ASN A N 1
ATOM 6015 C CA . ASN A 1 751 ? 56.571 5.483 -45.846 1.00 93.00 751 ASN A CA 1
ATOM 6016 C C . ASN A 1 751 ? 56.765 7.010 -45.788 1.00 93.00 751 ASN A C 1
ATOM 6018 O O . ASN A 1 751 ? 57.892 7.476 -45.968 1.00 93.00 751 ASN A O 1
ATOM 6022 N N . VAL A 1 752 ? 55.703 7.781 -45.537 1.00 92.88 752 VAL A N 1
ATOM 6023 C CA . VAL A 1 752 ? 55.746 9.243 -45.403 1.00 92.88 752 VAL A CA 1
ATOM 6024 C C . VAL A 1 752 ? 55.320 9.624 -43.990 1.00 92.88 752 VAL A C 1
ATOM 6026 O O . VAL A 1 752 ? 54.200 9.336 -43.574 1.00 92.88 752 VAL A O 1
ATOM 6029 N N . VAL A 1 753 ? 56.211 10.290 -43.252 1.00 93.81 753 VAL A N 1
ATOM 6030 C CA . VAL A 1 753 ? 55.894 10.867 -41.940 1.00 93.81 753 VAL A CA 1
ATOM 6031 C C . VAL A 1 753 ? 54.831 11.956 -42.137 1.00 93.81 753 VAL A C 1
ATOM 6033 O O . VAL A 1 753 ? 55.075 12.879 -42.920 1.00 93.81 753 VAL A O 1
ATOM 6036 N N . PRO A 1 754 ? 53.663 11.878 -41.475 1.00 95.19 754 PRO A N 1
ATOM 6037 C CA . PRO A 1 754 ? 52.590 12.849 -41.679 1.00 95.19 754 PRO A CA 1
ATOM 6038 C C . PRO A 1 754 ? 52.992 14.265 -41.267 1.00 95.19 754 PRO A C 1
ATOM 6040 O O . PRO A 1 754 ? 53.590 14.466 -40.210 1.00 95.19 754 PRO A O 1
ATOM 6043 N N . ASP A 1 755 ? 52.620 15.243 -42.088 1.00 93.75 755 ASP A N 1
ATOM 6044 C CA . ASP A 1 755 ? 52.774 16.671 -41.798 1.00 93.75 755 ASP A CA 1
ATOM 6045 C C . ASP A 1 755 ? 51.727 17.178 -40.792 1.00 93.75 755 ASP A C 1
ATOM 6047 O O . ASP A 1 755 ? 51.955 18.180 -40.113 1.00 93.75 755 ASP A O 1
ATOM 6051 N N . GLN A 1 756 ? 50.597 16.473 -40.659 1.00 95.81 756 GLN A N 1
ATOM 6052 C CA . GLN A 1 756 ? 49.545 16.792 -39.697 1.00 95.81 756 GLN A CA 1
ATOM 6053 C C . GLN A 1 756 ? 48.755 15.575 -39.193 1.00 95.81 756 GLN A C 1
ATOM 6055 O O . GLN A 1 756 ? 48.604 14.564 -39.886 1.00 95.81 756 GLN A O 1
ATOM 6060 N N . TYR A 1 757 ? 48.185 15.735 -37.999 1.00 97.12 757 TYR A N 1
ATOM 6061 C CA . TYR A 1 757 ? 47.130 14.890 -37.443 1.00 97.12 757 TYR A CA 1
ATOM 6062 C C . TYR A 1 757 ? 45.986 15.745 -36.904 1.00 97.12 757 TYR A C 1
ATOM 6064 O O . TYR A 1 757 ? 46.197 16.844 -36.390 1.00 97.12 757 TYR A O 1
ATOM 6072 N N . THR A 1 758 ? 44.781 15.192 -36.957 1.00 97.25 758 THR A N 1
ATOM 6073 C CA . THR A 1 758 ? 43.566 15.790 -36.405 1.00 97.25 758 THR A CA 1
ATOM 6074 C C . THR A 1 758 ? 42.961 14.839 -35.377 1.00 97.25 758 THR A C 1
ATOM 6076 O O . THR A 1 758 ? 42.774 13.656 -35.667 1.00 97.25 758 THR A O 1
ATOM 6079 N N . LEU A 1 759 ? 42.670 15.353 -34.180 1.00 97.75 759 LEU A N 1
ATOM 6080 C CA . LEU A 1 759 ? 42.152 14.612 -33.028 1.00 97.75 759 LEU A CA 1
ATOM 6081 C C . LEU A 1 759 ? 40.807 15.202 -32.588 1.00 97.75 759 LEU A C 1
ATOM 6083 O O . LEU A 1 759 ? 40.760 16.333 -32.115 1.00 97.75 759 LEU A O 1
ATOM 6087 N N . GLY A 1 760 ? 39.720 14.448 -32.720 1.00 96.94 760 GLY A N 1
ATOM 6088 C CA . GLY A 1 760 ? 38.388 14.842 -32.261 1.00 96.94 760 GLY A CA 1
ATOM 6089 C C . GLY A 1 760 ? 38.066 14.251 -30.892 1.00 96.94 760 GLY A C 1
ATOM 6090 O O . GLY A 1 760 ? 38.144 13.032 -30.719 1.00 96.94 760 GLY A O 1
ATOM 6091 N N . PHE A 1 761 ? 37.684 15.099 -29.939 1.00 97.25 761 PHE A N 1
ATOM 6092 C CA . PHE A 1 761 ? 37.271 14.699 -28.596 1.00 97.25 761 PHE A CA 1
ATOM 6093 C C . PHE A 1 761 ? 35.818 15.097 -28.304 1.00 97.25 761 PHE A C 1
ATOM 6095 O O . PHE A 1 761 ? 35.429 16.245 -28.530 1.00 97.25 761 PHE A O 1
ATOM 6102 N N . ASP A 1 762 ? 35.048 14.164 -27.732 1.00 94.38 762 ASP A N 1
ATOM 6103 C CA . ASP A 1 762 ? 33.777 14.456 -27.056 1.00 94.38 762 ASP A CA 1
ATOM 6104 C C . ASP A 1 762 ? 34.049 14.638 -25.556 1.00 94.38 762 ASP A C 1
ATOM 6106 O O . ASP A 1 762 ? 34.397 13.679 -24.847 1.00 94.38 762 ASP A O 1
ATOM 6110 N N . CYS A 1 763 ? 33.912 15.882 -25.092 1.00 93.56 763 CYS A N 1
ATOM 6111 C CA . CYS A 1 763 ? 33.992 16.240 -23.688 1.00 93.56 763 CYS A CA 1
ATOM 6112 C C . CYS A 1 763 ? 32.593 16.599 -23.162 1.00 93.56 763 CYS A C 1
ATOM 6114 O O . CYS A 1 763 ? 31.939 17.514 -23.663 1.00 93.56 763 CYS A O 1
ATOM 6116 N N . ARG A 1 764 ? 32.151 15.920 -22.098 1.00 92.00 764 ARG A N 1
ATOM 6117 C CA . ARG A 1 764 ? 30.946 16.286 -21.333 1.00 92.00 764 ARG A CA 1
ATOM 6118 C C . ARG A 1 764 ? 31.390 16.793 -19.979 1.00 92.00 764 ARG A C 1
ATOM 6120 O O . ARG A 1 764 ? 31.845 16.000 -19.158 1.00 92.00 764 ARG A O 1
ATOM 6127 N N . ILE A 1 765 ? 31.326 18.102 -19.790 1.00 91.44 765 ILE A N 1
ATOM 6128 C CA . ILE A 1 765 ? 31.916 18.798 -18.652 1.00 91.44 765 ILE A CA 1
ATOM 6129 C C . ILE A 1 765 ? 30.891 18.908 -17.526 1.00 91.44 765 ILE A C 1
ATOM 6131 O O . ILE A 1 765 ? 29.738 19.284 -17.750 1.00 91.44 765 ILE A O 1
ATOM 6135 N N . GLU A 1 766 ? 31.329 18.592 -16.311 1.00 90.25 766 GLU A N 1
ATOM 6136 C CA . GLU A 1 766 ? 30.600 18.936 -15.093 1.00 90.25 766 GLU A CA 1
ATOM 6137 C C . GLU A 1 766 ? 30.432 20.472 -14.997 1.00 90.25 766 GLU A C 1
ATOM 6139 O O . GLU A 1 766 ? 31.401 21.199 -15.242 1.00 90.25 766 GLU A O 1
ATOM 6144 N N . PRO A 1 767 ? 29.231 20.993 -14.673 1.00 86.62 767 PRO A N 1
ATOM 6145 C CA . PRO A 1 767 ? 28.933 22.428 -14.760 1.00 86.62 767 PRO A CA 1
ATOM 6146 C C . PRO A 1 767 ? 29.890 23.361 -14.014 1.00 86.62 767 PRO A C 1
ATOM 6148 O O . PRO A 1 767 ? 30.268 24.396 -14.562 1.00 86.62 767 PRO A O 1
ATOM 6151 N N . ASN A 1 768 ? 30.331 22.999 -12.806 1.00 87.75 768 ASN A N 1
ATOM 6152 C CA . ASN A 1 768 ? 31.240 23.833 -12.013 1.00 87.75 768 ASN A CA 1
ATOM 6153 C C . ASN A 1 768 ? 32.707 23.749 -12.477 1.00 87.75 768 ASN A C 1
ATOM 6155 O O . ASN A 1 768 ? 33.547 24.528 -12.026 1.00 87.75 768 ASN A O 1
ATOM 6159 N N . SER A 1 769 ? 33.026 22.828 -13.388 1.00 90.25 769 SER A N 1
ATOM 6160 C CA . SER A 1 769 ? 34.376 22.582 -13.903 1.00 90.25 769 SER A CA 1
ATOM 6161 C C . SER A 1 769 ? 34.614 23.172 -15.294 1.00 90.25 769 SER A C 1
ATOM 6163 O O . SER A 1 769 ? 35.680 22.962 -15.869 1.00 90.25 769 SER A O 1
ATOM 6165 N N . TYR A 1 770 ? 33.655 23.910 -15.860 1.00 91.38 770 TYR A N 1
ATOM 6166 C CA . TYR A 1 770 ? 33.772 24.461 -17.214 1.00 91.38 770 TYR A CA 1
ATOM 6167 C C . TYR A 1 770 ? 35.008 25.359 -17.385 1.00 91.38 770 TYR A C 1
ATOM 6169 O O . TYR A 1 770 ? 35.859 25.086 -18.236 1.00 91.38 770 TYR A O 1
ATOM 6177 N N . ASP A 1 771 ? 35.167 26.373 -16.532 1.00 91.94 771 ASP A N 1
ATOM 6178 C CA . ASP A 1 771 ? 36.288 27.316 -16.636 1.00 91.94 771 ASP A CA 1
ATOM 6179 C C . ASP A 1 771 ? 37.639 26.640 -16.365 1.00 91.94 771 ASP A C 1
ATOM 6181 O O . ASP A 1 771 ? 38.634 26.914 -17.042 1.00 91.94 771 ASP A O 1
ATOM 6185 N N . SER A 1 772 ? 37.684 25.711 -15.404 1.00 93.38 772 SER A N 1
ATOM 6186 C CA . SER A 1 772 ? 38.906 24.968 -15.085 1.00 93.38 772 SER A CA 1
ATOM 6187 C C . SER A 1 772 ? 39.297 24.002 -16.207 1.00 93.38 772 SER A C 1
ATOM 6189 O O . SER A 1 772 ? 40.487 23.837 -16.477 1.00 93.38 772 SER A O 1
ATOM 6191 N N . PHE A 1 773 ? 38.324 23.419 -16.915 1.00 94.50 773 PHE A N 1
ATOM 6192 C CA . PHE A 1 773 ? 38.572 22.573 -18.079 1.00 94.50 773 PHE A CA 1
ATOM 6193 C C . PHE A 1 773 ? 39.052 23.378 -19.293 1.00 94.50 773 PHE A C 1
ATOM 6195 O O . PHE A 1 773 ? 40.012 22.969 -19.944 1.00 94.50 773 PHE A O 1
ATOM 6202 N N . LYS A 1 774 ? 38.457 24.549 -19.576 1.00 93.38 774 LYS A N 1
ATOM 6203 C CA . LYS A 1 774 ? 38.947 25.451 -20.639 1.00 93.38 774 LYS A CA 1
ATOM 6204 C C . LYS A 1 774 ? 40.385 25.888 -20.359 1.00 93.38 774 LYS A C 1
ATOM 6206 O O . LYS A 1 774 ? 41.235 25.764 -21.235 1.00 93.38 774 LYS A O 1
ATOM 6211 N N . LYS A 1 775 ? 40.687 26.259 -19.110 1.00 94.12 775 LYS A N 1
ATOM 6212 C CA . LYS A 1 775 ? 42.059 26.559 -18.682 1.00 94.12 775 LYS A CA 1
ATOM 6213 C C . LYS A 1 775 ? 43.002 25.365 -18.861 1.00 94.12 775 LYS A C 1
ATOM 6215 O O . LYS A 1 775 ? 44.119 25.542 -19.330 1.00 94.12 775 LYS A O 1
ATOM 6220 N N . PHE A 1 776 ? 42.560 24.150 -18.532 1.00 95.62 776 PHE A N 1
ATOM 6221 C CA . PHE A 1 776 ? 43.345 22.937 -18.774 1.00 95.62 776 PHE A CA 1
ATOM 6222 C C . PHE A 1 776 ? 43.677 22.741 -20.262 1.00 95.62 776 PHE A C 1
ATOM 6224 O O . PHE A 1 776 ? 44.810 22.376 -20.571 1.00 95.62 776 PHE A O 1
ATOM 6231 N N . LEU A 1 777 ? 42.734 22.999 -21.178 1.00 94.56 777 LEU A N 1
ATOM 6232 C CA . LEU A 1 777 ? 42.993 22.934 -22.621 1.00 94.56 777 LEU A CA 1
ATOM 6233 C C . LEU A 1 777 ? 44.016 23.990 -23.060 1.00 94.56 777 LEU A C 1
ATOM 6235 O O . LEU A 1 777 ? 44.940 23.665 -23.807 1.00 94.56 777 LEU A O 1
ATOM 6239 N N . ASP A 1 778 ? 43.900 25.220 -22.561 1.00 92.06 778 ASP A N 1
ATOM 6240 C CA . ASP A 1 778 ? 44.858 26.289 -22.858 1.00 92.06 778 ASP A CA 1
ATOM 6241 C C . ASP A 1 778 ? 46.267 25.931 -22.348 1.00 92.06 778 ASP A C 1
ATOM 6243 O O . ASP A 1 778 ? 47.245 25.989 -23.100 1.00 92.06 778 ASP A O 1
ATOM 6247 N N . ASP A 1 779 ? 46.372 25.465 -21.100 1.00 92.88 779 ASP A N 1
ATOM 6248 C CA . ASP A 1 779 ? 47.625 25.019 -20.483 1.00 92.88 779 ASP A CA 1
ATOM 6249 C C . ASP A 1 779 ? 48.211 23.793 -21.208 1.00 92.88 779 ASP A C 1
ATOM 6251 O O . ASP A 1 779 ? 49.431 23.649 -21.328 1.00 92.88 779 ASP A O 1
ATOM 6255 N N . LEU A 1 780 ? 47.362 22.893 -21.716 1.00 92.75 780 LEU A N 1
ATOM 6256 C CA . LEU A 1 780 ? 47.779 21.736 -22.505 1.00 92.75 780 LEU A CA 1
ATOM 6257 C C . LEU A 1 780 ? 48.484 22.177 -23.791 1.00 92.75 780 LEU A C 1
ATOM 6259 O O . LEU A 1 780 ? 49.600 21.726 -24.044 1.00 92.75 780 LEU A O 1
ATOM 6263 N N . ILE A 1 781 ? 47.892 23.094 -24.562 1.00 90.06 781 ILE A N 1
ATOM 6264 C CA . ILE A 1 781 ? 48.490 23.605 -25.810 1.00 90.06 781 ILE A CA 1
ATOM 6265 C C . ILE A 1 781 ? 49.845 24.274 -25.553 1.00 90.06 781 ILE A C 1
ATOM 6267 O O . ILE A 1 781 ? 50.733 24.223 -26.410 1.00 90.06 781 ILE A O 1
ATOM 6271 N N . GLN A 1 782 ? 50.024 24.922 -24.399 1.00 88.56 782 GLN A N 1
ATOM 6272 C CA . GLN A 1 782 ? 51.296 25.562 -24.054 1.00 88.56 782 GLN A CA 1
ATOM 6273 C C . GLN A 1 782 ? 52.396 24.566 -23.684 1.00 88.56 782 GLN A C 1
ATOM 6275 O O . GLN A 1 782 ? 53.568 24.851 -23.914 1.00 88.56 782 GLN A O 1
ATOM 6280 N N . ARG A 1 783 ? 52.037 23.394 -23.149 1.00 90.94 783 ARG A N 1
ATOM 6281 C CA . ARG A 1 783 ? 53.000 22.354 -22.753 1.00 90.94 783 ARG A CA 1
ATOM 6282 C C . ARG A 1 783 ? 53.423 21.430 -23.890 1.00 90.94 783 ARG A C 1
ATOM 6284 O O . ARG A 1 783 ? 54.418 20.726 -23.732 1.00 90.94 783 ARG A O 1
ATOM 6291 N N . VAL A 1 784 ? 52.684 21.397 -24.999 1.00 88.75 784 VAL A N 1
ATOM 6292 C CA . VAL A 1 784 ? 53.045 20.564 -26.153 1.00 88.75 784 VAL A CA 1
ATOM 6293 C C . VAL A 1 784 ? 54.384 21.050 -26.724 1.00 88.75 784 VAL A C 1
ATOM 6295 O O . VAL A 1 784 ? 54.491 22.232 -27.066 1.00 88.75 784 VAL A O 1
ATOM 6298 N N . PRO A 1 785 ? 55.391 20.168 -26.872 1.00 80.75 785 PRO A N 1
ATOM 6299 C CA . PRO A 1 785 ? 56.645 20.513 -27.534 1.00 80.75 785 PRO A CA 1
ATOM 6300 C C . PRO A 1 785 ? 56.380 20.978 -28.972 1.00 80.75 785 PRO A C 1
ATOM 6302 O O . PRO A 1 785 ? 55.827 20.230 -29.778 1.00 80.75 785 PRO A O 1
ATOM 6305 N N . LYS A 1 786 ? 56.725 22.230 -29.281 1.00 79.00 786 LYS A N 1
ATOM 6306 C CA . LYS A 1 786 ? 56.473 22.880 -30.576 1.00 79.00 786 LYS A CA 1
ATOM 6307 C C . LYS A 1 786 ? 57.548 23.921 -30.863 1.00 79.00 786 LYS A C 1
ATOM 6309 O O . LYS A 1 786 ? 58.088 24.518 -29.933 1.00 79.00 786 LYS A O 1
ATOM 6314 N N . GLU A 1 787 ? 57.818 24.161 -32.140 1.00 80.00 787 GLU A N 1
ATOM 6315 C CA . GLU A 1 787 ? 58.759 25.206 -32.567 1.00 80.00 787 GLU A CA 1
ATOM 6316 C C . GLU A 1 787 ? 58.033 26.542 -32.771 1.00 80.00 787 GLU A C 1
ATOM 6318 O O . GLU A 1 787 ? 58.570 27.598 -32.444 1.00 80.00 787 GLU A O 1
ATOM 6323 N N . ASN A 1 788 ? 56.776 26.499 -33.231 1.00 71.62 788 ASN A N 1
ATOM 6324 C CA . ASN A 1 788 ? 55.919 27.668 -33.416 1.00 71.62 788 ASN A CA 1
ATOM 6325 C C . ASN A 1 788 ? 54.517 27.467 -32.827 1.00 71.62 788 ASN A C 1
ATOM 6327 O O . ASN A 1 788 ? 53.924 26.392 -32.893 1.00 71.62 788 ASN A O 1
ATOM 6331 N N . ASN A 1 789 ? 53.914 28.554 -32.335 1.00 67.94 789 ASN A N 1
ATOM 6332 C CA . ASN A 1 789 ? 52.564 28.525 -31.757 1.00 67.94 789 ASN A CA 1
ATOM 6333 C C . ASN A 1 789 ? 51.450 28.174 -32.762 1.00 67.94 789 ASN A C 1
ATOM 6335 O O . ASN A 1 789 ? 50.398 27.706 -32.343 1.00 67.94 789 ASN A O 1
ATOM 6339 N N . ASN A 1 790 ? 51.687 28.342 -34.067 1.00 76.12 790 ASN A N 1
ATOM 6340 C CA . ASN A 1 790 ? 50.710 28.050 -35.126 1.00 76.12 790 ASN A CA 1
ATOM 6341 C C . ASN A 1 790 ? 50.651 26.558 -35.514 1.00 76.12 790 ASN A C 1
ATOM 6343 O O . ASN A 1 790 ? 49.907 26.182 -36.418 1.00 76.12 790 ASN A O 1
ATOM 6347 N N . GLU A 1 791 ? 51.450 25.705 -34.866 1.00 85.75 791 GLU A N 1
ATOM 6348 C CA . GLU A 1 791 ? 51.488 24.261 -35.128 1.00 85.75 791 GLU A CA 1
ATOM 6349 C C . GLU A 1 791 ? 50.334 23.503 -34.468 1.00 85.75 791 GLU A C 1
ATOM 6351 O O . GLU A 1 791 ? 50.145 22.325 -34.753 1.00 85.75 791 GLU A O 1
ATOM 6356 N N . ILE A 1 792 ? 49.561 24.156 -33.597 1.00 92.12 792 ILE A N 1
ATOM 6357 C CA . ILE A 1 792 ? 48.436 23.549 -32.888 1.00 92.12 792 ILE A CA 1
ATOM 6358 C C . ILE A 1 792 ? 47.241 24.482 -32.996 1.00 92.12 792 ILE A C 1
ATOM 6360 O O . ILE A 1 792 ? 47.347 25.680 -32.746 1.00 92.12 792 ILE A O 1
ATOM 6364 N N . THR A 1 793 ? 46.086 23.945 -33.363 1.00 92.50 793 THR A N 1
ATOM 6365 C CA . THR A 1 793 ? 44.836 24.703 -33.416 1.00 92.50 793 THR A CA 1
ATOM 6366 C C . THR A 1 793 ? 43.726 23.874 -32.801 1.00 92.50 793 THR A C 1
ATOM 6368 O O . THR A 1 793 ? 43.576 22.704 -33.147 1.00 92.50 793 THR A O 1
ATOM 6371 N N . ILE A 1 794 ? 42.950 24.480 -31.903 1.00 93.88 794 ILE A N 1
ATOM 6372 C CA . ILE A 1 794 ? 41.715 23.889 -31.388 1.00 93.88 794 ILE A CA 1
ATOM 6373 C C . ILE A 1 794 ? 40.545 24.532 -32.115 1.00 93.88 794 ILE A C 1
ATOM 6375 O O . ILE A 1 794 ? 40.343 25.743 -32.037 1.00 93.88 794 ILE A O 1
ATOM 6379 N N . ASN A 1 795 ? 39.775 23.703 -32.804 1.00 93.38 795 ASN A N 1
ATOM 6380 C CA . ASN A 1 795 ? 38.490 24.063 -33.361 1.00 93.38 795 ASN A CA 1
ATOM 6381 C C . ASN A 1 795 ? 37.387 23.580 -32.411 1.00 93.38 795 ASN A C 1
ATOM 6383 O O . ASN A 1 795 ? 37.329 22.399 -32.070 1.00 93.38 795 ASN A O 1
ATOM 6387 N N . TYR A 1 796 ? 36.523 24.489 -31.973 1.00 91.38 796 TYR A N 1
ATOM 6388 C CA . TYR A 1 796 ? 35.384 24.161 -31.121 1.00 91.38 796 TYR A CA 1
ATOM 6389 C C . TYR A 1 796 ? 34.190 23.847 -32.018 1.00 91.38 796 TYR A C 1
ATOM 6391 O O . TYR A 1 796 ? 33.579 24.749 -32.584 1.00 91.38 796 TYR A O 1
ATOM 6399 N N . LEU A 1 797 ? 33.891 22.557 -32.171 1.00 86.44 797 LEU A N 1
ATOM 6400 C CA . LEU A 1 797 ? 32.780 22.075 -32.991 1.00 86.44 797 LEU A CA 1
ATOM 6401 C C . LEU A 1 797 ? 31.428 22.295 -32.297 1.00 86.44 797 LEU A C 1
ATOM 6403 O O . LEU A 1 797 ? 30.435 22.554 -32.965 1.00 86.44 797 LEU A O 1
ATOM 6407 N N . GLN A 1 798 ? 31.407 22.209 -30.964 1.00 84.81 798 GLN A N 1
ATOM 6408 C CA . GLN A 1 798 ? 30.256 22.501 -30.109 1.00 84.81 798 GLN A CA 1
ATOM 6409 C C . GLN A 1 798 ? 30.768 23.061 -28.782 1.00 84.81 798 GLN A C 1
ATOM 6411 O O . GLN A 1 798 ? 31.687 22.488 -28.200 1.00 84.81 798 GLN A O 1
ATOM 6416 N N . ASP A 1 799 ? 30.163 24.138 -28.282 1.00 88.12 799 ASP A N 1
ATOM 6417 C CA . ASP A 1 799 ? 30.439 24.681 -26.949 1.00 88.12 799 ASP A CA 1
ATOM 6418 C C . ASP A 1 799 ? 29.137 25.202 -26.329 1.00 88.12 799 ASP A C 1
ATOM 6420 O O . ASP A 1 799 ? 28.563 26.200 -26.775 1.00 88.12 799 ASP A O 1
ATOM 6424 N N . SER A 1 800 ? 28.644 24.492 -25.313 1.00 81.88 800 SER A N 1
ATOM 6425 C CA . SER A 1 800 ? 27.397 24.859 -24.630 1.00 81.88 800 SER A CA 1
ATOM 6426 C C . SER A 1 800 ? 27.581 26.023 -23.644 1.00 81.88 800 SER A C 1
ATOM 6428 O O . SER A 1 800 ? 26.586 26.601 -23.200 1.00 81.88 800 SER A O 1
ATOM 6430 N N . GLY A 1 801 ? 28.826 26.401 -23.332 1.00 84.44 801 GLY A N 1
ATOM 6431 C CA . GLY A 1 801 ? 29.159 27.402 -22.323 1.00 84.44 801 GLY A CA 1
ATOM 6432 C C . GLY A 1 801 ? 28.949 26.920 -20.878 1.00 84.44 801 GLY A C 1
ATOM 6433 O O . GLY A 1 801 ? 28.581 25.763 -20.647 1.00 84.44 801 GLY A O 1
ATOM 6434 N N . PRO A 1 802 ? 29.179 27.797 -19.882 1.00 85.56 802 PRO A N 1
ATOM 6435 C CA . PRO A 1 802 ? 28.911 27.483 -18.483 1.00 85.56 802 PRO A CA 1
ATOM 6436 C C . PRO A 1 802 ? 27.404 27.308 -18.246 1.00 85.56 802 PRO A C 1
ATOM 6438 O O . PRO A 1 802 ? 26.582 28.066 -18.772 1.00 85.56 802 PRO A O 1
ATOM 6441 N N . LEU A 1 803 ? 27.041 26.303 -17.446 1.00 87.88 803 LEU A N 1
ATOM 6442 C CA . LEU A 1 803 ? 25.652 25.959 -17.141 1.00 87.88 803 LEU A CA 1
ATOM 6443 C C . LEU A 1 803 ? 25.337 26.217 -15.665 1.00 87.88 803 LEU A C 1
ATOM 6445 O O . LEU A 1 803 ? 26.142 25.918 -14.786 1.00 87.88 803 LEU A O 1
ATOM 6449 N N . VAL A 1 804 ? 24.149 26.755 -15.392 1.00 90.31 804 VAL A N 1
ATOM 6450 C CA . VAL A 1 804 ? 23.655 27.036 -14.035 1.00 90.31 804 VAL A CA 1
ATOM 6451 C C . VAL A 1 804 ? 22.874 25.839 -13.502 1.00 90.31 804 VAL A C 1
ATOM 6453 O O . VAL A 1 804 ? 22.080 25.254 -14.232 1.00 90.31 804 VAL A O 1
ATOM 6456 N N . LEU A 1 805 ? 23.066 25.480 -12.231 1.00 92.75 805 LEU A N 1
ATOM 6457 C CA . LEU A 1 805 ? 22.295 24.443 -11.536 1.00 92.75 805 LEU A CA 1
ATOM 6458 C C . LEU A 1 805 ? 21.062 25.041 -10.846 1.00 92.75 805 LEU A C 1
ATOM 6460 O O . LEU A 1 805 ? 21.120 26.154 -10.323 1.00 92.75 805 LEU A O 1
ATOM 6464 N N . THR A 1 806 ? 19.961 24.291 -10.797 1.00 95.25 806 THR A N 1
ATOM 6465 C CA . THR A 1 806 ? 18.824 24.643 -9.936 1.00 95.25 806 THR A CA 1
ATOM 6466 C C . THR A 1 806 ? 19.190 24.335 -8.488 1.00 95.25 806 THR A C 1
ATOM 6468 O O . THR A 1 806 ? 19.631 23.230 -8.178 1.00 95.25 806 THR A O 1
ATOM 6471 N N . ASP A 1 807 ? 19.006 25.308 -7.596 1.00 92.44 807 ASP A N 1
ATOM 6472 C CA . ASP A 1 807 ? 19.244 25.126 -6.164 1.00 92.44 807 ASP A CA 1
ATOM 6473 C C . ASP A 1 807 ? 18.134 24.259 -5.548 1.00 92.44 807 ASP A C 1
ATOM 6475 O O . ASP A 1 807 ? 16.971 24.663 -5.480 1.00 92.44 807 ASP A O 1
ATOM 6479 N N . ILE A 1 808 ? 18.510 23.050 -5.128 1.00 92.62 808 ILE A N 1
ATOM 6480 C CA . ILE A 1 808 ? 17.629 22.052 -4.501 1.00 92.62 808 ILE A CA 1
ATOM 6481 C C . ILE A 1 808 ? 17.829 21.944 -2.981 1.00 92.62 808 ILE A C 1
ATOM 6483 O O . ILE A 1 808 ? 17.147 21.154 -2.321 1.00 92.62 808 ILE A O 1
ATOM 6487 N N . GLU A 1 809 ? 18.745 22.740 -2.427 1.00 88.69 809 GLU A N 1
ATOM 6488 C CA . GLU A 1 809 ? 19.033 22.811 -0.993 1.00 88.69 809 GLU A CA 1
ATOM 6489 C C . GLU A 1 809 ? 18.250 23.953 -0.339 1.00 88.69 809 GLU A C 1
ATOM 6491 O O . GLU A 1 809 ? 17.784 23.832 0.796 1.00 88.69 809 GLU A O 1
ATOM 6496 N N . LYS A 1 810 ? 18.043 25.058 -1.065 1.00 88.88 810 LYS A N 1
ATOM 6497 C CA . LYS A 1 810 ? 17.229 26.179 -0.598 1.00 88.88 810 LYS A CA 1
ATOM 6498 C C . LYS A 1 810 ? 15.729 25.866 -0.723 1.00 88.88 810 LYS A C 1
ATOM 6500 O O . LYS A 1 810 ? 15.233 25.681 -1.837 1.00 88.88 810 LYS A O 1
ATOM 6505 N N . PRO A 1 811 ? 14.958 25.882 0.384 1.00 87.62 811 PRO A N 1
ATOM 6506 C CA . PRO A 1 811 ? 13.518 25.659 0.328 1.00 87.62 811 PRO A CA 1
ATOM 6507 C C . PRO A 1 811 ? 12.815 26.679 -0.571 1.00 87.62 811 PRO A C 1
ATOM 6509 O O . PRO A 1 811 ? 13.051 27.886 -0.482 1.00 87.62 811 PRO A O 1
ATOM 6512 N N . SER A 1 812 ? 11.911 26.189 -1.412 1.00 92.50 812 SER A N 1
ATOM 6513 C CA . SER A 1 812 ? 11.064 26.996 -2.286 1.00 92.50 812 SER A CA 1
ATOM 6514 C C . SER A 1 812 ? 9.672 26.371 -2.380 1.00 92.50 812 SER A C 1
ATOM 6516 O O . SER A 1 812 ? 9.487 25.187 -2.091 1.00 92.50 812 SER A O 1
ATOM 6518 N N . TRP A 1 813 ? 8.676 27.167 -2.775 1.00 92.50 813 TRP A N 1
ATOM 6519 C CA . TRP A 1 813 ? 7.284 26.714 -2.862 1.00 92.50 813 TRP A CA 1
ATOM 6520 C C . TRP A 1 813 ? 7.118 25.515 -3.811 1.00 92.50 813 TRP A C 1
ATOM 6522 O O . TRP A 1 813 ? 6.413 24.556 -3.486 1.00 92.50 813 TRP A O 1
ATOM 6532 N N . TRP A 1 814 ? 7.814 25.530 -4.954 1.00 94.44 814 TRP A N 1
ATOM 6533 C CA . TRP A 1 814 ? 7.738 24.459 -5.943 1.00 94.44 814 TRP A CA 1
ATOM 6534 C C . TRP A 1 814 ? 8.468 23.208 -5.455 1.00 94.44 814 TRP A C 1
ATOM 6536 O O . TRP A 1 814 ? 7.947 22.107 -5.608 1.00 94.44 814 TRP A O 1
ATOM 6546 N N . LEU A 1 815 ? 9.628 23.362 -4.803 1.00 95.75 815 LEU A N 1
ATOM 6547 C CA . LEU A 1 815 ? 10.427 22.231 -4.328 1.00 95.75 815 LEU A CA 1
ATOM 6548 C C . LEU A 1 815 ? 9.701 21.482 -3.211 1.00 95.75 815 LEU A C 1
ATOM 6550 O O . LEU A 1 815 ? 9.676 20.252 -3.204 1.00 95.75 815 LEU A O 1
ATOM 6554 N N . ASN A 1 816 ? 9.065 22.221 -2.300 1.00 94.44 816 ASN A N 1
ATOM 6555 C CA . ASN A 1 816 ? 8.243 21.643 -1.242 1.00 94.44 816 ASN A CA 1
ATOM 6556 C C . ASN A 1 816 ? 7.035 20.903 -1.828 1.00 94.44 816 ASN A C 1
ATOM 6558 O O . ASN A 1 816 ? 6.755 19.779 -1.422 1.00 94.44 816 ASN A O 1
ATOM 6562 N N . SER A 1 817 ? 6.361 21.491 -2.821 1.00 95.06 817 SER A N 1
ATOM 6563 C CA . SER A 1 817 ? 5.221 20.862 -3.503 1.00 95.06 817 SER A CA 1
ATOM 6564 C C . SER A 1 817 ? 5.627 19.597 -4.266 1.00 95.06 817 SER A C 1
ATOM 6566 O O . SER A 1 817 ? 4.922 18.587 -4.218 1.00 95.06 817 SER A O 1
ATOM 6568 N N . PHE A 1 818 ? 6.786 19.618 -4.927 1.00 96.31 818 PHE A N 1
ATOM 6569 C CA . PHE A 1 818 ? 7.335 18.469 -5.642 1.00 96.31 818 PHE A CA 1
ATOM 6570 C C . PHE A 1 818 ? 7.701 17.330 -4.681 1.00 96.31 818 PHE A C 1
ATOM 6572 O O . PHE A 1 818 ? 7.233 16.204 -4.859 1.00 96.31 818 PHE A O 1
ATOM 6579 N N . LYS A 1 819 ? 8.463 17.622 -3.615 1.00 94.81 819 LYS A N 1
ATOM 6580 C CA . LYS A 1 819 ? 8.834 16.632 -2.587 1.00 94.81 819 LYS A CA 1
ATOM 6581 C C . LYS A 1 819 ? 7.598 16.052 -1.894 1.00 94.81 819 LYS A C 1
ATOM 6583 O O . LYS A 1 819 ? 7.475 14.834 -1.820 1.00 94.81 819 LYS A O 1
ATOM 6588 N N . ARG A 1 820 ? 6.637 16.899 -1.507 1.00 94.19 820 ARG A N 1
ATOM 6589 C CA . ARG A 1 820 ? 5.355 16.474 -0.925 1.00 94.19 820 ARG A CA 1
ATOM 6590 C C . ARG A 1 820 ? 4.585 15.533 -1.849 1.00 94.19 820 ARG A C 1
ATOM 6592 O O . ARG A 1 820 ? 4.083 14.513 -1.394 1.00 94.19 820 ARG A O 1
ATOM 6599 N N . THR A 1 821 ? 4.508 15.851 -3.141 1.00 95.19 821 THR A N 1
ATOM 6600 C CA . THR A 1 821 ? 3.852 14.976 -4.126 1.00 95.19 821 THR A CA 1
ATOM 6601 C C . THR A 1 821 ? 4.518 13.608 -4.166 1.00 95.19 821 THR A C 1
ATOM 6603 O O . THR A 1 821 ? 3.838 12.586 -4.127 1.00 95.19 821 THR A O 1
ATOM 6606 N N . CYS A 1 822 ? 5.850 13.582 -4.208 1.00 94.12 822 CYS A N 1
ATOM 6607 C CA . CYS A 1 822 ? 6.606 12.338 -4.248 1.00 94.12 822 CYS A CA 1
ATOM 6608 C C . CYS A 1 822 ? 6.436 11.521 -2.958 1.00 94.12 822 CYS A C 1
ATOM 6610 O O . CYS A 1 822 ? 6.306 10.305 -3.033 1.00 94.12 822 CYS A O 1
ATOM 6612 N N . GLU A 1 823 ? 6.354 12.159 -1.791 1.00 92.88 823 GLU A N 1
ATOM 6613 C CA . GLU A 1 823 ? 6.053 11.489 -0.519 1.00 92.88 823 GLU A CA 1
ATOM 6614 C C . GLU A 1 823 ? 4.632 10.898 -0.492 1.00 92.88 823 GLU A C 1
ATOM 6616 O O . GLU A 1 823 ? 4.459 9.726 -0.152 1.00 92.88 823 GLU A O 1
ATOM 6621 N N . GLU A 1 824 ? 3.618 11.672 -0.900 1.00 91.12 824 GLU A N 1
ATOM 6622 C CA . GLU A 1 824 ? 2.214 11.233 -0.971 1.00 91.12 824 GLU A CA 1
ATOM 6623 C C . GLU A 1 824 ? 2.040 10.044 -1.933 1.00 91.12 824 GLU A C 1
ATOM 6625 O O . GLU A 1 824 ? 1.313 9.095 -1.631 1.00 91.12 824 GLU A O 1
ATOM 6630 N N . MET A 1 825 ? 2.754 10.074 -3.061 1.00 92.06 825 MET A N 1
ATOM 6631 C CA . MET A 1 825 ? 2.734 9.037 -4.098 1.00 92.06 825 MET A CA 1
ATOM 6632 C C . MET A 1 825 ? 3.749 7.908 -3.855 1.00 92.06 825 MET A C 1
ATOM 6634 O O . MET A 1 825 ? 3.799 6.956 -4.632 1.00 92.06 825 MET A O 1
ATOM 6638 N N . LYS A 1 826 ? 4.535 7.976 -2.770 1.00 94.06 826 LYS A N 1
ATOM 6639 C CA . LYS A 1 826 ? 5.602 7.016 -2.422 1.00 94.06 826 LYS A CA 1
ATOM 6640 C C . LYS A 1 826 ? 6.665 6.839 -3.520 1.00 94.06 826 LYS A C 1
ATOM 6642 O O . LYS A 1 826 ? 7.235 5.759 -3.675 1.00 94.06 826 LYS A O 1
ATOM 6647 N N . CYS A 1 827 ? 6.953 7.900 -4.264 1.00 92.69 827 CYS A N 1
ATOM 6648 C CA . CYS A 1 827 ? 7.986 7.929 -5.289 1.00 92.69 827 CYS A CA 1
ATOM 6649 C C . CYS A 1 827 ? 9.378 7.962 -4.644 1.00 92.69 827 CYS A C 1
ATOM 6651 O O . CYS A 1 827 ? 9.710 8.889 -3.903 1.00 92.69 827 CYS A O 1
ATOM 6653 N N . LYS A 1 828 ? 10.223 6.979 -4.966 1.00 94.88 828 LYS A N 1
ATOM 6654 C CA . LYS A 1 828 ? 11.654 7.021 -4.638 1.00 94.88 828 LYS A CA 1
ATOM 6655 C C . LYS A 1 828 ? 12.362 7.921 -5.644 1.00 94.88 828 LYS A C 1
ATOM 6657 O O . LYS A 1 828 ? 12.163 7.753 -6.843 1.00 94.88 828 LYS A O 1
ATOM 6662 N N . LEU A 1 829 ? 13.182 8.854 -5.168 1.00 94.88 829 LEU A N 1
ATOM 6663 C CA . LEU A 1 829 ? 13.841 9.849 -6.015 1.00 94.88 829 LEU A CA 1
ATOM 6664 C C . LEU A 1 829 ? 15.361 9.728 -5.950 1.00 94.88 829 LEU A C 1
ATOM 6666 O O . LEU A 1 829 ? 15.926 9.568 -4.869 1.00 94.88 829 LEU A O 1
ATOM 6670 N N . ASN A 1 830 ? 16.005 9.919 -7.096 1.00 93.06 830 ASN A N 1
ATOM 6671 C CA . ASN A 1 830 ? 17.426 10.197 -7.211 1.00 93.06 830 ASN A CA 1
ATOM 6672 C C . ASN A 1 830 ? 17.628 11.573 -7.858 1.00 93.06 830 ASN A C 1
ATOM 6674 O O . ASN A 1 830 ? 17.272 11.772 -9.019 1.00 93.06 830 ASN A O 1
ATOM 6678 N N . TRP A 1 831 ? 18.194 12.520 -7.109 1.00 92.94 831 TRP A N 1
ATOM 6679 C CA . TRP A 1 831 ? 18.524 13.855 -7.614 1.00 92.94 831 TRP A CA 1
ATOM 6680 C C . TRP A 1 831 ? 19.900 13.829 -8.271 1.00 92.94 831 TRP A C 1
ATOM 6682 O O . TRP A 1 831 ? 20.880 13.461 -7.626 1.00 92.94 831 TRP A O 1
ATOM 6692 N N . THR A 1 832 ? 19.990 14.221 -9.541 1.00 91.88 832 THR A N 1
ATOM 6693 C CA . THR A 1 832 ? 21.241 14.111 -10.299 1.00 91.88 832 THR A CA 1
ATOM 6694 C C . THR A 1 832 ? 21.384 15.164 -11.402 1.00 91.88 832 THR A C 1
ATOM 6696 O O . THR A 1 832 ? 20.502 15.995 -11.619 1.00 91.88 832 THR A O 1
ATOM 6699 N N . ILE A 1 833 ? 22.533 15.170 -12.076 1.00 90.94 833 ILE A N 1
ATOM 6700 C CA . ILE A 1 833 ? 22.825 16.028 -13.231 1.00 90.94 833 ILE A CA 1
ATOM 6701 C C . ILE A 1 833 ? 22.613 15.198 -14.497 1.00 90.94 833 ILE A C 1
ATOM 6703 O O . ILE A 1 833 ? 23.158 14.099 -14.617 1.00 90.94 833 ILE A O 1
ATOM 6707 N N . PHE A 1 834 ? 21.828 15.726 -15.436 1.00 88.00 834 PHE A N 1
ATOM 6708 C CA . PHE A 1 834 ? 21.495 15.052 -16.682 1.00 88.00 834 PHE A CA 1
ATOM 6709 C C . PHE A 1 834 ? 22.773 14.790 -17.492 1.00 88.00 834 PHE A C 1
ATOM 6711 O O . PHE A 1 834 ? 23.630 15.674 -17.611 1.00 88.00 834 PHE A O 1
ATOM 6718 N N . PRO A 1 835 ? 22.962 13.567 -18.021 1.00 80.00 835 PRO A N 1
ATOM 6719 C CA . PRO A 1 835 ? 24.209 13.198 -18.679 1.00 80.00 835 PRO A CA 1
ATOM 6720 C C . PRO A 1 835 ? 24.409 13.898 -20.031 1.00 80.00 835 PRO A C 1
ATOM 6722 O O . PRO A 1 835 ? 25.560 13.988 -20.474 1.00 80.00 835 PRO A O 1
ATOM 6725 N N . ALA A 1 836 ? 23.333 14.378 -20.657 1.00 80.31 836 ALA A N 1
ATOM 6726 C CA . ALA A 1 836 ? 23.328 15.136 -21.905 1.00 80.31 836 ALA A CA 1
ATOM 6727 C C . ALA A 1 836 ? 22.859 16.585 -21.652 1.00 80.31 836 ALA A C 1
ATOM 6729 O O . ALA A 1 836 ? 23.210 17.153 -20.615 1.00 80.31 836 ALA A O 1
ATOM 6730 N N . GLY A 1 837 ? 22.132 17.185 -22.596 1.00 85.06 837 GLY A N 1
ATOM 6731 C CA . GLY A 1 837 ? 21.564 18.521 -22.456 1.00 85.06 837 GLY A CA 1
ATOM 6732 C C . GLY A 1 837 ? 20.088 18.524 -22.824 1.00 85.06 837 GLY A C 1
ATOM 6733 O O . GLY A 1 837 ? 19.745 17.907 -23.816 1.00 85.06 837 GLY A O 1
ATOM 6734 N N . THR A 1 838 ? 19.300 19.267 -22.049 1.00 92.38 838 THR A N 1
ATOM 6735 C CA . THR A 1 838 ? 17.852 19.502 -22.216 1.00 92.38 838 THR A CA 1
ATOM 6736 C C . THR A 1 838 ? 17.547 20.995 -22.380 1.00 92.38 838 THR A C 1
ATOM 6738 O O . THR A 1 838 ? 18.420 21.837 -22.107 1.00 92.38 838 THR A O 1
ATOM 6741 N N . ASP A 1 839 ? 16.340 21.378 -22.790 1.00 94.25 839 ASP A N 1
ATOM 6742 C CA . ASP A 1 839 ? 15.939 22.789 -22.915 1.00 94.25 839 ASP A CA 1
ATOM 6743 C C . ASP A 1 839 ? 16.047 23.579 -21.591 1.00 94.25 839 ASP A C 1
ATOM 6745 O O . ASP A 1 839 ? 16.344 24.787 -21.590 1.00 94.25 839 ASP A O 1
ATOM 6749 N N . ALA A 1 840 ? 15.907 22.904 -20.445 1.00 94.94 840 ALA A N 1
ATOM 6750 C CA . ALA A 1 840 ? 16.025 23.465 -19.103 1.00 94.94 840 ALA A CA 1
ATOM 6751 C C . ALA A 1 840 ? 17.345 24.209 -18.896 1.00 94.94 840 ALA A C 1
ATOM 6753 O O . ALA A 1 840 ? 17.387 25.190 -18.145 1.00 94.94 840 ALA A O 1
ATOM 6754 N N . ARG A 1 841 ? 18.428 23.806 -19.576 1.00 92.81 841 ARG A N 1
ATOM 6755 C CA . ARG A 1 841 ? 19.728 24.500 -19.527 1.00 92.81 841 ARG A CA 1
ATOM 6756 C C . ARG A 1 841 ? 19.613 25.974 -19.922 1.00 92.81 841 ARG A C 1
ATOM 6758 O O . ARG A 1 841 ? 20.228 26.841 -19.299 1.00 92.81 841 ARG A O 1
ATOM 6765 N N . TYR A 1 842 ? 18.789 26.288 -20.923 1.00 94.06 842 TYR A N 1
ATOM 6766 C CA . TYR A 1 842 ? 18.616 27.659 -21.398 1.00 94.06 842 TYR A CA 1
ATOM 6767 C C . TYR A 1 842 ? 17.825 28.511 -20.414 1.00 94.06 842 TYR A C 1
ATOM 6769 O O . TYR A 1 842 ? 18.135 29.694 -20.257 1.00 94.06 842 TYR A O 1
ATOM 6777 N N . LEU A 1 843 ? 16.840 27.916 -19.746 1.00 96.06 843 LEU A N 1
ATOM 6778 C CA . LEU A 1 843 ? 15.982 28.589 -18.775 1.00 96.06 843 LEU A CA 1
ATOM 6779 C C . LEU A 1 843 ? 16.712 28.834 -17.448 1.00 96.06 843 LEU A C 1
ATOM 6781 O O . LEU A 1 843 ? 16.650 29.944 -16.912 1.00 96.06 843 LEU A O 1
ATOM 6785 N N . ARG A 1 844 ? 17.498 27.859 -16.976 1.00 95.25 844 ARG A N 1
ATOM 6786 C CA . ARG A 1 844 ? 18.338 28.000 -15.772 1.00 95.25 844 ARG A CA 1
ATOM 6787 C C . ARG A 1 844 ? 19.389 29.092 -15.934 1.00 95.25 844 ARG A C 1
ATOM 6789 O O . ARG A 1 844 ? 19.568 29.905 -15.030 1.00 95.25 844 ARG A O 1
ATOM 6796 N N . ASN A 1 845 ? 19.998 29.202 -17.116 1.00 92.19 845 ASN A N 1
ATOM 6797 C CA . ASN A 1 845 ? 20.993 30.239 -17.415 1.00 92.19 845 ASN A CA 1
ATOM 6798 C C . ASN A 1 845 ? 20.443 31.677 -17.383 1.00 92.19 845 ASN A C 1
ATOM 6800 O O . ASN A 1 845 ? 21.230 32.621 -17.333 1.00 92.19 845 ASN A O 1
ATOM 6804 N N . VAL A 1 846 ? 19.120 31.868 -17.399 1.00 92.75 846 VAL A N 1
ATOM 6805 C CA . VAL A 1 846 ? 18.484 33.185 -17.199 1.00 92.75 846 VAL A CA 1
ATOM 6806 C C . VAL A 1 846 ? 17.706 33.300 -15.889 1.00 92.75 846 VAL A C 1
ATOM 6808 O O . VAL A 1 846 ? 16.969 34.263 -15.694 1.00 92.75 846 VAL A O 1
ATOM 6811 N N . GLY A 1 847 ? 17.906 32.355 -14.968 1.00 92.94 847 GLY A N 1
ATOM 6812 C CA . GLY A 1 847 ? 17.416 32.441 -13.594 1.00 92.94 847 GLY A CA 1
ATOM 6813 C C . GLY A 1 847 ? 16.049 31.810 -13.332 1.00 92.94 847 GLY A C 1
ATOM 6814 O O . GLY A 1 847 ? 15.527 31.982 -12.230 1.00 92.94 847 GLY A O 1
ATOM 6815 N N . TYR A 1 848 ? 15.462 31.070 -14.280 1.00 95.75 848 TYR A N 1
ATOM 6816 C CA . TYR A 1 848 ? 14.262 30.278 -13.992 1.00 95.75 848 TYR A CA 1
ATOM 6817 C C . TYR A 1 848 ? 14.654 28.955 -13.319 1.00 95.75 848 TYR A C 1
ATOM 6819 O O . TYR A 1 848 ? 15.477 28.222 -13.874 1.00 95.75 848 TYR A O 1
ATOM 6827 N N . PRO A 1 849 ? 14.078 28.603 -12.154 1.00 96.56 849 PRO A N 1
ATOM 6828 C CA . PRO A 1 849 ? 14.299 27.287 -11.572 1.00 96.56 849 PRO A CA 1
ATOM 6829 C C . PRO A 1 849 ? 13.610 26.233 -12.445 1.00 96.56 849 PRO A C 1
ATOM 6831 O O . PRO A 1 849 ? 12.399 26.304 -12.669 1.00 96.56 849 PRO A O 1
ATOM 6834 N N . ALA A 1 850 ? 14.389 25.268 -12.929 1.00 97.56 850 ALA A N 1
ATOM 6835 C CA . ALA A 1 850 ? 13.911 24.194 -13.792 1.00 97.56 850 ALA A CA 1
ATOM 6836 C C . ALA A 1 850 ? 14.430 22.841 -13.312 1.00 97.56 850 ALA A C 1
ATOM 6838 O O . ALA A 1 850 ? 15.591 22.741 -12.901 1.00 97.56 850 ALA A O 1
ATOM 6839 N N . ILE A 1 851 ? 13.592 21.810 -13.374 1.00 97.94 851 ILE A N 1
ATOM 6840 C CA . ILE A 1 851 ? 14.030 20.428 -13.164 1.00 97.94 851 ILE A CA 1
ATOM 6841 C C . ILE A 1 851 ? 13.520 19.535 -14.291 1.00 97.94 851 ILE A C 1
ATOM 6843 O O . ILE A 1 851 ? 12.398 19.713 -14.761 1.00 97.94 851 ILE A O 1
ATOM 6847 N N . GLY A 1 852 ? 14.334 18.560 -14.674 1.00 97.06 852 GLY A N 1
ATOM 6848 C CA . GLY A 1 852 ? 13.950 17.479 -15.567 1.00 97.06 852 GLY A CA 1
ATOM 6849 C C . GLY A 1 852 ? 13.300 16.335 -14.799 1.00 97.06 852 GLY A C 1
ATOM 6850 O O . GLY A 1 852 ? 13.877 15.845 -13.821 1.00 97.06 852 GLY A O 1
ATOM 6851 N N . PHE A 1 853 ? 12.102 15.911 -15.197 1.00 97.25 853 PHE A N 1
ATOM 6852 C CA . PHE A 1 853 ? 11.386 14.821 -14.536 1.00 97.25 853 PHE A CA 1
ATOM 6853 C C . PHE A 1 853 ? 10.410 14.120 -15.484 1.00 97.25 853 PHE A C 1
ATOM 6855 O O . PHE A 1 853 ? 9.334 14.643 -15.775 1.00 97.25 853 PHE A O 1
ATOM 6862 N N . SER A 1 854 ? 10.751 12.885 -15.858 1.00 96.44 854 SER A N 1
ATOM 6863 C CA . SER A 1 854 ? 9.873 11.976 -16.599 1.00 96.44 854 SER A CA 1
ATOM 6864 C C . SER A 1 854 ? 9.486 10.795 -15.699 1.00 96.44 854 SER A C 1
ATOM 6866 O O . SER A 1 854 ? 10.369 10.037 -15.288 1.00 96.44 854 SER A O 1
ATOM 6868 N N . PRO A 1 855 ? 8.197 10.596 -15.363 1.00 95.12 855 PRO A N 1
ATOM 6869 C CA . PRO A 1 855 ? 7.750 9.556 -14.442 1.00 95.12 855 PRO A CA 1
ATOM 6870 C C . PRO A 1 855 ? 7.723 8.168 -15.108 1.00 95.12 855 PRO A C 1
ATOM 6872 O O . PRO A 1 855 ? 6.669 7.561 -15.286 1.00 95.12 855 PRO A O 1
ATOM 6875 N N . MET A 1 856 ? 8.903 7.647 -15.451 1.00 96.31 856 MET A N 1
ATOM 6876 C CA . MET A 1 856 ? 9.101 6.354 -16.110 1.00 96.31 856 MET A CA 1
ATOM 6877 C C . MET A 1 856 ? 10.083 5.485 -15.306 1.00 96.31 856 MET A C 1
ATOM 6879 O O . MET A 1 856 ? 11.294 5.652 -15.407 1.00 96.31 856 MET A O 1
ATOM 6883 N N . ILE A 1 857 ? 9.563 4.557 -14.500 1.00 96.38 857 ILE A N 1
ATOM 6884 C CA . ILE A 1 857 ? 10.349 3.576 -13.722 1.00 96.38 857 ILE A CA 1
ATOM 6885 C C . ILE A 1 857 ? 10.160 2.162 -14.264 1.00 96.38 857 ILE A C 1
ATOM 6887 O O . ILE A 1 857 ? 9.219 1.904 -15.017 1.00 96.38 857 ILE A O 1
ATOM 6891 N N . ASN A 1 858 ? 11.044 1.243 -13.872 1.00 95.56 858 ASN A N 1
ATOM 6892 C CA . ASN A 1 858 ? 11.088 -0.138 -14.363 1.00 95.56 858 ASN A CA 1
ATOM 6893 C C . ASN A 1 858 ? 11.031 -0.213 -15.902 1.00 95.56 858 ASN A C 1
ATOM 6895 O O . ASN A 1 858 ? 10.368 -1.075 -16.480 1.00 95.56 858 ASN A O 1
ATOM 6899 N N . THR A 1 859 ? 11.674 0.750 -16.561 1.00 96.00 859 THR A N 1
ATOM 6900 C CA . THR A 1 859 ? 11.628 0.963 -18.005 1.00 96.00 859 THR A CA 1
ATOM 6901 C C . THR A 1 859 ? 13.063 1.087 -18.522 1.00 96.00 859 THR A C 1
ATOM 6903 O O . THR A 1 859 ? 13.803 1.928 -18.012 1.00 96.00 859 THR A O 1
ATOM 6906 N N . PRO A 1 860 ? 13.481 0.267 -19.505 1.00 96.06 860 PRO A N 1
ATOM 6907 C CA . PRO A 1 860 ? 14.809 0.392 -20.101 1.00 96.06 860 PRO A CA 1
ATOM 6908 C C . PRO A 1 860 ? 14.978 1.765 -20.752 1.00 96.06 860 PRO A C 1
ATOM 6910 O O . PRO A 1 860 ? 14.024 2.302 -21.322 1.00 96.06 860 PRO A O 1
ATOM 6913 N N . VAL A 1 861 ? 16.189 2.314 -20.689 1.00 94.25 861 VAL A N 1
ATOM 6914 C CA . VAL A 1 861 ? 16.514 3.592 -21.334 1.00 94.25 861 VAL A CA 1
ATOM 6915 C C . VAL A 1 861 ? 16.685 3.344 -22.832 1.00 94.25 861 VAL A C 1
ATOM 6917 O O . VAL A 1 861 ? 17.714 2.829 -23.254 1.00 94.25 861 VAL A O 1
ATOM 6920 N N . LEU A 1 862 ? 15.658 3.674 -23.620 1.00 95.44 862 LEU A N 1
ATOM 6921 C CA . LEU A 1 862 ? 15.600 3.399 -25.066 1.00 95.44 862 LEU A CA 1
ATOM 6922 C C . LEU A 1 862 ? 15.477 4.664 -25.921 1.00 95.44 862 LEU A C 1
ATOM 6924 O O . LEU A 1 862 ? 15.251 4.557 -27.126 1.00 95.44 862 LEU A O 1
ATOM 6928 N N . LEU A 1 863 ? 15.590 5.856 -25.325 1.00 89.75 863 LEU A N 1
ATOM 6929 C CA . LEU A 1 863 ? 15.593 7.103 -26.090 1.00 89.75 863 LEU A CA 1
ATOM 6930 C C . LEU A 1 863 ? 16.628 7.027 -27.219 1.00 89.75 863 LEU A C 1
ATOM 6932 O O . LEU A 1 863 ? 17.759 6.582 -27.018 1.00 89.75 863 LEU A O 1
ATOM 6936 N N . HIS A 1 864 ? 16.195 7.396 -28.422 1.00 90.38 864 HIS A N 1
ATOM 6937 C CA . HIS A 1 864 ? 16.973 7.344 -29.668 1.00 90.38 864 HIS A CA 1
ATOM 6938 C C . HIS A 1 864 ? 17.340 5.932 -30.164 1.00 90.38 864 HIS A C 1
ATOM 6940 O O . HIS A 1 864 ? 17.739 5.786 -31.322 1.00 90.38 864 HIS A O 1
ATOM 6946 N N . ASP A 1 865 ? 17.102 4.876 -29.385 1.00 93.38 865 ASP A N 1
ATOM 6947 C CA . ASP A 1 865 ? 17.399 3.493 -29.766 1.00 93.38 865 ASP A CA 1
ATOM 6948 C C . ASP A 1 865 ? 16.349 2.921 -30.740 1.00 93.38 865 ASP A C 1
ATOM 6950 O O . ASP A 1 865 ? 15.294 3.514 -31.005 1.00 93.38 865 ASP A O 1
ATOM 6954 N N . HIS A 1 866 ? 16.646 1.763 -31.321 1.00 93.12 866 HIS A N 1
ATOM 6955 C CA . HIS A 1 866 ? 15.691 0.977 -32.089 1.00 93.12 866 HIS A CA 1
ATOM 6956 C C . HIS A 1 866 ? 14.608 0.406 -31.176 1.00 93.12 866 HIS A C 1
ATOM 6958 O O . HIS A 1 866 ? 14.869 0.023 -30.038 1.00 93.12 866 HIS A O 1
ATOM 6964 N N . ASN A 1 867 ? 13.394 0.252 -31.709 1.00 95.31 867 ASN A N 1
ATOM 6965 C CA . ASN A 1 867 ? 12.273 -0.339 -30.971 1.00 95.31 867 ASN A CA 1
ATOM 6966 C C . ASN A 1 867 ? 11.948 0.403 -29.668 1.00 95.31 867 ASN A C 1
ATOM 6968 O O . ASN A 1 867 ? 11.493 -0.224 -28.712 1.00 95.31 867 ASN A O 1
ATOM 6972 N N . GLU A 1 868 ? 12.167 1.720 -29.642 1.00 97.56 868 GLU A N 1
ATOM 6973 C CA . GLU A 1 868 ? 11.778 2.579 -28.526 1.00 97.56 868 GLU A CA 1
ATOM 6974 C C . GLU A 1 868 ? 10.304 2.335 -28.178 1.00 97.56 868 GLU A C 1
ATOM 6976 O O . GLU A 1 868 ? 9.428 2.316 -29.055 1.00 97.56 868 GLU A O 1
ATOM 6981 N N . TYR A 1 869 ? 10.047 2.093 -26.894 1.00 97.69 869 TYR A N 1
ATOM 6982 C CA . TYR A 1 869 ? 8.704 1.873 -26.387 1.00 97.69 869 TYR A CA 1
ATOM 6983 C C . TYR A 1 869 ? 8.523 2.439 -24.984 1.00 97.69 869 TYR A C 1
ATOM 6985 O O . TYR A 1 869 ? 9.466 2.555 -24.193 1.00 97.69 869 TYR A O 1
ATOM 6993 N N . LEU A 1 870 ? 7.256 2.654 -24.638 1.00 97.88 870 LEU A N 1
ATOM 6994 C CA . LEU A 1 870 ? 6.814 2.857 -23.266 1.00 97.88 870 LEU A CA 1
ATOM 6995 C C . LEU A 1 870 ? 5.652 1.915 -22.952 1.00 97.88 870 LEU A C 1
ATOM 6997 O O . LEU A 1 870 ? 4.716 1.771 -23.740 1.00 97.88 870 LEU A O 1
ATOM 7001 N N . HIS A 1 871 ? 5.700 1.244 -21.802 1.00 97.94 871 HIS A N 1
ATOM 7002 C CA . HIS A 1 871 ? 4.579 0.408 -21.382 1.00 97.94 871 HIS A CA 1
ATOM 7003 C C . HIS A 1 871 ? 3.373 1.292 -21.048 1.00 97.94 871 HIS A C 1
ATOM 7005 O O . HIS A 1 871 ? 3.504 2.280 -20.324 1.00 97.94 871 HIS A O 1
ATOM 7011 N N . LYS A 1 872 ? 2.186 0.929 -21.539 1.00 95.44 872 LYS A N 1
ATOM 7012 C CA . LYS A 1 872 ? 0.956 1.718 -21.368 1.00 95.44 872 LYS A CA 1
ATOM 7013 C C . LYS A 1 872 ? 0.651 2.012 -19.896 1.00 95.44 872 LYS A C 1
ATOM 7015 O O . LYS A 1 872 ? 0.199 3.103 -19.575 1.00 95.44 872 LYS A O 1
ATOM 7020 N N . ASP A 1 873 ? 0.946 1.072 -18.999 1.00 94.50 873 ASP A N 1
ATOM 7021 C CA . ASP A 1 873 ? 0.685 1.247 -17.567 1.00 94.50 873 ASP A CA 1
ATOM 7022 C C . ASP A 1 873 ? 1.681 2.226 -16.928 1.00 94.50 873 ASP A C 1
ATOM 7024 O O . ASP A 1 873 ? 1.298 2.991 -16.050 1.00 94.50 873 ASP A O 1
ATOM 7028 N N . VAL A 1 874 ? 2.927 2.277 -17.419 1.00 96.62 874 VAL A N 1
ATOM 7029 C CA . VAL A 1 874 ? 3.916 3.286 -16.998 1.00 96.62 874 VAL A CA 1
ATOM 7030 C C . VAL A 1 874 ? 3.487 4.667 -17.494 1.00 96.62 874 VAL A C 1
ATOM 7032 O O . VAL A 1 874 ? 3.478 5.626 -16.725 1.00 96.62 874 VAL A O 1
ATOM 7035 N N . PHE A 1 875 ? 3.036 4.759 -18.749 1.00 97.94 875 PHE A N 1
ATOM 7036 C CA . PHE A 1 875 ? 2.472 5.989 -19.304 1.00 97.94 875 PHE A CA 1
ATOM 7037 C C . PHE A 1 875 ? 1.272 6.497 -18.484 1.00 97.94 875 PHE A C 1
ATOM 7039 O O . PHE A 1 875 ? 1.228 7.670 -18.111 1.00 97.94 875 PHE A O 1
ATOM 7046 N N . LEU A 1 876 ? 0.317 5.621 -18.157 1.00 96.81 876 LEU A N 1
ATOM 7047 C CA . LEU A 1 876 ? -0.863 5.979 -17.365 1.00 96.81 876 LEU A CA 1
ATOM 7048 C C . LEU A 1 876 ? -0.509 6.359 -15.923 1.00 96.81 876 LEU A C 1
ATOM 7050 O O . LEU A 1 876 ? -1.055 7.332 -15.407 1.00 96.81 876 LEU A O 1
ATOM 7054 N N . HIS A 1 877 ? 0.423 5.646 -15.292 1.00 96.06 877 HIS A N 1
ATOM 7055 C CA . HIS A 1 877 ? 0.892 5.976 -13.948 1.00 96.06 877 HIS A CA 1
ATOM 7056 C C . HIS A 1 877 ? 1.574 7.352 -13.900 1.00 96.06 877 HIS A C 1
ATOM 7058 O O . HIS A 1 877 ? 1.342 8.135 -12.979 1.00 96.06 877 HIS A O 1
ATOM 7064 N N . GLY A 1 878 ? 2.344 7.701 -14.934 1.00 96.62 878 GLY A N 1
ATOM 7065 C CA . GLY A 1 878 ? 2.922 9.036 -15.054 1.00 96.62 878 GLY A CA 1
ATOM 7066 C C . GLY A 1 878 ? 1.872 10.150 -15.118 1.00 96.62 878 GLY A C 1
ATOM 7067 O O . GLY A 1 878 ? 2.058 11.198 -14.499 1.00 96.62 878 GLY A O 1
ATOM 7068 N N . ILE A 1 879 ? 0.720 9.907 -15.760 1.00 98.19 879 ILE A N 1
ATOM 7069 C CA . ILE A 1 879 ? -0.409 10.855 -15.744 1.00 98.19 879 ILE A CA 1
ATOM 7070 C C . ILE A 1 879 ? -0.908 11.073 -14.312 1.00 98.19 879 ILE A C 1
ATOM 7072 O O . ILE A 1 879 ? -1.158 12.209 -13.921 1.00 98.19 879 ILE A O 1
ATOM 7076 N N . GLU A 1 880 ? -1.046 10.014 -13.515 1.00 97.06 880 GLU A N 1
ATOM 7077 C CA . GLU A 1 880 ? -1.506 10.114 -12.121 1.00 97.06 880 GLU A CA 1
ATOM 7078 C C . GLU A 1 880 ? -0.537 10.921 -11.250 1.00 97.06 880 GLU A C 1
ATOM 7080 O O . GLU A 1 880 ? -0.972 11.759 -10.455 1.00 97.06 880 GLU A O 1
ATOM 7085 N N . ILE A 1 881 ? 0.771 10.726 -11.443 1.00 97.44 881 ILE A N 1
ATOM 7086 C CA . ILE A 1 881 ? 1.802 11.520 -10.768 1.00 97.44 881 ILE A CA 1
ATOM 7087 C C . ILE A 1 881 ? 1.667 12.996 -11.149 1.00 97.44 881 ILE A C 1
ATOM 7089 O O . ILE A 1 881 ? 1.656 13.849 -10.260 1.00 97.44 881 ILE A O 1
ATOM 7093 N N . TYR A 1 882 ? 1.509 13.320 -12.436 1.00 98.31 882 TYR A N 1
ATOM 7094 C CA . TYR A 1 882 ? 1.349 14.711 -12.859 1.00 98.31 882 TYR A CA 1
ATOM 7095 C C . TYR A 1 882 ? 0.027 15.336 -12.413 1.00 98.31 882 TYR A C 1
ATOM 7097 O O . TYR A 1 882 ? 0.029 16.513 -12.066 1.00 98.31 882 TYR A O 1
ATOM 7105 N N . VAL A 1 883 ? -1.079 14.582 -12.343 1.00 98.00 883 VAL A N 1
ATOM 7106 C CA . VAL A 1 883 ? -2.338 15.061 -11.738 1.00 98.00 883 VAL A CA 1
ATOM 7107 C C . VAL A 1 883 ? -2.057 15.557 -10.325 1.00 98.00 883 VAL A C 1
ATOM 7109 O O . VAL A 1 883 ? -2.354 16.707 -10.004 1.00 98.00 883 VAL A O 1
ATOM 7112 N N . LYS A 1 884 ? -1.417 14.721 -9.502 1.00 97.38 884 LYS A N 1
ATOM 7113 C CA . LYS A 1 884 ? -1.119 15.067 -8.112 1.00 97.38 884 LYS A CA 1
ATOM 7114 C C . LYS A 1 884 ? -0.102 16.201 -7.992 1.00 97.38 884 LYS A C 1
ATOM 7116 O O . LYS A 1 884 ? -0.258 17.083 -7.147 1.00 97.38 884 LYS A O 1
ATOM 7121 N N . LEU A 1 885 ? 0.917 16.201 -8.850 1.00 97.38 885 LEU A N 1
ATOM 7122 C CA . LEU A 1 885 ? 1.950 17.230 -8.861 1.00 97.38 885 LEU A CA 1
ATOM 7123 C C . LEU A 1 885 ? 1.370 18.598 -9.214 1.00 97.38 885 LEU A C 1
ATOM 7125 O O . LEU A 1 885 ? 1.653 19.574 -8.521 1.00 97.38 885 LEU A O 1
ATOM 7129 N N . ILE A 1 886 ? 0.538 18.662 -10.256 1.00 97.31 886 ILE A N 1
ATOM 7130 C CA . ILE A 1 886 ? -0.142 19.889 -10.666 1.00 97.31 886 ILE A CA 1
ATOM 7131 C C . ILE A 1 886 ? -1.046 20.378 -9.532 1.00 97.31 886 ILE A C 1
ATOM 7133 O O . ILE A 1 886 ? -0.920 21.538 -9.152 1.00 97.31 886 ILE A O 1
ATOM 7137 N N . GLU A 1 887 ? -1.876 19.512 -8.930 1.00 95.81 887 GLU A N 1
ATOM 7138 C CA . GLU A 1 887 ? -2.711 19.892 -7.778 1.00 95.81 887 GLU A CA 1
ATOM 7139 C C . GLU A 1 887 ? -1.892 20.551 -6.672 1.00 95.81 887 GLU A C 1
ATOM 7141 O O . GLU A 1 887 ? -2.252 21.628 -6.195 1.00 95.81 887 GLU A O 1
ATOM 7146 N N . ASN A 1 888 ? -0.796 19.910 -6.258 1.00 95.50 888 ASN A N 1
ATOM 7147 C CA . ASN A 1 888 ? 0.026 20.399 -5.161 1.00 95.50 888 ASN A CA 1
ATOM 7148 C C . ASN A 1 888 ? 0.704 21.723 -5.537 1.00 95.50 888 ASN A C 1
ATOM 7150 O O . ASN A 1 888 ? 0.585 22.685 -4.777 1.00 95.50 888 ASN A O 1
ATOM 7154 N N . LEU A 1 889 ? 1.301 21.818 -6.731 1.00 94.12 889 LEU A N 1
ATOM 7155 C CA . LEU A 1 889 ? 1.926 23.045 -7.237 1.00 94.12 889 LEU A CA 1
ATOM 7156 C C . LEU A 1 889 ? 0.940 24.218 -7.383 1.00 94.12 889 LEU A C 1
ATOM 7158 O O . LEU A 1 889 ? 1.362 25.370 -7.285 1.00 94.12 889 LEU A O 1
ATOM 7162 N N . THR A 1 890 ? -0.355 23.961 -7.603 1.00 93.44 890 THR A N 1
ATOM 7163 C CA . THR A 1 890 ? -1.374 25.011 -7.794 1.00 93.44 890 THR A CA 1
ATOM 7164 C C . THR A 1 890 ? -2.357 25.174 -6.636 1.00 93.44 890 THR A C 1
ATOM 7166 O O . THR A 1 890 ? -3.296 25.961 -6.749 1.00 93.44 890 THR A O 1
ATOM 7169 N N . SER A 1 891 ? -2.172 24.462 -5.521 1.00 85.31 891 SER A N 1
ATOM 7170 C CA . SER A 1 891 ? -3.101 24.485 -4.374 1.00 85.31 891 SER A CA 1
ATOM 7171 C C . SER A 1 891 ? -2.942 25.701 -3.447 1.00 85.31 891 SER A C 1
ATOM 7173 O O . SER A 1 891 ? -3.894 26.065 -2.740 1.00 85.31 891 SER A O 1
ATOM 7175 N N . GLU A 1 892 ? -1.787 26.370 -3.480 1.00 71.44 892 GLU A N 1
ATOM 7176 C CA . GLU A 1 892 ? -1.410 27.459 -2.570 1.00 71.44 892 GLU A CA 1
ATOM 7177 C C . GLU A 1 892 ? -1.035 28.754 -3.326 1.00 71.44 892 GLU A C 1
ATOM 7179 O O . GLU A 1 892 ? -0.259 28.756 -4.289 1.00 71.44 892 GLU A O 1
ATOM 7184 N N . THR A 1 893 ? -1.587 29.882 -2.873 1.00 58.38 893 THR A N 1
ATOM 7185 C CA . THR A 1 893 ? -1.129 31.242 -3.217 1.00 58.38 893 THR A CA 1
ATOM 7186 C C . THR A 1 893 ? -0.054 31.649 -2.210 1.00 58.38 893 THR A C 1
ATOM 7188 O O . THR A 1 893 ? -0.221 31.358 -1.025 1.00 58.38 893 THR A O 1
ATOM 7191 N N . ILE A 1 894 ? 1.041 32.255 -2.676 1.00 52.50 894 ILE A N 1
ATOM 7192 C CA . ILE A 1 894 ? 2.200 32.629 -1.839 1.00 52.50 894 ILE A CA 1
ATOM 7193 C C . ILE A 1 894 ? 1.948 33.980 -1.187 1.00 52.50 894 ILE A C 1
ATOM 7195 O O . ILE A 1 894 ? 1.430 34.869 -1.898 1.00 52.50 894 ILE A O 1
#